Protein 4KNC (pdb70)

GO terms:
  GO:0042597 periplasmic space (C, IDA)
  GO:0042121 alginic acid biosynthetic process (P, IDA)
  GO:0044010 single-species biofilm formation (P, IDA)
  GO:0042121 alginic acid biosynthetic process (P, IMP)

CATH classification: 2.60.120.1380

Foldseek 3Di:
DFDPCLQDQVSQPDDLSNVQAGWDQFADRAIHHCCQALDLAFAADPLLLVLLLLLQVLCVVVLEAEEEEADHGCCFQVVVRGHPVVNVVRPNVSSLVNVVVRQVSCVVSVHQYFDCNVNTPHDDPQGQPDRFARAGALVVLLSSLLRVLVSCVVDPPLQLAQFFAKDKDQDAKDWADHSRQVSSCVVGVDHDDIDIHTWMDMDTDDDPVSCQRVHNDAQAEEEEECNCPRRSCSQRSNCNNNRGHYHYQYYYVQAQAFSLLLLLLDPCCQVRPHSYYYYYHYGPDHSNPVQRSQFSSCSSVNACPPHDFPWKAKFFDDAFKFWTTFPVVQDADFQLFKKKKKAKQDQQQQKWWKWWAFPVGDIDTDIGGHDNGGGSNRMTMGGGDDPPPRRGTGTGTMMTHQGVHDPRMMMMMTMDGHD/DLFDPLLQDQVSQPDPLSPVQAHWDAFADRAIHHCCQQQDLAFAADPLLLVLLLLLQVLLVVVLEAEAEAADHHCCFQVVVRGHPVVNVVRPNVSSLVNVVVNQVSCVVSVHQYFDCNVRTPHDDPQGQPDRQAGAGALVVLLVSLLRVLVSLVPDPPLVPADFFAKDKDFDDKDKDQHSRQVSRCVRGVGHDDIDIDTFMDMDTCPDFQEEEEEECNLPNRSCSQRSNCNNNRTHYHYQYYHVQAQAASQLLLLLDPCCQVRNHNYYYYYHYGPDHSSDDFRSQFSNCSSNPAQPPHDFPWKAKFFDDAFKAWTTFPPVQDADFQQFKKKKKAKQDQQDFKWWKWWAFPVGDIDTDIGGHDSRGGSNRITMGRGDCDVVRRGTGTGTIMTHQDVHDPRMMMIMTMHTGD

Organism: Pseudomonas aeruginosa (strain ATCC 15692 / DSM 22644 / CIP 104116 / JCM 14847 / LMG 12228 / 1C / PRS 101 / PAO1) (NCBI:txid208964)

Nearest PDB structures (foldseek):
  4knc-assembly1_B  TM=1.002E+00  e=4.387E-103  Pseudomonas aeruginosa PAO1
  4knc-assembly2_A  TM=9.961E-01  e=7.696E-94  Pseudomonas aeruginosa PAO1
  7ula-assembly1_A  TM=9.591E-01  e=1.838E-64  Pseudomonas putida
  4o8v-assembly2_B  TM=7.794E-01  e=4.043E-19  Pseudomonas putida KT2440
  4o8v-assembly1_A  TM=7.549E-01  e=2.599E-19  Pseudomonas putida KT2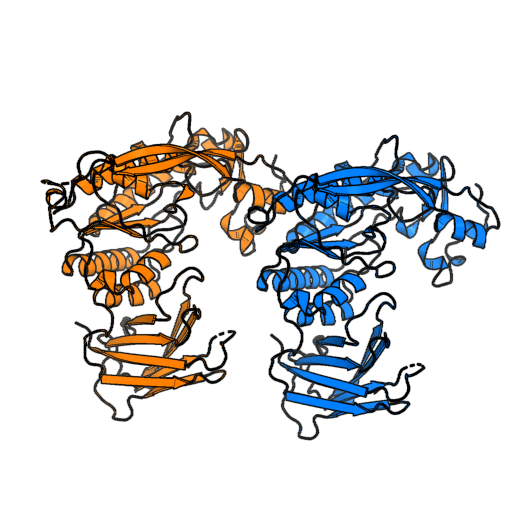440

InterPro domains:
  IPR031798 Alginate biosynthesis protein AlgX, C-terminal carbohydrate-binding module [PF16824] (346-467)
  IPR031798 Alginate biosynthesis protein AlgX, C-terminal carbohydrate-binding module [cd14487] (337-461)
  IPR031811 AlgX/AlgJ, SGNH hydrolase-like domain [PF16822] (64-325)
  IPR034655 Alginate biosynthesis protein AlgX, N-terminal [cd14441] (43-348)
  IPR038639 AlgX, C-terminal domain superfamily [G3DSA:2.60.120.1380] (346-463)

Radius of gyration: 32.19 Å; Cα contacts (8 Å, |Δi|>4): 1826; chains: 2; bounding box: 66×52×97 Å

B-factor: mean 50.1, std 16.94, range [23.4, 126.09]

Solvent-accessible surface area: 34914 Å² total; per-residue (Å²): 136,33,35,110,41,1,51,130,74,97,38,11,104,37,130,67,6,27,58,6,20,31,2,26,39,8,93,98,44,6,0,0,15,33,60,42,1,28,42,39,86,34,24,31,60,72,63,0,31,145,20,1,90,40,0,40,52,31,0,86,157,58,46,1,16,2,0,0,0,3,5,2,7,4,0,0,0,2,42,61,66,7,24,110,82,37,71,90,67,11,78,11,109,63,0,63,130,48,0,57,52,5,3,52,130,0,118,144,7,20,4,77,4,1,48,0,20,103,26,14,43,19,113,82,174,95,21,0,6,1,61,1,1,44,15,0,6,0,28,0,0,83,32,0,0,76,38,0,0,94,15,0,101,118,3,80,39,10,141,102,3,6,48,64,113,17,95,32,101,144,66,27,108,22,59,40,12,3,40,0,4,23,0,0,9,7,10,19,41,22,67,13,73,56,39,143,27,32,69,30,76,20,102,78,53,66,103,125,91,109,36,127,24,57,66,25,80,54,15,0,0,0,0,1,10,25,10,1,6,117,36,12,15,0,12,7,1,0,26,59,41,8,15,0,32,12,69,62,57,28,18,71,74,4,14,10,36,14,3,0,20,19,18,0,12,40,81,99,0,30,90,70,40,4,78,0,0,0,2,1,0,22,14,63,63,94,4,17,73,76,29,1,9,27,16,0,47,18,4,0,66,28,2,8,55,90,85,95,56,56,35,62,121,67,30,52,11,84,152,27,178,10,57,0,4,104,2,96,79,69,78,106,0,102,0,19,43,21,7,0,15,0,44,4,70,40,57,71,6,24,57,0,47,3,22,1,69,2,86,78,52,156,111,16,128,13,67,8,108,28,22,177,74,13,110,23,33,0,39,7,2,0,34,2,64,71,58,120,71,37,25,70,48,63,0,58,6,1,27,0,80,15,27,171,35,44,181,66,5,81,2,67,0,10,0,0,114,43,131,94,30,23,38,113,32,1,66,141,80,91,92,14,113,74,205,104,6,25,56,4,22,34,3,31,40,12,92,94,49,4,0,0,16,35,66,42,2,28,42,43,85,34,26,38,60,69,62,0,19,147,19,0,76,39,0,39,52,30,0,80,137,72,44,1,10,3,0,0,0,3,6,1,8,4,0,0,0,2,42,62,58,5,30,111,81,36,70,91,64,11,75,12,111,74,0,64,144,44,0,55,54,4,3,46,98,0,24,85,6,20,0,7,6,1,44,1,21,105,27,15,38,20,114,86,159,91,21,0,6,2,63,1,1,39,16,1,4,0,29,0,0,83,36,0,0,73,35,0,0,76,23,0,78,6,0,36,31,14,89,139,8,89,88,84,138,19,84,31,134,152,66,27,104,26,63,42,69,4,40,0,6,105,0,0,41,111,18,27,63,62,100,16,72,57,36,142,22,27,72,28,86,24,116,81,130,121,129,50,68,0,0,0,0,2,10,26,10,0,6,117,42,11,14,0,13,7,1,0,25,53,44,10,11,0,34,13,67,54,42,28,13,72,76,4,13,12,41,14,3,1,18,17,19,0,11,40,154,64,2,44,94,104,49,5,51,0,0,0,2,1,0,22,16,62,60,92,3,19,89,103,29,3,8,14,17,0,44,13,4,1,24,32,0,6,59,88,74,112,65,52,34,58,104,74,27,82,16,60,124,34,193,11,64,0,2,71,2,92,79,64,76,116,1,89,0,22,32,20,4,0,16,0,42,2,75,38,61,69,10,37,45,0,44,3,27,0,70,1,81,89,53,70,120,16,125,16,116,10,108,31,24,109,69,17,108,16,42,0,39,8,1,0,38,2,62,66,29,105,124,43,16,98,41,69,1,55,6,0,33,0,85,7,30,163,47,45,113,72,4,33,1,76,0,10,0,0,77,40,93

Secondary structure (DSSP, 8-state):
--S-GGGG-GGG--SHHHHTT-SEEE-STT-EEEHHHHS-------HHHHHHHHHHHHHHHHTT-EEEEEEEPPHHHHHGGGS-HHHHHHS-HHHHHHHHHHHHHHHHHTT-B----GGGTT---SS-SB-TTSSSBPHHHHHHHHHHHHHHHTTSTTGGGS----EEEEEEEEEEE--HHHHHHHHHH----PPEEEEEEEEEE----SEEEE-SGGGSTTTTHHHHHHHHH-S-EEE---TT-TTTHHHHHHTTSHHHHHS--SEEEEEEETTS-TT-HHHHHHHHHHHTTTTTTS-EEEEEEEE--SS--EEEE-TT----BGGGEEEEEEESSTT--EEEEEEEETTS-EEEEEEE--TT---TTEEEEEPP-SSSSTTPBEEEEEEE-----TT-EEEEEEEE--/---GGGG-GGG--STTGGGS-SEEE-STT-EEETTTTS-------HHHHHHHHHHHHHHHHTT-EEEEEEPPPHHHHHGGGS-HHHHHHS-HHHHHHHHHHHHHHHHHTT-B----GGGTT---SS-SB-TTSSSBPHHHHHHHHHHHHHHHHHSTTGGGS---EEEEEEEEEEEE--HHHHHHHHHH----PPEEEEEEEEEEES---GGGGGGG---EEEE--GGGSGGGTHHHHHHHHH-S-EEE---TT-TTTHHHHHHHHSHHHHHS--SEEEEEE-TTS-TT-HHHHHHHHHHTTTTTTTS-EEEEEEEEPPSSEEEEEE-TT----BGGGEEEEEEESSTT--EEEEEEEETTS-EEEEEEE--TT--STTEEEEEPP-STTTTTPBEEEEEEE---PPTT-EEEEEEEE--

Sequence (829 aa):
NLCPAAAYDSRYNTKYLGFFTHLVQAQDDWLFRTTYDLRTDFGTSAEGWRELRALRDELKRKGIELVVVYQPTRGLVNREKLSPAEKAGFDYELAKKNYLATIARFRQAGIWTPDFSPLFDEKEEHAYYFKGDHHWTPHGARRSAKIVAETLKQVPGFEEIPKKQFESKRVGLLSKLGTFHKAAAQLCGNSYATQYVDRFETEPVGASGDLFGDGGNPQIALVGTSNSGPAYNFAGFLEEFSGADILNNAVSGGGFDSSLLAYMTSEEFHKNPPKILIWEFATHYDMAQKSFYRQAMPLVDNGCSGRKTVLSRKVKLRQGRNEVLLNSAALPIRSGSYVADVTYSDPSVHELKNTIWYMNGRREQLKIEQSKAVDTGGRYVFQLRNDSDWADQQFLSLEIEAPDMPQGLEVQASICQAAGNLCPAAAYDSRYNTKYLGFFTHLVQAQDDWLFRTTYDLRTDFGTSAEGWRELRALRDELKRKGIELVVVYQPTRGLVNREKLSPAEKAGFDYELAKKNYLATIARFRQAGIWTPDFSPLFDEKEEHAYYFKGDHHWTPHGARRSAKIVAETLKQVPGFEEIPKKQFESKRVGLLSKLGTFHKAAAQLCGNSYATQYVDRFETEPVGNPQIALVGTSNSGPAYNFAGFLEEFSGADILNNAVSGGGFDSSLLAYMTSEEFHKNPPKILIWEFATHYDMAQKSFYRQAMPLVDNGCSGRKTVLSRKVKLRQGRNEVLLNSAALPIRSGSYVADVTYSDPSVHELKNTIWYMNGRREQLKIEQSKAVDTGGRYVFQLRNDSDWADQQFLSLEIEAPDMPQGLEVQASICQAA

Structure (mmCIF, N/CA/C/O backbone):
data_4KNC
#
_entry.id   4KNC
#
_cell.length_a   123.697
_cell.length_b   82.435
_cell.length_c   92.678
_cell.angle_alpha   90.00
_cell.angle_beta   90.00
_cell.angle_gamma   90.00
#
_symmetry.space_group_name_H-M   'P 21 21 2'
#
loop_
_entity.id
_entity.type
_entity.pdbx_description
1 polymer 'Alginate biosynthesis protein AlgX'
2 water water
#
loop_
_atom_site.group_PDB
_atom_site.id
_atom_site.type_symbol
_atom_site.label_atom_id
_atom_site.label_alt_id
_atom_site.label_comp_id
_atom_site.label_asym_id
_atom_site.label_entity_id
_atom_site.label_seq_id
_atom_site.pdbx_PDB_ins_code
_atom_site.Cartn_x
_atom_site.Cartn_y
_atom_site.Cartn_z
_atom_site.occupancy
_atom_site.B_iso_or_equiv
_atom_site.auth_seq_id
_atom_site.auth_comp_id
_atom_site.auth_asym_id
_atom_site.auth_atom_id
_atom_site.pdbx_PDB_model_num
ATOM 1 N N . ASN A 1 16 ? 160.329 -5.038 38.042 1.00 97.79 42 ASN B N 1
ATOM 2 C CA . ASN A 1 16 ? 160.401 -3.938 38.996 1.00 90.59 42 ASN B CA 1
ATOM 3 C C . ASN A 1 16 ? 159.010 -3.413 39.346 1.00 82.72 42 ASN B C 1
ATOM 4 O O . ASN A 1 16 ? 158.786 -2.891 40.438 1.00 82.97 42 ASN B O 1
ATOM 9 N N . LEU A 1 17 ? 158.082 -3.553 38.404 1.00 73.04 43 LEU B N 1
ATOM 10 C CA . LEU A 1 17 ? 156.684 -3.195 38.627 1.00 60.28 43 LEU B CA 1
ATOM 11 C C . LEU A 1 17 ? 156.023 -4.127 39.629 1.00 53.07 43 LEU B C 1
ATOM 12 O O . LEU A 1 17 ? 156.348 -5.313 39.695 1.00 48.08 43 LEU B O 1
ATOM 17 N N . CYS A 1 18 ? 155.065 -3.600 40.382 1.00 44.27 44 CYS B N 1
ATOM 18 C CA . CYS A 1 18 ? 154.313 -4.438 41.308 1.00 49.94 44 CYS B CA 1
ATOM 19 C C . CYS A 1 18 ? 153.335 -5.320 40.519 1.00 55.04 44 CYS B C 1
ATOM 20 O O . CYS A 1 18 ? 152.885 -4.926 39.451 1.00 58.07 44 CYS B O 1
ATOM 23 N N . PRO A 1 19 ? 153.021 -6.520 41.038 1.00 56.47 45 PRO B N 1
ATOM 24 C CA . PRO A 1 19 ? 152.123 -7.485 40.385 1.00 54.95 45 PRO B CA 1
ATOM 25 C C . PRO A 1 19 ? 150.778 -6.890 39.945 1.00 50.02 45 PRO B C 1
ATOM 26 O O . PRO A 1 19 ? 150.256 -7.284 38.902 1.00 50.11 45 PRO B O 1
ATOM 30 N N . ALA A 1 20 ? 150.234 -5.958 40.730 1.00 43.62 46 ALA B N 1
ATOM 31 C CA . ALA A 1 20 ? 148.926 -5.367 40.444 1.00 43.94 46 ALA B CA 1
ATOM 32 C C . ALA A 1 20 ? 148.915 -4.688 39.085 1.00 52.13 46 ALA B C 1
ATOM 33 O O . ALA A 1 20 ? 147.872 -4.592 38.433 1.00 56.57 46 ALA B O 1
ATOM 35 N N . ALA A 1 21 ? 150.088 -4.226 38.662 1.00 48.59 47 ALA B N 1
ATOM 36 C CA . ALA A 1 21 ? 150.226 -3.499 37.409 1.00 36.94 47 ALA B CA 1
ATOM 37 C C . ALA A 1 21 ? 149.918 -4.361 36.197 1.00 42.06 47 ALA B C 1
ATOM 38 O O . ALA A 1 21 ? 149.685 -3.829 35.103 1.00 45.36 47 ALA B O 1
ATOM 40 N N . ALA A 1 22 ? 149.912 -5.684 36.365 1.00 42.99 48 ALA B N 1
ATOM 41 C CA . ALA A 1 22 ? 149.710 -6.550 35.196 1.00 38.74 48 ALA B CA 1
ATOM 42 C C . ALA A 1 22 ? 148.238 -6.770 34.779 1.00 41.04 48 ALA B C 1
ATOM 43 O O . ALA A 1 22 ? 147.981 -7.472 33.817 1.00 45.70 48 ALA B O 1
ATOM 45 N N . TYR A 1 23 ? 147.275 -6.195 35.502 1.00 45.37 49 TYR B N 1
ATOM 46 C CA . TYR A 1 23 ? 145.862 -6.516 35.251 1.00 42.56 49 TYR B CA 1
ATOM 47 C C . TYR A 1 23 ? 145.085 -5.347 34.685 1.00 35.60 49 TYR B C 1
ATOM 48 O O . TYR A 1 23 ? 145.019 -4.291 35.304 1.00 40.28 49 TYR B O 1
ATOM 57 N N . ASP A 1 24 ? 144.489 -5.548 33.510 1.00 41.06 50 ASP B N 1
ATOM 58 C CA . ASP A 1 24 ? 143.768 -4.472 32.826 1.00 44.31 50 ASP B CA 1
ATOM 59 C C . ASP A 1 24 ? 142.682 -3.870 33.697 1.00 45.99 50 ASP B C 1
ATOM 60 O O . ASP A 1 24 ? 142.439 -2.668 33.644 1.00 53.13 50 ASP B O 1
ATOM 65 N N . SER A 1 25 ? 142.049 -4.700 34.522 1.00 41.43 51 SER B N 1
ATOM 66 C CA . SER A 1 25 ? 140.962 -4.224 35.371 1.00 49.84 51 SER B CA 1
ATOM 67 C C . SER A 1 25 ? 141.446 -3.287 36.484 1.00 53.98 51 SER B C 1
ATOM 68 O O . SER A 1 25 ? 140.658 -2.562 37.083 1.00 58.83 51 SER B O 1
ATOM 71 N N . ARG A 1 26 ? 142.744 -3.292 36.754 1.00 50.24 52 ARG B N 1
ATOM 72 C CA . ARG A 1 26 ? 143.309 -2.380 37.744 1.00 43.15 52 ARG B CA 1
ATOM 73 C C . ARG A 1 26 ? 143.351 -0.936 37.209 1.00 45.44 52 ARG B C 1
ATOM 74 O O . ARG A 1 26 ? 143.466 0.014 37.981 1.00 46.81 52 ARG B O 1
ATOM 82 N N . TYR A 1 27 ? 143.246 -0.779 35.889 1.00 46.00 53 TYR B N 1
ATOM 83 C CA . TYR A 1 27 ? 143.324 0.543 35.249 1.00 50.06 53 TYR B CA 1
ATOM 84 C C . TYR A 1 27 ? 141.928 1.085 34.968 1.00 59.95 53 TYR B C 1
ATOM 85 O O . TYR A 1 27 ? 141.615 1.458 33.840 1.00 64.78 53 TYR B O 1
ATOM 94 N N . ASN A 1 28 ? 141.099 1.140 36.005 1.00 67.77 54 ASN B N 1
ATOM 95 C CA . ASN A 1 28 ? 139.668 1.390 35.830 1.00 74.65 54 ASN B CA 1
ATOM 96 C C . ASN A 1 28 ? 139.235 2.849 35.973 1.00 70.43 54 ASN B C 1
ATOM 97 O O . ASN A 1 28 ? 138.046 3.137 36.111 1.00 72.99 54 ASN B O 1
ATOM 102 N N . THR A 1 29 ? 140.190 3.767 35.945 1.00 68.41 55 THR B N 1
ATOM 103 C CA . THR A 1 29 ? 139.881 5.176 36.171 1.00 66.70 55 THR B CA 1
ATOM 104 C C . THR A 1 29 ? 140.316 6.079 35.030 1.00 70.99 55 THR B C 1
ATOM 105 O O . THR A 1 29 ? 140.868 5.615 34.031 1.00 71.79 55 THR B O 1
ATOM 109 N N . LYS A 1 30 ? 140.056 7.373 35.182 1.00 71.57 56 LYS B N 1
ATOM 110 C CA . LYS A 1 30 ? 140.332 8.330 34.117 1.00 69.14 56 LYS B CA 1
ATOM 111 C C . LYS A 1 30 ? 141.833 8.419 33.849 1.00 56.57 56 LYS B C 1
ATOM 112 O O . LYS A 1 30 ? 142.299 8.103 32.753 1.00 47.05 56 LYS B O 1
ATOM 115 N N . TYR A 1 31 ? 142.577 8.838 34.868 1.00 52.22 57 TYR B N 1
ATOM 116 C CA . TYR A 1 31 ? 144.029 8.916 34.806 1.00 48.71 57 TYR B CA 1
ATOM 117 C C . TYR A 1 31 ? 144.628 7.595 34.305 1.00 56.50 57 TYR B C 1
ATOM 118 O O . TYR A 1 31 ? 145.423 7.580 33.361 1.00 47.78 57 TYR B O 1
ATOM 127 N N . LEU A 1 32 ? 144.202 6.486 34.910 1.00 48.56 58 LEU B N 1
ATOM 128 C CA . LEU A 1 32 ? 144.817 5.186 34.649 1.00 47.32 58 LEU B CA 1
ATOM 129 C C . LEU A 1 32 ? 144.535 4.563 33.277 1.00 42.08 58 LEU B C 1
ATOM 130 O O . LEU A 1 32 ? 145.346 3.784 32.781 1.00 42.19 58 LEU B O 1
ATOM 135 N N . GLY A 1 33 ? 143.402 4.910 32.673 1.00 37.52 59 GLY B N 1
ATOM 136 C CA . GLY A 1 33 ? 142.963 4.287 31.431 1.00 33.03 59 GLY B CA 1
ATOM 137 C C . GLY A 1 33 ? 143.872 4.536 30.234 1.00 43.20 59 GLY B C 1
ATOM 138 O O . GLY A 1 33 ? 143.810 3.816 29.232 1.00 35.71 59 GLY B O 1
ATOM 139 N N . PHE A 1 34 ? 144.720 5.557 30.344 1.00 37.23 60 PHE B N 1
ATOM 140 C CA . PHE A 1 34 ? 145.677 5.886 29.302 1.00 37.54 60 PHE B CA 1
ATOM 141 C C . PHE A 1 34 ? 146.932 4.999 29.338 1.00 40.77 60 PHE B C 1
ATOM 142 O O . PHE A 1 34 ? 147.804 5.126 28.474 1.00 45.41 60 PHE B O 1
ATOM 150 N N . PHE A 1 35 ? 147.024 4.100 30.318 1.00 34.61 61 PHE B N 1
ATOM 151 C CA . PHE A 1 35 ? 148.244 3.305 30.500 1.00 33.78 61 PHE B CA 1
ATOM 152 C C . PHE A 1 35 ? 148.042 1.786 30.431 1.00 38.04 61 PHE B C 1
ATOM 153 O O . PHE A 1 35 ? 148.984 1.022 30.614 1.00 38.19 61 PHE B O 1
ATOM 161 N N . THR A 1 36 ? 146.814 1.362 30.149 1.00 35.94 62 THR B N 1
ATOM 162 C CA . THR A 1 36 ? 146.415 -0.042 30.228 1.00 29.73 62 THR B CA 1
ATOM 163 C C . THR A 1 36 ? 147.138 -1.002 29.275 1.00 34.75 62 THR B C 1
ATOM 164 O O . THR A 1 36 ? 147.115 -0.788 28.069 1.00 36.41 62 THR B O 1
ATOM 168 N N . HIS A 1 37 ? 147.829 -2.021 29.796 1.00 34.90 63 HIS B N 1
ATOM 169 C CA . HIS A 1 37 ? 148.349 -2.043 31.155 1.00 33.80 63 HIS B CA 1
ATOM 170 C C . HIS A 1 37 ? 149.885 -1.980 31.011 1.00 39.53 63 HIS B C 1
ATOM 171 O O . HIS A 1 37 ? 150.423 -2.272 29.933 1.00 32.58 63 HIS B O 1
ATOM 178 N N . LEU A 1 38 ? 150.589 -1.588 32.071 1.00 34.96 64 LEU B N 1
ATOM 179 C CA . LEU A 1 38 ? 152.028 -1.325 31.961 1.00 35.41 64 LEU B CA 1
ATOM 180 C C . LEU A 1 38 ? 152.861 -2.578 32.137 1.00 35.74 64 LEU B C 1
ATOM 181 O O . LEU A 1 38 ? 152.581 -3.382 33.013 1.00 37.91 64 LEU B O 1
ATOM 186 N N . VAL A 1 39 ? 153.863 -2.749 31.277 1.00 39.36 65 VAL B N 1
ATOM 187 C CA . VAL A 1 39 ? 154.842 -3.820 31.418 1.00 40.85 65 VAL B CA 1
ATOM 188 C C . VAL A 1 39 ? 156.258 -3.241 31.430 1.00 42.94 65 VAL B C 1
ATOM 189 O O . VAL A 1 39 ? 156.542 -2.239 30.773 1.00 42.65 65 VAL B O 1
ATOM 193 N N . GLN A 1 40 ? 157.124 -3.882 32.205 1.00 37.59 66 GLN B N 1
ATOM 194 C CA . GLN A 1 40 ? 158.489 -3.431 32.436 1.00 41.22 66 GLN B CA 1
ATOM 195 C C . GLN A 1 40 ? 159.381 -4.028 31.380 1.00 35.49 66 GLN B C 1
ATOM 196 O O . GLN A 1 40 ? 159.524 -5.246 31.296 1.00 43.64 66 GLN B O 1
ATOM 202 N N . ALA A 1 41 ? 159.987 -3.182 30.560 1.00 45.12 67 ALA B N 1
ATOM 203 C CA . ALA A 1 41 ? 160.893 -3.685 29.536 1.00 43.10 67 ALA B CA 1
ATOM 204 C C . ALA A 1 41 ? 162.341 -3.500 29.979 1.00 45.12 67 ALA B C 1
ATOM 205 O O . ALA A 1 41 ? 162.628 -3.428 31.174 1.00 47.59 67 ALA B O 1
ATOM 207 N N . GLN A 1 42 ? 163.261 -3.426 29.028 1.00 47.01 68 GLN B N 1
ATOM 208 C CA . GLN A 1 42 ? 164.668 -3.297 29.385 1.00 52.14 68 GLN B CA 1
ATOM 209 C C . GLN A 1 42 ? 164.934 -1.930 30.002 1.00 55.74 68 GLN B C 1
ATOM 210 O O . GLN A 1 42 ? 164.299 -0.941 29.624 1.00 54.70 68 GLN B O 1
ATOM 216 N N . ASP A 1 43 ? 165.859 -1.882 30.958 1.00 57.11 69 ASP B N 1
ATOM 217 C CA . ASP A 1 43 ? 166.208 -0.631 31.616 1.00 66.46 69 ASP B CA 1
ATOM 218 C C . ASP A 1 43 ? 164.938 -0.067 32.270 1.00 65.02 69 ASP B C 1
ATOM 219 O O . ASP A 1 43 ? 164.165 -0.814 32.873 1.00 72.99 69 ASP B O 1
ATOM 224 N N . ASP A 1 44 ? 164.709 1.233 32.142 1.00 56.89 70 ASP B N 1
ATOM 225 C CA . ASP A 1 44 ? 163.508 1.854 32.678 1.00 45.93 70 ASP B CA 1
ATOM 226 C C . ASP A 1 44 ? 162.416 1.984 31.600 1.00 40.17 70 ASP B C 1
ATOM 227 O O . ASP A 1 44 ? 161.495 2.801 31.731 1.00 43.04 70 ASP B O 1
ATOM 232 N N . TRP A 1 45 ? 162.525 1.202 30.529 1.00 37.18 71 TRP B N 1
ATOM 233 C CA . TRP A 1 45 ? 161.469 1.189 29.516 1.00 36.92 71 TRP B CA 1
ATOM 234 C C . TRP A 1 45 ? 160.187 0.558 30.073 1.00 41.31 71 TRP B C 1
ATOM 235 O O . TRP A 1 45 ? 160.214 -0.506 30.693 1.00 39.53 71 TRP B O 1
ATOM 246 N N . LEU A 1 46 ? 159.076 1.259 29.889 1.00 36.12 72 LEU B N 1
ATOM 247 C CA . LEU A 1 46 ? 157.760 0.695 30.138 1.00 36.72 72 LEU B CA 1
ATOM 248 C C . LEU A 1 46 ? 156.973 0.718 28.822 1.00 37.56 72 LEU B C 1
ATOM 249 O O . LEU A 1 46 ? 157.167 1.612 27.995 1.00 34.94 72 LEU B O 1
ATOM 254 N N . PHE A 1 47 ? 156.095 -0.260 28.622 1.00 29.41 73 PHE B N 1
ATOM 255 C CA . PHE A 1 47 ? 155.194 -0.214 27.478 1.00 29.03 73 PHE B CA 1
ATOM 256 C C . PHE A 1 47 ? 153.770 -0.426 27.959 1.00 36.93 73 PHE B C 1
ATOM 257 O O . PHE A 1 47 ? 153.548 -1.105 28.954 1.00 32.31 73 PHE B O 1
ATOM 265 N N . ARG A 1 48 ? 152.811 0.158 27.249 1.00 34.27 74 ARG B N 1
ATOM 266 C CA . ARG A 1 48 ? 151.399 -0.120 27.473 1.00 30.48 74 ARG B CA 1
ATOM 267 C C . ARG A 1 48 ? 150.959 -1.197 26.496 1.00 30.30 74 ARG B C 1
ATOM 268 O O . ARG A 1 48 ? 151.200 -1.075 25.314 1.00 35.96 74 ARG B O 1
ATOM 276 N N . THR A 1 49 ? 150.299 -2.241 26.984 1.00 34.71 75 THR B N 1
ATOM 277 C CA . THR A 1 49 ? 149.931 -3.361 26.128 1.00 33.75 75 THR B CA 1
ATOM 278 C C . THR A 1 49 ? 148.897 -2.967 25.067 1.00 37.61 75 THR B C 1
ATOM 279 O O . THR A 1 49 ? 149.016 -3.353 23.903 1.00 39.72 75 THR B O 1
ATOM 283 N N . THR A 1 50 ? 147.891 -2.190 25.461 1.00 34.88 76 THR B N 1
ATOM 284 C CA . THR A 1 50 ? 146.782 -1.892 24.557 1.00 33.33 76 THR B CA 1
ATOM 285 C C . THR A 1 50 ? 147.103 -0.728 23.620 1.00 35.66 76 THR B C 1
ATOM 286 O O . THR A 1 50 ? 146.567 -0.648 22.531 1.00 42.75 76 THR B O 1
ATOM 290 N N . TYR A 1 51 ? 147.970 0.181 24.048 1.00 35.60 77 TYR B N 1
ATOM 291 C CA . TYR A 1 51 ? 148.319 1.314 23.204 1.00 31.34 77 TYR B CA 1
ATOM 292 C C . TYR A 1 51 ? 149.561 1.032 22.376 1.00 35.57 77 TYR B C 1
ATOM 293 O O . TYR A 1 51 ? 149.597 1.352 21.196 1.00 37.60 77 TYR B O 1
ATOM 302 N N . ASP A 1 52 ? 150.586 0.461 23.004 1.00 33.41 78 ASP B N 1
ATOM 303 C CA . ASP A 1 52 ? 151.906 0.375 22.378 1.00 34.68 78 ASP B CA 1
ATOM 304 C C . ASP A 1 52 ? 152.118 -0.936 21.665 1.00 36.37 78 ASP B C 1
ATOM 305 O O . ASP A 1 52 ? 152.856 -1.000 20.676 1.00 32.96 78 ASP B O 1
ATOM 310 N N . LEU A 1 53 ? 151.483 -1.982 22.177 1.00 34.88 79 LEU B N 1
ATOM 311 C CA . LEU A 1 53 ? 151.712 -3.331 21.663 1.00 39.08 79 LEU B CA 1
ATOM 312 C C . LEU A 1 53 ? 150.500 -3.839 20.911 1.00 39.91 79 LEU B C 1
ATOM 313 O O . LEU A 1 53 ? 150.312 -5.050 20.750 1.00 37.80 79 LEU B O 1
ATOM 318 N N . ARG A 1 54 ? 149.675 -2.909 20.446 1.00 33.74 80 ARG B N 1
ATOM 319 C CA . ARG A 1 54 ? 148.460 -3.286 19.746 1.00 33.55 80 ARG B CA 1
ATOM 320 C C . ARG A 1 54 ? 148.812 -3.794 18.358 1.00 39.20 80 ARG B C 1
ATOM 321 O O . ARG A 1 54 ? 149.875 -3.455 17.819 1.00 35.67 80 ARG B O 1
ATOM 329 N N . THR A 1 55 ? 147.921 -4.609 17.794 1.00 35.10 81 THR B N 1
ATOM 330 C CA . THR A 1 55 ? 148.051 -5.081 16.413 1.00 39.96 81 THR B CA 1
ATOM 331 C C . THR A 1 55 ? 146.917 -4.593 15.535 1.00 34.96 81 THR B C 1
ATOM 332 O O . THR A 1 55 ? 146.913 -4.841 14.337 1.00 42.38 81 THR B O 1
ATOM 336 N N . ASP A 1 56 ? 145.944 -3.902 16.120 1.00 35.41 82 ASP B N 1
ATOM 337 C CA . ASP A 1 56 ? 144.782 -3.439 15.357 1.00 43.71 82 ASP B CA 1
ATOM 338 C C . ASP A 1 56 ? 144.919 -1.962 15.006 1.00 44.47 82 ASP B C 1
ATOM 339 O O . ASP A 1 56 ? 145.236 -1.161 15.869 1.00 35.27 82 ASP B O 1
ATOM 344 N N . PHE A 1 57 ? 144.685 -1.600 13.741 1.00 41.96 83 PHE B N 1
ATOM 345 C CA . PHE A 1 57 ? 144.823 -0.211 13.296 1.00 33.58 83 PHE B CA 1
ATOM 346 C C . PHE A 1 57 ? 143.686 0.168 12.345 1.00 44.14 83 PHE B C 1
ATOM 347 O O . PHE A 1 57 ? 143.033 -0.702 11.790 1.00 42.49 83 PHE B O 1
ATOM 355 N N . GLY A 1 58 ? 143.450 1.462 12.162 1.00 42.82 84 GLY B N 1
ATOM 356 C CA . GLY A 1 58 ? 142.436 1.913 11.221 1.00 38.98 84 GLY B CA 1
ATOM 357 C C . GLY A 1 58 ? 141.104 2.304 11.842 1.00 45.33 84 GLY B C 1
ATOM 358 O O . GLY A 1 58 ? 141.025 2.699 13.011 1.00 42.34 84 GLY B O 1
ATOM 359 N N . THR A 1 59 ? 140.047 2.203 11.043 1.00 33.60 85 THR B N 1
ATOM 360 C CA . THR A 1 59 ? 138.720 2.589 11.478 1.00 38.67 85 THR B CA 1
ATOM 361 C C . THR A 1 59 ? 137.665 1.836 10.666 1.00 40.90 85 THR B C 1
ATOM 362 O O . THR A 1 59 ? 138.000 1.025 9.808 1.00 43.64 85 THR B O 1
ATOM 366 N N . SER A 1 60 ? 136.395 2.116 10.947 1.00 38.48 86 SER B N 1
ATOM 367 C CA . SER A 1 60 ? 135.272 1.482 10.253 1.00 46.82 86 SER B CA 1
ATOM 368 C C . SER A 1 60 ? 135.110 2.007 8.833 1.00 52.48 86 SER B C 1
ATOM 369 O O . SER A 1 60 ? 135.709 3.025 8.471 1.00 49.59 86 SER B O 1
ATOM 372 N N . ALA A 1 61 ? 134.284 1.319 8.040 1.00 51.79 87 ALA B N 1
ATOM 373 C CA . ALA A 1 61 ? 134.000 1.727 6.669 1.00 49.47 87 ALA B CA 1
ATOM 374 C C . ALA A 1 61 ? 133.442 3.144 6.635 1.00 48.18 87 ALA B C 1
ATOM 375 O O . ALA A 1 61 ? 133.798 3.957 5.771 1.00 53.19 87 ALA B O 1
ATOM 377 N N . GLU A 1 62 ? 132.562 3.428 7.588 1.00 42.70 88 GLU B N 1
ATOM 378 C CA . GLU A 1 62 ? 132.028 4.773 7.766 1.00 49.09 88 GLU B CA 1
ATOM 379 C C . GLU A 1 62 ? 133.145 5.803 8.017 1.00 50.72 88 GLU B C 1
ATOM 380 O O . GLU A 1 62 ? 133.116 6.912 7.479 1.00 47.89 88 GLU B O 1
ATOM 386 N N . GLY A 1 63 ? 134.126 5.428 8.831 1.00 52.00 89 GLY B N 1
ATOM 387 C CA . GLY A 1 63 ? 135.268 6.289 9.084 1.00 45.48 89 GLY B CA 1
ATOM 388 C C . GLY A 1 63 ? 136.022 6.617 7.813 1.00 42.27 89 GLY B C 1
ATOM 389 O O . GLY A 1 63 ? 136.375 7.776 7.573 1.00 40.90 89 GLY B O 1
ATOM 390 N N . TRP A 1 64 ? 136.268 5.599 6.992 1.00 39.15 90 TRP B N 1
ATOM 391 C CA . TRP A 1 64 ? 136.969 5.819 5.725 1.00 48.63 90 TRP B CA 1
ATOM 392 C C . TRP A 1 64 ? 136.178 6.711 4.769 1.00 43.99 90 TRP B C 1
ATOM 393 O O . TRP A 1 64 ? 136.758 7.570 4.088 1.00 38.18 90 TRP B O 1
ATOM 404 N N . ARG A 1 65 ? 134.856 6.541 4.752 1.00 45.18 91 ARG B N 1
ATOM 405 C CA . ARG A 1 65 ? 134.007 7.436 3.963 1.00 48.75 91 ARG B CA 1
ATOM 406 C C . ARG A 1 65 ? 134.060 8.883 4.457 1.00 42.38 91 ARG B C 1
ATOM 407 O O . ARG A 1 65 ? 134.120 9.820 3.659 1.00 46.64 91 ARG B O 1
ATOM 415 N N . GLU A 1 66 ? 134.035 9.065 5.773 1.00 43.76 92 GLU B N 1
ATOM 416 C CA . GLU A 1 66 ? 134.078 10.409 6.338 1.00 47.47 92 GLU B CA 1
ATOM 417 C C . GLU A 1 66 ? 135.429 11.072 6.045 1.00 47.24 92 GLU B C 1
ATOM 418 O O . GLU A 1 66 ? 135.499 12.273 5.755 1.00 40.73 92 GLU B O 1
ATOM 424 N N . LEU A 1 67 ? 136.497 10.282 6.110 1.00 45.43 93 LEU B N 1
ATOM 425 C CA . LEU A 1 67 ? 137.828 10.808 5.833 1.00 46.18 93 LEU B CA 1
ATOM 426 C C . LEU A 1 67 ? 137.916 11.254 4.380 1.00 44.15 93 LEU B C 1
ATOM 427 O O . LEU A 1 67 ? 138.384 12.360 4.099 1.00 40.60 93 LEU B O 1
ATOM 432 N N . ARG A 1 68 ? 137.445 10.408 3.464 1.00 43.34 94 ARG B N 1
ATOM 433 C CA . ARG A 1 68 ? 137.443 10.775 2.035 1.00 44.87 94 ARG B CA 1
ATOM 434 C C . ARG A 1 68 ? 136.592 12.023 1.755 1.00 42.17 94 ARG B C 1
ATOM 435 O O . ARG A 1 68 ? 137.013 12.921 1.025 1.00 38.56 94 ARG B O 1
ATOM 443 N N . ALA A 1 69 ? 135.408 12.090 2.357 1.00 37.84 95 ALA B N 1
ATOM 444 C CA . ALA A 1 69 ? 134.544 13.251 2.191 1.00 41.34 95 ALA B CA 1
ATOM 445 C C . ALA A 1 69 ? 135.221 14.538 2.665 1.00 46.57 95 ALA B C 1
ATOM 446 O O . ALA A 1 69 ? 135.153 15.573 1.989 1.00 48.51 95 ALA B O 1
ATOM 448 N N . LEU A 1 70 ? 135.864 14.478 3.833 1.00 38.49 96 LEU B N 1
ATOM 449 C CA . LEU A 1 70 ? 136.567 15.645 4.355 1.00 38.92 96 LEU B CA 1
ATOM 450 C C . LEU A 1 70 ? 137.718 16.053 3.441 1.00 39.15 96 LEU B C 1
ATOM 451 O O . LEU A 1 70 ? 137.880 17.238 3.122 1.00 46.05 96 LEU B O 1
ATOM 456 N N . ARG A 1 71 ? 138.512 15.070 3.021 1.00 36.10 97 ARG B N 1
ATOM 457 C CA . ARG A 1 71 ? 139.600 15.326 2.075 1.00 36.88 97 ARG B CA 1
ATOM 458 C C . ARG A 1 71 ? 139.076 16.039 0.831 1.00 43.30 97 ARG B C 1
ATOM 459 O O . ARG A 1 71 ? 139.692 16.989 0.347 1.00 39.23 97 ARG B O 1
ATOM 467 N N . ASP A 1 72 ? 137.934 15.584 0.322 1.00 46.42 98 ASP B N 1
ATOM 468 C CA . ASP A 1 72 ? 137.377 16.159 -0.901 1.00 46.54 98 ASP B CA 1
ATOM 469 C C . ASP A 1 72 ? 136.928 17.585 -0.686 1.00 44.53 98 ASP B C 1
ATOM 470 O O . ASP A 1 72 ? 137.247 18.463 -1.479 1.00 42.14 98 ASP B O 1
ATOM 475 N N . GLU A 1 73 ? 136.187 17.815 0.390 1.00 45.99 99 GLU B N 1
ATOM 476 C CA . GLU A 1 73 ? 135.805 19.177 0.729 1.00 47.76 99 GLU B CA 1
ATOM 477 C C . GLU A 1 73 ? 137.031 20.102 0.802 1.00 48.18 99 GLU B C 1
ATOM 478 O O . GLU A 1 73 ? 137.026 21.189 0.221 1.00 42.83 99 GLU B O 1
ATOM 484 N N . LEU A 1 74 ? 138.087 19.661 1.484 1.00 46.46 100 LEU B N 1
ATOM 485 C CA . LEU A 1 74 ? 139.317 20.455 1.537 1.00 41.16 100 LEU B CA 1
ATOM 486 C C . LEU A 1 74 ? 139.918 20.708 0.146 1.00 42.90 100 LEU B C 1
ATOM 487 O O . LEU A 1 74 ? 140.307 21.837 -0.173 1.00 41.71 100 LEU B O 1
ATOM 492 N N . LYS A 1 75 ? 139.998 19.655 -0.664 1.00 41.25 101 LYS B N 1
ATOM 493 C CA . LYS A 1 75 ? 140.505 19.754 -2.037 1.00 43.39 101 LYS B CA 1
ATOM 494 C C . LYS A 1 75 ? 139.733 20.759 -2.900 1.00 43.35 101 LYS B C 1
ATOM 495 O O . LYS A 1 75 ? 140.321 21.472 -3.714 1.00 39.68 101 LYS B O 1
ATOM 501 N N . ARG A 1 76 ? 138.419 20.823 -2.718 1.00 43.05 102 ARG B N 1
ATOM 502 C CA . ARG A 1 76 ? 137.606 21.793 -3.454 1.00 52.06 102 ARG B CA 1
ATOM 503 C C . ARG A 1 76 ? 138.043 23.212 -3.138 1.00 49.22 102 ARG B C 1
ATOM 504 O O . ARG A 1 76 ? 137.914 24.102 -3.964 1.00 51.86 102 ARG B O 1
ATOM 512 N N . LYS A 1 77 ? 138.544 23.422 -1.926 1.00 48.36 103 LYS B N 1
ATOM 513 C CA . LYS A 1 77 ? 138.935 24.755 -1.484 1.00 48.54 103 LYS B CA 1
ATOM 514 C C . LYS A 1 77 ? 140.398 25.053 -1.855 1.00 47.66 103 LYS B C 1
ATOM 515 O O . LYS A 1 77 ? 140.930 26.111 -1.517 1.00 48.42 103 LYS B O 1
ATOM 521 N N . GLY A 1 78 ? 141.035 24.120 -2.564 1.00 41.54 104 GLY B N 1
ATOM 522 C CA . GLY A 1 78 ? 142.435 24.253 -2.941 1.00 43.74 104 GLY B CA 1
ATOM 523 C C . GLY A 1 78 ? 143.434 23.820 -1.865 1.00 49.50 104 GLY B C 1
ATOM 524 O O . GLY A 1 78 ? 144.567 24.310 -1.827 1.00 50.20 104 GLY B O 1
ATOM 525 N N . ILE A 1 79 ? 143.020 22.894 -1.001 1.00 42.92 105 ILE B N 1
ATOM 526 C CA . ILE A 1 79 ? 143.876 22.408 0.085 1.00 40.55 105 ILE B CA 1
ATOM 527 C C . ILE A 1 79 ? 144.178 20.911 -0.036 1.00 42.16 105 ILE B C 1
ATOM 528 O O . ILE A 1 79 ? 143.264 20.083 -0.087 1.00 40.06 105 ILE B O 1
ATOM 533 N N . GLU A 1 80 ? 145.466 20.572 -0.093 1.00 36.16 106 GLU B N 1
ATOM 534 C CA . GLU A 1 80 ? 145.894 19.176 -0.113 1.00 35.04 106 GLU B CA 1
ATOM 535 C C . GLU A 1 80 ? 146.079 18.723 1.329 1.00 40.28 106 GLU B C 1
ATOM 536 O O . GLU A 1 80 ? 146.605 19.476 2.150 1.00 38.10 106 GLU B O 1
ATOM 542 N N . LEU A 1 81 ? 145.677 17.494 1.635 1.00 42.33 107 LEU B N 1
ATOM 543 C CA . LEU A 1 81 ? 145.787 16.984 2.996 1.00 36.41 107 LEU B CA 1
ATOM 544 C C . LEU A 1 81 ? 146.913 15.950 3.158 1.00 37.97 107 LEU B C 1
ATOM 545 O O . LEU A 1 81 ? 147.004 14.988 2.396 1.00 33.03 107 LEU B O 1
ATOM 550 N N . VAL A 1 82 ? 147.769 16.170 4.153 1.00 30.20 108 VAL B N 1
ATOM 551 C CA . VAL A 1 82 ? 148.787 15.206 4.535 1.00 26.15 108 VAL B CA 1
ATOM 552 C C . VAL A 1 82 ? 148.476 14.711 5.946 1.00 34.52 108 VAL B C 1
ATOM 553 O O . VAL A 1 82 ? 148.305 15.523 6.859 1.00 35.98 108 VAL B O 1
ATOM 557 N N . VAL A 1 83 ? 148.383 13.394 6.134 1.00 29.88 109 VAL B N 1
ATOM 558 C CA . VAL A 1 83 ? 148.177 12.855 7.481 1.00 33.66 109 VAL B CA 1
ATOM 559 C C . VAL A 1 83 ? 149.459 12.217 8.031 1.00 39.77 109 VAL B C 1
ATOM 560 O O . VAL A 1 83 ? 150.095 11.376 7.384 1.00 34.67 109 VAL B O 1
ATOM 564 N N . VAL A 1 84 ? 149.856 12.663 9.217 1.00 36.13 110 VAL B N 1
ATOM 565 C CA . VAL A 1 84 ? 150.960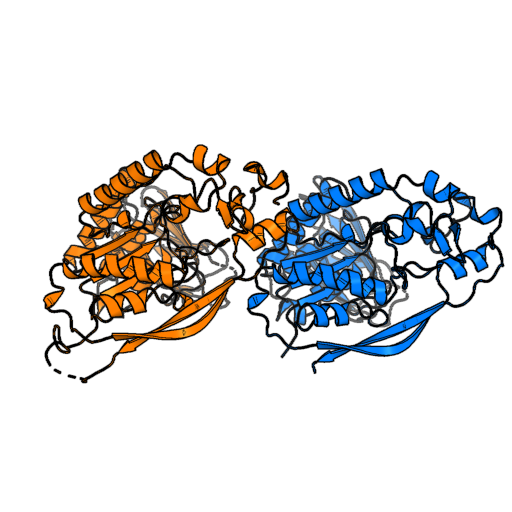 12.052 9.929 1.00 24.31 110 VAL B CA 1
ATOM 566 C C . VAL A 1 84 ? 150.381 11.109 10.975 1.00 36.03 110 VAL B C 1
ATOM 567 O O . VAL A 1 84 ? 149.873 11.543 12.011 1.00 32.18 110 VAL B O 1
ATOM 571 N N . TYR A 1 85 ? 150.427 9.818 10.673 1.00 26.71 111 TYR B N 1
ATOM 572 C CA . TYR A 1 85 ? 149.833 8.785 11.505 1.00 27.77 111 TYR B CA 1
ATOM 573 C C . TYR A 1 85 ? 150.947 8.231 12.381 1.00 28.50 111 TYR B C 1
ATOM 574 O O . TYR A 1 85 ? 151.662 7.309 11.980 1.00 29.73 111 TYR B O 1
ATOM 583 N N . GLN A 1 86 ? 151.120 8.824 13.560 1.00 26.35 112 GLN B N 1
ATOM 584 C CA . GLN A 1 86 ? 152.279 8.515 14.405 1.00 23.56 112 GLN B CA 1
ATOM 585 C C . GLN A 1 86 ? 152.305 7.021 14.761 1.00 29.70 112 GLN B C 1
ATOM 586 O O . GLN A 1 86 ? 151.326 6.469 15.250 1.00 29.26 112 GLN B O 1
ATOM 592 N N . PRO A 1 87 ? 153.419 6.350 14.470 1.00 32.83 113 PRO B N 1
ATOM 593 C CA . PRO A 1 87 ? 153.473 4.902 14.713 1.00 31.38 113 PRO B CA 1
ATOM 594 C C . PRO A 1 87 ? 153.619 4.550 16.203 1.00 35.56 113 PRO B C 1
ATOM 595 O O . PRO A 1 87 ? 153.983 5.395 17.017 1.00 32.36 113 PRO B O 1
ATOM 599 N N . THR A 1 88 ? 153.337 3.307 16.559 1.00 33.61 114 THR B N 1
ATOM 600 C CA . THR A 1 88 ? 153.344 2.942 17.978 1.00 36.23 114 THR B CA 1
ATOM 601 C C . THR A 1 88 ? 154.757 2.802 18.541 1.00 33.15 114 THR B C 1
ATOM 602 O O . THR A 1 88 ? 155.736 2.647 17.803 1.00 25.70 114 THR B O 1
ATOM 606 N N . ARG A 1 89 ? 154.860 2.887 19.857 1.00 26.06 115 ARG B N 1
ATOM 607 C CA . ARG A 1 89 ? 156.126 2.694 20.538 1.00 31.11 115 ARG B CA 1
ATOM 608 C C . ARG A 1 89 ? 156.581 1.261 20.324 1.00 36.97 115 ARG B C 1
ATOM 609 O O . ARG A 1 89 ? 157.770 0.982 20.269 1.00 35.33 115 ARG B O 1
ATOM 617 N N . GLY A 1 90 ? 155.626 0.348 20.200 1.00 28.22 116 GLY B N 1
ATOM 618 C CA . GLY A 1 90 ? 155.960 -1.046 19.972 1.00 26.29 116 GLY B CA 1
ATOM 619 C C . GLY A 1 90 ? 156.574 -1.258 18.588 1.00 41.76 116 GLY B C 1
ATOM 620 O O . GLY A 1 90 ? 157.566 -1.984 18.456 1.00 42.27 116 GLY B O 1
ATOM 621 N N . LEU A 1 91 ? 156.004 -0.620 17.561 1.00 30.50 117 LEU B N 1
ATOM 622 C CA . LEU A 1 91 ? 156.534 -0.772 16.206 1.00 28.30 117 LEU B CA 1
ATOM 623 C C . LEU A 1 91 ? 157.917 -0.167 16.083 1.00 36.78 117 LEU B C 1
ATOM 624 O O . LEU A 1 91 ? 158.774 -0.711 15.397 1.00 36.74 117 LEU B O 1
ATOM 629 N N . VAL A 1 92 ? 158.157 0.957 16.742 1.00 32.09 118 VAL B N 1
ATOM 630 C CA . VAL A 1 92 ? 159.446 1.616 16.541 1.00 37.48 118 VAL B CA 1
ATOM 631 C C . VAL A 1 92 ? 160.513 1.079 17.490 1.00 43.99 118 VAL B C 1
ATOM 632 O O . VAL A 1 92 ? 161.644 0.762 17.087 1.00 34.46 118 VAL B O 1
ATOM 636 N N . ASN A 1 93 ? 160.147 0.974 18.760 1.00 31.39 119 ASN B N 1
ATOM 637 C CA . ASN A 1 93 ? 161.095 0.580 19.788 1.00 31.63 119 ASN B CA 1
ATOM 638 C C . ASN A 1 93 ? 160.881 -0.847 20.285 1.00 36.27 119 ASN B C 1
ATOM 639 O O . ASN A 1 93 ? 161.161 -1.155 21.447 1.00 36.60 119 ASN B O 1
ATOM 644 N N . ARG A 1 94 ? 160.370 -1.701 19.396 1.00 34.42 120 ARG B N 1
ATOM 645 C CA . ARG A 1 94 ? 160.347 -3.148 19.618 1.00 35.87 120 ARG B CA 1
ATOM 646 C C . ARG A 1 94 ? 161.555 -3.685 20.407 1.00 41.09 120 ARG B C 1
ATOM 647 O O . ARG A 1 94 ? 161.384 -4.410 21.383 1.00 45.17 120 ARG B O 1
ATOM 655 N N . GLU A 1 95 ? 162.767 -3.317 19.995 1.00 42.23 121 GLU B N 1
ATOM 656 C CA . GLU A 1 95 ? 163.979 -3.918 20.572 1.00 42.03 121 GLU B CA 1
ATOM 657 C C . GLU A 1 95 ? 164.216 -3.610 22.051 1.00 46.76 121 GLU B C 1
ATOM 658 O O . GLU A 1 95 ? 165.049 -4.252 22.688 1.00 53.11 121 GLU B O 1
ATOM 664 N N . LYS A 1 96 ? 163.492 -2.639 22.600 1.00 44.05 122 LYS B N 1
ATOM 665 C CA . LYS A 1 96 ? 163.626 -2.320 24.024 1.00 42.51 122 LYS B CA 1
ATOM 666 C C . LYS A 1 96 ? 162.816 -3.278 24.905 1.00 45.48 122 LYS B C 1
ATOM 667 O O . LYS A 1 96 ? 162.938 -3.269 26.133 1.00 45.86 122 LYS B O 1
ATOM 673 N N . LEU A 1 97 ? 161.990 -4.105 24.271 1.00 41.67 123 LEU B N 1
ATOM 674 C CA . LEU A 1 97 ? 161.191 -5.107 24.975 1.00 41.17 123 LEU B CA 1
ATOM 675 C C . LEU A 1 97 ? 162.047 -6.188 25.637 1.00 46.89 123 LEU B C 1
ATOM 676 O O . LEU A 1 97 ? 163.162 -6.466 25.200 1.00 46.85 123 LEU B O 1
ATOM 681 N N . SER A 1 98 ? 161.513 -6.799 26.690 1.00 46.98 124 SER B N 1
ATOM 682 C CA . SER A 1 98 ? 162.127 -7.983 27.268 1.00 47.13 124 SER B CA 1
ATOM 683 C C . SER A 1 98 ? 161.954 -9.131 26.276 1.00 55.99 124 SER B C 1
ATOM 684 O O . SER A 1 98 ? 161.073 -9.082 25.399 1.00 52.74 124 SER B O 1
ATOM 687 N N . PRO A 1 99 ? 162.809 -10.160 26.381 1.00 56.52 125 PRO B N 1
ATOM 688 C CA . PRO A 1 99 ? 162.722 -11.237 25.392 1.00 53.95 125 PRO B CA 1
ATOM 689 C C . PRO A 1 99 ? 161.366 -11.934 25.434 1.00 54.57 125 PRO B C 1
ATOM 690 O O . PRO A 1 99 ? 160.812 -12.271 24.387 1.00 69.27 125 PRO B O 1
ATOM 694 N N . ALA A 1 100 ? 160.832 -12.117 26.634 1.00 48.53 126 ALA B N 1
ATOM 695 C CA . ALA A 1 100 ? 159.468 -12.603 26.805 1.00 54.44 126 ALA B CA 1
ATOM 696 C C . ALA A 1 100 ? 158.445 -11.727 26.072 1.00 53.21 126 ALA B C 1
ATOM 697 O O . ALA A 1 100 ? 157.659 -12.222 25.264 1.00 59.04 126 ALA B O 1
ATOM 699 N N . GLU A 1 101 ? 158.462 -10.428 26.352 1.00 47.25 127 GLU B N 1
ATOM 700 C CA . GLU A 1 101 ? 157.535 -9.486 25.723 1.00 48.07 127 GLU B CA 1
ATOM 701 C C . GLU A 1 101 ? 157.712 -9.387 24.213 1.00 51.91 127 GLU B C 1
ATOM 702 O O . GLU A 1 101 ? 156.732 -9.323 23.456 1.00 50.27 127 GLU B O 1
ATOM 708 N N . LYS A 1 102 ? 158.961 -9.362 23.769 1.00 56.73 128 LYS B N 1
ATOM 709 C CA . LYS A 1 102 ? 159.218 -9.367 22.338 1.00 50.48 128 LYS B CA 1
ATOM 710 C C . LYS A 1 102 ? 158.610 -10.611 21.704 1.00 58.68 128 LYS B C 1
ATOM 711 O O . LYS A 1 102 ? 158.024 -10.549 20.615 1.00 57.58 128 LYS B O 1
ATOM 717 N N . ALA A 1 103 ? 158.748 -11.744 22.385 1.00 56.09 129 ALA B N 1
ATOM 718 C CA . ALA A 1 103 ? 158.205 -12.988 21.852 1.00 59.05 129 ALA B CA 1
ATOM 719 C C . ALA A 1 103 ? 156.683 -12.923 21.800 1.00 54.75 129 ALA B C 1
ATOM 720 O O . ALA A 1 103 ? 156.070 -13.404 20.846 1.00 60.81 129 ALA B O 1
ATOM 722 N N . GLY A 1 104 ? 156.088 -12.289 22.808 1.00 49.34 130 GLY B N 1
ATOM 723 C CA . GLY A 1 104 ? 154.641 -12.140 22.897 1.00 51.33 130 GLY B CA 1
ATOM 724 C C . GLY A 1 104 ? 153.996 -11.097 21.990 1.00 51.56 130 GLY B C 1
ATOM 725 O O . GLY A 1 104 ? 152.801 -11.161 21.722 1.00 50.38 130 GLY B O 1
ATOM 726 N N . PHE A 1 105 ? 154.777 -10.135 21.513 1.00 49.71 131 PHE B N 1
ATOM 727 C CA . PHE A 1 105 ? 154.248 -9.051 20.687 1.00 40.70 131 PHE B CA 1
ATOM 728 C C . PHE A 1 105 ? 154.293 -9.415 19.212 1.00 40.95 131 PHE B C 1
ATOM 729 O O . PHE A 1 105 ? 155.367 -9.487 18.623 1.00 52.72 131 PHE B O 1
ATOM 737 N N . ASP A 1 106 ? 153.127 -9.649 18.617 1.00 46.43 132 ASP B N 1
ATOM 738 C CA . ASP A 1 106 ? 153.038 -9.996 17.188 1.00 51.85 132 ASP B CA 1
ATOM 739 C C . ASP A 1 106 ? 153.433 -8.815 16.304 1.00 46.99 132 ASP B C 1
ATOM 740 O O . ASP A 1 106 ? 152.587 -8.216 15.639 1.00 48.61 132 ASP B O 1
ATOM 745 N N . TYR A 1 107 ? 154.723 -8.491 16.298 1.00 53.20 133 TYR B N 1
ATOM 746 C CA . TYR A 1 107 ? 155.243 -7.346 15.549 1.00 50.46 133 TYR B CA 1
ATOM 747 C C . TYR A 1 107 ? 154.892 -7.344 14.059 1.00 50.16 133 TYR B C 1
ATOM 748 O O . TYR A 1 107 ? 154.519 -6.303 13.507 1.00 44.13 133 TYR B O 1
ATOM 757 N N . GLU A 1 108 ? 155.002 -8.497 13.404 1.00 51.38 134 GLU B N 1
ATOM 758 C CA . GLU A 1 108 ? 154.749 -8.542 11.967 1.00 50.28 134 GLU B CA 1
ATOM 759 C C . GLU A 1 108 ? 153.275 -8.265 11.677 1.00 48.80 134 GLU B C 1
ATOM 760 O O . GLU A 1 108 ? 152.934 -7.601 10.696 1.00 48.71 134 GLU B O 1
ATOM 766 N N . LEU A 1 109 ? 152.400 -8.757 12.549 1.00 45.04 135 LEU B N 1
ATOM 767 C CA . LEU A 1 109 ? 150.972 -8.532 12.364 1.00 44.55 135 LEU B CA 1
ATOM 768 C C . LEU A 1 109 ? 150.628 -7.056 12.532 1.00 47.21 135 LEU B C 1
ATOM 769 O O . LEU A 1 109 ? 149.849 -6.494 11.750 1.00 45.99 135 LEU B O 1
ATOM 774 N N . ALA A 1 110 ? 151.210 -6.440 13.562 1.00 41.30 136 ALA B N 1
ATOM 775 C CA . ALA A 1 110 ? 151.019 -5.018 13.816 1.00 38.37 136 ALA B CA 1
ATOM 776 C C . ALA A 1 110 ? 151.493 -4.185 12.628 1.00 35.48 136 ALA B C 1
ATOM 777 O O . ALA A 1 110 ? 150.785 -3.299 12.160 1.00 46.98 136 ALA B O 1
ATOM 779 N N . LYS A 1 111 ? 152.693 -4.480 12.141 1.00 38.12 137 LYS B N 1
ATOM 780 C CA . LYS A 1 111 ? 153.284 -3.734 11.027 1.00 33.55 137 LYS B CA 1
ATOM 781 C C . LYS A 1 111 ? 152.454 -3.861 9.750 1.00 37.07 137 LYS B C 1
ATOM 782 O O . LYS A 1 111 ? 152.227 -2.886 9.033 1.00 34.67 137 LYS B O 1
ATOM 788 N N . LYS A 1 112 ? 152.003 -5.079 9.486 1.00 41.72 138 LYS B N 1
ATOM 789 C CA . LYS A 1 112 ? 151.160 -5.374 8.337 1.00 43.17 138 LYS B CA 1
ATOM 790 C C . LYS A 1 112 ? 149.858 -4.562 8.418 1.00 46.23 138 LYS B C 1
ATOM 791 O O . LYS A 1 112 ? 149.450 -3.900 7.464 1.00 41.76 138 LYS B O 1
ATOM 797 N N . ASN A 1 113 ? 149.207 -4.605 9.577 1.00 46.92 139 ASN B N 1
ATOM 798 C CA . ASN A 1 113 ? 147.955 -3.868 9.742 1.00 41.38 139 ASN B CA 1
ATOM 799 C C . ASN A 1 113 ? 148.122 -2.346 9.647 1.00 35.20 139 ASN B C 1
ATOM 800 O O . ASN A 1 113 ? 147.317 -1.648 9.017 1.00 43.71 139 ASN B O 1
ATOM 805 N N . TYR A 1 114 ? 149.196 -1.845 10.250 1.00 34.89 140 TYR B N 1
ATOM 806 C CA . TYR A 1 114 ? 149.558 -0.441 10.128 1.00 33.78 140 TYR B CA 1
ATOM 807 C C . TYR A 1 114 ? 149.731 -0.036 8.654 1.00 38.98 140 TYR B C 1
ATOM 808 O O . TYR A 1 114 ? 149.124 0.943 8.185 1.00 39.45 140 TYR B O 1
ATOM 817 N N . LEU A 1 115 ? 150.536 -0.799 7.912 1.00 35.93 141 LEU B N 1
ATOM 818 C CA . LEU A 1 115 ? 150.796 -0.467 6.500 1.00 31.95 141 LEU B CA 1
ATOM 819 C C . LEU A 1 115 ? 149.522 -0.482 5.659 1.00 39.15 141 LEU B C 1
ATOM 820 O O . LEU A 1 115 ? 149.317 0.394 4.795 1.00 38.96 141 LEU B O 1
ATOM 825 N N . ALA A 1 116 ? 148.665 -1.471 5.927 1.00 41.86 142 ALA B N 1
ATOM 826 C CA . ALA A 1 116 ? 147.346 -1.529 5.294 1.00 44.57 142 ALA B CA 1
ATOM 827 C C . ALA A 1 116 ? 146.540 -0.250 5.561 1.00 44.58 142 ALA B C 1
ATOM 828 O O . ALA A 1 116 ? 145.866 0.276 4.664 1.00 41.86 142 ALA B O 1
ATOM 830 N N . THR A 1 117 ? 146.621 0.251 6.796 1.00 36.81 143 THR B N 1
ATOM 831 C CA . THR A 1 117 ? 145.923 1.487 7.161 1.00 31.36 143 THR B CA 1
ATOM 832 C C . THR A 1 117 ? 146.455 2.715 6.423 1.00 31.81 143 THR B C 1
ATOM 833 O O . THR A 1 117 ? 145.687 3.558 5.938 1.00 35.71 143 THR B O 1
ATOM 837 N N . ILE A 1 118 ? 147.778 2.816 6.344 1.00 34.67 144 ILE B N 1
ATOM 838 C CA . ILE A 1 118 ? 148.438 3.819 5.508 1.00 35.47 144 ILE B CA 1
ATOM 839 C C . ILE A 1 118 ? 147.908 3.797 4.062 1.00 34.54 144 ILE B C 1
ATOM 840 O O . ILE A 1 118 ? 147.590 4.846 3.469 1.00 36.38 144 ILE B O 1
ATOM 845 N N . ALA A 1 119 ? 147.793 2.593 3.513 1.00 37.01 145 ALA B N 1
ATOM 846 C CA . ALA A 1 119 ? 147.247 2.425 2.162 1.00 44.25 145 ALA B CA 1
ATOM 847 C C . ALA A 1 119 ? 145.814 2.934 2.082 1.00 45.77 145 ALA B C 1
ATOM 848 O O . ALA A 1 119 ? 145.431 3.557 1.090 1.00 48.80 145 ALA B O 1
ATOM 850 N N . ARG A 1 120 ? 145.022 2.684 3.125 1.00 37.85 146 ARG B N 1
ATOM 851 C CA . ARG A 1 120 ? 143.643 3.186 3.114 1.00 38.14 146 ARG B CA 1
ATOM 852 C C . ARG A 1 120 ? 143.572 4.718 3.169 1.00 37.68 146 ARG B C 1
ATOM 853 O O . ARG A 1 120 ? 142.739 5.338 2.489 1.00 41.57 146 ARG B O 1
ATOM 861 N N . PHE A 1 121 ? 144.445 5.330 3.970 1.00 35.66 147 PHE B N 1
ATOM 862 C CA . PHE A 1 121 ? 144.588 6.782 3.917 1.00 39.09 147 PHE B CA 1
ATOM 863 C C . PHE A 1 121 ? 144.837 7.237 2.479 1.00 34.97 147 PHE B C 1
ATOM 864 O O . PHE A 1 121 ? 144.167 8.159 1.990 1.00 35.13 147 PHE B O 1
ATOM 872 N N . ARG A 1 122 ? 145.796 6.604 1.798 1.00 37.43 148 ARG B N 1
ATOM 873 C CA . ARG A 1 122 ? 146.074 6.984 0.393 1.00 39.18 148 ARG B CA 1
ATOM 874 C C . ARG A 1 122 ? 144.863 6.822 -0.513 1.00 37.23 148 ARG B C 1
ATOM 875 O O . ARG A 1 122 ? 144.594 7.663 -1.380 1.00 34.98 148 ARG B O 1
ATOM 883 N N . GLN A 1 123 ? 144.125 5.739 -0.300 1.00 39.49 149 GLN B N 1
ATOM 884 C CA . GLN A 1 123 ? 142.951 5.456 -1.112 1.00 35.81 149 GLN B CA 1
ATOM 885 C C . GLN A 1 123 ? 141.883 6.527 -0.883 1.00 43.30 149 GLN B C 1
ATOM 886 O O . GLN A 1 123 ? 141.066 6.791 -1.750 1.00 45.52 149 GLN B O 1
ATOM 892 N N . ALA A 1 124 ? 141.890 7.150 0.293 1.00 45.36 150 ALA B N 1
ATOM 893 C CA . ALA A 1 124 ? 140.964 8.253 0.543 1.00 35.49 150 ALA B CA 1
ATOM 894 C C . ALA A 1 124 ? 141.421 9.586 -0.100 1.00 35.55 150 ALA B C 1
ATOM 895 O O . ALA A 1 124 ? 140.754 10.621 0.049 1.00 39.74 150 ALA B O 1
ATOM 897 N N . GLY A 1 125 ? 142.540 9.563 -0.825 1.00 39.19 151 GLY B N 1
ATOM 898 C CA . GLY A 1 125 ? 143.053 10.761 -1.485 1.00 37.09 151 GLY B CA 1
ATOM 899 C C . GLY A 1 125 ? 143.915 11.611 -0.556 1.00 39.07 151 GLY B C 1
ATOM 900 O O . GLY A 1 125 ? 144.071 12.821 -0.740 1.00 42.75 151 GLY B O 1
ATOM 901 N N . ILE A 1 126 ? 144.487 10.964 0.447 1.00 37.10 152 ILE B N 1
ATOM 902 C CA . ILE A 1 126 ? 145.282 11.656 1.451 1.00 34.01 152 ILE B CA 1
ATOM 903 C C . ILE A 1 126 ? 146.760 11.304 1.305 1.00 32.99 152 ILE B C 1
ATOM 904 O O . ILE A 1 126 ? 147.124 10.134 1.240 1.00 34.52 152 ILE B O 1
ATOM 909 N N . TRP A 1 127 ? 147.609 12.322 1.247 1.00 31.47 153 TRP B N 1
ATOM 910 C CA . TRP A 1 127 ? 149.043 12.111 1.180 1.00 30.68 153 TRP B CA 1
ATOM 911 C C . TRP A 1 127 ? 149.509 11.620 2.534 1.00 38.54 153 TRP B C 1
ATOM 912 O O . TRP A 1 127 ? 149.275 12.286 3.543 1.00 35.17 153 TRP B O 1
ATOM 923 N N . THR A 1 128 ? 150.173 10.467 2.564 1.00 31.37 154 THR B N 1
ATOM 924 C CA . THR A 1 128 ? 150.474 9.839 3.843 1.00 31.83 154 THR B CA 1
ATOM 925 C C . THR A 1 128 ? 151.889 9.292 3.957 1.00 32.92 154 THR B C 1
ATOM 926 O O . THR A 1 128 ? 152.182 8.230 3.422 1.00 31.37 154 THR B O 1
ATOM 930 N N . PRO A 1 129 ? 152.767 10.012 4.671 1.00 35.92 155 PRO B N 1
ATOM 931 C CA . PRO A 1 129 ? 154.139 9.521 4.822 1.00 37.73 155 PRO B CA 1
ATOM 932 C C . PRO A 1 129 ? 154.175 8.124 5.430 1.00 41.64 155 PRO B C 1
ATOM 933 O O . PRO A 1 129 ? 153.364 7.772 6.312 1.00 35.84 155 PRO B O 1
ATOM 937 N N . ASP A 1 130 ? 155.109 7.324 4.937 1.00 34.55 156 ASP B N 1
ATOM 938 C CA . ASP A 1 130 ? 155.283 5.954 5.407 1.00 34.39 156 ASP B CA 1
ATOM 939 C C . ASP A 1 130 ? 156.469 5.903 6.355 1.00 28.58 156 ASP B C 1
ATOM 940 O O . ASP A 1 130 ? 157.611 6.077 5.929 1.00 31.22 156 ASP B O 1
ATOM 945 N N . PHE A 1 131 ? 156.204 5.646 7.634 1.00 27.39 157 PHE B N 1
ATOM 946 C CA . PHE A 1 131 ? 157.247 5.645 8.657 1.00 32.01 157 PHE B CA 1
ATOM 947 C C . PHE A 1 131 ? 157.857 4.265 8.871 1.00 32.58 157 PHE B C 1
ATOM 948 O O . PHE A 1 131 ? 158.745 4.109 9.707 1.00 30.91 157 PHE B O 1
ATOM 956 N N . SER A 1 132 ? 157.402 3.270 8.111 1.00 27.62 158 SER B N 1
ATOM 957 C CA . SER A 1 132 ? 157.908 1.914 8.314 1.00 29.20 158 SER B CA 1
ATOM 958 C C . SER A 1 132 ? 159.443 1.747 8.230 1.00 29.08 158 SER B C 1
ATOM 959 O O . SER A 1 132 ? 159.992 0.889 8.917 1.00 35.92 158 SER B O 1
ATOM 962 N N . PRO A 1 133 ? 160.147 2.578 7.430 1.00 29.91 159 PRO B N 1
ATOM 963 C CA . PRO A 1 133 ? 161.608 2.424 7.539 1.00 38.91 159 PRO B CA 1
ATOM 964 C C . PRO A 1 133 ? 162.167 2.715 8.930 1.00 39.78 159 PRO B C 1
ATOM 965 O O . PRO A 1 133 ? 163.299 2.313 9.208 1.00 34.89 159 PRO B O 1
ATOM 969 N N . LEU A 1 134 ? 161.394 3.380 9.792 1.00 36.05 160 LEU B N 1
ATOM 970 C CA . LEU A 1 134 ? 161.864 3.685 11.142 1.00 40.44 160 LEU B CA 1
ATOM 971 C C . LEU A 1 134 ? 161.543 2.588 12.151 1.00 38.07 160 LEU B C 1
ATOM 972 O O . LEU A 1 134 ? 161.939 2.681 13.313 1.00 39.25 160 LEU B O 1
ATOM 977 N N . PHE A 1 135 ? 160.815 1.563 11.717 1.00 31.53 161 PHE B N 1
ATOM 978 C CA . PHE A 1 135 ? 160.358 0.518 12.636 1.00 29.77 161 PHE B CA 1
ATOM 979 C C . PHE A 1 135 ? 161.503 -0.372 13.102 1.00 34.70 161 PHE B C 1
ATOM 980 O O . PHE A 1 135 ? 162.518 -0.514 12.413 1.00 37.65 161 PHE B O 1
ATOM 988 N N . ASP A 1 136 ? 161.317 -0.985 14.265 1.00 40.10 162 ASP B N 1
ATOM 989 C CA . ASP A 1 136 ? 162.300 -1.895 14.837 1.00 42.15 162 ASP B CA 1
ATOM 990 C C . ASP A 1 136 ? 163.689 -1.263 14.829 1.00 41.55 162 ASP B C 1
ATOM 991 O O . ASP A 1 136 ? 164.670 -1.909 14.487 1.00 48.21 162 ASP B O 1
ATOM 996 N N . GLU A 1 137 ? 163.758 0.013 15.178 1.00 35.61 163 GLU B N 1
ATOM 997 C CA . GLU A 1 137 ? 164.976 0.792 14.991 1.00 37.25 163 GLU B CA 1
ATOM 998 C C . GLU A 1 137 ? 166.106 0.299 15.883 1.00 44.34 163 GLU B C 1
ATOM 999 O O . GLU A 1 137 ? 165.870 -0.288 16.945 1.00 43.42 163 GLU B O 1
ATOM 1005 N N . LYS A 1 138 ? 167.336 0.552 15.445 1.00 45.86 164 LYS B N 1
ATOM 1006 C CA . LYS A 1 138 ? 168.488 0.535 16.344 1.00 53.12 164 LYS B CA 1
ATOM 1007 C C . LYS A 1 138 ? 169.223 1.863 16.215 1.00 56.86 164 LYS B C 1
ATOM 1008 O O . LYS A 1 138 ? 169.940 2.106 15.243 1.00 65.37 164 LYS B O 1
ATOM 1011 N N . GLU A 1 139 ? 169.004 2.731 17.193 1.00 53.04 165 GLU B N 1
ATOM 1012 C CA . GLU A 1 139 ? 169.496 4.098 17.158 1.00 48.88 165 GLU B CA 1
ATOM 1013 C C . GLU A 1 139 ? 170.056 4.413 18.517 1.00 50.08 165 GLU B C 1
ATOM 1014 O O . GLU A 1 139 ? 169.582 3.880 19.510 1.00 51.87 165 GLU B O 1
ATOM 1020 N N . GLU A 1 140 ? 171.040 5.300 18.577 1.00 49.06 166 GLU B N 1
ATOM 1021 C CA . GLU A 1 140 ? 171.580 5.711 19.865 1.00 52.43 166 GLU B CA 1
ATOM 1022 C C . GLU A 1 140 ? 170.614 6.628 20.600 1.00 40.47 166 GLU B C 1
ATOM 1023 O O . GLU A 1 140 ? 170.446 6.522 21.809 1.00 52.61 166 GLU B O 1
ATOM 1029 N N . HIS A 1 141 ? 169.994 7.532 19.858 1.00 41.38 167 HIS B N 1
ATOM 1030 C CA . HIS A 1 141 ? 168.954 8.395 20.401 1.00 51.09 167 HIS B CA 1
ATOM 1031 C C . HIS A 1 141 ? 167.580 7.800 20.105 1.00 44.72 167 HIS B C 1
ATOM 1032 O O . HIS A 1 141 ? 167.060 7.947 19.000 1.00 34.64 167 HIS B O 1
ATOM 1039 N N . ALA A 1 142 ? 167.010 7.124 21.097 1.00 33.26 168 ALA B N 1
ATOM 1040 C CA . ALA A 1 142 ? 165.743 6.418 20.935 1.00 34.85 168 ALA B CA 1
ATOM 1041 C C . ALA A 1 142 ? 164.640 7.328 20.392 1.00 29.40 168 ALA B C 1
ATOM 1042 O O . ALA A 1 142 ? 164.530 8.492 20.791 1.00 31.73 168 ALA B O 1
ATOM 1044 N N . TYR A 1 143 ? 163.824 6.793 19.487 1.00 27.75 169 TYR B N 1
ATOM 1045 C CA . TYR A 1 143 ? 162.717 7.551 18.892 1.00 30.96 169 TYR B CA 1
ATOM 1046 C C . TYR A 1 143 ? 161.774 8.078 19.995 1.00 32.66 169 TYR B C 1
ATOM 1047 O O . TYR A 1 143 ? 161.419 9.266 20.014 1.00 29.54 169 TYR B O 1
ATOM 1056 N N . TYR A 1 144 ? 161.413 7.199 20.929 1.00 30.04 170 TYR B N 1
ATOM 1057 C CA . TYR A 1 144 ? 160.488 7.531 22.031 1.00 32.35 170 TYR B CA 1
ATOM 1058 C C . TYR A 1 144 ? 161.154 7.714 23.389 1.00 30.52 170 TYR B C 1
ATOM 1059 O O . TYR A 1 144 ? 162.189 7.107 23.663 1.00 33.56 170 TYR B O 1
ATOM 1068 N N . PHE A 1 145 ? 160.552 8.535 24.251 1.00 29.87 171 PHE B N 1
ATOM 1069 C CA . PHE A 1 145 ? 160.951 8.553 25.655 1.00 29.56 171 PHE B CA 1
ATOM 1070 C C . PHE A 1 145 ? 160.718 7.166 26.266 1.00 39.37 171 PHE B C 1
ATOM 1071 O O . PHE A 1 145 ? 159.813 6.433 25.843 1.00 33.87 171 PHE B O 1
ATOM 1079 N N . LYS A 1 146 ? 161.546 6.825 27.254 1.00 31.19 172 LYS B N 1
ATOM 1080 C CA . LYS A 1 146 ? 161.490 5.550 27.980 1.00 37.53 172 LYS B CA 1
ATOM 1081 C C . LYS A 1 146 ? 160.148 5.241 28.619 1.00 31.80 172 LYS B C 1
ATOM 1082 O O . LYS A 1 146 ? 159.691 4.099 28.590 1.00 33.31 172 LYS B O 1
ATOM 1088 N N . GLY A 1 147 ? 159.537 6.254 29.223 1.00 28.73 173 GLY B N 1
ATOM 1089 C CA . GLY A 1 147 ? 158.326 6.047 29.999 1.00 30.40 173 GLY B CA 1
ATOM 1090 C C . GLY A 1 147 ? 157.286 7.112 29.706 1.00 37.80 173 GLY B C 1
ATOM 1091 O O . GLY A 1 147 ? 156.588 7.574 30.604 1.00 32.17 173 GLY B O 1
ATOM 1092 N N . ASP A 1 148 ? 157.185 7.505 28.435 1.00 32.05 174 ASP B N 1
ATOM 1093 C CA . ASP A 1 148 ? 156.260 8.560 28.037 1.00 32.45 174 ASP B CA 1
ATOM 1094 C C . ASP A 1 148 ? 155.710 8.264 26.645 1.00 32.13 174 ASP B C 1
ATOM 1095 O O . ASP A 1 148 ? 156.277 7.457 25.912 1.00 27.15 174 ASP B O 1
ATOM 1100 N N . HIS A 1 149 ? 154.605 8.918 26.298 1.00 26.61 175 HIS B N 1
ATOM 1101 C CA . HIS A 1 149 ? 153.946 8.714 25.009 1.00 37.04 175 HIS B CA 1
ATOM 1102 C C . HIS A 1 149 ? 154.442 9.673 23.907 1.00 29.15 175 HIS B C 1
ATOM 1103 O O . HIS A 1 149 ? 154.074 9.532 22.750 1.00 32.68 175 HIS B O 1
ATOM 1110 N N . HIS A 1 150 ? 155.255 10.660 24.267 1.00 30.76 176 HIS B N 1
ATOM 1111 C CA . HIS A 1 150 ? 155.806 11.583 23.273 1.00 29.97 176 HIS B CA 1
ATOM 1112 C C . HIS A 1 150 ? 157.057 10.999 22.632 1.00 35.20 176 HIS B C 1
ATOM 1113 O O . HIS A 1 150 ? 157.800 10.260 23.283 1.00 34.70 176 HIS B O 1
ATOM 1120 N N . TRP A 1 151 ? 157.283 11.317 21.357 1.00 25.05 177 TRP B N 1
ATOM 1121 C CA . TRP A 1 151 ? 158.585 11.074 20.759 1.00 30.14 177 TRP B CA 1
ATOM 1122 C C . TRP A 1 151 ? 159.593 12.029 21.391 1.00 28.46 177 TRP B C 1
ATOM 1123 O O . TRP A 1 151 ? 159.218 13.072 21.913 1.00 26.77 177 TRP B O 1
ATOM 1134 N N . THR A 1 152 ? 160.866 11.663 21.367 1.00 24.45 178 THR B N 1
ATOM 1135 C CA . THR A 1 152 ? 161.916 12.614 21.705 1.00 25.51 178 THR B CA 1
ATOM 1136 C C . THR A 1 152 ? 162.077 13.551 20.504 1.00 36.61 178 THR B C 1
ATOM 1137 O O . THR A 1 152 ? 161.557 13.260 19.424 1.00 33.26 178 THR B O 1
ATOM 1141 N N . PRO A 1 153 ? 162.789 14.678 20.683 1.00 36.45 179 PRO B N 1
ATOM 1142 C CA . PRO A 1 153 ? 163.133 15.501 19.520 1.00 31.29 179 PRO B CA 1
ATOM 1143 C C . PRO A 1 153 ? 163.809 14.716 18.390 1.00 29.97 179 PRO B C 1
ATOM 1144 O O . PRO A 1 153 ? 163.460 14.965 17.249 1.00 28.72 179 PRO B O 1
ATOM 1148 N N . HIS A 1 154 ? 164.705 13.782 18.693 1.00 31.41 180 HIS B N 1
ATOM 1149 C CA . HIS A 1 154 ? 165.308 12.944 17.650 1.00 34.33 180 HIS B CA 1
ATOM 1150 C C . HIS A 1 154 ? 164.267 12.127 16.861 1.00 34.90 180 HIS B C 1
ATOM 1151 O O . HIS A 1 154 ? 164.332 12.041 15.627 1.00 39.26 180 HIS B O 1
ATOM 1158 N N . GLY A 1 155 ? 163.293 11.555 17.571 1.00 30.76 181 GLY B N 1
ATOM 1159 C CA . GLY A 1 155 ? 162.192 10.849 16.932 1.00 25.32 181 GLY B CA 1
ATOM 1160 C C . GLY A 1 155 ? 161.399 11.758 16.001 1.00 34.34 181 GLY B C 1
ATOM 1161 O O . GLY A 1 155 ? 161.076 11.386 14.861 1.00 30.88 181 GLY B O 1
ATOM 1162 N N . ALA A 1 156 ? 161.082 12.955 16.494 1.00 30.01 182 ALA B N 1
ATOM 1163 C CA . ALA A 1 156 ? 160.372 13.953 15.702 1.00 28.49 182 ALA B CA 1
ATOM 1164 C C . ALA A 1 156 ? 161.179 14.347 14.460 1.00 27.27 182 ALA B C 1
ATOM 1165 O O . ALA A 1 156 ? 160.615 14.613 13.411 1.00 29.42 182 ALA B O 1
ATOM 1167 N N . ARG A 1 157 ? 162.500 14.387 14.599 1.00 32.01 183 ARG B N 1
ATOM 1168 C CA . ARG A 1 157 ? 163.389 14.795 13.518 1.00 39.76 183 ARG B CA 1
ATOM 1169 C C . ARG A 1 157 ? 163.410 13.744 12.403 1.00 36.08 183 ARG B C 1
ATOM 1170 O O . ARG A 1 157 ? 163.217 14.065 11.218 1.00 33.81 183 ARG B O 1
ATOM 1178 N N . ARG A 1 158 ? 163.621 12.487 12.791 1.00 34.22 184 ARG B N 1
ATOM 1179 C CA . ARG A 1 158 ? 163.633 11.391 11.819 1.00 33.04 184 ARG B CA 1
ATOM 1180 C C . ARG A 1 158 ? 162.274 11.275 11.148 1.00 33.43 184 ARG B C 1
ATOM 1181 O O . ARG A 1 158 ? 162.182 10.902 9.977 1.00 29.52 184 ARG B O 1
ATOM 1189 N N . SER A 1 159 ? 161.210 11.585 11.884 1.00 29.58 185 SER B N 1
ATOM 1190 C CA . SER A 1 159 ? 159.881 11.561 11.282 1.00 27.34 185 SER B CA 1
ATOM 1191 C C . SER A 1 159 ? 159.709 12.692 10.267 1.00 26.82 185 SER B C 1
ATOM 1192 O O . SER A 1 159 ? 159.148 12.518 9.169 1.00 29.88 185 SER B O 1
ATOM 1195 N N . ALA A 1 160 ? 160.183 13.870 10.648 1.00 27.89 186 ALA B N 1
ATOM 1196 C CA . ALA A 1 160 ? 160.005 15.037 9.804 1.00 25.38 186 ALA B CA 1
ATOM 1197 C C . ALA A 1 160 ? 160.810 14.923 8.488 1.00 29.26 186 ALA B C 1
ATOM 1198 O O . ALA A 1 160 ? 160.406 15.465 7.453 1.00 30.90 186 ALA B O 1
ATOM 1200 N N . LYS A 1 161 ? 161.921 14.195 8.514 1.00 25.00 187 LYS B N 1
ATOM 1201 C CA . LYS A 1 161 ? 162.671 13.954 7.276 1.00 32.21 187 LYS B CA 1
ATOM 1202 C C . LYS A 1 161 ? 161.797 13.214 6.224 1.00 30.39 187 LYS B C 1
ATOM 1203 O O . LYS A 1 161 ? 161.689 13.638 5.052 1.00 31.41 187 LYS B O 1
ATOM 1208 N N . ILE A 1 162 ? 161.128 12.148 6.672 1.00 31.13 188 ILE B N 1
ATOM 1209 C CA . ILE A 1 162 ? 160.205 11.410 5.811 1.00 33.03 188 ILE B CA 1
ATOM 1210 C C . ILE A 1 162 ? 158.995 12.255 5.372 1.00 35.41 188 ILE B C 1
ATOM 1211 O O . ILE A 1 162 ? 158.636 12.291 4.165 1.00 35.58 188 ILE B O 1
ATOM 1216 N N . VAL A 1 163 ? 158.385 12.964 6.326 1.00 29.76 189 VAL B N 1
ATOM 1217 C CA . VAL A 1 163 ? 157.229 13.802 5.967 1.00 30.45 189 VAL B CA 1
ATOM 1218 C C . VAL A 1 163 ? 157.607 14.833 4.895 1.00 31.47 189 VAL B C 1
ATOM 1219 O O . VAL A 1 163 ? 156.866 15.044 3.928 1.00 39.11 189 VAL B O 1
ATOM 1223 N N . ALA A 1 164 ? 158.777 15.453 5.071 1.00 27.54 190 ALA B N 1
ATOM 1224 C CA . ALA A 1 164 ? 159.309 16.424 4.126 1.00 29.19 190 ALA B CA 1
ATOM 1225 C C . ALA A 1 164 ? 159.395 15.812 2.733 1.00 32.12 190 ALA B C 1
ATOM 1226 O O . ALA A 1 164 ? 159.023 16.458 1.731 1.00 33.98 190 ALA B O 1
ATOM 1228 N N . GLU A 1 165 ? 159.877 14.568 2.664 1.00 36.31 191 GLU B N 1
ATOM 1229 C CA . GLU A 1 165 ? 159.886 13.916 1.349 1.00 31.38 191 GLU B CA 1
ATOM 1230 C C . GLU A 1 165 ? 158.483 13.819 0.758 1.00 40.44 191 GLU B C 1
ATOM 1231 O O . GLU A 1 165 ? 158.300 14.104 -0.420 1.00 29.95 191 GLU B O 1
ATOM 1237 N N . THR A 1 166 ? 157.481 13.468 1.566 1.00 36.06 192 THR B N 1
ATOM 1238 C CA . THR A 1 166 ? 156.101 13.510 1.031 1.00 30.62 192 THR B CA 1
ATOM 1239 C C . THR A 1 166 ? 155.650 14.919 0.582 1.00 33.77 192 THR B C 1
ATOM 1240 O O . THR A 1 166 ? 155.038 15.072 -0.478 1.00 39.93 192 THR B O 1
ATOM 1244 N N . LEU A 1 167 ? 155.960 15.943 1.377 1.00 35.43 193 LEU B N 1
ATOM 1245 C CA . LEU A 1 167 ? 155.569 17.317 1.053 1.00 35.02 193 LEU B CA 1
ATOM 1246 C C . LEU A 1 167 ? 156.074 17.720 -0.325 1.00 40.96 193 LEU B C 1
ATOM 1247 O O . LEU A 1 167 ? 155.359 18.365 -1.098 1.00 38.86 193 LEU B O 1
ATOM 1252 N N . LYS A 1 168 ? 157.309 17.335 -0.625 1.00 40.02 194 LYS B N 1
ATOM 1253 C CA . LYS A 1 168 ? 157.876 17.654 -1.929 1.00 38.84 194 LYS B CA 1
ATOM 1254 C C . LYS A 1 168 ? 157.099 17.061 -3.111 1.00 39.85 194 LYS B C 1
ATOM 1255 O O . LYS A 1 168 ? 157.196 17.574 -4.219 1.00 39.65 194 LYS B O 1
ATOM 1261 N N . GLN A 1 169 ? 156.321 16.004 -2.879 1.00 39.63 195 GLN B N 1
ATOM 1262 C CA . GLN A 1 169 ? 155.521 15.381 -3.949 1.00 37.69 195 GLN B CA 1
ATOM 1263 C C . GLN A 1 169 ? 154.172 16.069 -4.158 1.00 45.94 195 GLN B C 1
ATOM 1264 O O . GLN A 1 169 ? 153.485 15.832 -5.160 1.00 48.00 195 GLN B O 1
ATOM 1270 N N . VAL A 1 170 ? 153.774 16.895 -3.201 1.00 40.75 196 VAL B N 1
ATOM 1271 C CA . VAL A 1 170 ? 152.428 17.460 -3.209 1.00 41.78 196 VAL B CA 1
ATOM 1272 C C . VAL A 1 170 ? 152.255 18.502 -4.314 1.00 40.25 196 VAL B C 1
ATOM 1273 O O . VAL A 1 170 ? 153.061 19.420 -4.430 1.00 38.25 196 VAL B O 1
ATOM 1277 N N . PRO A 1 171 ? 151.201 18.354 -5.141 1.00 48.70 197 PRO B N 1
ATOM 1278 C CA . PRO A 1 171 ? 150.970 19.295 -6.247 1.00 44.76 197 PRO B CA 1
ATOM 1279 C C . PRO A 1 171 ? 150.953 20.749 -5.761 1.00 37.54 197 PRO B C 1
ATOM 1280 O O . PRO A 1 171 ? 150.270 21.065 -4.791 1.00 44.69 197 PRO B O 1
ATOM 1284 N N . GLY A 1 172 ? 151.727 21.612 -6.413 1.00 41.96 198 GLY B N 1
ATOM 1285 C CA . GLY A 1 172 ? 151.861 22.987 -5.966 1.00 50.01 198 GLY B CA 1
ATOM 1286 C C . GLY A 1 172 ? 153.053 23.304 -5.070 1.00 51.58 198 GLY B C 1
ATOM 1287 O O . GLY A 1 172 ? 153.380 24.479 -4.887 1.00 52.11 198 GLY B O 1
ATOM 1288 N N . PHE A 1 173 ? 153.705 22.278 -4.515 1.00 53.00 199 PHE B N 1
ATOM 1289 C CA . PHE A 1 173 ? 154.826 22.484 -3.583 1.00 46.87 199 PHE B CA 1
ATOM 1290 C C . PHE A 1 173 ? 155.933 23.358 -4.168 1.00 43.76 199 PHE B C 1
ATOM 1291 O O . PHE A 1 173 ? 156.615 24.079 -3.437 1.00 42.88 199 PHE B O 1
ATOM 1299 N N . GLU A 1 174 ? 156.106 23.317 -5.486 1.00 49.89 200 GLU B N 1
ATOM 1300 C CA . GLU A 1 174 ? 157.216 24.040 -6.103 1.00 42.72 200 GLU B CA 1
ATOM 1301 C C . GLU A 1 174 ? 157.025 25.555 -6.066 1.00 42.13 200 GLU B C 1
ATOM 1302 O O . GLU A 1 174 ? 157.995 26.310 -6.038 1.00 45.63 200 GLU B O 1
ATOM 1308 N N . GLU A 1 175 ? 155.772 25.997 -6.029 1.00 42.58 201 GLU B N 1
ATOM 1309 C CA . GLU A 1 175 ? 155.466 27.428 -6.016 1.00 44.52 201 GLU B CA 1
ATOM 1310 C C . GLU A 1 175 ? 155.536 28.016 -4.611 1.00 47.43 201 GLU B C 1
ATOM 1311 O O . GLU A 1 175 ? 155.609 29.233 -4.429 1.00 47.50 201 GLU B O 1
ATOM 1317 N N . ILE A 1 176 ? 155.489 27.145 -3.616 1.00 43.91 202 ILE B N 1
ATOM 1318 C CA . ILE A 1 176 ? 155.588 27.581 -2.228 1.00 48.47 202 ILE B CA 1
ATOM 1319 C C . ILE A 1 176 ? 156.923 28.305 -2.026 1.00 43.80 202 ILE B C 1
ATOM 1320 O O . ILE A 1 176 ? 157.938 27.873 -2.557 1.00 41.41 202 ILE B O 1
ATOM 1325 N N . PRO A 1 177 ? 156.909 29.442 -1.305 1.00 54.44 203 PRO B N 1
ATOM 1326 C CA . PRO A 1 177 ? 158.142 30.183 -1.001 1.00 56.48 203 PRO B CA 1
ATOM 1327 C C . PRO A 1 177 ? 159.164 29.279 -0.327 1.00 56.24 203 PRO B C 1
ATOM 1328 O O . PRO A 1 177 ? 158.800 28.531 0.580 1.00 51.26 203 PRO B O 1
ATOM 1332 N N . LYS A 1 178 ? 160.415 29.353 -0.763 1.00 50.43 204 LYS B N 1
ATOM 1333 C CA . LYS A 1 178 ? 161.473 28.527 -0.198 1.00 50.00 204 LYS B CA 1
ATOM 1334 C C . LYS A 1 178 ? 162.430 29.384 0.628 1.00 53.10 204 LYS B C 1
ATOM 1335 O O . LYS A 1 178 ? 162.712 30.530 0.275 1.00 53.81 204 LYS B O 1
ATOM 1341 N N . LYS A 1 179 ? 162.906 28.830 1.740 1.00 47.51 205 LYS B N 1
ATOM 1342 C CA . LYS A 1 179 ? 163.877 29.502 2.606 1.00 50.99 205 LYS B CA 1
ATOM 1343 C C . LYS A 1 179 ? 164.863 28.463 3.111 1.00 46.15 205 LYS B C 1
ATOM 1344 O O . LYS A 1 179 ? 164.632 27.266 2.976 1.00 50.90 205 LYS B O 1
ATOM 1350 N N . GLN A 1 180 ? 165.961 28.914 3.703 1.00 41.82 206 GLN B N 1
ATOM 1351 C CA . GLN A 1 180 ? 166.880 27.988 4.342 1.00 45.29 206 GLN B CA 1
ATOM 1352 C C . GLN A 1 180 ? 166.669 28.034 5.840 1.00 44.37 206 GLN B C 1
ATOM 1353 O O . GLN A 1 180 ? 166.665 29.112 6.443 1.00 42.02 206 GLN B O 1
ATOM 1359 N N . PHE A 1 181 ? 166.506 26.867 6.449 1.00 44.54 207 PHE B N 1
ATOM 1360 C CA . PHE A 1 181 ? 166.428 26.812 7.903 1.00 45.09 207 PHE B CA 1
ATOM 1361 C C . PHE A 1 181 ? 167.576 26.009 8.482 1.00 45.22 207 PHE B C 1
ATOM 1362 O O . PHE A 1 181 ? 168.077 25.073 7.853 1.00 44.00 207 PHE B O 1
ATOM 1370 N N . GLU A 1 182 ? 167.986 26.385 9.685 1.00 44.91 208 GLU B N 1
ATOM 1371 C CA . GLU A 1 182 ? 168.966 25.615 10.434 1.00 50.15 208 GLU B CA 1
ATOM 1372 C C . GLU A 1 182 ? 168.459 25.316 11.840 1.00 43.82 208 GLU B C 1
ATOM 1373 O O . GLU A 1 182 ? 167.898 26.194 12.521 1.00 42.85 208 GLU B O 1
ATOM 1379 N N . SER A 1 183 ? 168.653 24.074 12.268 1.00 44.10 209 SER B N 1
ATOM 1380 C CA . SER A 1 183 ? 168.277 23.669 13.616 1.00 42.49 209 SER B CA 1
ATOM 1381 C C . SER A 1 183 ? 169.507 23.558 14.508 1.00 44.26 209 SER B C 1
ATOM 1382 O O . SER A 1 183 ? 170.511 22.964 14.121 1.00 49.71 209 SER B O 1
ATOM 1385 N N . LYS A 1 184 ? 169.416 24.148 15.695 1.00 37.42 210 LYS B N 1
ATOM 1386 C CA . LYS A 1 184 ? 170.482 24.112 16.677 1.00 39.98 210 LYS B CA 1
ATOM 1387 C C . LYS A 1 184 ? 169.962 23.540 17.981 1.00 37.96 210 LYS B C 1
ATOM 1388 O O . LYS A 1 184 ? 168.802 23.778 18.363 1.00 41.87 210 LYS B O 1
ATOM 1392 N N . ARG A 1 185 ? 170.816 22.798 18.681 1.00 48.85 211 ARG B N 1
ATOM 1393 C CA . ARG A 1 185 ? 170.486 22.390 20.046 1.00 48.81 211 ARG B CA 1
ATOM 1394 C C . ARG A 1 185 ? 170.617 23.593 20.959 1.00 36.51 211 ARG B C 1
ATOM 1395 O O . ARG A 1 185 ? 171.673 24.200 21.032 1.00 43.69 211 ARG B O 1
ATOM 1403 N N . VAL A 1 186 ? 169.556 23.934 21.672 1.00 36.68 212 VAL B N 1
ATOM 1404 C CA . VAL A 1 186 ? 169.561 25.170 22.436 1.00 38.24 212 VAL B CA 1
ATOM 1405 C C . VAL A 1 186 ? 169.497 24.930 23.937 1.00 47.62 212 VAL B C 1
ATOM 1406 O O . VAL A 1 186 ? 169.461 25.879 24.720 1.00 55.47 212 VAL B O 1
ATOM 1410 N N . GLY A 1 187 ? 169.473 23.665 24.336 1.00 44.83 213 GLY B N 1
ATOM 1411 C CA . GLY A 1 187 ? 169.345 23.320 25.739 1.00 40.93 213 GLY B CA 1
ATOM 1412 C C . GLY A 1 187 ? 169.027 21.852 25.910 1.00 43.26 213 GLY B C 1
ATOM 1413 O O . GLY A 1 187 ? 169.096 21.082 24.952 1.00 39.36 213 GLY B O 1
ATOM 1414 N N . LEU A 1 188 ? 168.698 21.457 27.137 1.00 38.58 214 LEU B N 1
ATOM 1415 C CA . LEU A 1 188 ? 168.273 20.096 27.392 1.00 40.29 214 LEU B CA 1
ATOM 1416 C C . LEU A 1 188 ? 166.781 20.097 27.706 1.00 42.45 214 LEU B C 1
ATOM 1417 O O . LEU A 1 188 ? 166.258 21.058 28.270 1.00 41.58 214 LEU B O 1
ATOM 1422 N N . LEU A 1 189 ? 166.094 19.033 27.303 1.00 38.80 215 LEU B N 1
ATOM 1423 C CA . LEU A 1 189 ? 164.670 18.899 27.570 1.00 43.56 215 LEU B CA 1
ATOM 1424 C C . LEU A 1 189 ? 164.486 17.848 28.657 1.00 38.85 215 LEU B C 1
ATOM 1425 O O . LEU A 1 189 ? 164.893 16.697 28.502 1.00 38.00 215 LEU B O 1
ATOM 1430 N N . SER A 1 190 ? 163.881 18.239 29.767 1.00 37.84 216 SER B N 1
ATOM 1431 C CA . SER A 1 190 ? 163.679 17.301 30.855 1.00 38.83 216 SER B CA 1
ATOM 1432 C C . SER A 1 190 ? 162.304 16.658 30.757 1.00 36.57 216 SER B C 1
ATOM 1433 O O . SER A 1 190 ? 161.308 17.343 30.539 1.00 44.09 216 SER B O 1
ATOM 1436 N N . LYS A 1 191 ? 162.239 15.346 30.943 1.00 37.37 217 LYS B N 1
ATOM 1437 C CA . LYS A 1 191 ? 160.935 14.697 31.021 1.00 36.21 217 LYS B CA 1
ATOM 1438 C C . LYS A 1 191 ? 160.899 13.548 32.009 1.00 29.36 217 LYS B C 1
ATOM 1439 O O . LYS A 1 191 ? 161.685 12.606 31.921 1.00 30.73 217 LYS B O 1
ATOM 1445 N N . LEU A 1 192 ? 159.987 13.641 32.966 1.00 34.25 218 LEU B N 1
ATOM 1446 C CA . LEU A 1 192 ? 159.668 12.499 33.801 1.00 36.97 218 LEU B CA 1
ATOM 1447 C C . LEU A 1 192 ? 158.402 11.956 33.157 1.00 35.58 218 LEU B C 1
ATOM 1448 O O . LEU A 1 192 ? 157.372 12.630 33.146 1.00 35.64 218 LEU B O 1
ATOM 1453 N N . GLY A 1 193 ? 158.490 10.760 32.586 1.00 32.35 219 GLY B N 1
ATOM 1454 C CA . GLY A 1 193 ? 157.428 10.264 31.728 1.00 33.54 219 GLY B CA 1
ATOM 1455 C C . GLY A 1 193 ? 156.117 9.972 32.424 1.00 37.29 219 GLY B C 1
ATOM 1456 O O . GLY A 1 193 ? 156.106 9.578 33.593 1.00 39.09 219 GLY B O 1
ATOM 1457 N N . THR A 1 194 ? 155.009 10.140 31.701 1.00 33.61 220 THR B N 1
ATOM 1458 C CA . THR A 1 194 ? 153.686 9.815 32.242 1.00 29.45 220 THR B CA 1
ATOM 1459 C C . THR A 1 194 ? 153.519 8.344 32.638 1.00 30.88 220 THR B C 1
ATOM 1460 O O . THR A 1 194 ? 152.767 8.025 33.560 1.00 34.16 220 THR B O 1
ATOM 1464 N N . PHE A 1 195 ? 154.206 7.436 31.952 1.00 26.99 221 PHE B N 1
ATOM 1465 C CA . PHE A 1 195 ? 154.040 6.018 32.284 1.00 29.56 221 PHE B CA 1
ATOM 1466 C C . PHE A 1 195 ? 154.734 5.784 33.621 1.00 35.27 221 PHE B C 1
ATOM 1467 O O . PHE A 1 195 ? 154.259 5.004 34.443 1.00 33.70 221 PHE B O 1
ATOM 1475 N N . HIS A 1 196 ? 155.877 6.447 33.809 1.00 30.79 222 HIS B N 1
ATOM 1476 C CA . HIS A 1 196 ? 156.665 6.320 35.037 1.00 33.86 222 HIS B CA 1
ATOM 1477 C C . HIS A 1 196 ? 155.875 6.878 36.225 1.00 37.99 222 HIS B C 1
ATOM 1478 O O . HIS A 1 196 ? 155.870 6.281 37.298 1.00 40.15 222 HIS B O 1
ATOM 1485 N N . LYS A 1 197 ? 155.193 8.004 36.016 1.00 36.42 223 LYS B N 1
ATOM 1486 C CA . LYS A 1 197 ? 154.349 8.592 37.047 1.00 37.31 223 LYS B CA 1
ATOM 1487 C C . LYS A 1 197 ? 153.169 7.694 37.387 1.00 48.42 223 LYS B C 1
ATOM 1488 O O . LYS A 1 197 ? 152.787 7.569 38.567 1.00 45.59 223 LYS B O 1
ATOM 1494 N N . ALA A 1 198 ? 152.594 7.071 36.362 1.00 33.37 224 ALA B N 1
ATOM 1495 C CA . ALA A 1 198 ? 151.470 6.158 36.585 1.00 39.32 224 ALA B CA 1
ATOM 1496 C C . ALA A 1 198 ? 151.935 4.949 37.400 1.00 33.11 224 ALA B C 1
ATOM 1497 O O . ALA A 1 198 ? 151.274 4.515 38.350 1.00 37.10 224 ALA B O 1
ATOM 1499 N N . ALA A 1 199 ? 153.086 4.408 37.020 1.00 32.24 225 ALA B N 1
ATOM 1500 C CA . ALA A 1 199 ? 153.673 3.289 37.749 1.00 36.99 225 ALA B CA 1
ATOM 1501 C C . ALA A 1 199 ? 154.012 3.669 39.195 1.00 39.56 225 ALA B C 1
ATOM 1502 O O . ALA A 1 199 ? 153.913 2.832 40.092 1.00 39.35 225 ALA B O 1
ATOM 1504 N N . ALA A 1 200 ? 154.405 4.926 39.415 1.00 36.50 226 ALA B N 1
ATOM 1505 C CA . ALA A 1 200 ? 154.671 5.425 40.764 1.00 38.08 226 ALA B CA 1
ATOM 1506 C C . ALA A 1 200 ? 153.386 5.459 41.580 1.00 42.80 226 ALA B C 1
ATOM 1507 O O . ALA A 1 200 ? 153.373 5.091 42.751 1.00 42.78 226 ALA B O 1
ATOM 1509 N N . GLN A 1 201 ? 152.302 5.906 40.960 1.00 40.57 227 GLN B N 1
ATOM 1510 C CA . GLN A 1 201 ? 151.027 5.971 41.659 1.00 48.18 227 GLN B CA 1
ATOM 1511 C C . GLN A 1 201 ? 150.515 4.575 42.027 1.00 51.05 227 GLN B C 1
ATOM 1512 O O . GLN A 1 201 ? 149.979 4.370 43.127 1.00 46.83 227 GLN B O 1
ATOM 1518 N N . LEU A 1 202 ? 150.709 3.622 41.117 1.00 42.60 228 LEU B N 1
ATOM 1519 C CA . LEU A 1 202 ? 150.252 2.243 41.311 1.00 45.19 228 LEU B CA 1
ATOM 1520 C C . LEU A 1 202 ? 151.108 1.408 42.257 1.00 46.64 228 LEU B C 1
ATOM 1521 O O . LEU A 1 202 ? 150.593 0.561 42.976 1.00 48.22 228 LEU B O 1
ATOM 1526 N N . CYS A 1 203 ? 152.416 1.625 42.224 1.00 40.34 229 CYS B N 1
ATOM 1527 C CA . CYS A 1 203 ? 153.370 0.676 42.799 1.00 42.95 229 CYS B CA 1
ATOM 1528 C C . CYS A 1 203 ? 154.354 1.337 43.748 1.00 39.83 229 CYS B C 1
ATOM 1529 O O . CYS A 1 203 ? 155.134 0.658 44.417 1.00 50.71 229 CYS B O 1
ATOM 1532 N N . GLY A 1 204 ? 154.343 2.664 43.787 1.00 40.41 230 GLY B N 1
ATOM 1533 C CA . GLY A 1 204 ? 155.305 3.390 44.600 1.00 44.20 230 GLY B CA 1
ATOM 1534 C C . GLY A 1 204 ? 156.694 3.359 43.982 1.00 57.33 230 GLY B C 1
ATOM 1535 O O . GLY A 1 204 ? 157.680 3.723 44.626 1.00 57.20 230 GLY B O 1
ATOM 1536 N N . ASN A 1 205 ? 156.775 2.919 42.728 1.00 57.55 231 ASN B N 1
ATOM 1537 C CA . ASN A 1 205 ? 158.040 2.924 42.004 1.00 56.20 231 ASN B CA 1
ATOM 1538 C C . ASN A 1 205 ? 158.569 4.342 41.814 1.00 51.90 231 ASN B C 1
ATOM 1539 O O . ASN A 1 205 ? 157.837 5.320 41.955 1.00 56.15 231 ASN B O 1
ATOM 1544 N N . SER A 1 206 ? 159.850 4.452 41.502 1.00 50.13 232 SER B N 1
ATOM 1545 C CA . SER A 1 206 ? 160.447 5.751 41.246 1.00 54.77 232 SER B CA 1
ATOM 1546 C C . SER A 1 206 ? 161.357 5.627 40.032 1.00 50.85 232 SER B C 1
ATOM 1547 O O . SER A 1 206 ? 162.201 4.736 39.984 1.00 57.66 232 SER B O 1
ATOM 1550 N N . TYR A 1 207 ? 161.171 6.501 39.044 1.00 48.05 233 TYR B N 1
ATOM 1551 C CA . TYR A 1 207 ? 161.988 6.455 37.830 1.00 42.42 233 TYR B CA 1
ATOM 1552 C C . TYR A 1 207 ? 162.716 7.782 37.585 1.00 39.98 233 TYR B C 1
ATOM 1553 O O . TYR A 1 207 ? 162.244 8.855 37.972 1.00 38.19 233 TYR B O 1
ATOM 1562 N N . ALA A 1 208 ? 163.875 7.699 36.944 1.00 42.19 234 ALA B N 1
ATOM 1563 C CA . ALA A 1 208 ? 164.681 8.884 36.668 1.00 45.52 234 ALA B CA 1
ATOM 1564 C C . ALA A 1 208 ? 164.041 9.795 35.631 1.00 49.11 234 ALA B C 1
ATOM 1565 O O . ALA A 1 208 ? 163.509 9.324 34.622 1.00 48.75 234 ALA B O 1
ATOM 1567 N N . THR A 1 209 ? 164.108 11.099 35.883 1.00 46.08 235 THR B N 1
ATOM 1568 C CA . THR A 1 209 ? 163.767 12.093 34.875 1.00 51.26 235 THR B CA 1
ATOM 1569 C C . THR A 1 209 ? 164.758 11.992 33.722 1.00 46.54 235 THR B C 1
ATOM 1570 O O . THR A 1 209 ? 165.964 11.919 33.943 1.00 45.38 235 THR B O 1
ATOM 1574 N N . GLN A 1 210 ? 164.248 11.982 32.498 1.00 43.47 236 GLN B N 1
ATOM 1575 C CA . GLN A 1 210 ? 165.107 11.954 31.316 1.00 48.11 236 GLN B CA 1
ATOM 1576 C C . GLN A 1 210 ? 165.479 13.358 30.851 1.00 41.66 236 GLN B C 1
ATOM 1577 O O . GLN A 1 210 ? 164.660 14.278 30.887 1.00 38.34 236 GLN B O 1
ATOM 1583 N N . TYR A 1 211 ? 166.716 13.514 30.398 1.00 38.67 237 TYR B N 1
ATOM 1584 C CA . TYR A 1 211 ? 167.172 14.778 29.840 1.00 39.84 237 TYR B CA 1
ATOM 1585 C C . TYR A 1 211 ? 167.700 14.513 28.451 1.00 43.27 237 TYR B C 1
ATOM 1586 O O . TYR A 1 211 ? 168.685 13.806 28.305 1.00 46.70 237 TYR B O 1
ATOM 1595 N N . VAL A 1 212 ? 167.027 15.055 27.436 1.00 38.68 238 VAL B N 1
ATOM 1596 C CA . VAL A 1 212 ? 167.452 14.876 26.049 1.00 44.11 238 VAL B CA 1
ATOM 1597 C C . VAL A 1 212 ? 167.758 16.220 25.401 1.00 44.65 238 VAL B C 1
ATOM 1598 O O . VAL A 1 212 ? 167.450 17.276 25.964 1.00 43.14 238 VAL B O 1
ATOM 1602 N N . ASP A 1 213 ? 168.357 16.169 24.215 1.00 41.68 239 ASP B N 1
ATOM 1603 C CA . ASP A 1 213 ? 168.680 17.372 23.442 1.00 44.45 239 ASP B CA 1
ATOM 1604 C C . ASP A 1 213 ? 167.425 18.136 23.020 1.00 36.14 239 ASP B C 1
ATOM 1605 O O . ASP A 1 213 ? 166.499 17.559 22.442 1.00 37.15 239 ASP B O 1
ATOM 1610 N N . ARG A 1 214 ? 167.377 19.425 23.325 1.00 30.21 240 ARG B N 1
ATOM 1611 C CA . ARG A 1 214 ? 166.271 20.250 22.838 1.00 40.96 240 ARG B CA 1
ATOM 1612 C C . ARG A 1 214 ? 166.711 21.099 21.638 1.00 42.63 240 ARG B C 1
ATOM 1613 O O . ARG A 1 214 ? 167.789 21.678 21.658 1.00 44.88 240 ARG B O 1
ATOM 1621 N N . PHE A 1 215 ? 165.880 21.181 20.603 1.00 38.77 241 PHE B N 1
ATOM 1622 C CA . PHE A 1 215 ? 166.255 21.903 19.384 1.00 41.05 241 PHE B CA 1
ATOM 1623 C C . PHE A 1 215 ? 165.320 23.053 19.038 1.00 34.94 241 PHE B C 1
ATOM 1624 O O . PHE A 1 215 ? 164.122 23.005 19.312 1.00 33.29 241 PHE B O 1
ATOM 1632 N N . GLU A 1 216 ? 165.883 24.071 18.400 1.00 34.89 242 GLU B N 1
ATOM 1633 C CA . GLU A 1 216 ? 165.091 25.117 17.758 1.00 38.39 242 GLU B CA 1
ATOM 1634 C C . GLU A 1 216 ? 165.563 25.365 16.321 1.00 44.80 242 GLU B C 1
ATOM 1635 O O . GLU A 1 216 ? 166.717 25.084 15.974 1.00 39.51 242 GLU B O 1
ATOM 1641 N N . THR A 1 217 ? 164.660 25.879 15.491 1.00 37.69 243 THR B N 1
ATOM 1642 C CA . THR A 1 217 ? 164.950 26.093 14.081 1.00 40.19 243 THR B CA 1
ATOM 1643 C C . THR A 1 217 ? 164.753 27.560 13.716 1.00 38.12 243 THR B C 1
ATOM 1644 O O . THR A 1 217 ? 163.774 28.181 14.127 1.00 36.46 243 THR B O 1
ATOM 1648 N N . GLU A 1 218 ? 165.702 28.108 12.967 1.00 33.17 244 GLU B N 1
ATOM 1649 C CA . GLU A 1 218 ? 165.659 29.509 12.547 1.00 43.11 244 GLU B CA 1
ATOM 1650 C C . GLU A 1 218 ? 165.941 29.639 11.049 1.00 45.00 244 GLU B C 1
ATOM 1651 O O . GLU A 1 218 ? 166.707 28.855 10.467 1.00 37.92 244 GLU B O 1
ATOM 1657 N N . PRO A 1 219 ? 165.316 30.635 10.411 1.00 48.81 245 PRO B N 1
ATOM 1658 C CA . PRO A 1 219 ? 165.715 30.956 9.039 1.00 45.73 245 PRO B CA 1
ATOM 1659 C C . PRO A 1 219 ? 167.114 31.550 9.021 1.00 45.83 245 PRO B C 1
ATOM 1660 O O . PRO A 1 219 ? 167.482 32.298 9.929 1.00 41.10 245 PRO B O 1
ATOM 1664 N N . VAL A 1 220 ? 167.894 31.199 8.003 1.00 47.20 246 VAL B N 1
ATOM 1665 C CA . VAL A 1 220 ? 169.222 31.768 7.812 1.00 54.85 246 V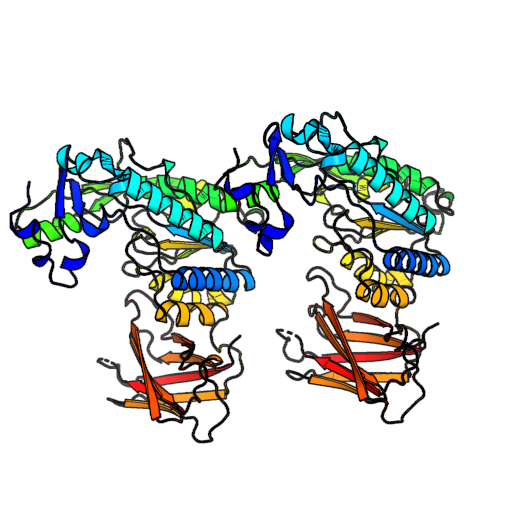AL B CA 1
ATOM 1666 C C . VAL A 1 220 ? 169.386 32.264 6.381 1.00 49.94 246 VAL B C 1
ATOM 1667 O O . VAL A 1 220 ? 168.534 32.007 5.526 1.00 49.64 246 VAL B O 1
ATOM 1671 N N . GLY A 1 221 ? 170.468 32.993 6.126 1.00 59.50 247 GLY B N 1
ATOM 1672 C CA . GLY A 1 221 ? 170.789 33.422 4.774 1.00 69.46 247 GLY B CA 1
ATOM 1673 C C . GLY A 1 221 ? 170.062 34.668 4.290 1.00 77.11 247 GLY B C 1
ATOM 1674 O O . GLY A 1 221 ? 169.571 35.466 5.089 1.00 78.50 247 GLY B O 1
ATOM 1675 N N . ALA A 1 222 ? 169.988 34.822 2.968 1.00 79.62 248 ALA B N 1
ATOM 1676 C CA . ALA A 1 222 ? 169.475 36.040 2.340 1.00 78.16 248 ALA B CA 1
ATOM 1677 C C . ALA A 1 222 ? 167.957 36.190 2.413 1.00 82.92 248 ALA B C 1
ATOM 1678 O O . ALA A 1 222 ? 167.210 35.225 2.244 1.00 80.49 248 ALA B O 1
ATOM 1680 N N . SER A 1 223 ? 167.513 37.418 2.658 1.00 87.71 249 SER B N 1
ATOM 1681 C CA . SER A 1 223 ? 166.093 37.729 2.712 1.00 86.28 249 SER B CA 1
ATOM 1682 C C . SER A 1 223 ? 165.622 38.314 1.384 1.00 83.79 249 SER B C 1
ATOM 1683 O O . SER A 1 223 ? 164.522 38.854 1.289 1.00 86.53 249 SER B O 1
ATOM 1686 N N . GLY A 1 226 ? 164.349 35.438 -4.350 1.00 66.11 252 GLY B N 1
ATOM 1687 C CA . GLY A 1 226 ? 163.683 34.956 -5.551 1.00 65.29 252 GLY B CA 1
ATOM 1688 C C . GLY A 1 226 ? 162.648 33.904 -5.193 1.00 67.87 252 GLY B C 1
ATOM 1689 O O . GLY A 1 226 ? 161.446 34.165 -5.199 1.00 65.28 252 GLY B O 1
ATOM 1690 N N . ASP A 1 227 ? 163.121 32.710 -4.852 1.00 67.94 253 ASP B N 1
ATOM 1691 C CA . ASP A 1 227 ? 162.248 31.624 -4.416 1.00 69.73 253 ASP B CA 1
ATOM 1692 C C . ASP A 1 227 ? 161.495 31.968 -3.129 1.00 57.71 253 ASP B C 1
ATOM 1693 O O . ASP A 1 227 ? 160.515 31.315 -2.792 1.00 54.70 253 ASP B O 1
ATOM 1698 N N . LEU A 1 228 ? 161.957 33.005 -2.430 1.00 57.50 254 LEU B N 1
ATOM 1699 C CA . LEU A 1 228 ? 161.306 33.511 -1.223 1.00 59.34 254 LEU B CA 1
ATOM 1700 C C . LEU A 1 228 ? 159.922 34.119 -1.516 1.00 62.20 254 LEU B C 1
ATOM 1701 O O . LEU A 1 228 ? 159.100 34.305 -0.597 1.00 51.86 254 LEU B O 1
ATOM 1706 N N . PHE A 1 229 ? 159.658 34.402 -2.795 1.00 51.59 255 PHE B N 1
ATOM 1707 C CA . PHE A 1 229 ? 158.455 35.152 -3.186 1.00 55.87 255 PHE B CA 1
ATOM 1708 C C . PHE A 1 229 ? 157.390 34.416 -4.014 1.00 53.10 255 PHE B C 1
ATOM 1709 O O . PHE A 1 229 ? 156.417 35.030 -4.474 1.00 55.35 255 PHE B O 1
ATOM 1717 N N . GLY A 1 230 ? 157.563 33.107 -4.177 1.00 47.61 256 GLY B N 1
ATOM 1718 C CA . GLY A 1 230 ? 156.530 32.269 -4.761 1.00 51.49 256 GLY B CA 1
ATOM 1719 C C . GLY A 1 230 ? 155.252 32.420 -3.959 1.00 55.79 256 GLY B C 1
ATOM 1720 O O . GLY A 1 230 ? 155.303 32.572 -2.733 1.00 59.21 256 GLY B O 1
ATOM 1721 N N . ASP A 1 231 ? 154.109 32.407 -4.645 1.00 51.57 257 ASP B N 1
ATOM 1722 C CA . ASP A 1 231 ? 152.816 32.649 -3.999 1.00 60.59 257 ASP B CA 1
ATOM 1723 C C . ASP A 1 231 ? 152.815 33.945 -3.182 1.00 61.07 257 ASP B C 1
ATOM 1724 O O . ASP A 1 231 ? 152.169 34.028 -2.138 1.00 57.44 257 ASP B O 1
ATOM 1729 N N . GLY A 1 232 ? 153.555 34.947 -3.652 1.00 64.06 258 GLY B N 1
ATOM 1730 C CA . GLY A 1 232 ? 153.570 36.237 -2.987 1.00 64.73 258 GLY B CA 1
ATOM 1731 C C . GLY A 1 232 ? 154.327 36.255 -1.670 1.00 57.84 258 GLY B C 1
ATOM 1732 O O . GLY A 1 232 ? 154.283 37.243 -0.949 1.00 57.17 258 GLY B O 1
ATOM 1733 N N . GLY A 1 233 ? 155.019 35.166 -1.346 1.00 60.42 259 GLY B N 1
ATOM 1734 C CA . GLY A 1 233 ? 155.865 35.152 -0.163 1.00 57.65 259 GLY B CA 1
ATOM 1735 C C . GLY A 1 233 ? 155.228 34.670 1.138 1.00 61.05 259 GLY B C 1
ATOM 1736 O O . GLY A 1 233 ? 155.939 34.343 2.099 1.00 58.79 259 GLY B O 1
ATOM 1737 N N . ASN A 1 234 ? 153.900 34.614 1.189 1.00 52.21 260 ASN B N 1
ATOM 1738 C CA . ASN A 1 234 ? 153.232 34.137 2.404 1.00 61.05 260 ASN B CA 1
ATOM 1739 C C . ASN A 1 234 ? 153.472 32.640 2.655 1.00 54.46 260 ASN B C 1
ATOM 1740 O O . ASN A 1 234 ? 153.641 31.883 1.705 1.00 49.65 260 ASN B O 1
ATOM 1745 N N . PRO A 1 235 ? 153.497 32.215 3.937 1.00 52.40 261 PRO B N 1
ATOM 1746 C CA . PRO A 1 235 ? 153.528 30.786 4.287 1.00 45.37 261 PRO B CA 1
ATOM 1747 C C . PRO A 1 235 ? 152.307 30.056 3.747 1.00 48.00 261 PRO B C 1
ATOM 1748 O O . PRO A 1 235 ? 151.212 30.612 3.745 1.00 55.38 261 PRO B O 1
ATOM 1752 N N . GLN A 1 236 ? 152.497 28.818 3.304 1.00 41.63 262 GLN B N 1
ATOM 1753 C CA . GLN A 1 236 ? 151.481 28.113 2.530 1.00 30.46 262 GLN B CA 1
ATOM 1754 C C . GLN A 1 236 ? 151.202 26.725 3.093 1.00 37.50 262 GLN B C 1
ATOM 1755 O O . GLN A 1 236 ? 150.414 25.966 2.519 1.00 37.71 262 GLN B O 1
ATOM 1761 N N . ILE A 1 237 ? 151.868 26.393 4.202 1.00 33.51 263 ILE B N 1
ATOM 1762 C CA . ILE A 1 237 ? 151.730 25.084 4.845 1.00 29.61 263 ILE B CA 1
ATOM 1763 C C . ILE A 1 237 ? 151.374 25.246 6.327 1.00 31.44 263 ILE B C 1
ATOM 1764 O O . ILE A 1 237 ? 152.034 25.987 7.047 1.00 32.89 263 ILE B O 1
ATOM 1769 N N . ALA A 1 238 ? 150.326 24.554 6.763 1.00 34.79 264 ALA B N 1
ATOM 1770 C CA . ALA A 1 238 ? 149.839 24.646 8.132 1.00 32.70 264 ALA B CA 1
ATOM 1771 C C . ALA A 1 238 ? 149.860 23.279 8.772 1.00 31.17 264 ALA B C 1
ATOM 1772 O O . ALA A 1 238 ? 149.604 22.272 8.117 1.00 37.60 264 ALA B O 1
ATOM 1774 N N . LEU A 1 239 ? 150.169 23.255 10.060 1.00 30.60 265 LEU B N 1
ATOM 1775 C CA . LEU A 1 239 ? 150.261 22.027 10.814 1.00 29.89 265 LEU B CA 1
ATOM 1776 C C . LEU A 1 239 ? 149.217 22.044 11.916 1.00 34.12 265 LEU B C 1
ATOM 1777 O O . LEU A 1 239 ? 149.158 22.982 12.716 1.00 32.47 265 LEU B O 1
ATOM 1782 N N . VAL A 1 240 ? 148.382 21.015 11.952 1.00 31.43 266 VAL B N 1
ATOM 1783 C CA . VAL A 1 240 ? 147.446 20.850 13.053 1.00 32.60 266 VAL B CA 1
ATOM 1784 C C . VAL A 1 240 ? 147.755 19.510 13.702 1.00 35.17 266 VAL B C 1
ATOM 1785 O O . VAL A 1 240 ? 148.107 18.554 13.008 1.00 32.30 266 VAL B O 1
ATOM 1789 N N . GLY A 1 241 ? 147.674 19.451 15.029 1.00 31.55 267 GLY B N 1
ATOM 1790 C CA . GLY A 1 241 ? 148.185 18.296 15.741 1.00 30.72 267 GLY B CA 1
ATOM 1791 C C . GLY A 1 241 ? 148.044 18.356 17.245 1.00 33.80 267 GLY B C 1
ATOM 1792 O O . GLY A 1 241 ? 147.292 19.166 17.775 1.00 30.56 267 GLY B O 1
ATOM 1793 N N . THR A 1 242 ? 148.784 17.485 17.922 1.00 30.76 268 THR B N 1
ATOM 1794 C CA . THR A 1 242 ? 148.659 17.292 19.358 1.00 31.77 268 THR B CA 1
ATOM 1795 C C . THR A 1 242 ? 149.850 17.908 20.081 1.00 34.42 268 THR B C 1
ATOM 1796 O O . THR A 1 242 ? 150.623 18.667 19.485 1.00 33.49 268 THR B O 1
ATOM 1800 N N . SER A 1 243 ? 150.019 17.564 21.359 1.00 26.47 269 SER B N 1
ATOM 1801 C CA . SER A 1 243 ? 151.197 18.007 22.095 1.00 27.25 269 SER B CA 1
ATOM 1802 C C . SER A 1 243 ? 152.477 17.552 21.376 1.00 31.40 269 SER B C 1
ATOM 1803 O O . SER A 1 243 ? 153.480 18.246 21.431 1.00 29.36 269 SER B O 1
ATOM 1806 N N . ASN A 1 244 ? 152.418 16.422 20.660 1.00 30.98 270 ASN B N 1
ATOM 1807 C CA . ASN A 1 244 ? 153.567 15.951 19.849 1.00 33.58 270 ASN B CA 1
ATOM 1808 C C . ASN A 1 244 ? 154.122 16.953 18.821 1.00 29.84 270 ASN B C 1
ATOM 1809 O O . ASN A 1 244 ? 155.326 16.921 18.495 1.00 27.48 270 ASN B O 1
ATOM 1814 N N . SER A 1 245 ? 153.256 17.822 18.299 1.00 29.16 271 SER B N 1
ATOM 1815 C CA . SER A 1 245 ? 153.701 18.877 17.381 1.00 36.58 271 SER B CA 1
ATOM 1816 C C . SER A 1 245 ? 154.023 20.166 18.134 1.00 37.45 271 SER B C 1
ATOM 1817 O O . SER A 1 245 ? 154.261 21.216 17.521 1.00 39.87 271 SER B O 1
ATOM 1820 N N . GLY A 1 246 ? 154.053 20.070 19.462 1.00 38.40 272 GLY B N 1
ATOM 1821 C CA . GLY A 1 246 ? 154.382 21.204 20.311 1.00 38.87 272 GLY B CA 1
ATOM 1822 C C . GLY A 1 246 ? 155.840 21.623 20.207 1.00 37.62 272 GLY B C 1
ATOM 1823 O O . GLY A 1 246 ? 156.681 20.861 19.756 1.00 37.49 272 GLY B O 1
ATOM 1824 N N . PRO A 1 247 ? 156.140 22.849 20.639 1.00 45.76 273 PRO B N 1
ATOM 1825 C CA . PRO A 1 247 ? 157.469 23.466 20.537 1.00 46.84 273 PRO B CA 1
ATOM 1826 C C . PRO A 1 247 ? 158.593 22.640 21.158 1.00 41.07 273 PRO B C 1
ATOM 1827 O O . PRO A 1 247 ? 159.687 22.609 20.610 1.00 40.64 273 PRO B O 1
ATOM 1831 N N . ALA A 1 248 ? 158.316 21.969 22.270 1.00 35.83 274 ALA B N 1
ATOM 1832 C CA . ALA A 1 248 ? 159.336 21.207 22.989 1.00 33.66 274 ALA B CA 1
ATOM 1833 C C . ALA A 1 248 ? 160.040 20.152 22.135 1.00 36.61 274 ALA B C 1
ATOM 1834 O O . ALA A 1 248 ? 161.208 19.867 22.365 1.00 34.72 274 ALA B O 1
ATOM 1836 N N . TYR A 1 249 ? 159.334 19.563 21.166 1.00 33.72 275 TYR B N 1
ATOM 1837 C CA . TYR A 1 249 ? 159.920 18.472 20.401 1.00 29.16 275 TYR B CA 1
ATOM 1838 C C . TYR A 1 249 ? 160.371 18.952 19.034 1.00 30.50 275 TYR B C 1
ATOM 1839 O O . TYR A 1 249 ? 161.061 18.229 18.326 1.00 30.90 275 TYR B O 1
ATOM 1848 N N . ASN A 1 250 ? 159.962 20.168 18.677 1.00 29.71 276 ASN B N 1
ATOM 1849 C CA . ASN A 1 250 ? 160.420 20.831 17.460 1.00 34.43 276 ASN B CA 1
ATOM 1850 C C . ASN A 1 250 ? 160.059 20.121 16.132 1.00 31.55 276 ASN B C 1
ATOM 1851 O O . ASN A 1 250 ? 160.791 20.225 15.154 1.00 30.51 276 ASN B O 1
ATOM 1856 N N . PHE A 1 251 ? 158.933 19.419 16.100 1.00 30.54 277 PHE B N 1
ATOM 1857 C CA . PHE A 1 251 ? 158.484 18.738 14.882 1.00 24.08 277 PHE B CA 1
ATOM 1858 C C . PHE A 1 251 ? 158.300 19.731 13.731 1.00 29.17 277 PHE B C 1
ATOM 1859 O O . PHE A 1 251 ? 158.806 19.503 12.626 1.00 28.94 277 PHE B O 1
ATOM 1867 N N . ALA A 1 252 ? 157.624 20.848 13.989 1.00 28.33 278 ALA B N 1
ATOM 1868 C CA . ALA A 1 252 ? 157.470 21.887 12.952 1.00 28.69 278 ALA B CA 1
ATOM 1869 C C . ALA A 1 252 ? 158.816 22.449 12.453 1.00 33.30 278 ALA B C 1
ATOM 1870 O O . ALA A 1 252 ? 159.001 22.678 11.259 1.00 30.12 278 ALA B O 1
ATOM 1872 N N . GLY A 1 253 ? 159.759 22.663 13.368 1.00 34.27 279 GLY B N 1
ATOM 1873 C CA . GLY A 1 253 ? 161.071 23.170 12.993 1.00 26.79 279 GLY B CA 1
ATOM 1874 C C . GLY A 1 253 ? 161.843 22.208 12.101 1.00 30.21 279 GLY B C 1
ATOM 1875 O O . GLY A 1 253 ? 162.461 22.615 11.110 1.00 30.50 279 GLY B O 1
ATOM 1876 N N . PHE A 1 254 ? 161.809 20.922 12.434 1.00 26.37 280 PHE B N 1
ATOM 1877 C CA . PHE A 1 254 ? 162.459 19.939 11.571 1.00 28.49 280 PHE B CA 1
ATOM 1878 C C . PHE A 1 254 ? 161.755 19.844 10.213 1.00 32.70 280 PHE B C 1
ATOM 1879 O O . PHE A 1 254 ? 162.405 19.662 9.187 1.00 31.13 280 PHE B O 1
ATOM 1887 N N . LEU A 1 255 ? 160.428 19.973 10.202 1.00 30.26 281 LEU B N 1
ATOM 1888 C CA . LEU A 1 255 ? 159.721 20.031 8.929 1.00 30.24 281 LEU B CA 1
ATOM 1889 C C . LEU A 1 255 ? 160.252 21.177 8.078 1.00 29.94 281 LEU B C 1
ATOM 1890 O O . LEU A 1 255 ? 160.500 21.000 6.884 1.00 39.67 281 LEU B O 1
ATOM 1895 N N . GLU A 1 256 ? 160.433 22.352 8.676 1.00 32.82 282 GLU B N 1
ATOM 1896 C CA . GLU A 1 256 ? 160.959 23.480 7.899 1.00 32.63 282 GLU B CA 1
ATOM 1897 C C . GLU A 1 256 ? 162.375 23.196 7.411 1.00 35.71 282 GLU B C 1
ATOM 1898 O O . GLU A 1 256 ? 162.704 23.470 6.258 1.00 34.89 282 GLU B O 1
ATOM 1904 N N . GLU A 1 257 ? 163.201 22.639 8.292 1.00 35.05 283 GLU B N 1
ATOM 1905 C CA . GLU A 1 257 ? 164.590 22.387 7.957 1.00 38.98 283 GLU B CA 1
ATOM 1906 C C . GLU A 1 257 ? 164.672 21.469 6.747 1.00 38.83 283 GLU B C 1
ATOM 1907 O O . GLU A 1 257 ? 165.354 21.774 5.775 1.00 36.82 283 GLU B O 1
ATOM 1913 N N . PHE A 1 258 ? 163.945 20.361 6.796 1.00 31.85 284 PHE B N 1
ATOM 1914 C CA . PHE A 1 258 ? 164.021 19.386 5.708 1.00 35.35 284 PHE B CA 1
ATOM 1915 C C . PHE A 1 258 ? 163.185 19.710 4.467 1.00 33.93 284 PHE B C 1
ATOM 1916 O O . PHE A 1 258 ? 163.435 19.145 3.422 1.00 31.86 284 PHE B O 1
ATOM 1924 N N . SER A 1 259 ? 162.204 20.604 4.577 1.00 30.22 285 SER B N 1
ATOM 1925 C CA . SER A 1 259 ? 161.361 20.934 3.420 1.00 31.81 285 SER B CA 1
ATOM 1926 C C . SER A 1 259 ? 161.739 22.256 2.776 1.00 37.72 285 SER B C 1
ATOM 1927 O O . SER A 1 259 ? 161.488 22.450 1.602 1.00 30.04 285 SER B O 1
ATOM 1930 N N . GLY A 1 260 ? 162.326 23.171 3.544 1.00 34.89 286 GLY B N 1
ATOM 1931 C CA . GLY A 1 260 ? 162.643 24.488 3.016 1.00 33.66 286 GLY B CA 1
ATOM 1932 C C . GLY A 1 260 ? 161.452 25.443 3.018 1.00 36.04 286 GLY B C 1
ATOM 1933 O O . GLY A 1 260 ? 161.548 26.558 2.526 1.00 44.92 286 GLY B O 1
ATOM 1934 N N . ALA A 1 261 ? 160.326 25.014 3.577 1.00 36.05 287 ALA B N 1
ATOM 1935 C CA . ALA A 1 261 ? 159.123 25.850 3.608 1.00 35.07 287 ALA B CA 1
ATOM 1936 C C . ALA A 1 261 ? 158.736 26.235 5.027 1.00 33.27 287 ALA B C 1
ATOM 1937 O O . ALA A 1 261 ? 158.963 25.454 5.957 1.00 31.41 287 ALA B O 1
ATOM 1939 N N . ASP A 1 262 ? 158.140 27.421 5.184 1.00 36.57 288 ASP B N 1
ATOM 1940 C CA . ASP A 1 262 ? 157.513 27.828 6.451 1.00 37.55 288 ASP B CA 1
ATOM 1941 C C . ASP A 1 262 ? 156.362 26.899 6.853 1.00 34.30 288 ASP B C 1
ATOM 1942 O O . ASP A 1 262 ? 155.543 26.503 6.025 1.00 37.47 288 ASP B O 1
ATOM 1947 N N . ILE A 1 263 ? 156.304 26.551 8.130 1.00 30.90 289 ILE B N 1
ATOM 1948 C CA . ILE A 1 263 ? 155.224 25.709 8.628 1.00 33.26 289 ILE B CA 1
ATOM 1949 C C . ILE A 1 263 ? 154.471 26.462 9.709 1.00 39.64 289 ILE B C 1
ATOM 1950 O O . ILE A 1 263 ? 155.006 26.697 10.793 1.00 34.43 289 ILE B O 1
ATOM 1955 N N . LEU A 1 264 ? 153.237 26.861 9.418 1.00 42.60 290 LEU B N 1
ATOM 1956 C CA . LEU A 1 264 ? 152.384 27.480 10.434 1.00 40.16 290 LEU B CA 1
ATOM 1957 C C . LEU A 1 264 ? 151.923 26.444 11.433 1.00 39.25 290 LEU B C 1
ATOM 1958 O O . LEU A 1 264 ? 151.083 25.612 11.103 1.00 37.78 290 LEU B O 1
ATOM 1963 N N . ASN A 1 265 ? 152.451 26.506 12.656 1.00 34.13 291 ASN B N 1
ATOM 1964 C CA . ASN A 1 265 ? 152.114 25.534 13.690 1.00 35.19 291 ASN B CA 1
ATOM 1965 C C . ASN A 1 265 ? 150.858 25.913 14.488 1.00 41.77 291 ASN B C 1
ATOM 1966 O O . ASN A 1 265 ? 150.876 26.876 15.246 1.00 47.53 291 ASN B O 1
ATOM 1971 N N . ASN A 1 266 ? 149.784 25.144 14.331 1.00 30.37 292 ASN B N 1
ATOM 1972 C CA . ASN A 1 266 ? 148.561 25.373 15.099 1.00 30.17 292 ASN B CA 1
ATOM 1973 C C . ASN A 1 266 ? 148.207 24.200 16.010 1.00 36.22 292 ASN B C 1
ATOM 1974 O O . ASN A 1 266 ? 147.043 24.032 16.405 1.00 39.19 292 ASN B O 1
ATOM 1979 N N . ALA A 1 267 ? 149.210 23.390 16.351 1.00 28.25 293 ALA B N 1
ATOM 1980 C CA . ALA A 1 267 ? 148.996 22.239 17.219 1.00 33.80 293 ALA B CA 1
ATOM 1981 C C . ALA A 1 267 ? 148.431 22.684 18.568 1.00 38.32 293 ALA B C 1
ATOM 1982 O O . ALA A 1 267 ? 148.709 23.795 19.023 1.00 34.88 293 ALA B O 1
ATOM 1984 N N . VAL A 1 268 ? 147.660 21.804 19.201 1.00 36.32 294 VAL B N 1
ATOM 1985 C CA . VAL A 1 268 ? 147.050 22.077 20.503 1.00 30.17 294 VAL B CA 1
ATOM 1986 C C . VAL A 1 268 ? 147.438 20.969 21.464 1.00 34.18 294 VAL B C 1
ATOM 1987 O O . VAL A 1 268 ? 147.097 19.814 21.251 1.00 32.74 294 VAL B O 1
ATOM 1991 N N . SER A 1 269 ? 148.173 21.311 22.517 1.00 30.76 295 SER B N 1
ATOM 1992 C CA . SER A 1 269 ? 148.564 20.304 23.492 1.00 33.57 295 SER B CA 1
ATOM 1993 C C . SER A 1 269 ? 147.318 19.869 24.247 1.00 40.30 295 SER B C 1
ATOM 1994 O O . SER A 1 269 ? 146.556 20.702 24.721 1.00 38.59 295 SER B O 1
ATOM 1997 N N . GLY A 1 270 ? 147.102 18.561 24.323 1.00 36.86 296 GLY B N 1
ATOM 1998 C CA . GLY A 1 270 ? 145.895 18.019 24.913 1.00 27.18 296 GLY B CA 1
ATOM 1999 C C . GLY A 1 270 ? 144.753 17.940 23.927 1.00 39.68 296 GLY B C 1
ATOM 2000 O O . GLY A 1 270 ? 143.694 17.398 24.242 1.00 34.66 296 GLY B O 1
ATOM 2001 N N . GLY A 1 271 ? 144.953 18.460 22.718 1.00 37.70 297 GLY B N 1
ATOM 2002 C CA . GLY A 1 271 ? 143.833 18.578 21.791 1.00 28.26 297 GLY B CA 1
ATOM 2003 C C . GLY A 1 271 ? 143.362 17.278 21.162 1.00 36.57 297 GLY B C 1
ATOM 2004 O O . GLY A 1 271 ? 142.239 17.190 20.667 1.00 38.95 297 GLY B O 1
ATOM 2005 N N . GLY A 1 272 ? 144.227 16.270 21.146 1.00 39.72 298 GLY B N 1
ATOM 2006 C CA . GLY A 1 272 ? 143.903 15.009 20.500 1.00 33.86 298 GLY B CA 1
ATOM 2007 C C . GLY A 1 272 ? 143.657 15.088 18.994 1.00 31.66 298 GLY B C 1
ATOM 2008 O O . GLY A 1 272 ? 144.220 15.914 18.278 1.00 27.43 298 GLY B O 1
ATOM 2009 N N . PHE A 1 273 ? 142.781 14.212 18.533 1.00 30.41 299 PHE B N 1
ATOM 2010 C CA . PHE A 1 273 ? 142.474 14.011 17.130 1.00 35.14 299 PHE B CA 1
ATOM 2011 C C . PHE A 1 273 ? 141.795 15.218 16.499 1.00 40.73 299 PHE B C 1
ATOM 2012 O O . PHE A 1 273 ? 142.026 15.536 15.324 1.00 37.83 299 PHE B O 1
ATOM 2020 N N . ASP A 1 274 ? 140.964 15.894 17.289 1.00 36.03 300 ASP B N 1
ATOM 2021 C CA . ASP A 1 274 ? 139.971 16.822 16.742 1.00 35.49 300 ASP B CA 1
ATOM 2022 C C . ASP A 1 274 ? 140.233 18.319 16.972 1.00 36.08 300 ASP B C 1
ATOM 2023 O O . ASP A 1 274 ? 140.022 19.125 16.074 1.00 33.76 300 ASP B O 1
ATOM 2028 N N . SER A 1 275 ? 140.710 18.681 18.159 1.00 33.28 301 SER B N 1
ATOM 2029 C CA . SER A 1 275 ? 140.673 20.076 18.597 1.00 36.13 301 SER B CA 1
ATOM 2030 C C . SER A 1 275 ? 141.480 21.052 17.744 1.00 36.39 301 SER B C 1
ATOM 2031 O O . SER A 1 275 ? 141.009 22.142 17.402 1.00 36.10 301 SER B O 1
ATOM 2034 N N . SER A 1 276 ? 142.692 20.656 17.384 1.00 32.53 302 SER B N 1
ATOM 2035 C CA . SER A 1 276 ? 143.590 21.568 16.687 1.00 38.27 302 SER B CA 1
ATOM 2036 C C . SER A 1 276 ? 143.047 21.951 15.320 1.00 29.80 302 SER B C 1
ATOM 2037 O O . SER A 1 276 ? 143.010 23.129 14.953 1.00 39.23 302 SER B O 1
ATOM 2040 N N . LEU A 1 277 ? 142.617 20.949 14.570 1.00 28.85 303 LEU B N 1
ATOM 2041 C CA . LEU A 1 277 ? 142.075 21.181 13.236 1.00 27.97 303 LEU B CA 1
ATOM 2042 C C . LEU A 1 277 ? 140.745 21.954 13.294 1.00 35.02 303 LEU B C 1
ATOM 2043 O O . LEU A 1 277 ? 140.495 22.835 12.472 1.00 38.26 303 LEU B O 1
ATOM 2048 N N . LEU A 1 278 ? 139.891 21.632 14.262 1.00 42.73 304 LEU B N 1
ATOM 2049 C CA . LEU A 1 278 ? 138.627 22.360 14.391 1.00 40.14 304 LEU B CA 1
ATOM 2050 C C . LEU A 1 278 ? 138.865 23.840 14.735 1.00 36.79 304 LEU B C 1
ATOM 2051 O O . LEU A 1 278 ? 138.280 24.727 14.122 1.00 39.27 304 LEU B O 1
ATOM 2056 N N . ALA A 1 279 ? 139.743 24.107 15.699 1.00 34.53 305 ALA B N 1
ATOM 2057 C CA . ALA A 1 279 ? 140.048 25.492 16.052 1.00 36.00 305 ALA B CA 1
ATOM 2058 C C . ALA A 1 279 ? 140.650 26.234 14.867 1.00 41.17 305 ALA B C 1
ATOM 2059 O O . ALA A 1 279 ? 140.246 27.362 14.560 1.00 42.62 305 ALA B O 1
ATOM 2061 N N . TYR A 1 280 ? 141.606 25.595 14.194 1.00 37.98 306 TYR B N 1
ATOM 2062 C CA . TYR A 1 280 ? 142.223 26.192 13.001 1.00 36.66 306 TYR B CA 1
ATOM 2063 C C . TYR A 1 280 ? 141.203 26.532 11.906 1.00 39.25 306 TYR B C 1
ATOM 2064 O O . TYR A 1 280 ? 141.189 27.648 11.377 1.00 37.17 306 TYR B O 1
ATOM 2073 N N . MET A 1 281 ? 140.336 25.583 11.572 1.00 44.15 307 MET B N 1
ATOM 2074 C CA . MET A 1 281 ? 139.333 25.847 10.542 1.00 47.70 307 MET B CA 1
ATOM 2075 C C . MET A 1 281 ? 138.184 26.743 11.025 1.00 48.56 307 MET B C 1
ATOM 2076 O O . MET A 1 281 ? 137.333 27.136 10.230 1.00 44.91 307 MET B O 1
ATOM 2081 N N . THR A 1 282 ? 138.140 27.056 12.318 1.00 47.58 308 THR B N 1
ATOM 2082 C CA . THR A 1 282 ? 137.194 28.076 12.784 1.00 49.91 308 THR B CA 1
ATOM 2083 C C . THR A 1 282 ? 137.818 29.471 12.664 1.00 55.20 308 THR B C 1
ATOM 2084 O O . THR A 1 282 ? 137.117 30.481 12.674 1.00 53.19 308 THR B O 1
ATOM 2088 N N . SER A 1 283 ? 139.140 29.525 12.536 1.00 50.94 309 SER B N 1
ATOM 2089 C CA . SER A 1 283 ? 139.831 30.808 12.508 1.00 46.16 309 SER B CA 1
ATOM 2090 C C . SER A 1 283 ? 139.570 31.585 11.218 1.00 50.58 309 SER B C 1
ATOM 2091 O O . SER A 1 283 ? 139.396 31.003 10.142 1.00 45.74 309 SER B O 1
ATOM 2094 N N . GLU A 1 284 ? 139.546 32.910 11.340 1.00 58.97 310 GLU B N 1
ATOM 2095 C CA . GLU A 1 284 ? 139.376 33.800 10.196 1.00 66.35 310 GLU B CA 1
ATOM 2096 C C . GLU A 1 284 ? 140.519 33.696 9.197 1.00 62.85 310 GLU B C 1
ATOM 2097 O O . GLU A 1 284 ? 140.274 33.625 7.997 1.00 56.11 310 GLU B O 1
ATOM 2099 N N . GLU A 1 285 ? 141.759 33.695 9.688 1.00 59.97 311 GLU B N 1
ATOM 2100 C CA . GLU A 1 285 ? 142.923 33.636 8.804 1.00 59.37 311 GLU B CA 1
ATOM 2101 C C . GLU A 1 285 ? 142.860 32.412 7.895 1.00 58.08 311 GLU B C 1
ATOM 2102 O O . GLU A 1 285 ? 143.263 32.482 6.726 1.00 60.38 311 GLU B O 1
ATOM 2108 N N . PHE A 1 286 ? 142.323 31.307 8.417 1.00 50.62 312 PHE B N 1
ATOM 2109 C CA . PHE A 1 286 ? 142.178 30.096 7.610 1.00 41.23 312 PHE B CA 1
ATOM 2110 C C . PHE A 1 286 ? 141.347 30.376 6.374 1.00 42.62 312 PHE B C 1
ATOM 2111 O O . PHE A 1 286 ? 141.742 30.010 5.270 1.00 43.33 312 PHE B O 1
ATOM 2119 N N . HIS A 1 287 ? 140.217 31.057 6.549 1.00 39.66 313 HIS B N 1
ATOM 2120 C CA . HIS A 1 287 ? 139.357 31.352 5.401 1.00 46.62 313 HIS B CA 1
ATOM 2121 C C . HIS A 1 287 ? 139.819 32.534 4.557 1.00 53.34 313 HIS B C 1
ATOM 2122 O O . HIS A 1 287 ? 139.525 32.590 3.358 1.00 57.74 313 HIS B O 1
ATOM 2129 N N . LYS A 1 288 ? 140.553 33.467 5.158 1.00 57.50 314 LYS B N 1
ATOM 2130 C CA . LYS A 1 288 ? 141.123 34.550 4.367 1.00 71.19 314 LYS B CA 1
ATOM 2131 C C . LYS A 1 288 ? 142.239 34.016 3.469 1.00 75.23 314 LYS B C 1
ATOM 2132 O O . LYS A 1 288 ? 142.184 34.162 2.248 1.00 71.76 314 LYS B O 1
ATOM 2135 N N . ASN A 1 289 ? 143.235 33.384 4.086 1.00 75.30 315 ASN B N 1
ATOM 2136 C CA . ASN A 1 289 ? 144.374 32.826 3.361 1.00 67.40 315 ASN B CA 1
ATOM 2137 C C . ASN A 1 289 ? 144.535 31.329 3.615 1.00 55.71 315 ASN B C 1
ATOM 2138 O O . ASN A 1 289 ? 145.372 30.926 4.424 1.00 45.55 315 ASN B O 1
ATOM 2143 N N . PRO A 1 290 ? 143.733 30.497 2.931 1.00 45.41 316 PRO B N 1
ATOM 2144 C CA . PRO A 1 290 ? 143.855 29.047 3.150 1.00 50.95 316 PRO B CA 1
ATOM 2145 C C . PRO A 1 290 ? 145.210 28.500 2.711 1.00 53.99 316 PRO B C 1
ATOM 2146 O O . PRO A 1 290 ? 145.761 28.942 1.702 1.00 59.64 316 PRO B O 1
ATOM 2150 N N . PRO A 1 291 ? 145.744 27.533 3.462 1.00 44.48 317 PRO B N 1
ATOM 2151 C CA . PRO A 1 291 ? 147.032 26.949 3.085 1.00 36.28 317 PRO B CA 1
ATOM 2152 C C . PRO A 1 291 ? 146.876 26.116 1.830 1.00 39.64 317 PRO B C 1
ATOM 2153 O O . PRO A 1 291 ? 145.777 25.636 1.569 1.00 38.18 317 PRO B O 1
ATOM 2157 N N . LYS A 1 292 ? 147.956 25.951 1.070 1.00 33.16 318 LYS B N 1
ATOM 2158 C CA . LYS A 1 292 ? 147.984 25.018 -0.050 1.00 30.54 318 LYS B CA 1
ATOM 2159 C C . LYS A 1 292 ? 148.054 23.596 0.497 1.00 29.78 318 LYS B C 1
ATOM 2160 O O . LYS A 1 292 ? 147.533 22.654 -0.097 1.00 32.02 318 LYS B O 1
ATOM 2166 N N . ILE A 1 293 ? 148.724 23.451 1.635 1.00 30.67 319 ILE B N 1
ATOM 2167 C CA . ILE A 1 293 ? 148.937 22.146 2.248 1.00 34.93 319 ILE B CA 1
ATOM 2168 C C . ILE A 1 293 ? 148.593 22.189 3.746 1.00 35.45 319 ILE B C 1
ATOM 2169 O O . ILE A 1 293 ? 148.990 23.107 4.472 1.00 35.12 319 ILE B O 1
ATOM 2174 N N . LEU A 1 294 ? 147.834 21.198 4.184 1.00 29.99 320 LEU B N 1
ATOM 2175 C CA . LEU A 1 294 ? 147.456 21.058 5.582 1.00 36.37 320 LEU B CA 1
ATOM 2176 C C . LEU A 1 294 ? 148.011 19.737 6.092 1.00 30.80 320 LEU B C 1
ATOM 2177 O O . LEU A 1 294 ? 147.661 18.671 5.576 1.00 29.06 320 LEU B O 1
ATOM 2182 N N . ILE A 1 295 ? 148.890 19.806 7.081 1.00 26.20 321 ILE B N 1
ATOM 2183 C CA . ILE A 1 295 ? 149.444 18.603 7.690 1.00 27.74 321 ILE B CA 1
ATOM 2184 C C . ILE A 1 295 ? 148.711 18.281 9.002 1.00 30.91 321 ILE B C 1
ATOM 2185 O O . ILE A 1 295 ? 148.563 19.138 9.868 1.00 30.11 321 ILE B O 1
ATOM 2190 N N . TRP A 1 296 ? 148.280 17.037 9.158 1.00 27.68 322 TRP B N 1
ATOM 2191 C CA . TRP A 1 296 ? 147.443 16.667 10.289 1.00 29.53 322 TRP B CA 1
ATOM 2192 C C . TRP A 1 296 ? 148.057 15.493 11.028 1.00 31.48 322 TRP B C 1
ATOM 2193 O O . TRP A 1 296 ? 148.139 14.392 10.498 1.00 31.89 322 TRP B O 1
ATOM 2204 N N . GLU A 1 297 ? 148.486 15.748 12.262 1.00 28.38 323 GLU B N 1
ATOM 2205 C CA . GLU A 1 297 ? 149.219 14.773 13.058 1.00 28.77 323 GLU B CA 1
ATOM 2206 C C . GLU A 1 297 ? 148.400 14.259 14.249 1.00 34.49 323 GLU B C 1
ATOM 2207 O O . GLU A 1 297 ? 147.858 15.046 15.029 1.00 34.26 323 GLU B O 1
ATOM 2213 N N . PHE A 1 298 ? 148.319 12.937 14.376 1.00 33.38 324 PHE B N 1
ATOM 2214 C CA . PHE A 1 298 ? 147.678 12.291 15.521 1.00 30.43 324 PHE B CA 1
ATOM 2215 C C . PHE A 1 298 ? 148.161 10.844 15.643 1.00 34.71 324 PHE B C 1
ATOM 2216 O O . PHE A 1 298 ? 148.789 10.312 14.720 1.00 31.88 324 PHE B O 1
ATOM 2224 N N . ALA A 1 299 ? 147.856 10.207 16.770 1.00 28.27 325 ALA B N 1
ATOM 2225 C CA . ALA A 1 299 ? 148.287 8.841 17.023 1.00 26.94 325 ALA B CA 1
ATOM 2226 C C . ALA A 1 299 ? 147.203 7.792 16.757 1.00 33.87 325 ALA B C 1
ATOM 2227 O O . ALA A 1 299 ? 146.088 8.106 16.351 1.00 34.35 325 ALA B O 1
ATOM 2229 N N . THR A 1 300 ? 147.537 6.537 17.026 1.00 29.92 326 THR B N 1
ATOM 2230 C CA . THR A 1 300 ? 146.745 5.418 16.534 1.00 27.95 326 THR B CA 1
ATOM 2231 C C . THR A 1 300 ? 145.579 4.983 17.433 1.00 38.19 326 THR B C 1
ATOM 2232 O O . THR A 1 300 ? 144.888 4.020 17.106 1.00 41.98 326 THR B O 1
ATOM 2236 N N . HIS A 1 301 ? 145.356 5.675 18.554 1.00 33.90 327 HIS B N 1
ATOM 2237 C CA . HIS A 1 301 ? 144.319 5.239 19.495 1.00 38.06 327 HIS B CA 1
ATOM 2238 C C . HIS A 1 301 ? 143.001 5.996 19.357 1.00 37.99 327 HIS B C 1
ATOM 2239 O O . HIS A 1 301 ? 142.042 5.687 20.042 1.00 41.57 327 HIS B O 1
ATOM 2246 N N . TYR A 1 302 ? 142.956 7.002 18.496 1.00 30.10 328 TYR B N 1
ATOM 2247 C CA . TYR A 1 302 ? 141.740 7.783 18.365 1.00 35.08 328 TYR B CA 1
ATOM 2248 C C . TYR A 1 302 ? 140.717 7.102 17.485 1.00 38.74 328 TYR B C 1
ATOM 2249 O O . TYR A 1 302 ? 141.061 6.351 16.567 1.00 43.64 328 TYR B O 1
ATOM 2258 N N . ASP A 1 303 ? 139.452 7.384 17.768 1.00 40.16 329 ASP B N 1
ATOM 2259 C CA . ASP A 1 303 ? 138.352 6.876 16.959 1.00 43.48 329 ASP B CA 1
ATOM 2260 C C . ASP A 1 303 ? 138.170 7.822 15.792 1.00 45.45 329 ASP B C 1
ATOM 2261 O O . ASP A 1 303 ? 137.627 8.914 15.962 1.00 46.19 329 ASP B O 1
ATOM 2266 N N . MET A 1 304 ? 138.623 7.395 14.612 1.00 50.95 330 MET B N 1
ATOM 2267 C CA . MET A 1 304 ? 138.608 8.231 13.412 1.00 40.49 330 MET B CA 1
ATOM 2268 C C . MET A 1 304 ? 137.237 8.331 12.760 1.00 42.79 330 MET B C 1
ATOM 2269 O O . MET A 1 304 ? 137.082 9.022 11.758 1.00 45.85 330 MET B O 1
ATOM 2274 N N . ALA A 1 305 ? 136.241 7.638 13.305 1.00 38.55 331 ALA B N 1
ATOM 2275 C CA . ALA A 1 305 ? 134.914 7.683 12.704 1.00 41.38 331 ALA B CA 1
ATOM 2276 C C . ALA A 1 305 ? 133.911 8.574 13.441 1.00 45.83 331 ALA B C 1
ATOM 2277 O O . ALA A 1 305 ? 132.778 8.696 13.000 1.00 50.81 331 ALA B O 1
ATOM 2279 N N . GLN A 1 306 ? 134.319 9.189 14.551 1.00 48.66 332 GLN B N 1
ATOM 2280 C CA . GLN A 1 306 ? 133.398 9.974 15.385 1.00 47.42 332 GLN B CA 1
ATOM 2281 C C . GLN A 1 306 ? 132.594 10.992 14.570 1.00 48.97 332 GLN B C 1
ATOM 2282 O O . GLN A 1 306 ? 133.162 11.916 13.989 1.00 48.72 332 GLN B O 1
ATOM 2288 N N . LYS A 1 307 ? 131.275 10.821 14.518 1.00 48.72 333 LYS B N 1
ATOM 2289 C CA . LYS A 1 307 ? 130.450 11.604 13.595 1.00 51.22 333 LYS B CA 1
ATOM 2290 C C . LYS A 1 307 ? 130.359 13.091 13.942 1.00 48.99 333 LYS B C 1
ATOM 2291 O O . LYS A 1 307 ? 130.317 13.954 13.053 1.00 53.30 333 LYS B O 1
ATOM 2295 N N . SER A 1 308 ? 130.349 13.392 15.235 1.00 44.00 334 SER B N 1
ATOM 2296 C CA . SER A 1 308 ? 130.283 14.782 15.669 1.00 49.72 334 SER B CA 1
ATOM 2297 C C . SER A 1 308 ? 131.526 15.590 15.269 1.00 47.47 334 SER B C 1
ATOM 2298 O O . SER A 1 308 ? 131.470 16.824 15.181 1.00 43.57 334 SER B O 1
ATOM 2301 N N . PHE A 1 309 ? 132.642 14.901 15.019 1.00 47.43 335 PHE B N 1
ATOM 2302 C CA . PHE A 1 309 ? 133.822 15.564 14.459 1.00 39.09 335 PHE B CA 1
ATOM 2303 C C . PHE A 1 309 ? 133.546 16.081 13.053 1.00 37.65 335 PHE B C 1
ATOM 2304 O O . PHE A 1 309 ? 133.769 17.260 12.746 1.00 43.10 335 PHE B O 1
ATOM 2312 N N . TYR A 1 310 ? 133.066 15.190 12.193 1.00 38.81 336 TYR B N 1
ATOM 2313 C CA . TYR A 1 310 ? 132.818 15.538 10.801 1.00 40.19 336 TYR B CA 1
ATOM 2314 C C . TYR A 1 310 ? 131.671 16.529 10.613 1.00 45.59 336 TYR B C 1
ATOM 2315 O O . TYR A 1 310 ? 131.732 17.382 9.724 1.00 47.18 336 TYR B O 1
ATOM 2324 N N . ARG A 1 311 ? 130.642 16.436 11.458 1.00 46.83 337 ARG B N 1
ATOM 2325 C CA . ARG A 1 311 ? 129.560 17.427 11.433 1.00 51.46 337 ARG B CA 1
ATOM 2326 C C . ARG A 1 311 ? 130.034 18.869 11.677 1.00 46.48 337 ARG B C 1
ATOM 2327 O O . ARG A 1 311 ? 129.394 19.826 11.245 1.00 45.32 337 ARG B O 1
ATOM 2335 N N . GLN A 1 312 ? 131.143 19.022 12.386 1.00 43.36 338 GLN B N 1
ATOM 2336 C CA . GLN A 1 312 ? 131.772 20.327 12.530 1.00 41.69 338 GLN B CA 1
ATOM 2337 C C . GLN A 1 312 ? 132.763 20.592 11.382 1.00 44.24 338 GLN B C 1
ATOM 2338 O O . GLN A 1 312 ? 132.711 21.635 10.724 1.00 40.21 338 GLN B O 1
ATOM 2344 N N . ALA A 1 313 ? 133.660 19.642 11.135 1.00 43.37 339 ALA B N 1
ATOM 2345 C CA . ALA A 1 313 ? 134.735 19.870 10.170 1.00 42.73 339 ALA B CA 1
ATOM 2346 C C . ALA A 1 313 ? 134.231 20.192 8.768 1.00 48.92 339 ALA B C 1
ATOM 2347 O O . ALA A 1 313 ? 134.729 21.128 8.143 1.00 41.35 339 ALA B O 1
ATOM 2349 N N . MET A 1 314 ? 133.234 19.444 8.292 1.00 46.95 340 MET B N 1
ATOM 2350 C CA . MET A 1 314 ? 132.707 19.656 6.942 1.00 45.30 340 MET B CA 1
ATOM 2351 C C . MET A 1 314 ? 132.241 21.100 6.678 1.00 48.22 340 MET B C 1
ATOM 2352 O O . MET A 1 314 ? 132.772 21.754 5.786 1.00 58.00 340 MET B O 1
ATOM 2357 N N . PRO A 1 315 ? 131.269 21.611 7.457 1.00 48.43 341 PRO B N 1
ATOM 2358 C CA . PRO A 1 315 ? 130.852 22.994 7.191 1.00 45.54 341 PRO B CA 1
ATOM 2359 C C . PRO A 1 315 ? 131.899 24.033 7.577 1.00 45.08 341 PRO B C 1
ATOM 2360 O O . PRO A 1 315 ? 131.817 25.169 7.116 1.00 50.88 341 PRO B O 1
ATOM 2364 N N . LEU A 1 316 ? 132.853 23.665 8.422 1.00 43.98 342 LEU B N 1
ATOM 2365 C CA . LEU A 1 316 ? 133.908 24.600 8.801 1.00 47.74 342 LEU B CA 1
ATOM 2366 C C . LEU A 1 316 ? 134.829 24.960 7.627 1.00 50.39 342 LEU B C 1
ATOM 2367 O O . LEU A 1 316 ? 135.432 26.040 7.609 1.00 47.93 342 LEU B O 1
ATOM 2372 N N . VAL A 1 317 ? 134.941 24.062 6.653 1.00 43.42 343 VAL B N 1
ATOM 2373 C CA . VAL A 1 317 ? 135.771 24.341 5.479 1.00 50.74 343 VAL B CA 1
ATOM 2374 C C . VAL A 1 317 ? 135.358 25.657 4.801 1.00 61.22 343 VAL B C 1
ATOM 2375 O O . VAL A 1 317 ? 136.218 26.413 4.345 1.00 59.92 343 VAL B O 1
ATOM 2379 N N . ASP A 1 318 ? 134.051 25.945 4.777 1.00 58.65 344 ASP B N 1
ATOM 2380 C CA . ASP A 1 318 ? 133.538 27.197 4.201 1.00 50.11 344 ASP B CA 1
ATOM 2381 C C . ASP A 1 318 ? 133.009 28.196 5.224 1.00 51.78 344 ASP B C 1
ATOM 2382 O O . ASP A 1 318 ? 132.035 28.896 4.965 1.00 65.79 344 ASP B O 1
ATOM 2387 N N . ASN A 1 319 ? 133.655 28.261 6.379 1.00 56.08 345 ASN B N 1
ATOM 2388 C CA . ASN A 1 319 ? 133.374 29.294 7.372 1.00 60.46 345 ASN B CA 1
ATOM 2389 C C . ASN A 1 319 ? 131.926 29.351 7.885 1.00 67.53 345 ASN B C 1
ATOM 2390 O O . ASN A 1 319 ? 131.422 30.425 8.211 1.00 69.48 345 ASN B O 1
ATOM 2395 N N . GLY A 1 320 ? 131.271 28.196 7.963 1.00 63.93 346 GLY B N 1
ATOM 2396 C CA . GLY A 1 320 ? 129.910 28.116 8.470 1.00 66.14 346 GLY B CA 1
ATOM 2397 C C . GLY A 1 320 ? 128.925 29.044 7.781 1.00 68.00 346 GLY B C 1
ATOM 2398 O O . GLY A 1 320 ? 128.620 28.887 6.592 1.00 62.16 346 GLY B O 1
ATOM 2399 N N . CYS A 1 321 ? 128.428 30.024 8.531 1.00 72.60 347 CYS B N 1
ATOM 2400 C CA . CYS A 1 321 ? 127.465 30.983 7.988 1.00 78.69 347 CYS B CA 1
ATOM 2401 C C . CYS A 1 321 ? 128.093 32.338 7.690 1.00 75.74 347 CYS B C 1
ATOM 2402 O O . CYS A 1 321 ? 127.417 33.245 7.207 1.00 71.65 347 CYS B O 1
ATOM 2405 N N . SER A 1 322 ? 129.380 32.470 7.996 1.00 76.62 348 SER B N 1
ATOM 2406 C CA . SER A 1 322 ? 130.085 33.736 7.843 1.00 76.22 348 SER B CA 1
ATOM 2407 C C . SER A 1 322 ? 130.077 34.194 6.387 1.00 77.16 348 SER B C 1
ATOM 2408 O O . SER A 1 322 ? 130.292 33.395 5.472 1.00 78.58 348 SER B O 1
ATOM 2411 N N . GLY A 1 323 ? 129.794 35.478 6.183 1.00 76.87 349 GLY B N 1
ATOM 2412 C CA . GLY A 1 323 ? 129.720 36.054 4.853 1.00 79.92 349 GLY B CA 1
ATOM 2413 C C . GLY A 1 323 ? 128.444 35.718 4.100 1.00 83.18 349 GLY B C 1
ATOM 2414 O O . GLY A 1 323 ? 128.165 36.285 3.039 1.00 79.78 349 GLY B O 1
ATOM 2415 N N . ARG A 1 324 ? 127.660 34.794 4.647 1.00 82.71 350 ARG B N 1
ATOM 2416 C CA . ARG A 1 324 ? 126.486 34.292 3.947 1.00 83.61 350 ARG B CA 1
ATOM 2417 C C . ARG A 1 324 ? 125.194 34.520 4.730 1.00 81.34 350 ARG B C 1
ATOM 2418 O O . ARG A 1 324 ? 125.177 34.445 5.959 1.00 86.87 350 ARG B O 1
ATOM 2426 N N . LYS A 1 325 ? 124.116 34.799 4.004 1.00 80.27 351 LYS B N 1
ATOM 2427 C CA . LYS A 1 325 ? 122.864 35.235 4.611 1.00 85.66 351 LYS B CA 1
ATOM 2428 C C . LYS A 1 325 ? 122.140 34.134 5.385 1.00 80.50 351 LYS B C 1
ATOM 2429 O O . LYS A 1 325 ? 121.958 33.017 4.894 1.00 69.15 351 LYS B O 1
ATOM 2431 N N . THR A 1 326 ? 121.728 34.474 6.602 1.00 84.70 352 THR B N 1
ATOM 2432 C CA . THR A 1 326 ? 121.025 33.548 7.479 1.00 86.87 352 THR B CA 1
ATOM 2433 C C . THR A 1 326 ? 119.515 33.607 7.236 1.00 90.16 352 THR B C 1
ATOM 2434 O O . THR A 1 326 ? 118.978 34.652 6.867 1.00 96.01 352 THR B O 1
ATOM 2438 N N . VAL A 1 327 ? 118.836 32.481 7.433 1.00 83.41 353 VAL B N 1
ATOM 2439 C CA . VAL A 1 327 ? 117.380 32.467 7.414 1.00 78.68 353 VAL B CA 1
ATOM 2440 C C . VAL A 1 327 ? 116.865 32.816 8.807 1.00 74.84 353 VAL B C 1
ATOM 2441 O O . VAL A 1 327 ? 115.778 33.368 8.957 1.00 75.84 353 VAL B O 1
ATOM 2445 N N . LEU A 1 328 ? 117.665 32.509 9.826 1.00 62.97 354 LEU B N 1
ATOM 2446 C CA . LEU A 1 328 ? 117.317 32.860 11.192 1.00 70.28 354 LEU B CA 1
ATOM 2447 C C . LEU A 1 328 ? 118.565 33.270 11.946 1.00 78.22 354 LEU B C 1
ATOM 2448 O O . LEU A 1 328 ? 119.651 32.731 11.698 1.00 79.60 354 LEU B O 1
ATOM 2453 N N . SER A 1 329 ? 118.400 34.210 12.877 1.00 76.29 355 SER B N 1
ATOM 2454 C CA . SER A 1 329 ? 119.516 34.717 13.669 1.00 77.58 355 SER B CA 1
ATOM 2455 C C . SER A 1 329 ? 119.021 35.469 14.891 1.00 70.76 355 SER B C 1
ATOM 2456 O O . SER A 1 329 ? 118.112 36.278 14.790 1.00 81.78 355 SER B O 1
ATOM 2459 N N . ARG A 1 330 ? 119.633 35.222 16.043 1.00 61.27 356 ARG B N 1
ATOM 2460 C CA . ARG A 1 330 ? 119.165 35.850 17.273 1.00 70.96 356 ARG B CA 1
ATOM 2461 C C . ARG A 1 330 ? 120.201 35.774 18.395 1.00 77.04 356 ARG B C 1
ATOM 2462 O O . ARG A 1 330 ? 120.975 34.812 18.485 1.00 77.07 356 ARG B O 1
ATOM 2470 N N . LYS A 1 331 ? 120.216 36.792 19.251 1.00 81.05 357 LYS B N 1
ATOM 2471 C CA . LYS A 1 331 ? 121.086 36.784 20.420 1.00 84.28 357 LYS B CA 1
ATOM 2472 C C . LYS A 1 331 ? 120.266 36.819 21.698 1.00 78.81 357 LYS B C 1
ATOM 2473 O O . LYS A 1 331 ? 119.439 37.706 21.888 1.00 83.73 357 LYS B O 1
ATOM 2475 N N . VAL A 1 332 ? 120.500 35.850 22.575 1.00 76.78 358 VAL B N 1
ATOM 2476 C CA . VAL A 1 332 ? 119.756 35.764 23.826 1.00 72.41 358 VAL B CA 1
ATOM 2477 C C . VAL A 1 332 ? 120.715 35.642 25.002 1.00 78.99 358 VAL B C 1
ATOM 2478 O O . VAL A 1 332 ? 121.807 35.088 24.866 1.00 76.27 358 VAL B O 1
ATOM 2482 N N . LYS A 1 333 ? 120.323 36.170 26.157 1.00 86.67 359 LYS B N 1
ATOM 2483 C CA . LYS A 1 333 ? 121.088 35.913 27.369 1.00 87.33 359 LYS B CA 1
ATOM 2484 C C . LYS A 1 333 ? 120.663 34.565 27.935 1.00 82.95 359 LYS B C 1
ATOM 2485 O O . LYS A 1 333 ? 119.473 34.255 28.003 1.00 79.40 359 LYS B O 1
ATOM 2487 N N . LEU A 1 334 ? 121.645 33.758 28.318 1.00 85.94 360 LEU B N 1
ATOM 2488 C CA . LEU A 1 334 ? 121.382 32.422 28.837 1.00 88.75 360 LEU B CA 1
ATOM 2489 C C . LEU A 1 334 ? 120.866 32.456 30.270 1.00 92.22 360 LEU B C 1
ATOM 2490 O O . LEU A 1 334 ? 121.453 33.097 31.138 1.00 91.91 360 LEU B O 1
ATOM 2495 N N . ARG A 1 335 ? 119.754 31.772 30.505 1.00 91.02 361 ARG B N 1
ATOM 2496 C CA . ARG A 1 335 ? 119.273 31.556 31.857 1.00 89.31 361 ARG B CA 1
ATOM 2497 C C . ARG A 1 335 ? 119.771 30.189 32.288 1.00 85.45 361 ARG B C 1
ATOM 2498 O O . ARG A 1 335 ? 120.215 29.402 31.455 1.00 84.69 361 ARG B O 1
ATOM 2501 N N . GLN A 1 336 ? 119.717 29.910 33.583 1.00 82.84 362 GLN B N 1
ATOM 2502 C CA . GLN A 1 336 ? 120.064 28.584 34.072 1.00 87.31 362 GLN B CA 1
ATOM 2503 C C . GLN A 1 336 ? 119.103 27.573 33.460 1.00 91.81 362 GLN B C 1
ATOM 2504 O O . GLN A 1 336 ? 117.888 27.737 33.541 1.00 99.56 362 GLN B O 1
ATOM 2510 N N . GLY A 1 337 ? 119.650 26.543 32.827 1.00 90.67 363 GLY B N 1
ATOM 2511 C CA . GLY A 1 337 ? 118.827 25.520 32.207 1.00 85.14 363 GLY B CA 1
ATOM 2512 C C . GLY A 1 337 ? 118.600 25.706 30.715 1.00 77.99 363 GLY B C 1
ATOM 2513 O O . GLY A 1 337 ? 119.525 26.022 29.966 1.00 75.82 363 GLY B O 1
ATOM 2514 N N . ARG A 1 338 ? 117.355 25.513 30.289 1.00 65.98 364 ARG B N 1
ATOM 2515 C CA . ARG A 1 338 ? 117.002 25.497 28.875 1.00 60.25 364 ARG B CA 1
ATOM 2516 C C . ARG A 1 338 ? 116.771 26.896 28.324 1.00 68.18 364 ARG B C 1
ATOM 2517 O O . ARG A 1 338 ? 116.077 27.702 28.938 1.00 65.33 364 ARG B O 1
ATOM 2525 N N . ASN A 1 339 ? 117.349 27.176 27.159 1.00 69.52 365 ASN B N 1
ATOM 2526 C CA . ASN A 1 339 ? 117.078 28.425 26.450 1.00 59.92 365 ASN B CA 1
ATOM 2527 C C . ASN A 1 339 ? 116.713 28.175 24.993 1.00 61.04 365 ASN B C 1
ATOM 2528 O O . ASN A 1 339 ? 117.554 27.743 24.210 1.00 69.72 365 ASN B O 1
ATOM 2533 N N . GLU A 1 340 ? 115.463 28.430 24.633 1.00 62.59 366 GLU B N 1
ATOM 2534 C CA . GLU A 1 340 ? 115.062 28.436 23.232 1.00 71.57 366 GLU B CA 1
ATOM 2535 C C . GLU A 1 340 ? 115.801 29.580 22.558 1.00 76.51 366 GLU B C 1
ATOM 2536 O O . GLU A 1 340 ? 115.653 30.732 22.958 1.00 83.53 366 GLU B O 1
ATOM 2538 N N . VAL A 1 341 ? 116.600 29.273 21.542 1.00 71.70 367 VAL B N 1
ATOM 2539 C CA . VAL A 1 341 ? 117.426 30.298 20.909 1.00 73.35 367 VAL B CA 1
ATOM 2540 C C . VAL A 1 341 ? 116.907 30.725 19.535 1.00 76.70 367 VAL B C 1
ATOM 2541 O O . VAL A 1 341 ? 116.865 31.918 19.224 1.00 81.06 367 VAL B O 1
ATOM 2545 N N . LEU A 1 342 ? 116.515 29.758 18.710 1.00 67.27 368 LEU B N 1
ATOM 2546 C CA . LEU A 1 342 ? 115.958 30.093 17.402 1.00 65.08 368 LEU B CA 1
ATOM 2547 C C . LEU A 1 342 ? 114.660 29.339 17.185 1.00 74.51 368 LEU B C 1
ATOM 2548 O O . LEU A 1 342 ? 114.581 28.134 17.442 1.00 74.94 368 LEU B O 1
ATOM 2553 N N . LEU A 1 343 ? 113.640 30.059 16.734 1.00 72.88 369 LEU B N 1
ATOM 2554 C CA . LEU A 1 343 ? 112.335 29.464 16.477 1.00 73.58 369 LEU B CA 1
ATOM 2555 C C . LEU A 1 343 ? 111.877 29.827 15.072 1.00 70.65 369 LEU B C 1
ATOM 2556 O O . LEU A 1 343 ? 111.677 31.001 14.759 1.00 78.82 369 LEU B O 1
ATOM 2561 N N . ASN A 1 344 ? 111.736 28.811 14.224 1.00 64.71 370 ASN B N 1
ATOM 2562 C CA . ASN A 1 344 ? 111.144 28.958 12.898 1.00 60.71 370 ASN B CA 1
ATOM 2563 C C . ASN A 1 344 ? 109.632 29.222 13.001 1.00 66.63 370 ASN B C 1
ATOM 2564 O O . ASN A 1 344 ? 108.817 28.466 12.463 1.00 70.17 370 ASN B O 1
ATOM 2569 N N . SER A 1 345 ? 109.259 30.301 13.689 1.00 68.76 371 SER B N 1
ATOM 2570 C CA . SER A 1 345 ? 107.843 30.617 13.927 1.00 76.91 371 SER B CA 1
ATOM 2571 C C . SER A 1 345 ? 107.042 30.949 12.664 1.00 75.31 371 SER B C 1
ATOM 2572 O O . SER A 1 345 ? 105.816 30.884 12.672 1.00 70.46 371 SER B O 1
ATOM 2575 N N . ALA A 1 346 ? 107.730 31.306 11.584 1.00 70.79 372 ALA B N 1
ATOM 2576 C CA . ALA A 1 346 ? 107.051 31.579 10.318 1.00 77.23 372 ALA B CA 1
ATOM 2577 C C . ALA A 1 346 ? 106.927 30.312 9.475 1.00 82.25 372 ALA B C 1
ATOM 2578 O O . ALA A 1 346 ? 106.445 30.359 8.339 1.00 71.36 372 ALA B O 1
ATOM 2580 N N . ALA A 1 347 ? 107.366 29.188 10.045 1.00 82.68 373 ALA B N 1
ATOM 2581 C CA . ALA A 1 347 ? 107.299 27.884 9.385 1.00 86.11 373 ALA B CA 1
ATOM 2582 C C . ALA A 1 347 ? 107.921 27.919 7.994 1.00 82.98 373 ALA B C 1
ATOM 2583 O O . ALA A 1 347 ? 107.327 27.450 7.030 1.00 76.15 373 ALA B O 1
ATOM 2585 N N . LEU A 1 348 ? 109.114 28.495 7.904 1.00 86.60 374 LEU B N 1
ATOM 2586 C CA . LEU A 1 348 ? 109.846 28.564 6.645 1.00 86.33 374 LEU B CA 1
ATOM 2587 C C . LEU A 1 348 ? 110.420 27.197 6.267 1.00 79.60 374 LEU B C 1
ATOM 2588 O O . LEU A 1 348 ? 110.634 26.347 7.139 1.00 72.29 374 LEU B O 1
ATOM 2593 N N . PRO A 1 349 ? 110.656 26.982 4.960 1.00 74.72 375 PRO B N 1
ATOM 2594 C CA . PRO A 1 349 ? 111.299 25.767 4.442 1.00 69.79 375 PRO B CA 1
ATOM 2595 C C . PRO A 1 349 ? 112.782 25.659 4.809 1.00 75.92 375 PRO B C 1
ATOM 2596 O O . PRO A 1 349 ? 113.643 26.260 4.162 1.00 79.54 375 PRO B O 1
ATOM 2600 N N . ILE A 1 350 ? 113.066 24.885 5.852 1.00 70.38 376 ILE B N 1
ATOM 2601 C CA . ILE A 1 350 ? 114.429 24.608 6.268 1.00 71.79 376 ILE B CA 1
ATOM 2602 C C . ILE A 1 350 ? 114.642 23.099 6.376 1.00 74.38 376 ILE B C 1
ATOM 2603 O O . ILE A 1 350 ? 114.403 22.507 7.427 1.00 72.41 376 ILE B O 1
ATOM 2608 N N . ARG A 1 351 ? 115.078 22.477 5.284 1.00 74.75 377 ARG B N 1
ATOM 2609 C CA . ARG A 1 351 ? 115.379 21.046 5.282 1.00 75.44 377 ARG B CA 1
ATOM 2610 C C . ARG A 1 351 ? 116.677 20.758 6.053 1.00 73.62 377 ARG B C 1
ATOM 2611 O O . ARG A 1 351 ? 117.715 21.366 5.784 1.00 74.91 377 ARG B O 1
ATOM 2619 N N . SER A 1 352 ? 116.611 19.820 6.997 1.00 60.23 378 SER B N 1
ATOM 2620 C CA . SER A 1 352 ? 117.739 19.504 7.867 1.00 63.97 378 SER B CA 1
ATOM 2621 C C . SER A 1 352 ? 119.031 19.141 7.122 1.00 75.02 378 SER B C 1
ATOM 2622 O O . SER A 1 352 ? 120.030 19.858 7.212 1.00 71.17 378 SER B O 1
ATOM 2625 N N . GLY A 1 353 ? 119.004 18.037 6.381 1.00 79.27 379 GLY B N 1
ATOM 2626 C CA . GLY A 1 353 ? 120.197 17.514 5.737 1.00 79.84 379 GLY B CA 1
ATOM 2627 C C . GLY A 1 353 ? 120.816 18.400 4.676 1.00 81.05 379 GLY B C 1
ATOM 2628 O O . GLY A 1 353 ? 121.680 17.964 3.914 1.00 87.11 379 GLY B O 1
ATOM 2629 N N . SER A 1 354 ? 120.370 19.646 4.621 1.00 73.96 380 SER B N 1
ATOM 2630 C CA . SER A 1 354 ? 120.990 20.629 3.759 1.00 69.88 380 SER B CA 1
ATOM 2631 C C . SER A 1 354 ? 121.011 21.988 4.439 1.00 68.32 380 SER B C 1
ATOM 2632 O O . SER A 1 354 ? 120.882 23.001 3.767 1.00 68.65 380 SER B O 1
ATOM 2635 N N . TYR A 1 355 ? 121.166 22.009 5.767 1.00 63.95 381 TYR B N 1
ATOM 2636 C CA . TYR A 1 355 ? 121.290 23.263 6.524 1.00 56.50 381 TYR B CA 1
ATOM 2637 C C . TYR A 1 355 ? 122.389 23.244 7.594 1.00 52.62 381 TYR B C 1
ATOM 2638 O O . TYR A 1 355 ? 122.817 22.174 8.031 1.00 49.42 381 TYR B O 1
ATOM 2647 N N . VAL A 1 356 ? 122.833 24.435 8.008 1.00 50.81 382 VAL B N 1
ATOM 2648 C CA . VAL A 1 356 ? 123.987 24.561 8.903 1.00 48.80 382 VAL B CA 1
ATOM 2649 C C . VAL A 1 356 ? 123.782 25.586 10.041 1.00 54.49 382 VAL B C 1
ATOM 2650 O O . VAL A 1 356 ? 123.139 26.624 9.856 1.00 54.59 382 VAL B O 1
ATOM 2654 N N . ALA A 1 357 ? 124.317 25.272 11.220 1.00 50.68 383 ALA B N 1
ATOM 2655 C CA . ALA A 1 357 ? 124.236 26.146 12.390 1.00 55.72 383 ALA B CA 1
ATOM 2656 C C . ALA A 1 357 ? 125.583 26.786 12.747 1.00 56.59 383 ALA B C 1
ATOM 2657 O O . ALA A 1 357 ? 126.636 26.139 12.669 1.00 60.49 383 ALA B O 1
ATOM 2659 N N . ASP A 1 358 ? 125.522 28.052 13.158 1.00 52.88 384 ASP B N 1
ATOM 2660 C CA . ASP A 1 358 ? 126.689 28.859 13.491 1.00 50.98 384 ASP B CA 1
ATOM 2661 C C . ASP A 1 358 ? 126.407 29.598 14.794 1.00 48.94 384 ASP B C 1
ATOM 2662 O O . ASP A 1 358 ? 125.453 30.367 14.877 1.00 58.59 384 ASP B O 1
ATOM 2667 N N . VAL A 1 359 ? 127.243 29.386 15.803 1.00 47.85 385 VAL B N 1
ATOM 2668 C CA . VAL A 1 359 ? 126.893 29.782 17.170 1.00 57.99 385 VAL B CA 1
ATOM 2669 C C . VAL A 1 359 ? 128.059 30.381 17.964 1.00 63.10 385 VAL B C 1
ATOM 2670 O O . VAL A 1 359 ? 129.122 29.784 18.049 1.00 60.32 385 VAL B O 1
ATOM 2674 N N . THR A 1 360 ? 127.850 31.538 18.587 1.00 60.07 386 THR B N 1
ATOM 2675 C CA . THR A 1 360 ? 128.930 32.222 19.288 1.00 57.99 386 THR B CA 1
ATOM 2676 C C . THR A 1 360 ? 128.593 32.710 20.700 1.00 56.17 386 THR B C 1
ATOM 2677 O O . THR A 1 360 ? 127.786 33.626 20.878 1.00 61.61 386 THR B O 1
ATOM 2681 N N . TYR A 1 361 ? 129.229 32.096 21.696 1.00 58.41 387 TYR B N 1
ATOM 2682 C CA . TYR A 1 361 ? 129.162 32.563 23.085 1.00 70.09 387 TYR B CA 1
ATOM 2683 C C . TYR A 1 361 ? 129.772 33.952 23.257 1.00 76.17 387 TYR B C 1
ATOM 2684 O O . TYR A 1 361 ? 130.702 34.326 22.541 1.00 81.85 387 TYR B O 1
ATOM 2693 N N . SER A 1 362 ? 129.266 34.709 24.224 1.00 76.23 388 SER B N 1
ATOM 2694 C CA . SER A 1 362 ? 129.848 36.010 24.529 1.00 76.15 388 SER B CA 1
ATOM 2695 C C . SER A 1 362 ? 131.189 35.857 25.252 1.00 71.13 388 SER B C 1
ATOM 2696 O O . SER A 1 362 ? 132.040 36.737 25.183 1.00 67.33 388 SER B O 1
ATOM 2699 N N . ASP A 1 363 ? 131.373 34.724 25.925 1.00 74.27 389 ASP B N 1
ATOM 2700 C CA . ASP A 1 363 ? 132.598 34.442 26.668 1.00 78.15 389 ASP B CA 1
ATOM 2701 C C . ASP A 1 363 ? 133.365 33.280 26.025 1.00 77.90 389 ASP B C 1
ATOM 2702 O O . ASP A 1 363 ? 132.915 32.128 26.065 1.00 72.26 389 ASP B O 1
ATOM 2707 N N . PRO A 1 364 ? 134.543 33.580 25.451 1.00 78.86 390 PRO B N 1
ATOM 2708 C CA . PRO A 1 364 ? 135.373 32.612 24.717 1.00 72.47 390 PRO B CA 1
ATOM 2709 C C . PRO A 1 364 ? 135.886 31.477 25.592 1.00 67.85 390 PRO B C 1
ATOM 2710 O O . PRO A 1 364 ? 136.503 30.547 25.071 1.00 64.95 390 PRO B O 1
ATOM 2714 N N . SER A 1 365 ? 135.641 31.547 26.897 1.00 63.55 391 SER B N 1
ATOM 2715 C CA . SER A 1 365 ? 136.128 30.518 27.811 1.00 64.72 391 SER B CA 1
ATOM 2716 C C . SER A 1 365 ? 135.077 29.438 28.039 1.00 62.00 391 SER B C 1
ATOM 2717 O O . SER A 1 365 ? 135.242 28.572 28.900 1.00 60.32 391 SER B O 1
ATOM 2720 N N . VAL A 1 366 ? 133.990 29.495 27.275 1.00 55.65 392 VAL B N 1
ATOM 2721 C CA . VAL A 1 366 ? 132.960 28.470 27.386 1.00 58.25 392 VAL B CA 1
ATOM 2722 C C . VAL A 1 366 ? 133.197 27.355 26.368 1.00 57.40 392 VAL B C 1
ATOM 2723 O O . VAL A 1 366 ? 132.874 27.492 25.182 1.00 54.31 392 VAL B O 1
ATOM 2727 N N . HIS A 1 367 ? 133.746 26.247 26.857 1.00 53.69 393 HIS B N 1
ATOM 2728 C CA . HIS A 1 367 ? 134.254 25.181 26.005 1.00 58.13 393 HIS B CA 1
ATOM 2729 C C . HIS A 1 367 ? 133.297 24.000 25.908 1.00 60.64 393 HIS B C 1
ATOM 2730 O O . HIS A 1 367 ? 133.709 22.855 25.734 1.00 57.73 393 HIS B O 1
ATOM 2737 N N . GLU A 1 368 ? 132.010 24.290 26.012 1.00 65.94 394 GLU B N 1
ATOM 2738 C CA . GLU A 1 368 ? 130.994 23.259 25.926 1.00 66.77 394 GLU B CA 1
ATOM 2739 C C . GLU A 1 368 ? 129.749 23.873 25.319 1.00 57.70 394 GLU B C 1
ATOM 2740 O O . GLU A 1 368 ? 129.387 24.995 25.665 1.00 58.53 394 GLU B O 1
ATOM 2746 N N . LEU A 1 369 ? 129.104 23.147 24.409 1.00 55.52 395 LEU B N 1
ATOM 2747 C CA . LEU A 1 369 ? 127.846 23.594 23.803 1.00 44.20 395 LEU B CA 1
ATOM 2748 C C . LEU A 1 369 ? 126.832 22.454 23.734 1.00 56.61 395 LEU B C 1
ATOM 2749 O O . LEU A 1 369 ? 127.063 21.466 23.051 1.00 55.82 395 LEU B O 1
ATOM 2754 N N . LYS A 1 370 ? 125.711 22.600 24.442 1.00 62.28 396 LYS B N 1
ATOM 2755 C CA . LYS A 1 370 ? 124.661 21.581 24.447 1.00 59.33 396 LYS B CA 1
ATOM 2756 C C . LYS A 1 370 ? 123.439 22.043 23.659 1.00 54.39 396 LYS B C 1
ATOM 2757 O O . LYS A 1 370 ? 122.706 22.944 24.090 1.00 51.54 396 LYS B O 1
ATOM 2761 N N . ASN A 1 371 ? 123.229 21.412 22.508 1.00 59.01 397 ASN B N 1
ATOM 2762 C CA . ASN A 1 371 ? 122.183 21.795 21.566 1.00 56.23 397 ASN B CA 1
ATOM 2763 C C . ASN A 1 371 ? 121.022 20.829 21.533 1.00 51.16 397 ASN B C 1
ATOM 2764 O O . ASN A 1 371 ? 121.206 19.614 21.576 1.00 59.14 397 ASN B O 1
ATOM 2769 N N . THR A 1 372 ? 119.825 21.369 21.401 1.00 50.41 398 THR B N 1
ATOM 2770 C CA . THR A 1 372 ? 118.680 20.540 21.075 1.00 50.18 398 THR B CA 1
ATOM 2771 C C . THR A 1 372 ? 118.035 21.097 19.830 1.00 56.54 398 THR B C 1
ATOM 2772 O O . THR A 1 372 ? 117.804 22.299 19.736 1.00 65.13 398 THR B O 1
ATOM 2776 N N . ILE A 1 373 ? 117.774 20.213 18.869 1.00 57.94 399 ILE B N 1
ATOM 2777 C CA . ILE A 1 373 ? 117.212 20.588 17.585 1.00 56.65 399 ILE B CA 1
ATOM 2778 C C . ILE A 1 373 ? 115.864 19.910 17.378 1.00 57.54 399 ILE B C 1
ATOM 2779 O O . ILE A 1 373 ? 115.802 18.685 17.258 1.00 52.65 399 ILE B O 1
ATOM 2784 N N . TRP A 1 374 ? 114.794 20.707 17.341 1.00 60.80 400 TRP B N 1
ATOM 2785 C CA . TRP A 1 374 ? 113.437 20.198 17.138 1.00 54.93 400 TRP B CA 1
ATOM 2786 C C . TRP A 1 374 ? 113.002 20.340 15.688 1.00 70.23 400 TRP B C 1
ATOM 2787 O O . TRP A 1 374 ? 113.290 21.357 15.026 1.00 75.21 400 TRP B O 1
ATOM 2798 N N . TYR A 1 375 ? 112.264 19.336 15.222 1.00 65.09 401 TYR B N 1
ATOM 2799 C CA . TYR A 1 375 ? 111.704 19.337 13.884 1.00 68.13 401 TYR B CA 1
ATOM 2800 C C . TYR A 1 375 ? 110.178 19.428 13.928 1.00 68.35 401 TYR B C 1
ATOM 2801 O O . TYR A 1 375 ? 109.565 19.201 14.968 1.00 71.82 401 TYR B O 1
ATOM 2810 N N . MET A 1 376 ? 109.577 19.756 12.792 1.00 71.25 402 MET B N 1
ATOM 2811 C CA . MET A 1 376 ? 108.131 19.956 12.680 1.00 75.65 402 MET B CA 1
ATOM 2812 C C . MET A 1 376 ? 107.299 18.699 12.964 1.00 80.12 402 MET B C 1
ATOM 2813 O O . MET A 1 376 ? 106.072 18.761 12.992 1.00 83.40 402 MET B O 1
ATOM 2818 N N . ASN A 1 377 ? 107.968 17.570 13.183 1.00 79.17 403 ASN B N 1
ATOM 2819 C CA . ASN A 1 377 ? 107.297 16.300 13.446 1.00 77.13 403 ASN B CA 1
ATOM 2820 C C . ASN A 1 377 ? 107.466 15.830 14.892 1.00 76.43 403 ASN B C 1
ATOM 2821 O O . ASN A 1 377 ? 107.246 14.661 15.209 1.00 74.02 403 ASN B O 1
ATOM 2826 N N . GLY A 1 378 ? 107.875 16.742 15.766 1.00 75.78 404 GLY B N 1
ATOM 2827 C CA . GLY A 1 378 ? 108.026 16.429 17.172 1.00 74.99 404 GLY B CA 1
ATOM 2828 C C . GLY A 1 378 ? 109.296 15.676 17.535 1.00 80.85 404 GLY B C 1
ATOM 2829 O O . GLY A 1 378 ? 109.557 15.458 18.715 1.00 87.18 404 GLY B O 1
ATOM 2830 N N . ARG A 1 379 ? 110.082 15.265 16.541 1.00 79.33 405 ARG B N 1
ATOM 2831 C CA . ARG A 1 379 ? 111.360 14.607 16.823 1.00 79.66 405 ARG B CA 1
ATOM 2832 C C . ARG A 1 379 ? 112.405 15.615 17.279 1.00 75.06 405 ARG B C 1
ATOM 2833 O O . ARG A 1 379 ? 112.275 16.816 17.036 1.00 69.91 405 ARG B O 1
ATOM 2841 N N . ARG A 1 380 ? 113.450 15.116 17.929 1.00 78.21 406 ARG B N 1
ATOM 2842 C CA . ARG A 1 380 ? 114.477 15.976 18.493 1.00 74.87 406 ARG B CA 1
ATOM 2843 C C . ARG A 1 380 ? 115.859 15.349 18.336 1.00 72.40 406 ARG B C 1
ATOM 2844 O O . ARG A 1 380 ? 115.994 14.129 18.294 1.00 74.27 406 ARG B O 1
ATOM 2852 N N . GLU A 1 381 ? 116.885 16.186 18.246 1.00 63.46 407 GLU B N 1
ATOM 2853 C CA . GLU A 1 381 ? 118.256 15.698 18.302 1.00 61.46 407 GLU B CA 1
ATOM 2854 C C . GLU A 1 381 ? 118.989 16.415 19.418 1.00 64.46 407 GLU B C 1
ATOM 2855 O O . GLU A 1 381 ? 118.905 17.632 19.532 1.00 74.27 407 GLU B O 1
ATOM 2861 N N . GLN A 1 382 ? 119.707 15.669 20.247 1.00 60.79 408 GLN B N 1
ATOM 2862 C CA . GLN A 1 382 ? 120.537 16.296 21.259 1.00 62.15 408 GLN B CA 1
ATOM 2863 C C . GLN A 1 382 ? 122.014 16.189 20.901 1.00 71.87 408 GLN B C 1
ATOM 2864 O O . GLN A 1 382 ? 122.621 15.128 21.027 1.00 82.63 408 GLN B O 1
ATOM 2870 N N . LEU A 1 383 ? 122.588 17.302 20.461 1.00 67.59 409 LEU B N 1
ATOM 2871 C CA . LEU A 1 383 ? 123.983 17.328 20.059 1.00 59.62 409 LEU B CA 1
ATOM 2872 C C . LEU A 1 383 ? 124.830 18.070 21.079 1.00 56.49 409 LEU B C 1
ATOM 2873 O O . LEU A 1 383 ? 124.656 19.262 21.283 1.00 61.45 409 LEU B O 1
ATOM 2878 N N . LYS A 1 384 ? 125.764 17.367 21.704 1.00 51.97 410 LYS B N 1
ATOM 2879 C CA . LYS A 1 384 ? 126.610 17.982 22.714 1.00 53.18 410 LYS B CA 1
ATOM 2880 C C . LYS A 1 384 ? 128.057 18.025 22.230 1.00 52.81 410 LYS B C 1
ATOM 2881 O O . LYS A 1 384 ? 128.658 16.991 21.956 1.00 59.83 410 LYS B O 1
ATOM 2884 N N . ILE A 1 385 ? 128.598 19.234 22.113 1.00 50.70 411 ILE B N 1
ATOM 2885 C CA . ILE A 1 385 ? 129.952 19.451 21.609 1.00 48.51 411 ILE B CA 1
ATOM 2886 C C . ILE A 1 385 ? 130.879 19.925 22.711 1.00 56.08 411 ILE B C 1
ATOM 2887 O O . ILE A 1 385 ? 130.694 21.008 23.266 1.00 59.55 411 ILE B O 1
ATOM 2892 N N . GLU A 1 386 ? 131.879 19.109 23.025 1.00 58.48 412 GLU B N 1
ATOM 2893 C CA . GLU A 1 386 ? 132.885 19.474 24.007 1.00 60.31 412 GLU B CA 1
ATOM 2894 C C . GLU A 1 386 ? 134.129 19.991 23.292 1.00 57.06 412 GLU B C 1
ATOM 2895 O O . GLU A 1 386 ? 134.674 19.331 22.411 1.00 54.18 412 GLU B O 1
ATOM 2901 N N . GLN A 1 387 ? 134.575 21.175 23.682 1.00 50.41 413 GLN B N 1
ATOM 2902 C CA . GLN A 1 387 ? 135.731 21.795 23.064 1.00 49.10 413 GLN B CA 1
ATOM 2903 C C . GLN A 1 387 ? 136.895 21.806 24.049 1.00 50.19 413 GLN B C 1
ATOM 2904 O O . GLN A 1 387 ? 136.686 21.969 25.249 1.00 50.90 413 GLN B O 1
ATOM 2910 N N . SER A 1 388 ? 138.112 21.622 23.542 1.00 40.60 414 SER B N 1
ATOM 2911 C CA . SER A 1 388 ? 139.315 21.645 24.366 1.00 46.46 414 SER B CA 1
ATOM 2912 C C . SER A 1 388 ? 139.419 22.921 25.192 1.00 45.03 414 SER B C 1
ATOM 2913 O O . SER A 1 388 ? 139.093 24.008 24.707 1.00 47.85 414 SER B O 1
ATOM 2916 N N . LYS A 1 389 ? 139.883 22.775 26.434 1.00 52.07 415 LYS B N 1
ATOM 2917 C CA . LYS A 1 389 ? 140.077 23.903 27.345 1.00 63.06 415 LYS B CA 1
ATOM 2918 C C . LYS A 1 389 ? 141.169 24.844 26.845 1.00 63.75 415 LYS B C 1
ATOM 2919 O O . LYS A 1 389 ? 141.227 26.011 27.241 1.00 65.99 415 LYS B O 1
ATOM 2925 N N . ALA A 1 390 ? 142.044 24.333 25.984 1.00 52.49 416 ALA B N 1
ATOM 2926 C CA . ALA A 1 390 ? 143.217 25.094 25.582 1.00 45.75 416 ALA B CA 1
ATOM 2927 C C . ALA A 1 390 ? 143.034 25.915 24.311 1.00 51.31 416 ALA B C 1
ATOM 2928 O O . ALA A 1 390 ? 143.897 26.711 23.976 1.00 57.48 416 ALA B O 1
ATOM 2930 N N . VAL A 1 391 ? 141.918 25.744 23.605 1.00 54.16 417 VAL B N 1
ATOM 2931 C CA . VAL A 1 391 ? 141.710 26.516 22.384 1.00 50.42 417 VAL B CA 1
ATOM 2932 C C . VAL A 1 391 ? 140.876 27.773 22.582 1.00 52.27 417 VAL B C 1
ATOM 2933 O O . VAL A 1 391 ? 140.230 27.959 23.604 1.00 54.79 417 VAL B O 1
ATOM 2937 N N . ASP A 1 392 ? 140.899 28.631 21.574 1.00 60.03 418 ASP B N 1
ATOM 2938 C CA . ASP A 1 392 ? 140.141 29.871 21.578 1.00 58.82 418 ASP B CA 1
ATOM 2939 C C . ASP A 1 392 ? 139.611 30.100 20.168 1.00 53.71 418 ASP B C 1
ATOM 2940 O O . ASP A 1 392 ? 140.347 30.539 19.283 1.00 57.90 418 ASP B O 1
ATOM 2945 N N . THR A 1 393 ? 138.337 29.779 19.960 1.00 53.61 419 THR B N 1
ATOM 2946 C CA . THR A 1 393 ? 137.669 30.020 18.680 1.00 52.17 419 THR B CA 1
ATOM 2947 C C . THR A 1 393 ? 136.749 31.227 18.808 1.00 54.26 419 THR B C 1
ATOM 2948 O O . THR A 1 393 ? 135.897 31.475 17.950 1.00 53.46 419 THR B O 1
ATOM 2952 N N . GLY A 1 394 ? 136.936 31.974 19.894 1.00 60.92 420 GLY B N 1
ATOM 2953 C CA . GLY A 1 394 ? 136.108 33.123 20.199 1.00 60.43 420 GLY B CA 1
ATOM 2954 C C . GLY A 1 394 ? 134.730 32.702 20.666 1.00 60.81 420 GLY B C 1
ATOM 2955 O O . GLY A 1 394 ? 133.770 33.463 20.554 1.00 64.33 420 GLY B O 1
ATOM 2956 N N . GLY A 1 395 ? 134.633 31.480 21.183 1.00 58.43 421 GLY B N 1
ATOM 2957 C CA . GLY A 1 395 ? 133.357 30.928 21.612 1.00 55.42 421 GLY B CA 1
ATOM 2958 C C . GLY A 1 395 ? 132.464 30.477 20.462 1.00 53.38 421 GLY B C 1
ATOM 2959 O O . GLY A 1 395 ? 131.305 30.139 20.682 1.00 59.79 421 GLY B O 1
ATOM 2960 N N . ARG A 1 396 ? 132.996 30.474 19.240 1.00 49.64 422 ARG B N 1
ATOM 2961 C CA . ARG A 1 396 ? 132.245 30.032 18.064 1.00 52.47 422 ARG B CA 1
ATOM 2962 C C . ARG A 1 396 ? 132.308 28.512 17.831 1.00 60.65 422 ARG B C 1
ATOM 2963 O O . ARG A 1 396 ? 133.347 27.877 18.032 1.00 60.87 422 ARG B O 1
ATOM 2971 N N . TYR A 1 397 ? 131.172 27.960 17.406 1.00 63.14 423 TYR B N 1
ATOM 2972 C CA . TYR A 1 397 ? 130.980 26.554 17.070 1.00 51.59 423 TYR B CA 1
ATOM 2973 C C . TYR A 1 397 ? 130.204 26.555 15.774 1.00 44.12 423 TYR B C 1
ATOM 2974 O O . TYR A 1 397 ? 129.440 27.485 15.528 1.00 52.87 423 TYR B O 1
ATOM 2983 N N . VAL A 1 398 ? 130.388 25.524 14.949 1.00 44.24 424 VAL B N 1
ATOM 2984 C CA . VAL A 1 398 ? 129.663 25.391 13.681 1.00 43.20 424 VAL B CA 1
ATOM 2985 C C . VAL A 1 398 ? 129.358 23.920 13.413 1.00 44.24 424 VAL B C 1
ATOM 2986 O O . VAL A 1 398 ? 130.227 23.070 13.582 1.00 51.05 424 VAL B O 1
ATOM 2990 N N . PHE A 1 399 ? 128.131 23.603 13.012 1.00 40.92 425 PHE B N 1
ATOM 2991 C CA . PHE A 1 399 ? 127.784 22.197 12.766 1.00 42.21 425 PHE B CA 1
ATOM 2992 C C . PHE A 1 399 ? 126.649 22.019 11.771 1.00 47.58 425 PHE B C 1
ATOM 2993 O O . PHE A 1 399 ? 125.772 22.867 11.664 1.00 48.58 425 PHE B O 1
ATOM 3001 N N . GLN A 1 400 ? 126.674 20.922 11.024 1.00 52.55 426 GLN B N 1
ATOM 3002 C CA . GLN A 1 400 ? 125.594 20.654 10.090 1.00 51.19 426 GLN B CA 1
ATOM 3003 C C . GLN A 1 400 ? 124.430 20.020 10.838 1.00 47.06 426 GLN B C 1
ATOM 3004 O O . GLN A 1 400 ? 124.629 19.250 11.784 1.00 44.73 426 GLN B O 1
ATOM 3010 N N . LEU A 1 401 ? 123.214 20.371 10.429 1.00 46.15 427 LEU B N 1
ATOM 3011 C CA . LEU A 1 401 ? 122.028 19.715 10.954 1.00 55.35 427 LEU B CA 1
ATOM 3012 C C . LEU A 1 401 ? 122.073 18.275 10.478 1.00 60.47 427 LEU B C 1
ATOM 3013 O O . LEU A 1 401 ? 122.541 17.994 9.371 1.00 60.96 427 LEU B O 1
ATOM 3018 N N . ARG A 1 402 ? 121.584 17.375 11.323 1.00 64.48 428 ARG B N 1
ATOM 3019 C CA . ARG A 1 402 ? 121.710 15.941 11.110 1.00 71.33 428 ARG B CA 1
ATOM 3020 C C . ARG A 1 402 ? 121.219 15.509 9.739 1.00 76.26 428 ARG B C 1
ATOM 3021 O O . ARG A 1 402 ? 120.156 15.928 9.283 1.00 74.64 428 ARG B O 1
ATOM 3029 N N . ASN A 1 403 ? 122.022 14.686 9.078 1.00 80.38 429 ASN B N 1
ATOM 3030 C CA . ASN A 1 403 ? 121.654 14.141 7.779 1.00 87.49 429 ASN B CA 1
ATOM 3031 C C . ASN A 1 403 ? 121.889 12.635 7.720 1.00 92.76 429 ASN B C 1
ATOM 3032 O O . ASN A 1 403 ? 122.316 12.101 6.696 1.00 90.29 429 ASN B O 1
ATOM 3037 N N . ASP A 1 404 ? 121.612 11.963 8.837 1.00 95.76 430 ASP B N 1
ATOM 3038 C CA . ASP A 1 404 ? 121.554 10.507 8.876 1.00 101.70 430 ASP B CA 1
ATOM 3039 C C . ASP A 1 404 ? 120.476 9.998 7.929 1.00 108.07 430 ASP B C 1
ATOM 3040 O O . ASP A 1 404 ? 119.740 10.780 7.321 1.00 106.62 430 ASP B O 1
ATOM 3045 N N . SER A 1 405 ? 120.384 8.676 7.831 1.00 114.07 431 SER B N 1
ATOM 3046 C CA . SER A 1 405 ? 119.468 8.011 6.908 1.00 120.91 431 SER B CA 1
ATOM 3047 C C . SER A 1 405 ? 118.040 8.571 6.899 1.00 123.75 431 SER B C 1
ATOM 3048 O O . SER A 1 405 ? 117.414 8.667 5.841 1.00 126.09 431 SER B O 1
ATOM 3050 N N . ASP A 1 406 ? 117.535 8.955 8.068 1.00 121.33 432 ASP B N 1
ATOM 3051 C CA . ASP A 1 406 ? 116.133 9.347 8.191 1.00 117.26 432 ASP B CA 1
ATOM 3052 C C . ASP A 1 406 ? 115.941 10.733 8.800 1.00 108.28 432 ASP B C 1
ATOM 3053 O O . ASP A 1 406 ? 114.857 11.055 9.283 1.00 110.96 432 ASP B O 1
ATOM 3055 N N . TRP A 1 407 ? 116.985 11.552 8.781 1.00 100.91 433 TRP B N 1
ATOM 3056 C CA . TRP A 1 407 ? 116.911 12.864 9.420 1.00 95.61 433 TRP B CA 1
ATOM 3057 C C . TRP A 1 407 ? 117.090 14.028 8.443 1.00 89.87 433 TRP B C 1
ATOM 3058 O O . TRP A 1 407 ? 116.600 15.134 8.686 1.00 86.32 433 TRP B O 1
ATOM 3069 N N . ALA A 1 408 ? 117.779 13.770 7.335 1.00 86.13 434 ALA B N 1
ATOM 3070 C CA . ALA A 1 408 ? 118.107 14.806 6.360 1.00 82.61 434 ALA B CA 1
ATOM 3071 C C . ALA A 1 408 ? 116.874 15.504 5.783 1.00 80.62 434 ALA B C 1
ATOM 3072 O O . ALA A 1 408 ? 116.954 16.619 5.264 1.00 73.97 434 ALA B O 1
ATOM 3074 N N . ASP A 1 409 ? 115.733 14.838 5.897 1.00 86.89 435 ASP B N 1
ATOM 3075 C CA . ASP A 1 409 ? 114.498 15.285 5.275 1.00 93.86 435 ASP B CA 1
ATOM 3076 C C . ASP A 1 409 ? 113.659 16.215 6.158 1.00 90.51 435 ASP B C 1
ATOM 3077 O O . ASP A 1 409 ? 112.840 16.984 5.651 1.00 92.79 435 ASP B O 1
ATOM 3079 N N . GLN A 1 410 ? 113.862 16.146 7.472 1.00 84.64 436 GLN B N 1
ATOM 3080 C CA . GLN A 1 410 ? 112.979 16.833 8.416 1.00 77.42 436 GLN B CA 1
ATOM 3081 C C . GLN A 1 410 ? 113.011 18.354 8.296 1.00 74.22 436 GLN B C 1
ATOM 3082 O O . GLN A 1 410 ? 114.022 18.933 7.893 1.00 65.37 436 GLN B O 1
ATOM 3088 N N . GLN A 1 411 ? 111.890 18.989 8.635 1.00 72.45 437 GLN B N 1
ATOM 3089 C CA . GLN A 1 411 ? 111.806 20.448 8.653 1.00 70.52 437 GLN B CA 1
ATOM 3090 C C . GLN A 1 411 ? 112.179 21.030 10.020 1.00 69.30 437 GLN B C 1
ATOM 3091 O O . GLN A 1 411 ? 111.548 20.725 11.035 1.00 70.34 437 GLN B O 1
ATOM 3097 N N . PHE A 1 412 ? 113.210 21.870 10.027 1.00 66.84 438 PHE B N 1
ATOM 3098 C CA . PHE A 1 412 ? 113.669 22.544 11.235 1.00 62.72 438 PHE B CA 1
ATOM 3099 C C . PHE A 1 412 ? 112.546 23.340 11.908 1.00 68.03 438 PHE B C 1
ATOM 3100 O O . PHE A 1 412 ? 111.812 24.086 11.254 1.00 72.57 438 PHE B O 1
ATOM 3108 N N . LEU A 1 413 ? 112.402 23.160 13.216 1.00 66.37 439 LEU B N 1
ATOM 3109 C CA . LEU A 1 413 ? 111.486 23.985 13.978 1.00 65.63 439 LEU B CA 1
ATOM 3110 C C . LEU A 1 413 ? 112.235 24.860 14.971 1.00 65.93 439 LEU B C 1
ATOM 3111 O O . LEU A 1 413 ? 112.019 26.070 15.023 1.00 68.82 439 LEU B O 1
ATOM 3116 N N . SER A 1 414 ? 113.119 24.265 15.766 1.00 71.99 440 SER B N 1
ATOM 3117 C CA . SER A 1 414 ? 113.821 25.089 16.755 1.00 67.38 440 SER B CA 1
ATOM 3118 C C . SER A 1 414 ? 115.227 24.638 17.149 1.00 60.95 440 SER B C 1
ATOM 3119 O O . SER A 1 414 ? 115.595 23.474 17.001 1.00 61.75 440 SER B O 1
ATOM 3122 N N . LEU A 1 415 ? 116.005 25.598 17.640 1.00 56.07 441 LEU B N 1
ATOM 3123 C CA . LEU A 1 415 ? 117.273 25.324 18.283 1.00 56.86 441 LEU B CA 1
ATOM 3124 C C . LEU A 1 415 ? 117.248 25.883 19.701 1.00 65.27 441 LEU B C 1
ATOM 3125 O O . LEU A 1 415 ? 116.908 27.056 19.911 1.00 66.31 441 LEU B O 1
ATOM 3130 N N . GLU A 1 416 ? 117.626 25.034 20.657 1.00 57.94 442 GLU B N 1
ATOM 3131 C CA . GLU A 1 416 ? 117.638 25.372 22.068 1.00 53.53 442 GLU B CA 1
ATOM 3132 C C . GLU A 1 416 ? 119.015 25.101 22.638 1.00 54.11 442 GLU B C 1
ATOM 3133 O O . GLU A 1 416 ? 119.701 24.173 22.206 1.00 53.70 442 GLU B O 1
ATOM 3139 N N . ILE A 1 417 ? 119.411 25.882 23.635 1.00 52.86 443 ILE B N 1
ATOM 3140 C CA . ILE A 1 417 ? 120.740 25.720 24.205 1.00 54.47 443 ILE B CA 1
ATOM 3141 C C . ILE A 1 417 ? 120.750 25.576 25.732 1.00 65.07 443 ILE B C 1
ATOM 3142 O O . ILE A 1 417 ? 120.339 26.476 26.458 1.00 70.05 443 ILE B O 1
ATOM 3147 N N . GLU A 1 418 ? 121.231 24.433 26.207 1.00 69.23 444 GLU B N 1
ATOM 3148 C CA . GLU A 1 418 ? 121.385 24.217 27.643 1.00 76.09 444 GLU B CA 1
ATOM 3149 C C . GLU A 1 418 ? 122.566 25.038 28.177 1.00 84.04 444 GLU B C 1
ATOM 3150 O O . GLU A 1 418 ? 123.674 24.955 27.646 1.00 88.91 444 GLU B O 1
ATOM 3156 N N . ALA A 1 419 ? 122.329 25.827 29.224 1.00 78.95 445 ALA B N 1
ATOM 3157 C CA . ALA A 1 419 ? 123.377 26.663 29.814 1.00 72.34 445 ALA B CA 1
ATOM 3158 C C . ALA A 1 419 ? 124.569 25.839 30.330 1.00 66.37 445 ALA B C 1
ATOM 3159 O O . ALA A 1 419 ? 124.403 24.716 30.802 1.00 59.88 445 ALA B O 1
ATOM 3161 N N . PRO A 1 420 ? 125.783 26.395 30.217 1.00 67.21 446 PRO B N 1
ATOM 3162 C CA . PRO A 1 420 ? 127.019 25.716 30.637 1.00 68.19 446 PRO B CA 1
ATOM 3163 C C . PRO A 1 420 ? 127.152 25.572 32.155 1.00 66.68 446 PRO B C 1
ATOM 3164 O O . PRO A 1 420 ? 126.645 26.416 32.896 1.00 68.30 446 PRO B O 1
ATOM 3168 N N . ASP A 1 422 ? 129.269 25.614 34.703 1.00 90.60 448 ASP B N 1
ATOM 3169 C CA . ASP A 1 422 ? 129.726 26.760 35.486 1.00 89.99 448 ASP B CA 1
ATOM 3170 C C . ASP A 1 422 ? 129.646 28.035 34.663 1.00 87.57 448 ASP B C 1
ATOM 3171 O O . ASP A 1 422 ? 130.654 28.695 34.414 1.00 86.06 448 ASP B O 1
ATOM 3176 N N . MET A 1 423 ? 128.435 28.379 34.248 1.00 91.67 449 MET B N 1
ATOM 3177 C CA . MET A 1 423 ? 128.213 29.524 33.378 1.00 94.76 449 MET B CA 1
ATOM 3178 C C . MET A 1 423 ? 128.614 30.864 34.005 1.00 93.74 449 MET B C 1
ATOM 3179 O O . MET A 1 423 ? 128.161 31.203 35.101 1.00 96.47 449 MET B O 1
ATOM 3184 N N . PRO A 1 424 ? 129.471 31.627 33.303 1.00 87.10 450 PRO B N 1
ATOM 3185 C CA . PRO A 1 424 ? 129.813 33.005 33.678 1.00 88.32 450 PRO B CA 1
ATOM 3186 C C . PRO A 1 424 ? 128.562 33.878 33.750 1.00 89.21 450 PRO B C 1
ATOM 3187 O O . PRO A 1 424 ? 127.638 33.672 32.965 1.00 87.29 450 PRO B O 1
ATOM 3191 N N . GLN A 1 425 ? 128.526 34.831 34.675 1.00 94.21 451 GLN B N 1
ATOM 3192 C CA . GLN A 1 425 ? 127.355 35.692 34.809 1.00 97.92 451 GLN B CA 1
ATOM 3193 C C . GLN A 1 425 ? 127.290 36.690 33.659 1.00 95.21 451 GLN B C 1
ATOM 3194 O O . GLN A 1 425 ? 128.319 37.185 33.189 1.00 94.29 451 GLN B O 1
ATOM 3200 N N . GLY A 1 426 ? 126.074 36.962 33.198 1.00 91.06 452 GLY B N 1
ATOM 3201 C CA . GLY A 1 426 ? 125.862 37.863 32.082 1.00 89.49 452 GLY B CA 1
ATOM 3202 C C . GLY A 1 426 ? 125.965 37.172 30.736 1.00 89.76 452 GLY B C 1
ATOM 3203 O O . GLY A 1 426 ? 125.548 37.736 29.725 1.00 93.21 452 GLY B O 1
ATOM 3204 N N . LEU A 1 427 ? 126.508 35.952 30.733 1.00 88.39 453 LEU B N 1
ATOM 3205 C CA . LEU A 1 427 ? 126.802 35.203 29.503 1.00 84.59 453 LEU B CA 1
ATOM 3206 C C . LEU A 1 427 ? 125.639 35.144 28.521 1.00 85.00 453 LEU B C 1
ATOM 3207 O O . LEU A 1 427 ? 124.533 34.721 28.870 1.00 85.39 453 LEU B O 1
ATOM 3212 N N . GLU A 1 428 ? 125.903 35.573 27.292 1.00 79.71 454 GLU B N 1
ATOM 3213 C CA . GLU A 1 428 ? 124.910 35.522 26.229 1.00 83.05 454 GLU B CA 1
ATOM 3214 C C . GLU A 1 428 ? 125.375 34.591 25.122 1.00 85.55 454 GLU B C 1
ATOM 3215 O O . GLU A 1 428 ? 126.480 34.048 25.175 1.00 83.04 454 GLU B O 1
ATOM 3221 N N . VAL A 1 429 ? 124.527 34.419 24.113 1.00 84.49 455 VAL B N 1
ATOM 3222 C CA . VAL A 1 429 ? 124.872 33.595 22.961 1.00 76.52 455 VAL B CA 1
ATOM 3223 C C . VAL A 1 429 ? 124.190 34.109 21.700 1.00 72.19 455 VAL B C 1
ATOM 3224 O O . VAL A 1 429 ? 123.060 34.623 21.747 1.00 78.41 455 VAL B O 1
ATOM 3228 N N . GLN A 1 430 ? 124.900 33.990 20.581 1.00 67.97 456 GLN B N 1
ATOM 3229 C CA . GLN A 1 430 ? 124.410 34.430 19.280 1.00 72.85 456 GLN B CA 1
ATOM 3230 C C . GLN A 1 430 ? 124.314 33.244 18.323 1.00 78.02 456 GLN B C 1
ATOM 3231 O O . GLN A 1 430 ? 125.319 32.621 18.000 1.00 84.07 456 GLN B O 1
ATOM 3237 N N . ALA A 1 431 ? 123.113 32.926 17.858 1.00 73.64 457 ALA B N 1
ATOM 3238 C CA . ALA A 1 431 ? 122.979 31.795 16.941 1.00 64.55 457 ALA B CA 1
ATOM 3239 C C . ALA A 1 431 ? 122.371 32.165 15.592 1.00 63.03 457 ALA B C 1
ATOM 3240 O O . ALA A 1 431 ? 121.558 33.083 15.486 1.00 69.70 457 ALA B O 1
ATOM 3242 N N . SER A 1 432 ? 122.769 31.425 14.566 1.00 59.56 458 SER B N 1
ATOM 3243 C CA . SER A 1 432 ? 122.329 31.686 13.207 1.00 65.04 458 SER B CA 1
ATOM 3244 C C . SER A 1 432 ? 122.293 30.401 12.396 1.00 60.65 458 SER B C 1
ATOM 3245 O O . SER A 1 432 ? 123.091 29.491 12.615 1.00 67.47 458 SER B O 1
ATOM 3248 N N . ILE A 1 433 ? 121.359 30.343 11.457 1.00 52.13 459 ILE B N 1
ATOM 3249 C CA . ILE A 1 433 ? 121.145 29.157 10.641 1.00 56.38 459 ILE B CA 1
ATOM 3250 C C . ILE A 1 433 ? 121.199 29.575 9.184 1.00 63.23 459 ILE B C 1
ATOM 3251 O O . ILE A 1 433 ? 120.522 30.520 8.782 1.00 66.21 459 ILE B O 1
ATOM 3256 N N . CYS A 1 434 ? 121.997 28.871 8.391 1.00 59.32 460 CYS B N 1
ATOM 3257 C CA . CYS A 1 434 ? 122.188 29.252 6.999 1.00 57.41 460 CYS B CA 1
ATOM 3258 C C . CYS A 1 434 ? 122.140 28.080 6.031 1.00 60.24 460 CYS B C 1
ATOM 3259 O O . CYS A 1 434 ? 122.351 26.909 6.399 1.00 60.14 460 CYS B O 1
ATOM 3262 N N . GLN A 1 435 ? 121.855 28.429 4.783 1.00 61.97 461 GLN B N 1
ATOM 3263 C CA . GLN A 1 435 ? 121.937 27.495 3.686 1.00 75.47 461 GLN B CA 1
ATOM 3264 C C . GLN A 1 435 ? 123.374 26.988 3.531 1.00 85.11 461 GLN B C 1
ATOM 3265 O O . GLN A 1 435 ? 124.331 27.692 3.846 1.00 87.31 461 GLN B O 1
ATOM 3271 N N . ALA A 1 436 ? 123.505 25.747 3.072 1.00 91.43 462 ALA B N 1
ATOM 3272 C CA . ALA A 1 436 ? 124.800 25.128 2.831 1.00 85.31 462 ALA B CA 1
ATOM 3273 C C . ALA A 1 436 ? 125.046 25.023 1.330 1.00 92.29 462 ALA B C 1
ATOM 3274 O O . ALA A 1 436 ? 124.111 24.792 0.562 1.00 96.61 462 ALA B O 1
ATOM 3276 N N . ALA A 1 437 ? 126.299 25.192 0.914 1.00 95.59 463 ALA B N 1
ATOM 3277 C CA . ALA A 1 437 ? 126.652 25.109 -0.504 1.00 91.71 463 ALA B CA 1
ATOM 3278 C C . ALA A 1 437 ? 127.223 23.742 -0.868 1.00 96.28 463 ALA B C 1
ATOM 3279 O O . ALA A 1 437 ? 126.792 23.118 -1.839 1.00 101.29 463 ALA B O 1
ATOM 3281 N N . GLY B 1 15 ? 158.029 -1.774 84.557 1.00 51.86 41 GLY A N 1
ATOM 3282 C CA . GLY B 1 15 ? 159.423 -1.433 84.820 1.00 58.22 41 GLY A CA 1
ATOM 3283 C C . GLY B 1 15 ? 159.490 -0.252 85.775 1.00 57.44 41 GLY A C 1
ATOM 3284 O O . GLY B 1 15 ? 159.584 -0.436 86.983 1.00 49.54 41 GLY A O 1
ATOM 3285 N N . ASN B 1 16 ? 159.435 0.966 85.239 1.00 54.79 42 ASN A N 1
ATOM 3286 C CA . ASN B 1 16 ? 159.105 2.125 86.066 1.00 58.69 42 ASN A CA 1
ATOM 3287 C C . ASN B 1 16 ? 157.581 2.275 86.192 1.00 53.83 42 ASN A C 1
ATOM 3288 O O . ASN B 1 16 ? 157.090 3.294 86.692 1.00 51.02 42 ASN A O 1
ATOM 3290 N N . LEU B 1 17 ? 156.853 1.244 85.748 1.00 51.74 43 LEU A N 1
ATOM 3291 C CA . LEU B 1 17 ? 155.384 1.193 85.797 1.00 53.34 43 LEU A CA 1
ATOM 3292 C C . LEU B 1 17 ? 154.862 0.569 87.100 1.00 57.92 43 LEU A C 1
ATOM 3293 O O . LEU B 1 17 ? 155.504 0.699 88.141 1.00 65.71 43 LEU A O 1
ATOM 3298 N N . CYS B 1 18 ? 153.701 -0.089 87.038 1.00 50.19 44 CYS A N 1
ATOM 3299 C CA . CYS B 1 18 ? 153.011 -0.629 88.227 1.00 52.37 44 CYS A CA 1
ATOM 3300 C C . CYS B 1 18 ? 151.877 -1.562 87.779 1.00 51.14 44 CYS A C 1
ATOM 3301 O O . CYS B 1 18 ? 151.502 -1.533 86.618 1.00 49.06 44 CYS A O 1
ATOM 3304 N N . PRO B 1 19 ? 151.336 -2.393 88.695 1.00 54.02 45 PRO A N 1
ATOM 3305 C CA . PRO B 1 19 ? 150.252 -3.313 88.324 1.00 50.42 45 PRO A CA 1
ATOM 3306 C C . PRO B 1 19 ? 149.092 -2.651 87.600 1.00 48.96 45 PRO A C 1
ATOM 3307 O O . PRO B 1 19 ? 148.598 -3.204 86.619 1.00 47.18 45 PRO A O 1
ATOM 3311 N N . ALA B 1 20 ? 148.676 -1.485 88.077 1.00 50.77 46 ALA A N 1
ATOM 3312 C CA . ALA B 1 20 ? 147.515 -0.798 87.513 1.00 50.28 46 ALA A CA 1
ATOM 3313 C C . ALA B 1 20 ? 147.632 -0.573 86.003 1.00 44.83 46 ALA A C 1
ATOM 3314 O O . ALA B 1 20 ? 146.646 -0.672 85.274 1.00 44.27 46 ALA A O 1
ATOM 3316 N N . ALA B 1 21 ? 148.845 -0.284 85.539 1.00 41.61 47 ALA A N 1
ATOM 3317 C CA . ALA B 1 21 ? 149.070 0.028 84.141 1.00 36.68 47 ALA A CA 1
ATOM 3318 C C . ALA B 1 21 ? 148.792 -1.158 83.224 1.00 40.89 47 ALA A C 1
ATOM 3319 O O . ALA B 1 21 ? 148.585 -0.975 82.024 1.00 43.92 47 ALA A O 1
ATOM 3321 N N . ALA B 1 22 ? 148.750 -2.365 83.785 1.00 49.04 48 ALA A N 1
ATOM 3322 C CA . ALA B 1 22 ? 148.594 -3.567 82.959 1.00 48.99 48 ALA A CA 1
ATOM 3323 C C . ALA B 1 22 ? 147.128 -3.964 82.709 1.00 52.17 48 ALA A C 1
ATOM 3324 O O . ALA B 1 22 ? 146.859 -4.892 81.954 1.00 51.26 48 ALA A O 1
ATOM 3326 N N . TYR B 1 23 ? 146.192 -3.253 83.335 1.00 52.98 49 TYR A N 1
ATOM 3327 C CA . TYR B 1 23 ? 144.753 -3.483 83.138 1.00 49.38 49 TYR A CA 1
ATOM 3328 C C . TYR B 1 23 ? 144.152 -2.484 82.144 1.00 48.67 49 TYR A C 1
ATOM 3329 O O . TYR B 1 23 ? 144.170 -1.277 82.401 1.00 45.47 49 TYR A O 1
ATOM 3338 N N . ASP B 1 24 ? 143.598 -2.973 81.033 1.00 48.15 50 ASP A N 1
ATOM 3339 C CA . ASP B 1 24 ? 142.864 -2.102 80.099 1.00 43.15 50 ASP A CA 1
ATOM 3340 C C . ASP B 1 24 ? 141.748 -1.306 80.776 1.00 43.60 50 ASP A C 1
ATOM 3341 O O . ASP B 1 24 ? 141.506 -0.151 80.426 1.00 41.96 50 ASP A O 1
ATOM 3346 N N . SER B 1 25 ? 141.082 -1.923 81.752 1.00 43.12 51 SER A N 1
ATOM 3347 C CA . SER B 1 25 ? 139.961 -1.296 82.452 1.00 37.82 51 SER A CA 1
ATOM 3348 C C . SER B 1 25 ? 140.377 -0.089 83.285 1.00 39.43 51 SER A C 1
ATOM 3349 O O . SER B 1 25 ? 139.547 0.729 83.660 1.00 42.85 51 SER A O 1
ATOM 3352 N N . ARG B 1 26 ? 141.666 0.029 83.571 1.00 43.71 52 ARG A N 1
ATOM 3353 C CA . ARG B 1 26 ? 142.163 1.174 84.325 1.00 39.25 52 ARG A CA 1
ATOM 3354 C C . ARG B 1 26 ? 142.194 2.445 83.456 1.00 38.19 52 ARG A C 1
ATOM 3355 O O . ARG B 1 26 ? 142.206 3.565 83.971 1.00 33.52 52 ARG A O 1
ATOM 3363 N N . TYR B 1 27 ? 142.192 2.278 82.133 1.00 34.81 53 TYR A N 1
ATOM 3364 C CA . TYR B 1 27 ? 142.282 3.428 81.222 1.00 38.99 53 TYR A CA 1
ATOM 3365 C C . TYR B 1 27 ? 140.893 3.953 80.887 1.00 43.49 53 TYR A C 1
ATOM 3366 O O . TYR B 1 27 ? 140.455 3.899 79.744 1.00 47.71 53 TYR A O 1
ATOM 3375 N N . ASN B 1 28 ? 140.218 4.489 81.894 1.00 38.62 54 ASN A N 1
ATOM 3376 C CA . ASN B 1 28 ? 138.776 4.657 81.816 1.00 45.40 54 ASN A CA 1
ATOM 3377 C C . ASN B 1 28 ? 138.300 6.096 81.703 1.00 48.28 54 ASN A C 1
ATOM 3378 O O . ASN B 1 28 ? 137.155 6.398 82.016 1.00 53.25 54 ASN A O 1
ATOM 3383 N N . THR B 1 29 ? 139.175 6.991 81.271 1.00 42.41 55 THR A N 1
ATOM 3384 C CA . THR B 1 29 ? 138.747 8.354 81.013 1.00 37.11 55 THR A CA 1
ATOM 3385 C C . THR B 1 29 ? 139.109 8.698 79.591 1.00 39.42 55 THR A C 1
ATOM 3386 O O . THR B 1 29 ? 139.825 7.945 78.920 1.00 37.86 55 THR A O 1
ATOM 3390 N N . LYS B 1 30 ? 138.626 9.839 79.123 1.00 46.15 56 LYS A N 1
ATOM 3391 C CA . LYS B 1 30 ? 138.909 10.237 77.754 1.00 49.50 56 LYS A CA 1
ATOM 3392 C C . LYS B 1 30 ? 140.412 10.477 77.625 1.00 44.61 56 LYS A C 1
ATOM 3393 O O . LYS B 1 30 ? 141.031 10.114 76.622 1.00 47.63 56 LYS A O 1
ATOM 3399 N N . TYR B 1 31 ? 140.993 11.065 78.663 1.00 41.71 57 TYR A N 1
ATOM 3400 C CA . TYR B 1 31 ? 142.431 11.312 78.695 1.00 46.45 57 TYR A CA 1
ATOM 3401 C C . TYR B 1 31 ? 143.212 10.000 78.613 1.00 47.21 57 TYR A C 1
ATOM 3402 O O . TYR B 1 31 ? 144.082 9.832 77.750 1.00 48.14 57 TYR A O 1
ATOM 3411 N N . LEU B 1 32 ? 142.882 9.073 79.509 1.00 37.71 58 LEU A N 1
ATOM 3412 C CA . LEU B 1 32 ? 143.626 7.824 79.657 1.00 39.32 58 LEU A CA 1
ATOM 3413 C C . LEU B 1 32 ? 143.446 6.883 78.477 1.00 33.95 58 LEU A C 1
ATOM 3414 O O . LEU B 1 32 ? 144.356 6.125 78.141 1.00 39.90 58 LEU A O 1
ATOM 3419 N N . GLY B 1 33 ? 142.280 6.955 77.837 1.00 37.40 59 GLY A N 1
ATOM 3420 C CA . GLY B 1 33 ? 141.986 6.149 76.654 1.00 33.16 59 GLY A CA 1
ATOM 3421 C C . GLY B 1 33 ? 143.021 6.206 75.546 1.00 32.70 59 GLY A C 1
ATOM 3422 O O . GLY B 1 33 ? 143.178 5.258 74.787 1.00 35.59 59 GLY A O 1
ATOM 3423 N N . PHE B 1 34 ? 143.752 7.308 75.462 1.00 38.86 60 PHE A N 1
ATOM 3424 C CA . PHE B 1 34 ? 144.769 7.478 74.423 1.00 37.29 60 PHE A CA 1
ATOM 3425 C C . PHE B 1 34 ? 145.979 6.535 74.636 1.00 37.95 60 PHE A C 1
ATOM 3426 O O . PHE B 1 34 ? 146.808 6.375 73.745 1.00 38.62 60 PHE A O 1
ATOM 3434 N N . PHE B 1 35 ? 146.076 5.901 75.806 1.00 37.80 61 PHE A N 1
ATOM 3435 C CA . PHE B 1 35 ? 147.297 5.153 76.157 1.00 34.53 61 PHE A CA 1
ATOM 3436 C C . PHE B 1 35 ? 147.140 3.634 76.319 1.00 40.21 61 PHE A C 1
ATOM 3437 O O . PHE B 1 35 ? 148.130 2.929 76.548 1.00 41.95 61 PHE A O 1
ATOM 3445 N N . THR B 1 36 ? 145.907 3.143 76.215 1.00 34.69 62 THR A N 1
ATOM 3446 C CA . THR B 1 36 ? 145.563 1.757 76.537 1.00 33.74 62 THR A CA 1
ATOM 3447 C C . THR B 1 36 ? 146.376 0.698 75.784 1.00 41.79 62 THR A C 1
ATOM 3448 O O . THR B 1 36 ? 146.358 0.687 74.551 1.00 38.66 62 THR A O 1
ATOM 3452 N N . HIS B 1 37 ? 147.124 -0.166 76.487 1.00 36.16 63 HIS A N 1
ATOM 3453 C CA . HIS B 1 37 ? 147.594 0.056 77.843 1.00 34.03 63 HIS A CA 1
ATOM 3454 C C . HIS B 1 37 ? 149.111 0.097 77.757 1.00 36.26 63 HIS A C 1
ATOM 3455 O O . HIS B 1 37 ? 149.702 -0.422 76.810 1.00 36.39 63 HIS A O 1
ATOM 3462 N N . LEU B 1 38 ? 149.746 0.735 78.726 1.00 37.09 64 LEU A N 1
ATOM 3463 C CA . LEU B 1 38 ? 151.181 0.959 78.643 1.00 42.36 64 LEU A CA 1
ATOM 3464 C C . LEU B 1 38 ? 151.967 -0.291 79.008 1.00 44.91 64 LEU A C 1
ATOM 3465 O O . LEU B 1 38 ? 151.565 -1.056 79.887 1.00 39.70 64 LEU A O 1
ATOM 3470 N N . VAL B 1 39 ? 153.071 -0.500 78.296 1.00 45.54 65 VAL A N 1
ATOM 3471 C CA . VAL B 1 39 ? 154.059 -1.527 78.628 1.00 43.97 65 VAL A CA 1
ATOM 3472 C C . VAL B 1 39 ? 155.468 -0.934 78.459 1.00 41.39 65 VAL A C 1
ATOM 3473 O O . VAL B 1 39 ? 155.694 -0.082 77.586 1.00 43.84 65 VAL A O 1
ATOM 3477 N N . GL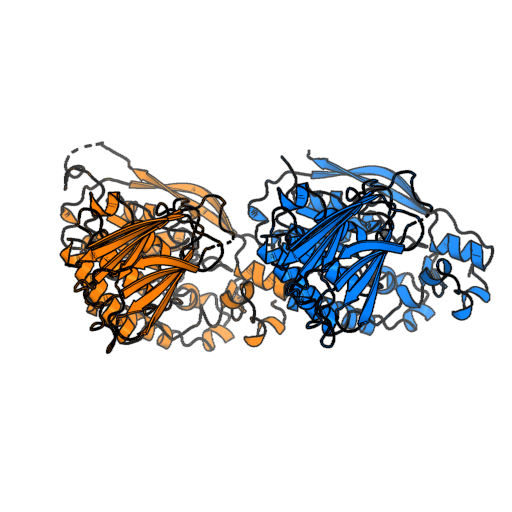N B 1 40 ? 156.413 -1.364 79.290 1.00 41.33 66 GLN A N 1
ATOM 3478 C CA . GLN B 1 40 ? 157.754 -0.780 79.245 1.00 43.90 66 GLN A CA 1
ATOM 3479 C C . GLN B 1 40 ? 158.731 -1.638 78.473 1.00 42.39 66 GLN A C 1
ATOM 3480 O O . GLN B 1 40 ? 158.825 -2.844 78.680 1.00 44.79 66 GLN A O 1
ATOM 3486 N N . ALA B 1 41 ? 159.458 -0.989 77.574 1.00 49.37 67 ALA A N 1
ATOM 3487 C CA . ALA B 1 41 ? 160.431 -1.662 76.730 1.00 51.54 67 ALA A CA 1
ATOM 3488 C C . ALA B 1 41 ? 161.858 -1.296 77.156 1.00 48.30 67 ALA A C 1
ATOM 3489 O O . ALA B 1 41 ? 162.117 -1.018 78.324 1.00 56.21 67 ALA A O 1
ATOM 3491 N N . GLN B 1 42 ? 162.781 -1.304 76.211 1.00 53.29 68 GLN A N 1
ATOM 3492 C CA . GLN B 1 42 ? 164.175 -1.032 76.529 1.00 63.58 68 GLN A CA 1
ATOM 3493 C C . GLN B 1 42 ? 164.331 0.438 76.868 1.00 64.13 68 GLN A C 1
ATOM 3494 O O . GLN B 1 42 ? 163.522 1.251 76.440 1.00 61.11 68 GLN A O 1
ATOM 3500 N N . ASP B 1 43 ? 165.367 0.771 77.634 1.00 59.50 69 ASP A N 1
ATOM 3501 C CA . ASP B 1 43 ? 165.535 2.124 78.158 1.00 58.59 69 ASP A CA 1
ATOM 3502 C C . ASP B 1 43 ? 164.288 2.541 78.901 1.00 62.32 69 ASP A C 1
ATOM 3503 O O . ASP B 1 43 ? 163.736 1.799 79.728 1.00 59.83 69 ASP A O 1
ATOM 3508 N N . ASP B 1 44 ? 163.844 3.746 78.578 1.00 57.94 70 ASP A N 1
ATOM 3509 C CA . ASP B 1 44 ? 162.621 4.272 79.138 1.00 57.03 70 ASP A CA 1
ATOM 3510 C C . ASP B 1 44 ? 161.570 4.305 78.041 1.00 43.19 70 ASP A C 1
ATOM 3511 O O . ASP B 1 44 ? 160.614 5.063 78.133 1.00 46.33 70 ASP A O 1
ATOM 3516 N N . TRP B 1 45 ? 161.770 3.509 76.993 1.00 38.67 71 TRP A N 1
ATOM 3517 C CA . TRP B 1 45 ? 160.733 3.324 75.971 1.00 38.90 71 TRP A CA 1
ATOM 3518 C C . TRP B 1 45 ? 159.455 2.740 76.579 1.00 45.14 71 TRP A C 1
ATOM 3519 O O . TRP B 1 45 ? 159.507 1.776 77.345 1.00 41.26 71 TRP A O 1
ATOM 3530 N N . LEU B 1 46 ? 158.322 3.357 76.247 1.00 36.58 72 LEU A N 1
ATOM 3531 C CA . LEU B 1 46 ? 157.002 2.830 76.572 1.00 35.70 72 LEU A CA 1
ATOM 3532 C C . LEU B 1 46 ? 156.218 2.635 75.278 1.00 36.01 72 LEU A C 1
ATOM 3533 O O . LEU B 1 46 ? 156.340 3.428 74.342 1.00 39.37 72 LEU A O 1
ATOM 3538 N N . PHE B 1 47 ? 155.426 1.573 75.214 1.00 35.13 73 PHE A N 1
ATOM 3539 C CA . PHE B 1 47 ? 154.560 1.364 74.063 1.00 37.20 73 PHE A CA 1
ATOM 3540 C C . PHE B 1 47 ? 153.131 1.194 74.564 1.00 38.75 73 PHE A C 1
ATOM 3541 O O . PHE B 1 47 ? 152.927 0.732 75.696 1.00 37.74 73 PHE A O 1
ATOM 3549 N N . ARG B 1 48 ? 152.156 1.584 73.734 1.00 38.23 74 ARG A N 1
ATOM 3550 C CA . ARG B 1 48 ? 150.735 1.352 74.011 1.00 34.14 74 ARG A CA 1
ATOM 3551 C C . ARG B 1 48 ? 150.293 0.141 73.222 1.00 33.31 74 ARG A C 1
ATOM 3552 O O . ARG B 1 48 ? 150.463 0.107 72.001 1.00 37.09 74 ARG A O 1
ATOM 3560 N N . THR B 1 49 ? 149.692 -0.834 73.898 1.00 33.91 75 THR A N 1
ATOM 3561 C CA . THR B 1 49 ? 149.310 -2.077 73.232 1.00 35.35 75 THR A CA 1
ATOM 3562 C C . THR B 1 49 ? 148.319 -1.862 72.072 1.00 34.71 75 THR A C 1
ATOM 3563 O O . THR B 1 49 ? 148.597 -2.255 70.943 1.00 47.15 75 THR A O 1
ATOM 3567 N N . THR B 1 50 ? 147.191 -1.204 72.339 1.00 36.72 76 THR A N 1
ATOM 3568 C CA . THR B 1 50 ? 146.149 -1.053 71.317 1.00 33.32 76 THR A CA 1
ATOM 3569 C C . THR B 1 50 ? 146.548 -0.123 70.153 1.00 40.84 76 THR A C 1
ATOM 3570 O O . THR B 1 50 ? 146.153 -0.363 69.022 1.00 49.13 76 THR A O 1
ATOM 3574 N N . TYR B 1 51 ? 147.341 0.911 70.423 1.00 37.66 77 TYR A N 1
ATOM 3575 C CA . TYR B 1 51 ? 147.703 1.898 69.393 1.00 32.66 77 TYR A CA 1
ATOM 3576 C C . TYR B 1 51 ? 149.005 1.586 68.655 1.00 40.55 77 TYR A C 1
ATOM 3577 O O . TYR B 1 51 ? 149.074 1.695 67.428 1.00 31.92 77 TYR A O 1
ATOM 3586 N N . ASP B 1 52 ? 150.041 1.240 69.415 1.00 38.22 78 ASP A N 1
ATOM 3587 C CA . ASP B 1 52 ? 151.379 1.050 68.872 1.00 32.89 78 ASP A CA 1
ATOM 3588 C C . ASP B 1 52 ? 151.607 -0.376 68.382 1.00 37.43 78 ASP A C 1
ATOM 3589 O O . ASP B 1 52 ? 152.361 -0.609 67.420 1.00 35.97 78 ASP A O 1
ATOM 3594 N N . LEU B 1 53 ? 150.966 -1.335 69.037 1.00 36.10 79 LEU A N 1
ATOM 3595 C CA . LEU B 1 53 ? 151.212 -2.735 68.703 1.00 41.71 79 LEU A CA 1
ATOM 3596 C C . LEU B 1 53 ? 150.042 -3.394 67.970 1.00 41.66 79 LEU A C 1
ATOM 3597 O O . LEU B 1 53 ? 149.940 -4.618 67.920 1.00 41.41 79 LEU A O 1
ATOM 3602 N N . ARG B 1 54 ? 149.156 -2.587 67.405 1.00 37.43 80 ARG A N 1
ATOM 3603 C CA . ARG B 1 54 ? 148.005 -3.133 66.701 1.00 41.26 80 ARG A CA 1
ATOM 3604 C C . ARG B 1 54 ? 148.433 -3.861 65.436 1.00 43.30 80 ARG A C 1
ATOM 3605 O O . ARG B 1 54 ? 149.484 -3.555 64.859 1.00 37.97 80 ARG A O 1
ATOM 3613 N N . THR B 1 55 ? 147.614 -4.825 65.016 1.00 39.93 81 THR A N 1
ATOM 3614 C CA . THR B 1 55 ? 147.808 -5.509 63.740 1.00 40.43 81 THR A CA 1
ATOM 3615 C C . THR B 1 55 ? 146.698 -5.176 62.736 1.00 42.52 81 THR A C 1
ATOM 3616 O O . THR B 1 55 ? 146.713 -5.675 61.617 1.00 37.46 81 THR A O 1
ATOM 3620 N N . ASP B 1 56 ? 145.721 -4.368 63.145 1.00 48.40 82 ASP A N 1
ATOM 3621 C CA . ASP B 1 56 ? 144.554 -4.066 62.304 1.00 46.18 82 ASP A CA 1
ATOM 3622 C C . ASP B 1 56 ? 144.612 -2.659 61.702 1.00 43.92 82 ASP A C 1
ATOM 3623 O O . ASP B 1 56 ? 144.811 -1.688 62.415 1.00 43.54 82 ASP A O 1
ATOM 3628 N N . PHE B 1 57 ? 144.427 -2.540 60.392 1.00 38.40 83 PHE A N 1
ATOM 3629 C CA . PHE B 1 57 ? 144.498 -1.229 59.749 1.00 36.77 83 PHE A CA 1
ATOM 3630 C C . PHE B 1 57 ? 143.433 -1.046 58.679 1.00 38.88 83 PHE A C 1
ATOM 3631 O O . PHE B 1 57 ? 142.939 -2.019 58.110 1.00 44.13 83 PHE A O 1
ATOM 3639 N N . GLY B 1 58 ? 143.118 0.211 58.379 1.00 39.15 84 GLY A N 1
ATOM 3640 C CA . GLY B 1 58 ? 142.210 0.526 57.291 1.00 40.17 84 GLY A CA 1
ATOM 3641 C C . GLY B 1 58 ? 140.852 1.006 57.756 1.00 45.52 84 GLY A C 1
ATOM 3642 O O . GLY B 1 58 ? 140.724 1.619 58.810 1.00 47.19 84 GLY A O 1
ATOM 3643 N N . THR B 1 59 ? 139.831 0.712 56.962 1.00 38.11 85 THR A N 1
ATOM 3644 C CA . THR B 1 59 ? 138.480 1.175 57.233 1.00 33.66 85 THR A CA 1
ATOM 3645 C C . THR B 1 59 ? 137.485 0.287 56.485 1.00 31.82 85 THR A C 1
ATOM 3646 O O . THR B 1 59 ? 137.870 -0.715 55.896 1.00 38.89 85 THR A O 1
ATOM 3650 N N . SER B 1 60 ? 136.208 0.635 56.525 1.00 38.65 86 SER A N 1
ATOM 3651 C CA . SER B 1 60 ? 135.181 -0.218 55.938 1.00 39.73 86 SER A CA 1
ATOM 3652 C C . SER B 1 60 ? 135.047 0.061 54.446 1.00 43.38 86 SER A C 1
ATOM 3653 O O . SER B 1 60 ? 135.658 0.997 53.928 1.00 47.77 86 SER A O 1
ATOM 3656 N N . ALA B 1 61 ? 134.236 -0.745 53.759 1.00 47.22 87 ALA A N 1
ATOM 3657 C CA . ALA B 1 61 ? 133.967 -0.524 52.341 1.00 45.29 87 ALA A CA 1
ATOM 3658 C C . ALA B 1 61 ? 133.460 0.906 52.121 1.00 46.25 87 ALA A C 1
ATOM 3659 O O . ALA B 1 61 ? 133.928 1.634 51.235 1.00 49.23 87 ALA A O 1
ATOM 3661 N N . GLU B 1 62 ? 132.515 1.305 52.964 1.00 45.19 88 GLU A N 1
ATOM 3662 C CA . GLU B 1 62 ? 131.959 2.646 52.925 1.00 40.94 88 GLU A CA 1
ATOM 3663 C C . GLU B 1 62 ? 133.033 3.724 53.055 1.00 44.08 88 GLU A C 1
ATOM 3664 O O . GLU B 1 62 ? 132.991 4.748 52.364 1.00 46.52 88 GLU A O 1
ATOM 3670 N N . GLY B 1 63 ? 133.991 3.491 53.948 1.00 45.08 89 GLY A N 1
ATOM 3671 C CA . GLY B 1 63 ? 135.072 4.435 54.163 1.00 39.31 89 GLY A CA 1
ATOM 3672 C C . GLY B 1 63 ? 135.910 4.615 52.909 1.00 34.92 89 GLY A C 1
ATOM 3673 O O . GLY B 1 63 ? 136.266 5.736 52.533 1.00 35.69 89 GLY A O 1
ATOM 3674 N N . TRP B 1 64 ? 136.234 3.499 52.267 1.00 37.70 90 TRP A N 1
ATOM 3675 C CA . TRP B 1 64 ? 136.962 3.540 51.004 1.00 39.22 90 TRP A CA 1
ATOM 3676 C C . TRP B 1 64 ? 136.184 4.292 49.911 1.00 40.51 90 TRP A C 1
ATOM 3677 O O . TRP B 1 64 ? 136.770 5.095 49.174 1.00 42.28 90 TRP A O 1
ATOM 3688 N N . ARG B 1 65 ? 134.868 4.068 49.840 1.00 41.21 91 ARG A N 1
ATOM 3689 C CA . ARG B 1 65 ? 134.005 4.860 48.946 1.00 38.84 91 ARG A CA 1
ATOM 3690 C C . ARG B 1 65 ? 134.103 6.357 49.215 1.00 45.65 91 ARG A C 1
ATOM 3691 O O . ARG B 1 65 ? 134.269 7.155 48.289 1.00 42.55 91 ARG A O 1
ATOM 3699 N N . GLU B 1 66 ? 133.996 6.739 50.484 1.00 39.94 92 GLU A N 1
ATOM 3700 C CA . GLU B 1 66 ? 134.020 8.149 50.829 1.00 35.83 92 GLU A CA 1
ATOM 3701 C C . GLU B 1 66 ? 135.380 8.793 50.521 1.00 37.93 92 GLU A C 1
ATOM 3702 O O . GLU B 1 66 ? 135.436 9.935 50.060 1.00 41.42 92 GLU A O 1
ATOM 3708 N N . LEU B 1 67 ? 136.467 8.059 50.762 1.00 36.93 93 LEU A N 1
ATOM 3709 C CA . LEU B 1 67 ? 137.803 8.555 50.421 1.00 40.54 93 LEU A CA 1
ATOM 3710 C C . LEU B 1 67 ? 137.939 8.747 48.910 1.00 35.04 93 LEU A C 1
ATOM 3711 O O . LEU B 1 67 ? 138.377 9.805 48.459 1.00 39.24 93 LEU A O 1
ATOM 3716 N N . ARG B 1 68 ? 137.566 7.732 48.132 1.00 39.70 94 ARG A N 1
ATOM 3717 C CA . ARG B 1 68 ? 137.527 7.891 46.669 1.00 39.81 94 ARG A CA 1
ATOM 3718 C C . ARG B 1 68 ? 136.712 9.122 46.231 1.00 40.96 94 ARG A C 1
ATOM 3719 O O . ARG B 1 68 ? 137.195 9.943 45.450 1.00 36.16 94 ARG A O 1
ATOM 3727 N N . ALA B 1 69 ? 135.494 9.266 46.749 1.00 37.83 95 ALA A N 1
ATOM 3728 C CA . ALA B 1 69 ? 134.648 10.406 46.383 1.00 33.10 95 ALA A CA 1
ATOM 3729 C C . ALA B 1 69 ? 135.283 11.753 46.723 1.00 41.48 95 ALA A C 1
ATOM 3730 O O . ALA B 1 69 ? 135.197 12.700 45.921 1.00 41.57 95 ALA A O 1
ATOM 3732 N N . LEU B 1 70 ? 135.937 11.840 47.889 1.00 37.84 96 LEU A N 1
ATOM 3733 C CA . LEU B 1 70 ? 136.649 13.065 48.279 1.00 32.05 96 LEU A CA 1
ATOM 3734 C C . LEU B 1 70 ? 137.833 13.365 47.346 1.00 35.57 96 LEU A C 1
ATOM 3735 O O . LEU B 1 70 ? 138.040 14.518 46.929 1.00 32.14 96 LEU A O 1
ATOM 3740 N N . ARG B 1 71 ? 138.620 12.333 47.043 1.00 29.84 97 ARG A N 1
ATOM 3741 C CA . ARG B 1 71 ? 139.717 12.461 46.079 1.00 35.99 97 ARG A CA 1
ATOM 3742 C C . ARG B 1 71 ? 139.221 12.941 44.693 1.00 43.89 97 ARG A C 1
ATOM 3743 O O . ARG B 1 71 ? 139.840 13.817 44.075 1.00 37.81 97 ARG A O 1
ATOM 3751 N N . ASP B 1 72 ? 138.116 12.360 44.221 1.00 39.65 98 ASP A N 1
ATOM 3752 C CA . ASP B 1 72 ? 137.512 12.748 42.943 1.00 44.12 98 ASP A CA 1
ATOM 3753 C C . ASP B 1 72 ? 137.062 14.199 42.971 1.00 40.68 98 ASP A C 1
ATOM 3754 O O . ASP B 1 72 ? 137.305 14.949 42.024 1.00 44.50 98 ASP A O 1
ATOM 3759 N N . GLU B 1 73 ? 136.416 14.604 44.057 1.00 37.79 99 GLU A N 1
ATOM 3760 C CA . GLU B 1 73 ? 135.903 15.971 44.127 1.00 42.45 99 GLU A CA 1
ATOM 3761 C C . GLU B 1 73 ? 137.050 16.993 44.165 1.00 44.74 99 GLU A C 1
ATOM 3762 O O . GLU B 1 73 ? 136.972 18.051 43.521 1.00 42.16 99 GLU A O 1
ATOM 3768 N N . LEU B 1 74 ? 138.126 16.670 44.885 1.00 42.37 100 LEU A N 1
ATOM 3769 C CA . LEU B 1 74 ? 139.311 17.536 44.866 1.00 37.62 100 LEU A CA 1
ATOM 3770 C C . LEU B 1 74 ? 139.936 17.589 43.469 1.00 39.42 100 LEU A C 1
ATOM 3771 O O . LEU B 1 74 ? 140.389 18.645 43.019 1.00 34.05 100 LEU A O 1
ATOM 3776 N N . LYS B 1 75 ? 139.975 16.445 42.792 1.00 39.89 101 LYS A N 1
ATOM 3777 C CA . LYS B 1 75 ? 140.543 16.402 41.450 1.00 43.32 101 LYS A CA 1
ATOM 3778 C C . LYS B 1 75 ? 139.746 17.301 40.509 1.00 49.25 101 LYS A C 1
ATOM 3779 O O . LYS B 1 75 ? 140.317 18.029 39.702 1.00 51.20 101 LYS A O 1
ATOM 3785 N N . ARG B 1 76 ? 138.427 17.276 40.653 1.00 52.11 102 ARG A N 1
ATOM 3786 C CA . ARG B 1 76 ? 137.555 18.126 39.850 1.00 57.29 102 ARG A CA 1
ATOM 3787 C C . ARG B 1 76 ? 137.942 19.589 39.975 1.00 59.50 102 ARG A C 1
ATOM 3788 O O . ARG B 1 76 ? 137.716 20.379 39.063 1.00 61.45 102 ARG A O 1
ATOM 3796 N N . LYS B 1 77 ? 138.531 19.945 41.110 1.00 53.09 103 LYS A N 1
ATOM 3797 C CA . LYS B 1 77 ? 138.898 21.329 41.380 1.00 45.85 103 LYS A CA 1
ATOM 3798 C C . LYS B 1 77 ? 140.346 21.602 40.988 1.00 45.13 103 LYS A C 1
ATOM 3799 O O . LYS B 1 77 ? 140.853 22.712 41.155 1.00 48.13 103 LYS A O 1
ATOM 3804 N N . GLY B 1 78 ? 141.005 20.585 40.446 1.00 42.31 104 GLY A N 1
ATOM 3805 C CA . GLY B 1 78 ? 142.394 20.710 40.054 1.00 45.12 104 GLY A CA 1
ATOM 3806 C C . GLY B 1 78 ? 143.370 20.524 41.202 1.00 52.40 104 GLY A C 1
ATOM 3807 O O . GLY B 1 78 ? 144.470 21.079 41.179 1.00 52.58 104 GLY A O 1
ATOM 3808 N N . ILE B 1 79 ? 142.965 19.746 42.206 1.00 51.10 105 ILE A N 1
ATOM 3809 C CA . ILE B 1 79 ? 143.817 19.445 43.359 1.00 39.58 105 ILE A CA 1
ATOM 3810 C C . ILE B 1 79 ? 144.122 17.957 43.445 1.00 32.77 105 ILE A C 1
ATOM 3811 O O . ILE B 1 79 ? 143.214 17.123 43.484 1.00 40.34 105 ILE A O 1
ATOM 3816 N N . GLU B 1 80 ? 145.406 17.624 43.463 1.00 30.51 106 GLU A N 1
ATOM 3817 C CA . GLU B 1 80 ? 145.828 16.247 43.682 1.00 34.27 106 GLU A CA 1
ATOM 3818 C C . GLU B 1 80 ? 146.031 15.997 45.191 1.00 40.67 106 GLU A C 1
ATOM 3819 O O . GLU B 1 80 ? 146.583 16.845 45.903 1.00 36.18 106 GLU A O 1
ATOM 3825 N N . LEU B 1 81 ? 145.600 14.832 45.666 1.00 39.46 107 LEU A N 1
ATOM 3826 C CA . LEU B 1 81 ? 145.641 14.520 47.098 1.00 35.88 107 LEU A CA 1
ATOM 3827 C C . LEU B 1 81 ? 146.744 13.521 47.406 1.00 32.91 107 LEU A C 1
ATOM 3828 O O . LEU B 1 81 ? 146.832 12.457 46.774 1.00 32.63 107 LEU A O 1
ATOM 3833 N N . VAL B 1 82 ? 147.612 13.884 48.348 1.00 31.96 108 VAL A N 1
ATOM 3834 C CA . VAL B 1 82 ? 148.626 12.961 48.865 1.00 32.47 108 VAL A CA 1
ATOM 3835 C C . VAL B 1 82 ? 148.327 12.657 50.341 1.00 36.51 108 VAL A C 1
ATOM 3836 O O . VAL B 1 82 ? 148.111 13.577 51.133 1.00 32.28 108 VAL A O 1
ATOM 3840 N N . VAL B 1 83 ? 148.310 11.377 50.707 1.00 31.59 109 VAL A N 1
ATOM 3841 C CA . VAL B 1 83 ? 148.068 11.000 52.094 1.00 32.28 109 VAL A CA 1
ATOM 3842 C C . VAL B 1 83 ? 149.309 10.415 52.785 1.00 35.70 109 VAL A C 1
ATOM 3843 O O . VAL B 1 83 ? 149.912 9.422 52.332 1.00 30.63 109 VAL A O 1
ATOM 3847 N N . VAL B 1 84 ? 149.691 11.070 53.876 1.00 31.22 110 VAL A N 1
ATOM 3848 C CA . VAL B 1 84 ? 150.726 10.575 54.779 1.00 28.75 110 VAL A CA 1
ATOM 3849 C C . VAL B 1 84 ? 150.045 9.806 55.914 1.00 31.63 110 VAL A C 1
ATOM 3850 O O . VAL B 1 84 ? 149.442 10.395 56.805 1.00 29.61 110 VAL A O 1
ATOM 3854 N N . TYR B 1 85 ? 150.091 8.483 55.821 1.00 32.95 111 TYR A N 1
ATOM 3855 C CA . TYR B 1 85 ? 149.455 7.584 56.766 1.00 29.43 111 TYR A CA 1
ATOM 3856 C C . TYR B 1 85 ? 150.569 7.204 57.731 1.00 36.89 111 TYR A C 1
ATOM 3857 O O . TYR B 1 85 ? 151.343 6.283 57.451 1.00 29.48 111 TYR A O 1
ATOM 3866 N N . GLN B 1 86 ? 150.671 7.931 58.847 1.00 34.59 112 GLN A N 1
ATOM 3867 C CA . GLN B 1 86 ? 151.792 7.755 59.774 1.00 34.40 112 GLN A CA 1
ATOM 3868 C C . GLN B 1 86 ? 151.823 6.337 60.348 1.00 37.29 112 GLN A C 1
ATOM 3869 O O . GLN B 1 86 ? 150.867 5.903 60.988 1.00 35.26 112 GLN A O 1
ATOM 3875 N N . PRO B 1 87 ? 152.922 5.603 60.096 1.00 32.30 113 PRO A N 1
ATOM 3876 C CA . PRO B 1 87 ? 153.089 4.220 60.573 1.00 27.56 113 PRO A CA 1
ATOM 3877 C C . PRO B 1 87 ? 153.206 4.155 62.105 1.00 31.61 113 PRO A C 1
ATOM 3878 O O . PRO B 1 87 ? 153.571 5.145 62.723 1.00 37.93 113 PRO A O 1
ATOM 3882 N N . THR B 1 88 ? 152.916 3.001 62.696 1.00 33.54 114 THR A N 1
ATOM 3883 C CA . THR B 1 88 ? 152.885 2.871 64.156 1.00 37.34 114 THR A CA 1
ATOM 3884 C C . THR B 1 88 ? 154.271 2.758 64.778 1.00 39.09 114 THR A C 1
ATOM 3885 O O . THR B 1 88 ? 155.236 2.394 64.106 1.00 36.81 114 THR A O 1
ATOM 3889 N N . ARG B 1 89 ? 154.349 3.047 66.078 1.00 33.98 115 ARG A N 1
ATOM 3890 C CA . ARG B 1 89 ? 155.608 2.960 66.818 1.00 42.48 115 ARG A CA 1
ATOM 3891 C C . ARG B 1 89 ? 156.087 1.516 66.850 1.00 38.55 115 ARG A C 1
ATOM 3892 O O . ARG B 1 89 ? 157.287 1.251 66.864 1.00 34.96 115 ARG A O 1
ATOM 3900 N N . GLY B 1 90 ? 155.142 0.584 66.850 1.00 32.95 116 GLY A N 1
ATOM 3901 C CA . GLY B 1 90 ? 155.489 -0.818 66.732 1.00 38.18 116 GLY A CA 1
ATOM 3902 C C . GLY B 1 90 ? 156.200 -1.114 65.419 1.00 38.58 116 GLY A C 1
ATOM 3903 O O . GLY B 1 90 ? 157.285 -1.706 65.406 1.00 43.63 116 GLY A O 1
ATOM 3904 N N . LEU B 1 91 ? 155.602 -0.688 64.311 1.00 40.06 117 LEU A N 1
ATOM 3905 C CA . LEU B 1 91 ? 156.133 -1.046 62.995 1.00 40.65 117 LEU A CA 1
ATOM 3906 C C . LEU B 1 91 ? 157.522 -0.471 62.775 1.00 41.40 117 LEU A C 1
ATOM 3907 O O . LEU B 1 91 ? 158.362 -1.120 62.186 1.00 43.42 117 LEU A O 1
ATOM 3912 N N . VAL B 1 92 ? 157.768 0.736 63.278 1.00 45.91 118 VAL A N 1
ATOM 3913 C CA . VAL B 1 92 ? 159.056 1.387 63.062 1.00 45.58 118 VAL A CA 1
ATOM 3914 C C . VAL B 1 92 ? 160.100 1.047 64.136 1.00 47.84 118 VAL A C 1
ATOM 3915 O O . VAL B 1 92 ? 161.212 0.610 63.822 1.00 45.19 118 VAL A O 1
ATOM 3919 N N . ASN B 1 93 ? 159.737 1.236 65.399 1.00 41.99 119 ASN A N 1
ATOM 3920 C CA . ASN B 1 93 ? 160.667 1.019 66.502 1.00 36.01 119 ASN A CA 1
ATOM 3921 C C . ASN B 1 93 ? 160.468 -0.317 67.212 1.00 42.90 119 ASN A C 1
ATOM 3922 O O . ASN B 1 93 ? 160.681 -0.442 68.435 1.00 40.92 119 ASN A O 1
ATOM 3927 N N . ARG B 1 94 ? 160.061 -1.315 66.427 1.00 46.01 120 ARG A N 1
ATOM 3928 C CA . ARG B 1 94 ? 159.987 -2.703 66.883 1.00 50.79 120 ARG A CA 1
ATOM 3929 C C . ARG B 1 94 ? 161.193 -3.139 67.725 1.00 43.82 120 ARG A C 1
ATOM 3930 O O . ARG B 1 94 ? 161.033 -3.777 68.764 1.00 48.94 120 ARG A O 1
ATOM 3938 N N . GLU B 1 95 ? 162.399 -2.787 67.285 1.00 45.29 121 GLU A N 1
ATOM 3939 C CA . GLU B 1 95 ? 163.608 -3.235 67.992 1.00 52.60 121 GLU A CA 1
ATOM 3940 C C . GLU B 1 95 ? 163.776 -2.663 69.411 1.00 58.39 121 GLU A C 1
ATOM 3941 O O . GLU B 1 95 ? 164.617 -3.131 70.178 1.00 62.78 121 GLU A O 1
ATOM 3947 N N . LYS B 1 96 ? 162.977 -1.661 69.762 1.00 47.40 122 LYS A N 1
ATOM 3948 C CA . LYS B 1 96 ? 163.022 -1.111 71.115 1.00 49.44 122 LYS A CA 1
ATOM 3949 C C . LYS B 1 96 ? 162.279 -1.990 72.109 1.00 47.43 122 LYS A C 1
ATOM 3950 O O . LYS B 1 96 ? 162.487 -1.867 73.320 1.00 41.17 122 LYS A O 1
ATOM 3956 N N . LEU B 1 97 ? 161.412 -2.870 71.602 1.00 44.73 123 LEU A N 1
ATOM 3957 C CA . LEU B 1 97 ? 160.673 -3.799 72.462 1.00 44.25 123 LEU A CA 1
ATOM 3958 C C . LEU B 1 97 ? 161.633 -4.748 73.171 1.00 48.60 123 LEU A C 1
ATOM 3959 O O . LEU B 1 97 ? 162.696 -5.078 72.643 1.00 53.76 123 LEU A O 1
ATOM 3964 N N . SER B 1 98 ? 161.245 -5.189 74.361 1.00 51.09 124 SER A N 1
ATOM 3965 C CA . SER B 1 98 ? 161.943 -6.267 75.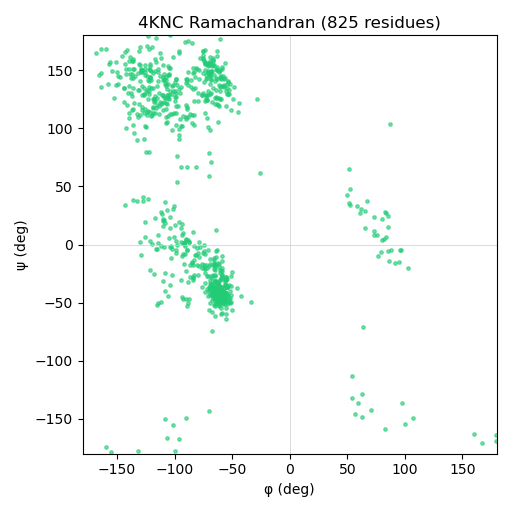042 1.00 61.40 124 SER A CA 1
ATOM 3966 C C . SER B 1 98 ? 161.819 -7.525 74.185 1.00 61.13 124 SER A C 1
ATOM 3967 O O . SER B 1 98 ? 161.013 -7.560 73.250 1.00 52.60 124 SER A O 1
ATOM 3970 N N . PRO B 1 99 ? 162.623 -8.560 74.481 1.00 61.78 125 PRO A N 1
ATOM 3971 C CA . PRO B 1 99 ? 162.477 -9.794 73.698 1.00 64.70 125 PRO A CA 1
ATOM 3972 C C . PRO B 1 99 ? 161.093 -10.433 73.842 1.00 55.78 125 PRO A C 1
ATOM 3973 O O . PRO B 1 99 ? 160.559 -10.930 72.855 1.00 55.60 125 PRO A O 1
ATOM 3977 N N . ALA B 1 100 ? 160.514 -10.403 75.038 1.00 50.53 126 ALA A N 1
ATOM 3978 C CA . ALA B 1 100 ? 159.171 -10.948 75.228 1.00 51.66 126 ALA A CA 1
ATOM 3979 C C . ALA B 1 100 ? 158.126 -10.163 74.430 1.00 63.04 126 ALA A C 1
ATOM 3980 O O . ALA B 1 100 ? 157.222 -10.744 73.810 1.00 68.11 126 ALA A O 1
ATOM 3982 N N . GLU B 1 101 ? 158.257 -8.841 74.436 1.00 58.44 127 GLU A N 1
ATOM 3983 C CA . GLU B 1 101 ? 157.313 -7.998 73.716 1.00 52.88 127 GLU A CA 1
ATOM 3984 C C . GLU B 1 101 ? 157.448 -8.216 72.227 1.00 51.98 127 GLU A C 1
ATOM 3985 O O . GLU B 1 101 ? 156.456 -8.311 71.511 1.00 58.65 127 GLU A O 1
ATOM 3991 N N . LYS B 1 102 ? 158.688 -8.304 71.768 1.00 53.10 128 LYS A N 1
ATOM 3992 C CA . LYS B 1 102 ? 158.968 -8.530 70.362 1.00 50.75 128 LYS A CA 1
ATOM 3993 C C . LYS B 1 102 ? 158.403 -9.863 69.892 1.00 55.63 128 LYS A C 1
ATOM 3994 O O . LYS B 1 102 ? 157.844 -9.965 68.797 1.00 52.95 128 LYS A O 1
ATOM 4000 N N . ALA B 1 103 ? 158.560 -10.886 70.723 1.00 56.23 129 ALA A N 1
ATOM 4001 C CA . ALA B 1 103 ? 158.014 -12.201 70.419 1.00 57.59 129 ALA A CA 1
ATOM 4002 C C . ALA B 1 103 ? 156.488 -12.156 70.392 1.00 60.65 129 ALA A C 1
ATOM 4003 O O . ALA B 1 103 ? 155.852 -12.899 69.644 1.00 62.48 129 ALA A O 1
ATOM 4005 N N . GLY B 1 104 ? 155.907 -11.278 71.207 1.00 54.00 130 GLY A N 1
ATOM 4006 C CA . GLY B 1 104 ? 154.461 -11.208 71.346 1.00 52.00 130 GLY A CA 1
ATOM 4007 C C . GLY B 1 104 ? 153.740 -10.397 70.282 1.00 51.89 130 GLY A C 1
ATOM 4008 O O . GLY B 1 104 ? 152.566 -10.630 70.008 1.00 57.63 130 GLY A O 1
ATOM 4009 N N . PHE B 1 105 ? 154.439 -9.439 69.686 1.00 47.38 131 PHE A N 1
ATOM 4010 C CA . PHE B 1 105 ? 153.843 -8.533 68.707 1.00 50.81 131 PHE A CA 1
ATOM 4011 C C . PHE B 1 105 ? 154.031 -9.057 67.290 1.00 53.12 131 PHE A C 1
ATOM 4012 O O . PHE B 1 105 ? 155.145 -9.077 66.769 1.00 55.98 131 PHE A O 1
ATOM 4020 N N . ASP B 1 106 ? 152.935 -9.483 66.672 1.00 56.55 132 ASP A N 1
ATOM 4021 C CA . ASP B 1 106 ? 152.983 -10.049 65.326 1.00 48.86 132 ASP A CA 1
ATOM 4022 C C . ASP B 1 106 ? 153.295 -8.988 64.267 1.00 48.70 132 ASP A C 1
ATOM 4023 O O . ASP B 1 106 ? 152.403 -8.511 63.552 1.00 48.14 132 ASP A O 1
ATOM 4028 N N . TYR B 1 107 ? 154.577 -8.648 64.174 1.00 45.29 133 TYR A N 1
ATOM 4029 C CA . TYR B 1 107 ? 155.070 -7.599 63.297 1.00 43.58 133 TYR A CA 1
ATOM 4030 C C . TYR B 1 107 ? 154.762 -7.870 61.829 1.00 48.51 133 TYR A C 1
ATOM 4031 O O . TYR B 1 107 ? 154.419 -6.951 61.087 1.00 50.53 133 TYR A O 1
ATOM 4040 N N . GLU B 1 108 ? 154.881 -9.123 61.403 1.00 48.76 134 GLU A N 1
ATOM 4041 C CA . GLU B 1 108 ? 154.634 -9.441 59.996 1.00 52.47 134 GLU A CA 1
ATOM 4042 C C . GLU B 1 108 ? 153.173 -9.205 59.586 1.00 49.58 134 GLU A C 1
ATOM 4043 O O . GLU B 1 108 ? 152.897 -8.667 58.506 1.00 47.86 134 GLU A O 1
ATOM 4049 N N . LEU B 1 109 ? 152.245 -9.590 60.456 1.00 45.15 135 LEU A N 1
ATOM 4050 C CA . LEU B 1 109 ? 150.826 -9.395 60.186 1.00 42.18 135 LEU A CA 1
ATOM 4051 C C . LEU B 1 109 ? 150.468 -7.909 60.167 1.00 45.56 135 LEU A C 1
ATOM 4052 O O . LEU B 1 109 ? 149.738 -7.440 59.283 1.00 45.56 135 LEU A O 1
ATOM 4057 N N . ALA B 1 110 ? 150.987 -7.171 61.144 1.00 42.82 136 ALA A N 1
ATOM 4058 C CA . ALA B 1 110 ? 150.814 -5.722 61.167 1.00 39.30 136 ALA A CA 1
ATOM 4059 C C . ALA B 1 110 ? 151.332 -5.087 59.872 1.00 40.20 136 ALA A C 1
ATOM 4060 O O . ALA B 1 110 ? 150.659 -4.248 59.278 1.00 39.72 136 ALA A O 1
ATOM 4062 N N . LYS B 1 111 ? 152.520 -5.503 59.438 1.00 35.99 137 LYS A N 1
ATOM 4063 C CA . LYS B 1 111 ? 153.126 -4.973 58.218 1.00 42.41 137 LYS A CA 1
ATOM 4064 C C . LYS B 1 111 ? 152.290 -5.281 56.976 1.00 43.02 137 LYS A C 1
ATOM 4065 O O . LYS B 1 111 ? 152.088 -4.419 56.116 1.00 47.08 137 LYS A O 1
ATOM 4071 N N . LYS B 1 112 ? 151.816 -6.519 56.886 1.00 42.05 138 LYS A N 1
ATOM 4072 C CA . LYS B 1 112 ? 150.955 -6.940 55.786 1.00 42.41 138 LYS A CA 1
ATOM 4073 C C . LYS B 1 112 ? 149.671 -6.103 55.723 1.00 43.69 138 LYS A C 1
ATOM 4074 O O . LYS B 1 112 ? 149.312 -5.612 54.661 1.00 47.66 138 LYS A O 1
ATOM 4080 N N . ASN B 1 113 ? 149.000 -5.918 56.862 1.00 39.17 139 ASN A N 1
ATOM 4081 C CA . ASN B 1 113 ? 147.746 -5.148 56.904 1.00 37.22 139 ASN A CA 1
ATOM 4082 C C . ASN B 1 113 ? 147.916 -3.652 56.655 1.00 39.51 139 ASN A C 1
ATOM 4083 O O . ASN B 1 113 ? 147.068 -3.001 56.014 1.00 43.83 139 ASN A O 1
ATOM 4088 N N . TYR B 1 114 ? 149.013 -3.106 57.168 1.00 43.64 140 TYR A N 1
ATOM 4089 C CA . TYR B 1 114 ? 149.379 -1.737 56.855 1.00 43.56 140 TYR A CA 1
ATOM 4090 C C . TYR B 1 114 ? 149.602 -1.562 55.333 1.00 41.51 140 TYR A C 1
ATOM 4091 O O . TYR B 1 114 ? 149.052 -0.635 54.711 1.00 36.00 140 TYR A O 1
ATOM 4100 N N . LEU B 1 115 ? 150.405 -2.447 54.738 1.00 37.69 141 LEU A N 1
ATOM 4101 C CA . LEU B 1 115 ? 150.657 -2.373 53.296 1.00 46.51 141 LEU A CA 1
ATOM 4102 C C . LEU B 1 115 ? 149.388 -2.562 52.465 1.00 42.73 141 LEU A C 1
ATOM 4103 O O . LEU B 1 115 ? 149.197 -1.872 51.470 1.00 39.56 141 LEU A O 1
ATOM 4108 N N . ALA B 1 116 ? 148.510 -3.470 52.885 1.00 44.45 142 ALA A N 1
ATOM 4109 C CA . ALA B 1 116 ? 147.244 -3.658 52.175 1.00 39.95 142 ALA A CA 1
ATOM 4110 C C . ALA B 1 116 ? 146.413 -2.378 52.253 1.00 43.90 142 ALA A C 1
ATOM 4111 O O . ALA B 1 116 ? 145.660 -2.042 51.331 1.00 41.74 142 ALA A O 1
ATOM 4113 N N . THR B 1 117 ? 146.557 -1.656 53.362 1.00 43.08 143 THR A N 1
ATOM 4114 C CA . THR B 1 117 ? 145.840 -0.398 53.512 1.00 36.24 143 THR A CA 1
ATOM 4115 C C . THR B 1 117 ? 146.402 0.670 52.577 1.00 37.98 143 THR A C 1
ATOM 4116 O O . THR B 1 117 ? 145.660 1.478 52.007 1.00 37.69 143 THR A O 1
ATOM 4120 N N . ILE B 1 118 ? 147.724 0.675 52.443 1.00 35.45 144 ILE A N 1
ATOM 4121 C CA . ILE B 1 118 ? 148.387 1.533 51.471 1.00 33.73 144 ILE A CA 1
ATOM 4122 C C . ILE B 1 118 ? 147.850 1.223 50.055 1.00 34.33 144 ILE A C 1
ATOM 4123 O O . ILE B 1 118 ? 147.512 2.134 49.304 1.00 31.77 144 ILE A O 1
ATOM 4128 N N . ALA B 1 119 ? 147.745 -0.065 49.722 1.00 33.43 145 ALA A N 1
ATOM 4129 C CA . ALA B 1 119 ? 147.215 -0.475 48.421 1.00 41.28 145 ALA A CA 1
ATOM 4130 C C . ALA B 1 119 ? 145.808 0.071 48.241 1.00 46.12 145 ALA A C 1
ATOM 4131 O O . ALA B 1 119 ? 145.450 0.515 47.150 1.00 43.11 145 ALA A O 1
ATOM 4133 N N . ARG B 1 120 ? 145.014 0.066 49.313 1.00 39.34 146 ARG A N 1
ATOM 4134 C CA . ARG B 1 120 ? 143.647 0.567 49.188 1.00 38.99 146 ARG A CA 1
ATOM 4135 C C . ARG B 1 120 ? 143.591 2.084 48.987 1.00 38.13 146 ARG A C 1
ATOM 4136 O O . ARG B 1 120 ? 142.758 2.581 48.229 1.00 35.17 146 ARG A O 1
ATOM 4144 N N . PHE B 1 121 ? 144.482 2.819 49.648 1.00 34.73 147 PHE A N 1
ATOM 4145 C CA . PHE B 1 121 ? 144.613 4.245 49.353 1.00 33.47 147 PHE A CA 1
ATOM 4146 C C . PHE B 1 121 ? 144.943 4.445 47.868 1.00 39.42 147 PHE A C 1
ATOM 4147 O O . PHE B 1 121 ? 144.382 5.319 47.207 1.00 33.44 147 PHE A O 1
ATOM 4155 N N . ARG B 1 122 ? 145.859 3.637 47.342 1.00 34.16 148 ARG A N 1
ATOM 4156 C CA . ARG B 1 122 ? 146.202 3.759 45.924 1.00 38.09 148 ARG A CA 1
ATOM 4157 C C . ARG B 1 122 ? 145.011 3.457 45.002 1.00 39.88 148 ARG A C 1
ATOM 4158 O O . ARG B 1 122 ? 144.723 4.236 44.101 1.00 32.93 148 ARG A O 1
ATOM 4166 N N . GLN B 1 123 ? 144.277 2.384 45.280 1.00 39.39 149 GLN A N 1
ATOM 4167 C CA . GLN B 1 123 ? 143.047 2.087 44.532 1.00 39.84 149 GLN A CA 1
ATOM 4168 C C . GLN B 1 123 ? 142.022 3.213 44.557 1.00 37.23 149 GLN A C 1
ATOM 4169 O O . GLN B 1 123 ? 141.279 3.380 43.606 1.00 45.05 149 GLN A O 1
ATOM 4175 N N . ALA B 1 124 ? 141.981 3.990 45.634 1.00 35.32 150 ALA A N 1
ATOM 4176 C CA . ALA B 1 124 ? 141.085 5.151 45.710 1.00 30.64 150 ALA A CA 1
ATOM 4177 C C . ALA B 1 124 ? 141.551 6.347 44.872 1.00 35.25 150 ALA A C 1
ATOM 4178 O O . ALA B 1 124 ? 140.902 7.403 44.883 1.00 31.32 150 ALA A O 1
ATOM 4180 N N . GLY B 1 125 ? 142.695 6.200 44.194 1.00 40.45 151 GLY A N 1
ATOM 4181 C CA . GLY B 1 125 ? 143.269 7.276 43.391 1.00 38.93 151 GLY A CA 1
ATOM 4182 C C . GLY B 1 125 ? 144.142 8.269 44.154 1.00 42.94 151 GLY A C 1
ATOM 4183 O O . GLY B 1 125 ? 144.449 9.352 43.652 1.00 36.65 151 GLY A O 1
ATOM 4184 N N . ILE B 1 126 ? 144.548 7.913 45.370 1.00 45.74 152 ILE A N 1
ATOM 4185 C CA . ILE B 1 126 ? 145.296 8.837 46.225 1.00 33.36 152 ILE A CA 1
ATOM 4186 C C . ILE B 1 126 ? 146.774 8.552 46.113 1.00 31.33 152 ILE A C 1
ATOM 4187 O O . ILE B 1 126 ? 147.175 7.390 46.085 1.00 30.88 152 ILE A O 1
ATOM 4192 N N . TRP B 1 127 ? 147.585 9.603 46.023 1.00 28.53 153 TRP A N 1
ATOM 4193 C CA . TRP B 1 127 ? 149.033 9.423 45.989 1.00 33.58 153 TRP A CA 1
ATOM 4194 C C . TRP B 1 127 ? 149.507 9.054 47.393 1.00 37.36 153 TRP A C 1
ATOM 4195 O O . TRP B 1 127 ? 149.419 9.868 48.309 1.00 37.53 153 TRP A O 1
ATOM 4206 N N . THR B 1 128 ? 150.000 7.831 47.562 1.00 36.08 154 THR A N 1
ATOM 4207 C CA . THR B 1 128 ? 150.300 7.317 48.901 1.00 35.01 154 THR A CA 1
ATOM 4208 C C . THR B 1 128 ? 151.727 6.825 49.093 1.00 36.14 154 THR A C 1
ATOM 4209 O O . THR B 1 128 ? 152.075 5.713 48.683 1.00 36.79 154 THR A O 1
ATOM 4213 N N . PRO B 1 129 ? 152.565 7.653 49.728 1.00 32.39 155 PRO A N 1
ATOM 4214 C CA . PRO B 1 129 ? 153.943 7.269 50.065 1.00 35.86 155 PRO A CA 1
ATOM 4215 C C . PRO B 1 129 ? 153.976 5.972 50.864 1.00 34.53 155 PRO A C 1
ATOM 4216 O O . PRO B 1 129 ? 153.130 5.763 51.740 1.00 39.25 155 PRO A O 1
ATOM 4220 N N . ASP B 1 130 ? 154.922 5.102 50.542 1.00 35.67 156 ASP A N 1
ATOM 4221 C CA . ASP B 1 130 ? 155.082 3.831 51.229 1.00 39.02 156 ASP A CA 1
ATOM 4222 C C . ASP B 1 130 ? 156.231 3.981 52.239 1.00 41.50 156 ASP A C 1
ATOM 4223 O O . ASP B 1 130 ? 157.395 4.153 51.851 1.00 36.88 156 ASP A O 1
ATOM 4228 N N . PHE B 1 131 ? 155.903 3.914 53.531 1.00 37.10 157 PHE A N 1
ATOM 4229 C CA . PHE B 1 131 ? 156.905 4.121 54.577 1.00 35.13 157 PHE A CA 1
ATOM 4230 C C . PHE B 1 131 ? 157.578 2.835 55.021 1.00 35.29 157 PHE A C 1
ATOM 4231 O O . PHE B 1 131 ? 158.414 2.857 55.922 1.00 39.63 157 PHE A O 1
ATOM 4239 N N . SER B 1 132 ? 157.232 1.711 54.398 1.00 37.37 158 SER A N 1
ATOM 4240 C CA . SER B 1 132 ? 157.801 0.422 54.835 1.00 38.26 158 SER A CA 1
ATOM 4241 C C . SER B 1 132 ? 159.338 0.276 54.798 1.00 42.23 158 SER A C 1
ATOM 4242 O O . SER B 1 132 ? 159.892 -0.515 55.575 1.00 43.02 158 SER A O 1
ATOM 4245 N N . PRO B 1 133 ? 160.043 1.030 53.923 1.00 39.06 159 PRO A N 1
ATOM 4246 C CA . PRO B 1 133 ? 161.510 0.915 54.049 1.00 40.03 159 PRO A CA 1
ATOM 4247 C C . PRO B 1 133 ? 162.064 1.426 55.384 1.00 46.58 159 PRO A C 1
ATOM 4248 O O . PRO B 1 133 ? 163.237 1.186 55.709 1.00 47.09 159 PRO A O 1
ATOM 4252 N N . LEU B 1 134 ? 161.225 2.106 56.162 1.00 45.46 160 LEU A N 1
ATOM 4253 C CA . LEU B 1 134 ? 161.657 2.625 57.457 1.00 43.57 160 LEU A CA 1
ATOM 4254 C C . LEU B 1 134 ? 161.246 1.711 58.614 1.00 42.11 160 LEU A C 1
ATOM 4255 O O . LEU B 1 134 ? 161.520 2.019 59.778 1.00 45.93 160 LEU A O 1
ATOM 4260 N N . PHE B 1 135 ? 160.569 0.605 58.311 1.00 38.99 161 PHE A N 1
ATOM 4261 C CA . PHE B 1 135 ? 160.072 -0.268 59.371 1.00 42.49 161 PHE A CA 1
ATOM 4262 C C . PHE B 1 135 ? 161.223 -1.038 59.979 1.00 46.24 161 PHE A C 1
ATOM 4263 O O . PHE B 1 135 ? 162.250 -1.220 59.341 1.00 49.57 161 PHE A O 1
ATOM 4271 N N . ASP B 1 136 ? 161.038 -1.484 61.215 1.00 51.18 162 ASP A N 1
ATOM 4272 C CA . ASP B 1 136 ? 162.038 -2.267 61.930 1.00 52.10 162 ASP A CA 1
ATOM 4273 C C . ASP B 1 136 ? 163.420 -1.600 61.913 1.00 50.83 162 ASP A C 1
ATOM 4274 O O . ASP B 1 136 ? 164.440 -2.282 61.864 1.00 52.14 162 ASP A O 1
ATOM 4279 N N . GLU B 1 137 ? 163.437 -0.269 61.969 1.00 45.03 163 GLU A N 1
ATOM 4280 C CA . GLU B 1 137 ? 164.657 0.524 61.810 1.00 43.79 163 GLU A CA 1
ATOM 4281 C C . GLU B 1 137 ? 165.775 0.162 62.782 1.00 49.50 163 GLU A C 1
ATOM 4282 O O . GLU B 1 137 ? 165.544 -0.384 63.867 1.00 52.97 163 GLU A O 1
ATOM 4288 N N . LYS B 1 138 ? 166.996 0.472 62.367 1.00 58.44 164 LYS A N 1
ATOM 4289 C CA . LYS B 1 138 ? 168.146 0.432 63.252 1.00 68.16 164 LYS A CA 1
ATOM 4290 C C . LYS B 1 138 ? 168.917 1.725 63.052 1.00 66.25 164 LYS A C 1
ATOM 4291 O O . LYS B 1 138 ? 169.785 1.812 62.192 1.00 69.47 164 LYS A O 1
ATOM 4294 N N . GLU B 1 139 ? 168.568 2.741 63.837 1.00 64.59 165 GLU A N 1
ATOM 4295 C CA . GLU B 1 139 ? 169.116 4.079 63.644 1.00 64.79 165 GLU A CA 1
ATOM 4296 C C . GLU B 1 139 ? 169.681 4.651 64.935 1.00 64.69 165 GLU A C 1
ATOM 4297 O O . GLU B 1 139 ? 169.216 4.323 66.027 1.00 69.16 165 GLU A O 1
ATOM 4303 N N . GLU B 1 140 ? 170.681 5.515 64.804 1.00 68.26 166 GLU A N 1
ATOM 4304 C CA . GLU B 1 140 ? 171.267 6.176 65.962 1.00 73.11 166 GLU A CA 1
ATOM 4305 C C . GLU B 1 140 ? 170.243 7.127 66.579 1.00 65.02 166 GLU A C 1
ATOM 4306 O O . GLU B 1 140 ? 170.116 7.218 67.798 1.00 75.38 166 GLU A O 1
ATOM 4312 N N . HIS B 1 141 ? 169.517 7.831 65.717 1.00 56.33 167 HIS A N 1
ATOM 4313 C CA . HIS B 1 141 ? 168.470 8.752 66.136 1.00 53.93 167 HIS A CA 1
ATOM 4314 C C . HIS B 1 141 ? 167.103 8.162 65.813 1.00 47.33 167 HIS A C 1
ATOM 4315 O O . HIS B 1 141 ? 166.674 8.163 64.662 1.00 47.04 167 HIS A O 1
ATOM 4322 N N . ALA B 1 142 ? 166.420 7.683 66.850 1.00 44.19 168 ALA A N 1
ATOM 4323 C CA . ALA B 1 142 ? 165.144 6.986 66.717 1.00 44.07 168 ALA A CA 1
ATOM 4324 C C . ALA B 1 142 ? 164.035 7.811 66.061 1.00 44.22 168 ALA A C 1
ATOM 4325 O O . ALA B 1 142 ? 163.894 9.013 66.306 1.00 33.64 168 ALA A O 1
ATOM 4327 N N . TYR B 1 143 ? 163.235 7.137 65.245 1.00 43.42 169 TYR A N 1
ATOM 4328 C CA . TYR B 1 143 ? 162.122 7.760 64.553 1.00 36.55 169 TYR A CA 1
ATOM 4329 C C . TYR B 1 143 ? 161.162 8.444 65.533 1.00 37.17 169 TYR A C 1
ATOM 4330 O O . TYR B 1 143 ? 160.808 9.607 65.349 1.00 39.14 169 TYR A O 1
ATOM 4339 N N . TYR B 1 144 ? 160.758 7.720 66.575 1.00 36.23 170 TYR A N 1
ATOM 4340 C CA . TYR B 1 144 ? 159.819 8.228 67.576 1.00 34.24 170 TYR A CA 1
ATOM 4341 C C . TYR B 1 144 ? 160.485 8.576 68.909 1.00 43.07 170 TYR A C 1
ATOM 4342 O O . TYR B 1 144 ? 161.501 7.990 69.264 1.00 43.54 170 TYR A O 1
ATOM 4351 N N . PHE B 1 145 ? 159.886 9.510 69.650 1.00 40.49 171 PHE A N 1
ATOM 4352 C CA . PHE B 1 145 ? 160.255 9.758 71.047 1.00 37.85 171 PHE A CA 1
ATOM 4353 C C . PHE B 1 145 ? 159.994 8.505 71.877 1.00 39.22 171 PHE A C 1
ATOM 4354 O O . PHE B 1 145 ? 159.073 7.733 71.582 1.00 37.90 171 PHE A O 1
ATOM 4362 N N . LYS B 1 146 ? 160.795 8.320 72.926 1.00 37.54 172 LYS A N 1
ATOM 4363 C CA . LYS B 1 146 ? 160.702 7.168 73.821 1.00 35.86 172 LYS A CA 1
ATOM 4364 C C . LYS B 1 146 ? 159.344 6.980 74.483 1.00 35.88 172 LYS A C 1
ATOM 4365 O O . LYS B 1 146 ? 158.856 5.859 74.597 1.00 36.22 172 LYS A O 1
ATOM 4371 N N . GLY B 1 147 ? 158.779 8.075 74.984 1.00 35.06 173 GLY A N 1
ATOM 4372 C CA . GLY B 1 147 ? 157.562 8.017 75.765 1.00 35.99 173 GLY A CA 1
ATOM 4373 C C . GLY B 1 147 ? 156.498 8.959 75.236 1.00 42.56 173 GLY A C 1
ATOM 4374 O O . GLY B 1 147 ? 155.774 9.607 76.013 1.00 33.62 173 GLY A O 1
ATOM 4375 N N . ASP B 1 148 ? 156.379 9.015 73.912 1.00 32.58 174 ASP A N 1
ATOM 4376 C CA . ASP B 1 148 ? 155.482 9.980 73.292 1.00 37.40 174 ASP A CA 1
ATOM 4377 C C . ASP B 1 148 ? 155.049 9.527 71.898 1.00 34.69 174 ASP A C 1
ATOM 4378 O O . ASP B 1 148 ? 155.721 8.719 71.263 1.00 33.95 174 ASP A O 1
ATOM 4383 N N . HIS B 1 149 ? 153.907 10.049 71.451 1.00 33.19 175 HIS A N 1
ATOM 4384 C CA . HIS B 1 149 ? 153.304 9.682 70.182 1.00 39.01 175 HIS A CA 1
ATOM 4385 C C . HIS B 1 149 ? 153.866 10.466 68.973 1.00 36.09 175 HIS A C 1
ATOM 4386 O O . HIS B 1 149 ? 153.679 10.067 67.815 1.00 37.92 175 HIS A O 1
ATOM 4393 N N . HIS B 1 150 ? 154.560 11.573 69.212 1.00 30.96 176 HIS A N 1
ATOM 4394 C CA . HIS B 1 150 ? 155.118 12.315 68.078 1.00 33.60 176 HIS A CA 1
ATOM 4395 C C . HIS B 1 150 ? 156.400 11.660 67.555 1.00 38.92 176 HIS A C 1
ATOM 4396 O O . HIS B 1 150 ? 157.142 11.008 68.307 1.00 35.48 176 HIS A O 1
ATOM 4403 N N . TRP B 1 151 ? 156.659 11.817 66.260 1.00 32.49 177 TRP A N 1
ATOM 4404 C CA . TRP B 1 151 ? 157.961 11.448 65.724 1.00 27.48 177 TRP A CA 1
ATOM 4405 C C . TRP B 1 151 ? 158.975 12.509 66.198 1.00 38.02 177 TRP A C 1
ATOM 4406 O O . TRP B 1 151 ? 158.593 13.635 66.529 1.00 30.96 177 TRP A O 1
ATOM 4417 N N . THR B 1 152 ? 160.251 12.155 66.277 1.00 33.40 178 THR A N 1
ATOM 4418 C CA . THR B 1 152 ? 161.276 13.173 66.482 1.00 38.27 178 THR A CA 1
ATOM 4419 C C . THR B 1 152 ? 161.487 13.918 65.162 1.00 33.91 178 THR A C 1
ATOM 4420 O O . THR B 1 152 ? 161.012 13.473 64.114 1.00 32.43 178 THR A O 1
ATOM 4424 N N . PRO B 1 153 ? 162.187 15.065 65.204 1.00 35.55 179 PRO A N 1
ATOM 4425 C CA . PRO B 1 153 ? 162.550 15.718 63.941 1.00 37.82 179 PRO A CA 1
ATOM 4426 C C . PRO B 1 153 ? 163.261 14.771 62.986 1.00 41.48 179 PRO A C 1
ATOM 4427 O O . PRO B 1 153 ? 163.048 14.862 61.780 1.00 42.53 179 PRO A O 1
ATOM 4431 N N . HIS B 1 154 ? 164.071 13.860 63.511 1.00 40.75 180 HIS A N 1
ATOM 4432 C CA . HIS B 1 154 ? 164.766 12.907 62.649 1.00 45.14 180 HIS A CA 1
ATOM 4433 C C . HIS B 1 154 ? 163.803 11.960 61.922 1.00 38.76 180 HIS A C 1
ATOM 4434 O O . HIS B 1 154 ? 163.989 11.655 60.732 1.00 47.03 180 HIS A O 1
ATOM 4441 N N . GLY B 1 155 ? 162.771 11.505 62.631 1.00 32.78 181 GLY A N 1
ATOM 4442 C CA . GLY B 1 155 ? 161.747 10.668 62.017 1.00 32.84 181 GLY A CA 1
ATOM 4443 C C . GLY B 1 155 ? 160.957 11.420 60.955 1.00 35.65 181 GLY A C 1
ATOM 4444 O O . GLY B 1 155 ? 160.678 10.894 59.878 1.00 36.34 181 GLY A O 1
ATOM 4445 N N . ALA B 1 156 ? 160.590 12.658 61.268 1.00 38.63 182 ALA A N 1
ATOM 4446 C CA . ALA B 1 156 ? 159.886 13.528 60.332 1.00 32.74 182 ALA A CA 1
ATOM 4447 C C . ALA B 1 156 ? 160.748 13.739 59.093 1.00 37.75 182 ALA A C 1
ATOM 4448 O O . ALA B 1 156 ? 160.242 13.791 57.971 1.00 33.43 182 ALA A O 1
ATOM 4450 N N . ARG B 1 157 ? 162.056 13.847 59.302 1.00 36.07 183 ARG A N 1
ATOM 4451 C CA . ARG B 1 157 ? 162.989 14.008 58.194 1.00 43.45 183 ARG A CA 1
ATOM 4452 C C . ARG B 1 157 ? 163.008 12.781 57.276 1.00 35.28 183 ARG A C 1
ATOM 4453 O O . ARG B 1 157 ? 162.880 12.904 56.045 1.00 34.20 183 ARG A O 1
ATOM 4461 N N . ARG B 1 158 ? 163.173 11.599 57.869 1.00 39.66 184 ARG A N 1
ATOM 4462 C CA . ARG B 1 158 ? 163.244 10.387 57.052 1.00 38.91 184 ARG A CA 1
ATOM 4463 C C . ARG B 1 158 ? 161.918 10.134 56.337 1.00 39.63 184 ARG A C 1
ATOM 4464 O O . ARG B 1 158 ? 161.898 9.626 55.215 1.00 34.76 184 ARG A O 1
ATOM 4472 N N . SER B 1 159 ? 160.809 10.519 56.963 1.00 32.22 185 SER A N 1
ATOM 4473 C CA . SER B 1 159 ? 159.509 10.404 56.295 1.00 36.64 185 SER A CA 1
ATOM 4474 C C . SER B 1 159 ? 159.374 11.399 55.147 1.00 30.80 185 SER A C 1
ATOM 4475 O O . SER B 1 159 ? 158.852 11.087 54.071 1.00 34.21 185 SER A O 1
ATOM 4478 N N . ALA B 1 160 ? 159.850 12.611 55.388 1.00 31.48 186 ALA A N 1
ATOM 4479 C CA . ALA B 1 160 ? 159.737 13.675 54.412 1.00 33.40 186 ALA A CA 1
ATOM 4480 C C . ALA B 1 160 ? 160.490 13.309 53.143 1.00 36.51 186 ALA A C 1
ATOM 4481 O O . ALA B 1 160 ? 160.056 13.652 52.048 1.00 37.76 186 ALA A O 1
ATOM 4483 N N . LYS B 1 161 ? 161.614 12.615 53.298 1.00 37.10 187 LYS A N 1
ATOM 4484 C CA . LYS B 1 161 ? 162.392 12.157 52.134 1.00 44.91 187 LYS A CA 1
ATOM 4485 C C . LYS B 1 161 ? 161.527 11.330 51.159 1.00 40.38 187 LYS A C 1
ATOM 4486 O O . LYS B 1 161 ? 161.436 11.615 49.939 1.00 46.08 187 LYS A O 1
ATOM 4491 N N . ILE B 1 162 ? 160.848 10.334 51.720 1.00 35.65 188 ILE A N 1
ATOM 4492 C CA . ILE B 1 162 ? 159.974 9.462 50.941 1.00 45.12 188 ILE A CA 1
ATOM 4493 C C . ILE B 1 162 ? 158.769 10.214 50.351 1.00 44.37 188 ILE A C 1
ATOM 4494 O O . ILE B 1 162 ? 158.428 10.054 49.162 1.00 39.85 188 ILE A O 1
ATOM 4499 N N . VAL B 1 163 ? 158.145 11.057 51.175 1.00 40.30 189 VAL A N 1
ATOM 4500 C CA . VAL B 1 163 ? 157.017 11.863 50.711 1.00 37.69 189 VAL A CA 1
ATOM 4501 C C . VAL B 1 163 ? 157.411 12.730 49.506 1.00 38.36 189 VAL A C 1
ATOM 4502 O O . VAL B 1 163 ? 156.642 12.878 48.560 1.00 35.84 189 VAL A O 1
ATOM 4506 N N . ALA B 1 164 ? 158.603 13.312 49.562 1.00 28.97 190 ALA A N 1
ATOM 4507 C CA . ALA B 1 164 ? 159.115 14.151 48.480 1.00 33.06 190 ALA A CA 1
ATOM 4508 C C . ALA B 1 164 ? 159.274 13.349 47.195 1.00 33.45 190 ALA A C 1
ATOM 4509 O O . ALA B 1 164 ? 158.885 13.809 46.107 1.00 41.06 190 ALA A O 1
ATOM 4511 N N . GLU B 1 165 ? 159.860 12.154 47.322 1.00 43.66 191 GLU A N 1
ATOM 4512 C CA . GLU B 1 165 ? 159.967 11.271 46.152 1.00 42.89 191 GLU A CA 1
ATOM 4513 C C . GLU B 1 165 ? 158.605 11.001 45.523 1.00 44.28 191 GLU A C 1
ATOM 4514 O O . GLU B 1 165 ? 158.500 10.886 44.306 1.00 41.42 191 GLU A O 1
ATOM 4520 N N . THR B 1 166 ? 157.562 10.915 46.347 1.00 33.50 19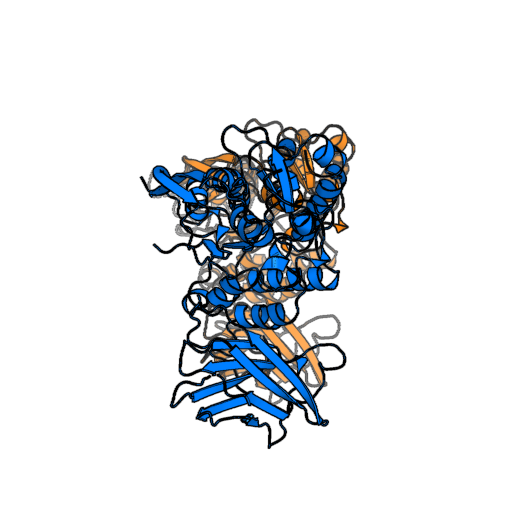2 THR A N 1
ATOM 4521 C CA . THR B 1 166 ? 156.205 10.837 45.799 1.00 35.01 192 THR A CA 1
ATOM 4522 C C . THR B 1 166 ? 155.694 12.147 45.167 1.00 42.01 192 THR A C 1
ATOM 4523 O O . THR B 1 166 ? 155.120 12.127 44.065 1.00 42.65 192 THR A O 1
ATOM 4527 N N . LEU B 1 167 ? 155.907 13.281 45.833 1.00 34.37 193 LEU A N 1
ATOM 4528 C CA . LEU B 1 167 ? 155.474 14.573 45.284 1.00 38.02 193 LEU A CA 1
ATOM 4529 C C . LEU B 1 167 ? 156.034 14.802 43.872 1.00 46.96 193 LEU A C 1
ATOM 4530 O O . LEU B 1 167 ? 155.370 15.390 43.013 1.00 41.28 193 LEU A O 1
ATOM 4535 N N . LYS B 1 168 ? 157.271 14.355 43.648 1.00 47.86 194 LYS A N 1
ATOM 4536 C CA . LYS B 1 168 ? 157.920 14.563 42.354 1.00 46.54 194 LYS A CA 1
ATOM 4537 C C . LYS B 1 168 ? 157.141 13.953 41.175 1.00 48.56 194 LYS A C 1
ATOM 4538 O O . LYS B 1 168 ? 157.289 14.399 40.043 1.00 50.58 194 LYS A O 1
ATOM 4544 N N . GLN B 1 169 ? 156.292 12.962 41.462 1.00 45.69 195 GLN A N 1
ATOM 4545 C CA . GLN B 1 169 ? 155.527 12.231 40.451 1.00 43.43 195 GLN A CA 1
ATOM 4546 C C . GLN B 1 169 ? 154.141 12.797 40.197 1.00 50.48 195 GLN A C 1
ATOM 4547 O O . GLN B 1 169 ? 153.452 12.385 39.258 1.00 49.77 195 GLN A O 1
ATOM 4553 N N . VAL B 1 170 ? 153.714 13.722 41.042 1.00 47.65 196 VAL A N 1
ATOM 4554 C CA . VAL B 1 170 ? 152.328 14.155 41.025 1.00 44.56 196 VAL A CA 1
ATOM 4555 C C . VAL B 1 170 ? 152.068 15.151 39.899 1.00 47.12 196 VAL A C 1
ATOM 4556 O O . VAL B 1 170 ? 152.812 16.119 39.758 1.00 46.90 196 VAL A O 1
ATOM 4560 N N . PRO B 1 171 ? 151.004 14.915 39.101 1.00 51.98 197 PRO A N 1
ATOM 4561 C CA . PRO B 1 171 ? 150.524 15.826 38.057 1.00 53.28 197 PRO A CA 1
ATOM 4562 C C . PRO B 1 171 ? 150.496 17.264 38.539 1.00 54.80 197 PRO A C 1
ATOM 4563 O O . PRO B 1 171 ? 149.835 17.569 39.535 1.00 55.28 197 PRO A O 1
ATOM 4567 N N . GLY B 1 172 ? 151.211 18.142 37.850 1.00 44.95 198 GLY A N 1
ATOM 4568 C CA . GLY B 1 172 ? 151.219 19.539 38.233 1.00 36.67 198 GLY A CA 1
ATOM 4569 C C . GLY B 1 172 ? 152.478 19.961 38.970 1.00 41.64 198 GLY A C 1
ATOM 4570 O O . GLY B 1 172 ? 152.793 21.154 39.015 1.00 45.94 198 GLY A O 1
ATOM 4571 N N . PHE B 1 173 ? 153.207 18.995 39.533 1.00 36.00 199 PHE A N 1
ATOM 4572 C CA . PHE B 1 173 ? 154.384 19.308 40.355 1.00 40.37 199 PHE A CA 1
ATOM 4573 C C . PHE B 1 173 ? 155.444 20.070 39.557 1.00 56.87 199 PHE A C 1
ATOM 4574 O O . PHE B 1 173 ? 156.053 21.020 40.055 1.00 56.58 199 PHE A O 1
ATOM 4582 N N . GLU B 1 174 ? 155.641 19.655 38.310 1.00 59.55 200 GLU A N 1
ATOM 4583 C CA . GLU B 1 174 ? 156.759 20.140 37.505 1.00 60.60 200 GLU A CA 1
ATOM 4584 C C . GLU B 1 174 ? 156.740 21.650 37.256 1.00 50.61 200 GLU A C 1
ATOM 4585 O O . GLU B 1 174 ? 157.791 22.291 37.228 1.00 51.48 200 GLU A O 1
ATOM 4591 N N . GLU B 1 175 ? 155.550 22.217 37.098 1.00 42.14 201 GLU A N 1
ATOM 4592 C CA . GLU B 1 175 ? 155.413 23.655 36.838 1.00 54.11 201 GLU A CA 1
ATOM 4593 C C . GLU B 1 175 ? 155.531 24.537 38.080 1.00 61.22 201 GLU A C 1
ATOM 4594 O O . GLU B 1 175 ? 155.563 25.765 37.966 1.00 63.49 201 GLU A O 1
ATOM 4600 N N . ILE B 1 176 ? 155.586 23.926 39.261 1.00 55.13 202 ILE A N 1
ATOM 4601 C CA . ILE B 1 176 ? 155.745 24.692 40.494 1.00 47.03 202 ILE A CA 1
ATOM 4602 C C . ILE B 1 176 ? 157.169 25.225 40.602 1.00 44.34 202 ILE A C 1
ATOM 4603 O O . ILE B 1 176 ? 158.127 24.457 40.516 1.00 42.50 202 ILE A O 1
ATOM 4608 N N . PRO B 1 177 ? 157.315 26.548 40.785 1.00 47.02 203 PRO A N 1
ATOM 4609 C CA . PRO B 1 177 ? 158.647 27.163 40.873 1.00 50.58 203 PRO A CA 1
ATOM 4610 C C . PRO B 1 177 ? 159.477 26.570 42.001 1.00 52.98 203 PRO A C 1
ATOM 4611 O O . PRO B 1 177 ? 158.958 26.354 43.096 1.00 61.14 203 PRO A O 1
ATOM 4615 N N . LYS B 1 178 ? 160.749 26.305 41.720 1.00 51.94 204 LYS A N 1
ATOM 4616 C CA . LYS B 1 178 ? 161.634 25.617 42.651 1.00 45.98 204 LYS A CA 1
ATOM 4617 C C . LYS B 1 178 ? 162.715 26.523 43.229 1.00 48.99 204 LYS A C 1
ATOM 4618 O O . LYS B 1 178 ? 163.104 27.518 42.616 1.00 54.03 204 LYS A O 1
ATOM 4624 N N . LYS B 1 179 ? 163.192 26.149 44.414 1.00 49.30 205 LYS A N 1
ATOM 4625 C CA . LYS B 1 179 ? 164.242 26.866 45.130 1.00 49.17 205 LYS A CA 1
ATOM 4626 C C . LYS B 1 179 ? 165.118 25.830 45.810 1.00 48.95 205 LYS A C 1
ATOM 4627 O O . LYS B 1 179 ? 164.735 24.664 45.916 1.00 56.65 205 LYS A O 1
ATOM 4633 N N . GLN B 1 180 ? 166.288 26.253 46.275 1.00 42.22 206 GLN A N 1
ATOM 4634 C CA . GLN B 1 180 ? 167.135 25.398 47.095 1.00 51.33 206 GLN A CA 1
ATOM 4635 C C . GLN B 1 180 ? 166.925 25.699 48.582 1.00 51.53 206 GLN A C 1
ATOM 4636 O O . GLN B 1 180 ? 167.184 26.810 49.051 1.00 51.61 206 GLN A O 1
ATOM 4642 N N . PHE B 1 181 ? 166.475 24.700 49.327 1.00 51.17 207 PHE A N 1
ATOM 4643 C CA . PHE B 1 181 ? 166.319 24.849 50.766 1.00 51.28 207 PHE A CA 1
ATOM 4644 C C . PHE B 1 181 ? 167.413 24.109 51.505 1.00 48.98 207 PHE A C 1
ATOM 4645 O O . PHE B 1 181 ? 167.861 23.057 51.066 1.00 53.76 207 PHE A O 1
ATOM 4653 N N . GLU B 1 182 ? 167.838 24.668 52.630 1.00 42.83 208 GLU A N 1
ATOM 4654 C CA . GLU B 1 182 ? 168.775 24.005 53.524 1.00 45.21 208 GLU A CA 1
ATOM 4655 C C . GLU B 1 182 ? 168.155 23.897 54.909 1.00 45.23 208 GLU A C 1
ATOM 4656 O O . GLU B 1 182 ? 167.494 24.835 55.377 1.00 45.63 208 GLU A O 1
ATOM 4662 N N . SER B 1 183 ? 168.390 22.775 55.577 1.00 43.67 209 SER A N 1
ATOM 4663 C CA . SER B 1 183 ? 167.962 22.638 56.970 1.00 41.65 209 SER A CA 1
ATOM 4664 C C . SER B 1 183 ? 169.152 22.679 57.917 1.00 47.52 209 SER A C 1
ATOM 4665 O O . SER B 1 183 ? 170.189 22.088 57.639 1.00 54.15 209 SER A O 1
ATOM 4668 N N . LYS B 1 184 ? 168.994 23.383 59.033 1.00 43.19 210 LYS A N 1
ATOM 4669 C CA . LYS B 1 184 ? 170.055 23.508 60.018 1.00 50.81 210 LYS A CA 1
ATOM 4670 C C . LYS B 1 184 ? 169.500 23.169 61.388 1.00 50.00 210 LYS A C 1
ATOM 4671 O O . LYS B 1 184 ? 168.312 23.396 61.668 1.00 51.03 210 LYS A O 1
ATOM 4677 N N . ARG B 1 185 ? 170.360 22.618 62.238 1.00 47.66 211 ARG A N 1
ATOM 4678 C CA . ARG B 1 185 ? 170.033 22.466 63.636 1.00 48.51 211 ARG A CA 1
ATOM 4679 C C . ARG B 1 185 ? 170.183 23.827 64.277 1.00 55.44 211 ARG A C 1
ATOM 4680 O O . ARG B 1 185 ? 171.212 24.466 64.118 1.00 62.08 211 ARG A O 1
ATOM 4688 N N . VAL B 1 186 ? 169.166 24.274 65.002 1.00 51.40 212 VAL A N 1
ATOM 4689 C CA . VAL B 1 186 ? 169.190 25.626 65.539 1.00 57.56 212 VAL A CA 1
ATOM 4690 C C . VAL B 1 186 ? 169.127 25.623 67.060 1.00 65.83 212 VAL A C 1
ATOM 4691 O O . VAL B 1 186 ? 169.136 26.677 67.691 1.00 71.96 212 VAL A O 1
ATOM 4695 N N . GLY B 1 187 ? 169.073 24.433 67.643 1.00 61.08 213 GLY A N 1
ATOM 4696 C CA . GLY B 1 187 ? 168.964 24.296 69.081 1.00 58.72 213 GLY A CA 1
ATOM 4697 C C . GLY B 1 187 ? 168.437 22.921 69.422 1.00 55.58 213 GLY A C 1
ATOM 4698 O O . GLY B 1 187 ? 168.464 22.016 68.584 1.00 50.58 213 GLY A O 1
ATOM 4699 N N . LEU B 1 188 ? 167.950 22.754 70.645 1.00 52.70 214 LEU A N 1
ATOM 4700 C CA . LEU B 1 188 ? 167.394 21.466 71.044 1.00 54.06 214 LEU A CA 1
ATOM 4701 C C . LEU B 1 188 ? 165.906 21.538 71.312 1.00 51.40 214 LEU A C 1
ATOM 4702 O O . LEU B 1 188 ? 165.382 22.577 71.710 1.00 55.35 214 LEU A O 1
ATOM 4707 N N . LEU B 1 189 ? 165.235 20.414 71.093 1.00 42.03 215 LEU A N 1
ATOM 4708 C CA . LEU B 1 189 ? 163.837 20.268 71.437 1.00 42.81 215 LEU A CA 1
ATOM 4709 C C . LEU B 1 189 ? 163.735 19.352 72.653 1.00 42.05 215 LEU A C 1
ATOM 4710 O O . LEU B 1 189 ? 164.214 18.216 72.615 1.00 48.40 215 LEU A O 1
ATOM 4715 N N . SER B 1 190 ? 163.142 19.843 73.736 1.00 38.79 216 SER A N 1
ATOM 4716 C CA . SER B 1 190 ? 162.933 19.004 74.915 1.00 46.25 216 SER A CA 1
ATOM 4717 C C . SER B 1 190 ? 161.480 18.603 75.009 1.00 41.31 216 SER A C 1
ATOM 4718 O O . SER B 1 190 ? 160.598 19.374 74.631 1.00 44.70 216 SER A O 1
ATOM 4721 N N . LYS B 1 191 ? 161.238 17.395 75.509 1.00 37.71 217 LYS A N 1
ATOM 4722 C CA . LYS B 1 191 ? 159.877 16.897 75.678 1.00 34.36 217 LYS A CA 1
ATOM 4723 C C . LYS B 1 191 ? 159.798 15.881 76.820 1.00 34.89 217 LYS A C 1
ATOM 4724 O O . LYS B 1 191 ? 160.562 14.912 76.856 1.00 37.52 217 LYS A O 1
ATOM 4730 N N . LEU B 1 192 ? 158.895 16.119 77.770 1.00 34.25 218 LEU A N 1
ATOM 4731 C CA . LEU B 1 192 ? 158.473 15.063 78.671 1.00 34.56 218 LEU A CA 1
ATOM 4732 C C . LEU B 1 192 ? 157.282 14.403 77.984 1.00 36.20 218 LEU A C 1
ATOM 4733 O O . LEU B 1 192 ? 156.201 14.990 77.897 1.00 41.75 218 LEU A O 1
ATOM 4738 N N . GLY B 1 193 ? 157.488 13.191 77.487 1.00 34.93 219 GLY A N 1
ATOM 4739 C CA . GLY B 1 193 ? 156.497 12.523 76.657 1.00 36.88 219 GLY A CA 1
ATOM 4740 C C . GLY B 1 193 ? 155.135 12.312 77.297 1.00 40.73 219 GLY A C 1
ATOM 4741 O O . GLY B 1 193 ? 155.014 12.193 78.524 1.00 35.27 219 GLY A O 1
ATOM 4742 N N . THR B 1 194 ? 154.093 12.252 76.473 1.00 35.84 220 THR A N 1
ATOM 4743 C CA . THR B 1 194 ? 152.753 12.039 77.016 1.00 38.26 220 THR A CA 1
ATOM 4744 C C . THR B 1 194 ? 152.604 10.666 77.656 1.00 34.55 220 THR A C 1
ATOM 4745 O O . THR B 1 194 ? 151.820 10.519 78.583 1.00 36.96 220 THR A O 1
ATOM 4749 N N . PHE B 1 195 ? 153.310 9.654 77.142 1.00 30.40 221 PHE A N 1
ATOM 4750 C CA . PHE B 1 195 ? 153.191 8.314 77.734 1.00 31.30 221 PHE A CA 1
ATOM 4751 C C . PHE B 1 195 ? 153.839 8.371 79.114 1.00 31.27 221 PHE A C 1
ATOM 4752 O O . PHE B 1 195 ? 153.361 7.759 80.062 1.00 32.79 221 PHE A O 1
ATOM 4760 N N . HIS B 1 196 ? 154.934 9.115 79.220 1.00 36.89 222 HIS A N 1
ATOM 4761 C CA . HIS B 1 196 ? 155.643 9.245 80.498 1.00 39.22 222 HIS A CA 1
ATOM 4762 C C . HIS B 1 196 ? 154.792 9.965 81.530 1.00 39.53 222 HIS A C 1
ATOM 4763 O O . HIS B 1 196 ? 154.745 9.562 82.689 1.00 33.32 222 HIS A O 1
ATOM 4770 N N . LYS B 1 197 ? 154.107 11.017 81.092 1.00 37.78 223 LYS A N 1
ATOM 4771 C CA . LYS B 1 197 ? 153.156 11.720 81.939 1.00 34.62 223 LYS A CA 1
ATOM 4772 C C . LYS B 1 197 ? 151.987 10.826 82.354 1.00 34.65 223 LYS A C 1
ATOM 4773 O O . LYS B 1 197 ? 151.570 10.842 83.515 1.00 37.88 223 LYS A O 1
ATOM 4779 N N . ALA B 1 198 ? 151.455 10.048 81.414 1.00 33.89 224 ALA A N 1
ATOM 4780 C CA . ALA B 1 198 ? 150.354 9.135 81.735 1.00 35.25 224 ALA A CA 1
ATOM 4781 C C . ALA B 1 198 ? 150.787 8.099 82.765 1.00 35.80 224 ALA A C 1
ATOM 4782 O O . ALA B 1 198 ? 150.020 7.736 83.654 1.00 37.46 224 ALA A O 1
ATOM 4784 N N . ALA B 1 199 ? 152.018 7.613 82.617 1.00 38.55 225 ALA A N 1
ATOM 4785 C CA . ALA B 1 199 ? 152.585 6.622 83.528 1.00 38.08 225 ALA A CA 1
ATOM 4786 C C . ALA B 1 199 ? 152.742 7.236 84.902 1.00 36.28 225 ALA A C 1
ATOM 4787 O O . ALA B 1 199 ? 152.409 6.616 85.913 1.00 36.38 225 ALA A O 1
ATOM 4789 N N . ALA B 1 200 ? 153.241 8.467 84.937 1.00 37.88 226 ALA A N 1
ATOM 4790 C CA . ALA B 1 200 ? 153.410 9.174 86.200 1.00 42.21 226 ALA A CA 1
ATOM 4791 C C . ALA B 1 200 ? 152.055 9.283 86.881 1.00 42.91 226 ALA A C 1
ATOM 4792 O O . ALA B 1 200 ? 151.922 9.085 88.092 1.00 39.16 226 ALA A O 1
ATOM 4794 N N . GLN B 1 201 ? 151.034 9.571 86.086 1.00 44.59 227 GLN A N 1
ATOM 4795 C CA . GLN B 1 201 ? 149.697 9.694 86.637 1.00 34.76 227 GLN A CA 1
ATOM 4796 C C . GLN B 1 201 ? 149.178 8.373 87.216 1.00 33.61 227 GLN A C 1
ATOM 4797 O O . GLN B 1 201 ? 148.727 8.337 88.357 1.00 41.05 227 GLN A O 1
ATOM 4803 N N . LEU B 1 202 ? 149.268 7.294 86.443 1.00 35.18 228 LEU A N 1
ATOM 4804 C CA . LEU B 1 202 ? 148.761 5.979 86.866 1.00 37.69 228 LEU A CA 1
ATOM 4805 C C . LEU B 1 202 ? 149.541 5.307 88.007 1.00 39.39 228 LEU A C 1
ATOM 4806 O O . LEU B 1 202 ? 148.961 4.629 88.853 1.00 39.06 228 LEU A O 1
ATOM 4811 N N . CYS B 1 203 ? 150.854 5.499 88.005 1.00 41.49 229 CYS A N 1
ATOM 4812 C CA . CYS B 1 203 ? 151.786 4.714 88.811 1.00 44.01 229 CYS A CA 1
ATOM 4813 C C . CYS B 1 203 ? 152.617 5.563 89.787 1.00 43.47 229 CYS A C 1
ATOM 4814 O O . CYS B 1 203 ? 153.130 5.052 90.790 1.00 48.25 229 CYS A O 1
ATOM 4817 N N . GLY B 1 204 ? 152.754 6.856 89.502 1.00 36.98 230 GLY A N 1
ATOM 4818 C CA . GLY B 1 204 ? 153.511 7.729 90.384 1.00 38.52 230 GLY A CA 1
ATOM 4819 C C . GLY B 1 204 ? 155.021 7.726 90.172 1.00 43.41 230 GLY A C 1
ATOM 4820 O O . GLY B 1 204 ? 155.751 8.337 90.942 1.00 39.83 230 GLY A O 1
ATOM 4821 N N . ASN B 1 205 ? 155.503 7.053 89.131 1.00 40.66 231 ASN A N 1
ATOM 4822 C CA . ASN B 1 205 ? 156.941 7.076 88.845 1.00 45.06 231 ASN A CA 1
ATOM 4823 C C . ASN B 1 205 ? 157.290 7.970 87.666 1.00 40.65 231 ASN A C 1
ATOM 4824 O O . ASN B 1 205 ? 156.518 8.112 86.721 1.00 40.97 231 ASN A O 1
ATOM 4829 N N . SER B 1 206 ? 158.459 8.581 87.752 1.00 38.09 232 SER A N 1
ATOM 4830 C CA . SER B 1 206 ? 158.839 9.656 86.867 1.00 41.07 232 SER A CA 1
ATOM 4831 C C . SER B 1 206 ? 159.824 9.132 85.854 1.00 41.64 232 SER A C 1
ATOM 4832 O O . SER B 1 206 ? 160.539 8.162 86.118 1.00 46.41 232 SER A O 1
ATOM 4835 N N . TYR B 1 207 ? 159.827 9.763 84.685 1.00 38.15 233 TYR A N 1
ATOM 4836 C CA . TYR B 1 207 ? 160.746 9.447 83.606 1.00 38.25 233 TYR A CA 1
ATOM 4837 C C . TYR B 1 207 ? 161.465 10.733 83.200 1.00 42.80 233 TYR A C 1
ATOM 4838 O O . TYR B 1 207 ? 160.946 11.837 83.386 1.00 39.84 233 TYR A O 1
ATOM 4847 N N . ALA B 1 208 ? 162.658 10.601 82.639 1.00 41.19 234 ALA A N 1
ATOM 4848 C CA . ALA B 1 208 ? 163.429 11.780 82.268 1.00 38.95 234 ALA A CA 1
ATOM 4849 C C . ALA B 1 208 ? 162.836 12.501 81.054 1.00 42.10 234 ALA A C 1
ATOM 4850 O O . ALA B 1 208 ? 162.333 11.870 80.127 1.00 40.76 234 ALA A O 1
ATOM 4852 N N . THR B 1 209 ? 162.903 13.829 81.081 1.00 39.99 235 THR A N 1
ATOM 4853 C CA . THR B 1 209 ? 162.686 14.642 79.895 1.00 44.03 235 THR A CA 1
ATOM 4854 C C . THR B 1 209 ? 163.682 14.230 78.800 1.00 46.91 235 THR A C 1
ATOM 4855 O O . THR B 1 209 ? 164.871 14.026 79.068 1.00 46.54 235 THR A O 1
ATOM 4859 N N . GLN B 1 210 ? 163.194 14.087 77.573 1.00 42.48 236 GLN A N 1
ATOM 4860 C CA . GLN B 1 210 ? 164.049 13.693 76.446 1.00 43.64 236 GLN A CA 1
ATOM 4861 C C . GLN B 1 210 ? 164.474 14.915 75.624 1.00 44.67 236 GLN A C 1
ATOM 4862 O O . GLN B 1 210 ? 163.686 15.845 75.442 1.00 42.08 236 GLN A O 1
ATOM 4868 N N . TYR B 1 211 ? 165.718 14.912 75.139 1.00 42.83 237 TYR A N 1
ATOM 4869 C CA . TYR B 1 211 ? 166.259 16.018 74.337 1.00 37.43 237 TYR A CA 1
ATOM 4870 C C . TYR B 1 211 ? 166.747 15.537 72.978 1.00 44.67 237 TYR A C 1
ATOM 4871 O O . TYR B 1 211 ? 167.576 14.630 72.901 1.00 55.58 237 TYR A O 1
ATOM 4880 N N . VAL B 1 212 ? 166.229 16.153 71.913 1.00 39.26 238 VAL A N 1
ATOM 4881 C CA . VAL B 1 212 ? 166.630 15.845 70.549 1.00 43.66 238 VAL A CA 1
ATOM 4882 C C . VAL B 1 212 ? 166.953 17.137 69.795 1.00 43.73 238 VAL A C 1
ATOM 4883 O O . VAL B 1 212 ? 166.623 18.235 70.250 1.00 46.49 238 VAL A O 1
ATOM 4887 N N . ASP B 1 213 ? 167.596 17.001 68.642 1.00 42.60 239 ASP A N 1
ATOM 4888 C CA . ASP B 1 213 ? 167.946 18.151 67.814 1.00 47.09 239 ASP A CA 1
ATOM 4889 C C . ASP B 1 213 ? 166.716 18.845 67.253 1.00 45.72 239 ASP A C 1
ATOM 4890 O O . ASP B 1 213 ? 165.807 18.180 66.779 1.00 44.12 239 ASP A O 1
ATOM 4895 N N . ARG B 1 214 ? 166.683 20.176 67.330 1.00 46.51 240 ARG A N 1
ATOM 4896 C CA . ARG B 1 214 ? 165.630 20.953 66.679 1.00 52.48 240 ARG A CA 1
ATOM 4897 C C . ARG B 1 214 ? 166.129 21.572 65.378 1.00 50.16 240 ARG A C 1
ATOM 4898 O O . ARG B 1 214 ? 167.239 22.095 65.335 1.00 44.66 240 ARG A O 1
ATOM 4906 N N . PHE B 1 215 ? 165.300 21.525 64.331 1.00 43.79 241 PHE A N 1
ATOM 4907 C CA . PHE B 1 215 ? 165.688 22.008 63.003 1.00 53.30 241 PHE A CA 1
ATOM 4908 C C . PHE B 1 215 ? 164.808 23.123 62.442 1.00 54.54 241 PHE A C 1
ATOM 4909 O O . PHE B 1 215 ? 163.628 23.250 62.790 1.00 49.08 241 PHE A O 1
ATOM 4917 N N . GLU B 1 216 ? 165.407 23.920 61.562 1.00 43.11 242 GLU A N 1
ATOM 4918 C CA . GLU B 1 216 ? 164.677 24.907 60.779 1.00 48.25 242 GLU A CA 1
ATOM 4919 C C . GLU B 1 216 ? 165.222 24.899 59.359 1.00 46.60 242 GLU A C 1
ATOM 4920 O O . GLU B 1 216 ? 166.409 24.665 59.154 1.00 38.01 242 GLU A O 1
ATOM 4926 N N . THR B 1 217 ? 164.351 25.158 58.393 1.00 41.51 243 THR A N 1
ATOM 4927 C CA . THR B 1 217 ? 164.717 25.144 56.984 1.00 42.45 243 THR A CA 1
ATOM 4928 C C . THR B 1 217 ? 164.512 26.515 56.338 1.00 47.03 243 THR A C 1
ATOM 4929 O O . THR B 1 217 ? 163.474 27.153 56.535 1.00 49.34 243 THR A O 1
ATOM 4933 N N . GLU B 1 218 ? 165.494 26.958 55.556 1.00 41.14 244 GLU A N 1
ATOM 4934 C CA . GLU B 1 218 ? 165.410 28.236 54.846 1.00 43.52 244 GLU A CA 1
ATOM 4935 C C . GLU B 1 218 ? 165.986 28.115 53.445 1.00 48.84 244 GLU A C 1
ATOM 4936 O O . GLU B 1 218 ? 166.880 27.308 53.209 1.00 44.95 244 GLU A O 1
ATOM 4942 N N . PRO B 1 219 ? 165.483 28.928 52.507 1.00 51.78 245 PRO A N 1
ATOM 4943 C CA . PRO B 1 219 ? 166.071 28.922 51.168 1.00 48.75 245 PRO A CA 1
ATOM 4944 C C . PRO B 1 219 ? 167.463 29.537 51.245 1.00 52.04 245 PRO A C 1
ATOM 4945 O O . PRO B 1 219 ? 167.711 30.426 52.064 1.00 49.61 245 PRO A O 1
ATOM 4949 N N . VAL B 1 220 ? 168.386 29.044 50.436 1.00 59.04 246 VAL A N 1
ATOM 4950 C CA . VAL B 1 220 ? 169.743 29.565 50.497 1.00 67.94 246 VAL A CA 1
ATOM 4951 C C . VAL B 1 220 ? 170.197 29.979 49.113 1.00 64.37 246 VAL A C 1
ATOM 4952 O O . VAL B 1 220 ? 169.524 29.668 48.133 1.00 72.90 246 VAL A O 1
ATOM 4956 N N . GLY B 1 233 ? 155.675 35.340 45.962 1.00 77.46 259 GLY A N 1
ATOM 4957 C CA . GLY B 1 233 ? 155.276 34.119 45.281 1.00 74.80 259 GLY A CA 1
ATOM 4958 C C . GLY B 1 233 ? 154.733 33.090 46.258 1.00 71.91 259 GLY A C 1
ATOM 4959 O O . GLY B 1 233 ? 155.500 32.441 46.971 1.00 68.73 259 GLY A O 1
ATOM 4960 N N . ASN B 1 234 ? 153.410 32.938 46.282 1.00 65.85 260 ASN A N 1
ATOM 4961 C CA . ASN B 1 234 ? 152.727 32.057 47.232 1.00 69.10 260 ASN A CA 1
ATOM 4962 C C . ASN B 1 234 ? 152.929 30.561 46.969 1.00 65.40 260 ASN A C 1
ATOM 4963 O O . ASN B 1 234 ? 153.094 30.148 45.825 1.00 69.84 260 ASN A O 1
ATOM 4968 N N . PRO B 1 235 ? 152.907 29.741 48.035 1.00 57.52 261 PRO A N 1
ATOM 4969 C CA . PRO B 1 235 ? 153.030 28.284 47.885 1.00 53.17 261 PRO A CA 1
ATOM 4970 C C . PRO B 1 235 ? 151.877 27.658 47.088 1.00 45.99 261 PRO A C 1
ATOM 4971 O O . PRO B 1 235 ? 150.766 28.176 47.089 1.00 46.36 261 PRO A O 1
ATOM 4975 N N . GLN B 1 236 ? 152.145 26.532 46.440 1.00 40.95 262 GLN A N 1
ATOM 4976 C CA . GLN B 1 236 ? 151.141 25.854 45.635 1.00 45.02 262 GLN A CA 1
ATOM 4977 C C . GLN B 1 236 ? 150.997 24.396 46.064 1.00 43.13 262 GLN A C 1
ATOM 4978 O O . GLN B 1 236 ? 150.315 23.600 45.419 1.00 41.38 262 GLN A O 1
ATOM 4984 N N . ILE B 1 237 ? 151.686 24.052 47.144 1.00 39.47 263 ILE A N 1
ATOM 4985 C CA . ILE B 1 237 ? 151.477 22.796 47.845 1.00 38.23 263 ILE A CA 1
ATOM 4986 C C . ILE B 1 237 ? 151.070 23.165 49.267 1.00 44.70 263 ILE A C 1
ATOM 4987 O O . ILE B 1 237 ? 151.680 24.040 49.887 1.00 41.22 263 ILE A O 1
ATOM 4992 N N . ALA B 1 238 ? 150.037 22.505 49.776 1.00 37.03 264 ALA A N 1
ATOM 4993 C CA . ALA B 1 238 ? 149.535 22.786 51.103 1.00 40.42 264 ALA A CA 1
ATOM 4994 C C . ALA B 1 238 ? 149.576 21.526 51.951 1.00 41.29 264 ALA A C 1
ATOM 4995 O O . ALA B 1 238 ? 149.286 20.426 51.467 1.00 39.78 264 ALA A O 1
ATOM 4997 N N . LEU B 1 239 ? 149.948 21.702 53.216 1.00 35.76 265 LEU A N 1
ATOM 4998 C CA . LEU B 1 239 ? 149.997 20.612 54.182 1.00 32.54 265 LEU A CA 1
ATOM 4999 C C . LEU B 1 239 ? 148.872 20.795 55.190 1.00 33.23 265 LEU A C 1
ATOM 5000 O O . LEU B 1 239 ? 148.777 21.843 55.830 1.00 31.57 265 LEU A O 1
ATOM 5005 N N . VAL B 1 240 ? 148.011 19.791 55.315 1.00 31.57 266 VAL A N 1
ATOM 5006 C CA . VAL B 1 240 ? 147.039 19.757 56.397 1.00 31.27 266 VAL A CA 1
ATOM 5007 C C . VAL B 1 240 ? 147.381 18.566 57.294 1.00 28.66 266 VAL A C 1
ATOM 5008 O O . VAL B 1 240 ? 147.768 17.504 56.802 1.00 28.74 266 VAL A O 1
ATOM 5012 N N . GLY B 1 241 ? 147.255 18.743 58.611 1.00 29.75 267 GLY A N 1
ATOM 5013 C CA . GLY B 1 241 ? 147.689 17.707 59.537 1.00 29.28 267 GLY A CA 1
ATOM 5014 C C . GLY B 1 241 ? 147.516 18.003 61.016 1.00 29.89 267 GLY A C 1
ATOM 5015 O O . GLY B 1 241 ? 146.839 18.972 61.411 1.00 29.23 267 GLY A O 1
ATOM 5016 N N . THR B 1 242 ? 148.125 17.141 61.827 1.00 34.38 268 THR A N 1
ATOM 5017 C CA . THR B 1 242 ? 148.036 17.197 63.291 1.00 33.92 268 THR A CA 1
ATOM 5018 C C . THR B 1 242 ? 149.243 17.928 63.866 1.00 37.44 268 THR A C 1
ATOM 5019 O O . THR B 1 242 ? 149.992 18.557 63.131 1.00 33.63 268 THR A O 1
ATOM 5023 N N . SER B 1 243 ? 149.440 17.828 65.182 1.00 37.04 269 SER A N 1
ATOM 5024 C CA . SER B 1 243 ? 150.620 18.407 65.806 1.00 26.71 269 SER A CA 1
ATOM 5025 C C . SER B 1 243 ? 151.914 17.808 65.245 1.00 27.00 269 SER A C 1
ATOM 5026 O O . SER B 1 243 ? 152.947 18.445 65.312 1.00 29.88 269 SER A O 1
ATOM 5029 N N . ASN B 1 244 ? 151.856 16.607 64.672 1.00 25.54 270 ASN A N 1
ATOM 5030 C CA . ASN B 1 244 ? 153.047 16.040 64.013 1.00 32.55 270 ASN A CA 1
ATOM 5031 C C . ASN B 1 244 ? 153.573 16.901 62.874 1.00 40.29 270 ASN A C 1
ATOM 5032 O O . ASN B 1 244 ? 154.770 16.883 62.585 1.00 36.05 270 ASN A O 1
ATOM 5037 N N . SER B 1 245 ? 152.677 17.647 62.230 1.00 29.19 271 SER A N 1
ATOM 5038 C CA . SER B 1 245 ? 153.076 18.503 61.113 1.00 32.18 271 SER A CA 1
ATOM 5039 C C . SER B 1 245 ? 153.390 19.907 61.583 1.00 31.59 271 SER A C 1
ATOM 5040 O O . SER B 1 245 ? 153.730 20.767 60.782 1.00 33.28 271 SER A O 1
ATOM 5043 N N . GLY B 1 246 ? 153.279 20.132 62.890 1.00 33.80 272 GLY A N 1
ATOM 5044 C CA . GLY B 1 246 ? 153.627 21.414 63.479 1.00 28.73 272 GLY A CA 1
ATOM 5045 C C . GLY B 1 246 ? 155.118 21.716 63.375 1.00 43.31 272 GLY A C 1
ATOM 5046 O O . GLY B 1 246 ? 155.940 20.812 63.223 1.00 34.63 272 GLY A O 1
ATOM 5047 N N . PRO B 1 247 ? 155.477 23.003 63.475 1.00 45.37 273 PRO A N 1
ATOM 5048 C CA . PRO B 1 247 ? 156.847 23.484 63.241 1.00 45.83 273 PRO A CA 1
ATOM 5049 C C . PRO B 1 247 ? 157.886 22.894 64.205 1.00 44.40 273 PRO A C 1
ATOM 5050 O O . PRO B 1 247 ? 159.075 22.930 63.905 1.00 46.81 273 PRO A O 1
ATOM 5054 N N . ALA B 1 248 ? 157.458 22.367 65.344 1.00 42.30 274 ALA A N 1
ATOM 5055 C CA . ALA B 1 248 ? 158.421 21.835 66.314 1.00 46.40 274 ALA A CA 1
ATOM 5056 C C . ALA B 1 248 ? 159.221 20.665 65.744 1.00 36.76 274 ALA A C 1
ATOM 5057 O O . ALA B 1 248 ? 160.384 20.491 66.075 1.00 38.99 274 ALA A O 1
ATOM 5059 N N . TYR B 1 249 ? 158.596 19.868 64.886 1.00 36.33 275 TYR A N 1
ATOM 5060 C CA . TYR B 1 249 ? 159.262 18.697 64.313 1.00 37.48 275 TYR A CA 1
ATOM 5061 C C . TYR B 1 249 ? 159.744 18.923 62.877 1.00 34.03 275 TYR A C 1
ATOM 5062 O O . TYR B 1 249 ? 160.391 18.051 62.294 1.00 38.91 275 TYR A O 1
ATOM 5071 N N . ASN B 1 250 ? 159.427 20.093 62.324 1.00 34.23 276 ASN A N 1
ATOM 5072 C CA . ASN B 1 250 ? 159.927 20.538 61.008 1.00 33.06 276 ASN A CA 1
ATOM 5073 C C . ASN B 1 250 ? 159.560 19.663 59.800 1.00 41.25 276 ASN A C 1
ATOM 5074 O O . ASN B 1 250 ? 160.289 19.655 58.802 1.00 42.79 276 ASN A O 1
ATOM 5079 N N . PHE B 1 251 ? 158.435 18.951 59.872 1.00 35.93 277 PHE A N 1
ATOM 5080 C CA . PHE B 1 251 ? 157.996 18.107 58.756 1.00 36.53 277 PHE A CA 1
ATOM 5081 C C . PHE B 1 251 ? 157.896 18.940 57.469 1.00 34.14 277 PHE A C 1
ATOM 5082 O O . PHE B 1 251 ? 158.460 18.573 56.430 1.00 34.04 277 PHE A O 1
ATOM 5090 N N . ALA B 1 252 ? 157.236 20.090 57.558 1.00 29.51 278 ALA A N 1
ATOM 5091 C CA . ALA B 1 252 ? 157.065 20.967 56.408 1.00 34.43 278 ALA A CA 1
ATOM 5092 C C . ALA B 1 252 ? 158.414 21.426 55.846 1.00 40.74 278 ALA A C 1
ATOM 5093 O O . ALA B 1 252 ? 158.603 21.484 54.631 1.00 42.22 278 ALA A O 1
ATOM 5095 N N . GLY B 1 253 ? 159.337 21.767 56.743 1.00 39.27 279 GLY A N 1
ATOM 5096 C CA . GLY B 1 253 ? 160.652 22.237 56.350 1.00 29.91 279 GLY A CA 1
ATOM 5097 C C . GLY B 1 253 ? 161.426 21.189 55.575 1.00 36.02 279 GLY A C 1
ATOM 5098 O O . GLY B 1 253 ? 161.986 21.481 54.525 1.00 36.74 279 GLY A O 1
ATOM 5099 N N . PHE B 1 254 ? 161.451 19.965 56.092 1.00 36.85 280 PHE A N 1
ATOM 5100 C CA . PHE B 1 254 ? 162.127 18.864 55.420 1.00 38.05 280 PHE A CA 1
ATOM 5101 C C . PHE B 1 254 ? 161.467 18.548 54.078 1.00 39.43 280 PHE A C 1
ATOM 5102 O O . PHE B 1 254 ? 162.151 18.195 53.120 1.00 41.31 280 PHE A O 1
ATOM 5110 N N . LEU B 1 255 ? 160.140 18.673 54.016 1.00 39.25 281 LEU A N 1
ATOM 5111 C CA . LEU B 1 255 ? 159.409 18.532 52.755 1.00 30.38 281 LEU A CA 1
ATOM 5112 C C . LEU B 1 255 ? 159.903 19.552 51.729 1.00 35.84 281 LEU A C 1
ATOM 5113 O O . LEU B 1 255 ? 160.105 19.228 50.551 1.00 35.44 281 LEU A O 1
ATOM 5118 N N . GLU B 1 256 ? 160.102 20.787 52.181 1.00 38.85 282 GLU A N 1
ATOM 5119 C CA . GLU B 1 256 ? 160.655 21.812 51.302 1.00 39.71 282 GLU A CA 1
ATOM 5120 C C . GLU B 1 256 ? 162.069 21.450 50.868 1.00 41.07 282 GLU A C 1
ATOM 5121 O O . GLU B 1 256 ? 162.426 21.599 49.694 1.00 35.93 282 GLU A O 1
ATOM 5127 N N . GLU B 1 257 ? 162.868 20.970 51.816 1.00 36.76 283 GLU A N 1
ATOM 5128 C CA . GLU B 1 257 ? 164.250 20.630 51.522 1.00 43.25 283 GLU A CA 1
ATOM 5129 C C . GLU B 1 257 ? 164.326 19.598 50.417 1.00 49.77 283 GLU A C 1
ATOM 5130 O O . GLU B 1 257 ? 165.033 19.795 49.422 1.00 47.30 283 GLU A O 1
ATOM 5136 N N . PHE B 1 258 ? 163.579 18.509 50.572 1.00 41.45 284 PHE A N 1
ATOM 5137 C CA . PHE B 1 258 ? 163.702 17.410 49.621 1.00 43.74 284 PHE A CA 1
ATOM 5138 C C . PHE B 1 258 ? 162.887 17.569 48.341 1.00 43.82 284 PHE A C 1
ATOM 5139 O O . PHE B 1 258 ? 163.104 16.819 47.388 1.00 46.38 284 PHE A O 1
ATOM 5147 N N . SER B 1 259 ? 161.956 18.526 48.314 1.00 40.40 285 SER A N 1
ATOM 5148 C CA . SER B 1 259 ? 161.146 18.737 47.111 1.00 38.99 285 SER A CA 1
ATOM 5149 C C . SER B 1 259 ? 161.489 20.018 46.335 1.00 45.34 285 SER A C 1
ATOM 5150 O O . SER B 1 259 ? 161.214 20.107 45.137 1.00 44.70 285 SER A O 1
ATOM 5153 N N . GLY B 1 260 ? 162.063 21.010 47.011 1.00 41.12 286 GLY A N 1
ATOM 5154 C CA . GLY B 1 260 ? 162.374 22.280 46.372 1.00 31.95 286 GLY A CA 1
ATOM 5155 C C . GLY B 1 260 ? 161.177 23.219 46.249 1.00 43.93 286 GLY A C 1
ATOM 5156 O O . GLY B 1 260 ? 161.287 24.305 45.673 1.00 41.92 286 GLY A O 1
ATOM 5157 N N . ALA B 1 261 ? 160.029 22.816 46.792 1.00 35.69 287 ALA A N 1
ATOM 5158 C CA . ALA B 1 261 ? 158.825 23.649 46.719 1.00 37.81 287 ALA A CA 1
ATOM 5159 C C . ALA B 1 261 ? 158.414 24.236 48.079 1.00 40.10 287 ALA A C 1
ATOM 5160 O O . ALA B 1 261 ? 158.528 23.571 49.097 1.00 38.32 287 ALA A O 1
ATOM 5162 N N . ASP B 1 262 ? 157.948 25.481 48.077 1.00 36.30 288 ASP A N 1
ATOM 5163 C CA . ASP B 1 262 ? 157.292 26.081 49.233 1.00 43.01 288 ASP A CA 1
ATOM 5164 C C . ASP B 1 262 ? 156.091 25.243 49.664 1.00 46.70 288 ASP A C 1
ATOM 5165 O O . ASP B 1 262 ? 155.302 24.779 48.834 1.00 42.99 288 ASP A O 1
ATOM 5170 N N . ILE B 1 263 ? 155.954 25.063 50.971 1.00 46.80 289 ILE A N 1
ATOM 5171 C CA . ILE B 1 263 ? 154.842 24.318 51.536 1.00 40.62 289 ILE A CA 1
ATOM 5172 C C . ILE B 1 263 ? 154.052 25.252 52.426 1.00 37.97 289 ILE A C 1
ATOM 5173 O O . ILE B 1 263 ? 154.609 25.869 53.343 1.00 42.58 289 ILE A O 1
ATOM 5178 N N . LEU B 1 264 ? 152.755 25.365 52.167 1.00 29.60 290 LEU A N 1
ATOM 5179 C CA . LEU B 1 264 ? 151.885 26.122 53.066 1.00 36.69 290 LEU A CA 1
ATOM 5180 C C . LEU B 1 264 ? 151.466 25.213 54.227 1.00 35.07 290 LEU A C 1
ATOM 5181 O O . LEU B 1 264 ? 150.722 24.244 54.022 1.00 36.66 290 LEU A O 1
ATOM 5186 N N . ASN B 1 265 ? 151.943 25.509 55.436 1.00 36.21 291 ASN A N 1
ATOM 5187 C CA . ASN B 1 265 ? 151.616 24.678 56.598 1.00 36.20 291 ASN A CA 1
ATOM 5188 C C . ASN B 1 265 ? 150.322 25.101 57.316 1.00 33.54 291 ASN A C 1
ATOM 5189 O O . ASN B 1 265 ? 150.284 26.147 57.956 1.00 35.28 291 ASN A O 1
ATOM 5194 N N . ASN B 1 266 ? 149.276 24.284 57.211 1.00 29.92 292 ASN A N 1
ATOM 5195 C CA . ASN B 1 266 ? 148.028 24.548 57.927 1.00 39.13 292 ASN A CA 1
ATOM 5196 C C . ASN B 1 266 ? 147.751 23.532 59.036 1.00 38.40 292 ASN A C 1
ATOM 5197 O O . ASN B 1 266 ? 146.586 23.266 59.377 1.00 36.64 292 ASN A O 1
ATOM 5202 N N . ALA B 1 267 ? 148.817 22.959 59.583 1.00 30.49 293 ALA A N 1
ATOM 5203 C CA . ALA B 1 267 ? 148.679 21.896 60.570 1.00 33.74 293 ALA A CA 1
ATOM 5204 C C . ALA B 1 267 ? 148.004 22.412 61.842 1.00 34.01 293 ALA A C 1
ATOM 5205 O O . ALA B 1 267 ? 148.247 23.534 62.280 1.00 38.29 293 ALA A O 1
ATOM 5207 N N . VAL B 1 268 ? 147.130 21.600 62.419 1.00 34.03 294 VAL A N 1
ATOM 5208 C CA . VAL B 1 268 ? 146.496 21.974 63.683 1.00 34.68 294 VAL A CA 1
ATOM 5209 C C . VAL B 1 268 ? 146.872 21.028 64.818 1.00 30.86 294 VAL A C 1
ATOM 5210 O O . VAL B 1 268 ? 146.568 19.835 64.772 1.00 29.92 294 VAL A O 1
ATOM 5214 N N . SER B 1 269 ? 147.533 21.574 65.832 1.00 37.50 295 SER A N 1
ATOM 5215 C CA . SER B 1 269 ? 147.879 20.822 67.026 1.00 38.09 295 SER A CA 1
ATOM 5216 C C . SER B 1 269 ? 146.604 20.492 67.755 1.00 36.31 295 SER A C 1
ATOM 5217 O O . SER B 1 269 ? 145.844 21.387 68.086 1.00 42.77 295 SER A O 1
ATOM 5220 N N . GLY B 1 270 ? 146.370 19.204 67.982 1.00 33.90 296 GLY A N 1
ATOM 5221 C CA . GLY B 1 270 ? 145.141 18.739 68.591 1.00 30.91 296 GLY A CA 1
ATOM 5222 C C . GLY B 1 270 ? 144.041 18.479 67.577 1.00 36.80 296 GLY A C 1
ATOM 5223 O O . GLY B 1 270 ? 142.972 18.000 67.929 1.00 34.64 296 GLY A O 1
ATOM 5224 N N . GLY B 1 271 ? 144.297 18.784 66.308 1.00 33.99 297 GLY A N 1
ATOM 5225 C CA . GLY B 1 271 ? 143.226 18.763 65.318 1.00 28.30 297 GLY A CA 1
ATOM 5226 C C . GLY B 1 271 ? 142.774 17.403 64.842 1.00 29.51 297 GLY A C 1
ATOM 5227 O O . GLY B 1 271 ? 141.703 17.259 64.231 1.00 34.13 297 GLY A O 1
ATOM 5228 N N . GLY B 1 272 ? 143.599 16.398 65.095 1.00 33.73 298 GLY A N 1
ATOM 5229 C CA . GLY B 1 272 ? 143.320 15.045 64.651 1.00 26.41 298 GLY A CA 1
ATOM 5230 C C . GLY B 1 272 ? 143.096 14.883 63.144 1.00 40.67 298 GLY A C 1
ATOM 5231 O O . GLY B 1 272 ? 143.697 15.578 62.310 1.00 30.69 298 GLY A O 1
ATOM 5232 N N . PHE B 1 273 ? 142.209 13.950 62.810 1.00 36.34 299 PHE A N 1
ATOM 5233 C CA . PHE B 1 273 ? 141.884 13.580 61.437 1.00 40.16 299 PHE A CA 1
ATOM 5234 C C . PHE B 1 273 ? 141.323 14.749 60.631 1.00 38.54 299 PHE A C 1
ATOM 5235 O O . PHE B 1 273 ? 141.743 14.986 59.499 1.00 34.98 299 PHE A O 1
ATOM 5243 N N . ASP B 1 274 ? 140.403 15.497 61.234 1.00 36.84 300 ASP A N 1
ATOM 5244 C CA . ASP B 1 274 ? 139.519 16.384 60.474 1.00 32.19 300 ASP A CA 1
ATOM 5245 C C . ASP B 1 274 ? 139.826 17.881 60.504 1.00 33.54 300 ASP A C 1
ATOM 5246 O O . ASP B 1 274 ? 139.606 18.576 59.509 1.00 30.92 300 ASP A O 1
ATOM 5251 N N . SER B 1 275 ? 140.316 18.390 61.632 1.00 28.93 301 SER A N 1
ATOM 5252 C CA . SER B 1 275 ? 140.263 19.834 61.874 1.00 30.24 301 SER A CA 1
ATOM 5253 C C . SER B 1 275 ? 141.028 20.680 60.868 1.00 37.76 301 SER A C 1
ATOM 5254 O O . SER B 1 275 ? 140.492 21.662 60.336 1.00 37.55 301 SER A O 1
ATOM 5257 N N . SER B 1 276 ? 142.276 20.303 60.612 1.00 31.50 302 SER A N 1
ATOM 5258 C CA . SER B 1 276 ? 143.129 21.096 59.741 1.00 34.74 302 SER A CA 1
ATOM 5259 C C . SER B 1 276 ? 142.586 21.174 58.302 1.00 30.06 302 SER A C 1
ATOM 5260 O O . SER B 1 276 ? 142.543 22.253 57.699 1.00 31.66 302 SER A O 1
ATOM 5263 N N . LEU B 1 277 ? 142.180 20.033 57.760 1.00 28.12 303 LEU A N 1
ATOM 5264 C CA . LEU B 1 277 ? 141.661 19.997 56.394 1.00 32.70 303 LEU A CA 1
ATOM 5265 C C . LEU B 1 277 ? 140.338 20.783 56.272 1.00 40.41 303 LEU A C 1
ATOM 5266 O O . LEU B 1 277 ? 140.220 21.662 55.424 1.00 36.69 303 LEU A O 1
ATOM 5271 N N . LEU B 1 278 ? 139.362 20.486 57.130 1.00 31.39 304 LEU A N 1
ATOM 5272 C CA . LEU B 1 278 ? 138.073 21.196 57.107 1.00 28.84 304 LEU A CA 1
ATOM 5273 C C . LEU B 1 278 ? 138.256 22.705 57.247 1.00 34.26 304 LEU A C 1
ATOM 5274 O O . LEU B 1 278 ? 137.584 23.497 56.563 1.00 36.46 304 LEU A O 1
ATOM 5279 N N . ALA B 1 279 ? 139.169 23.102 58.132 1.00 31.67 305 ALA A N 1
ATOM 5280 C CA . ALA B 1 279 ? 139.407 24.522 58.363 1.00 35.01 305 ALA A CA 1
ATOM 5281 C C . ALA B 1 279 ? 140.006 25.166 57.125 1.00 39.30 305 ALA A C 1
ATOM 5282 O O . ALA B 1 279 ? 139.587 26.248 56.721 1.00 40.44 305 ALA A O 1
ATOM 5284 N N . TYR B 1 280 ? 141.003 24.503 56.540 1.00 34.55 306 TYR A N 1
ATOM 5285 C CA . TYR B 1 280 ? 141.648 25.031 55.338 1.00 43.69 306 TYR A CA 1
ATOM 5286 C C . TYR B 1 280 ? 140.625 25.183 54.210 1.00 41.78 306 TYR A C 1
ATOM 5287 O O . TYR B 1 280 ? 140.531 26.238 53.574 1.00 39.90 306 TYR A O 1
ATOM 5296 N N . MET B 1 281 ? 139.843 24.132 53.986 1.00 33.88 307 MET A N 1
ATOM 5297 C CA . MET B 1 281 ? 138.855 24.151 52.923 1.00 41.84 307 MET A CA 1
ATOM 5298 C C . MET B 1 281 ? 137.692 25.077 53.238 1.00 41.38 307 MET A C 1
ATOM 5299 O O . MET B 1 281 ? 136.816 25.282 52.400 1.00 39.61 307 MET A O 1
ATOM 5304 N N . THR B 1 282 ? 137.674 25.653 54.438 1.00 37.58 308 THR A N 1
ATOM 5305 C CA . THR B 1 282 ? 136.726 26.739 54.678 1.00 38.14 308 THR A CA 1
ATOM 5306 C C . THR B 1 282 ? 137.308 28.135 54.385 1.00 46.22 308 THR A C 1
ATOM 5307 O O . THR B 1 282 ? 136.564 29.106 54.218 1.00 50.79 308 THR A O 1
ATOM 5311 N N . SER B 1 283 ? 138.634 28.228 54.291 1.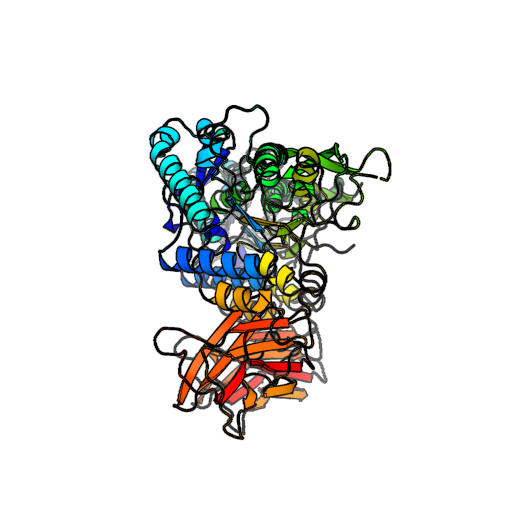00 43.49 309 SER A N 1
ATOM 5312 C CA . SER B 1 283 ? 139.301 29.520 54.100 1.00 47.08 309 SER A CA 1
ATOM 5313 C C . SER B 1 283 ? 139.040 30.106 52.709 1.00 49.23 309 SER A C 1
ATOM 5314 O O . SER B 1 283 ? 138.938 29.370 51.733 1.00 42.30 309 SER A O 1
ATOM 5317 N N . GLU B 1 284 ? 138.938 31.430 52.625 1.00 54.37 310 GLU A N 1
ATOM 5318 C CA . GLU B 1 284 ? 138.687 32.093 51.349 1.00 61.91 310 GLU A CA 1
ATOM 5319 C C . GLU B 1 284 ? 139.832 31.830 50.389 1.00 60.82 310 GLU A C 1
ATOM 5320 O O . GLU B 1 284 ? 139.623 31.587 49.195 1.00 58.38 310 GLU A O 1
ATOM 5326 N N . GLU B 1 285 ? 141.044 31.861 50.932 1.00 61.69 311 GLU A N 1
ATOM 5327 C CA . GLU B 1 285 ? 142.250 31.682 50.139 1.00 66.35 311 GLU A CA 1
ATOM 5328 C C . GLU B 1 285 ? 142.256 30.339 49.423 1.00 57.94 311 GLU A C 1
ATOM 5329 O O . GLU B 1 285 ? 142.732 30.224 48.288 1.00 51.68 311 GLU A O 1
ATOM 5331 N N . PHE B 1 286 ? 141.725 29.317 50.085 1.00 52.39 312 PHE A N 1
ATOM 5332 C CA . PHE B 1 286 ? 141.670 27.996 49.471 1.00 51.37 312 PHE A CA 1
ATOM 5333 C C . PHE B 1 286 ? 140.843 27.996 48.180 1.00 54.01 312 PHE A C 1
ATOM 5334 O O . PHE B 1 286 ? 141.216 27.355 47.198 1.00 47.71 312 PHE A O 1
ATOM 5342 N N . HIS B 1 287 ? 139.717 28.704 48.187 1.00 48.30 313 HIS A N 1
ATOM 5343 C CA . HIS B 1 287 ? 138.812 28.660 47.045 1.00 54.19 313 HIS A CA 1
ATOM 5344 C C . HIS B 1 287 ? 139.240 29.645 45.970 1.00 58.13 313 HIS A C 1
ATOM 5345 O O . HIS B 1 287 ? 139.029 29.408 44.782 1.00 55.34 313 HIS A O 1
ATOM 5352 N N . LYS B 1 288 ? 139.852 30.742 46.406 1.00 67.95 314 LYS A N 1
ATOM 5353 C CA . LYS B 1 288 ? 140.435 31.731 45.505 1.00 73.28 314 LYS A CA 1
ATOM 5354 C C . LYS B 1 288 ? 141.649 31.180 44.745 1.00 68.41 314 LYS A C 1
ATOM 5355 O O . LYS B 1 288 ? 141.662 31.163 43.517 1.00 76.44 314 LYS A O 1
ATOM 5358 N N . ASN B 1 289 ? 142.667 30.731 45.472 1.00 64.80 315 ASN A N 1
ATOM 5359 C CA . ASN B 1 289 ? 143.842 30.124 44.848 1.00 64.20 315 ASN A CA 1
ATOM 5360 C C . ASN B 1 289 ? 144.109 28.733 45.399 1.00 57.16 315 ASN A C 1
ATOM 5361 O O . ASN B 1 289 ? 144.966 28.556 46.267 1.00 53.96 315 ASN A O 1
ATOM 5366 N N . PRO B 1 290 ? 143.365 27.739 44.903 1.00 49.50 316 PRO A N 1
ATOM 5367 C CA . PRO B 1 290 ? 143.528 26.370 45.396 1.00 48.72 316 PRO A CA 1
ATOM 5368 C C . PRO B 1 290 ? 144.920 25.844 45.100 1.00 50.80 316 PRO A C 1
ATOM 5369 O O . PRO B 1 290 ? 145.457 26.147 44.036 1.00 57.44 316 PRO A O 1
ATOM 5373 N N . PRO B 1 291 ? 145.500 25.069 46.034 1.00 46.00 317 PRO A N 1
ATOM 5374 C CA . PRO B 1 291 ? 146.826 24.485 45.822 1.00 43.99 317 PRO A CA 1
ATOM 5375 C C . PRO B 1 291 ? 146.739 23.462 44.708 1.00 39.66 317 PRO A C 1
ATOM 5376 O O . PRO B 1 291 ? 145.637 22.993 44.405 1.00 36.96 317 PRO A O 1
ATOM 5380 N N . LYS B 1 292 ? 147.873 23.116 44.110 1.00 38.87 318 LYS A N 1
ATOM 5381 C CA . LYS B 1 292 ? 147.898 22.092 43.071 1.00 40.51 318 LYS A CA 1
ATOM 5382 C C . LYS B 1 292 ? 147.976 20.735 43.743 1.00 43.20 318 LYS A C 1
ATOM 5383 O O . LYS B 1 292 ? 147.516 19.728 43.204 1.00 42.69 318 LYS A O 1
ATOM 5387 N N . ILE B 1 293 ? 148.579 20.715 44.929 1.00 38.97 319 ILE A N 1
ATOM 5388 C CA . ILE B 1 293 ? 148.820 19.475 45.654 1.00 36.18 319 ILE A CA 1
ATOM 5389 C C . ILE B 1 293 ? 148.455 19.688 47.119 1.00 40.80 319 ILE A C 1
ATOM 5390 O O . ILE B 1 293 ? 148.805 20.712 47.707 1.00 36.17 319 ILE A O 1
ATOM 5395 N N . LEU B 1 294 ? 147.733 18.727 47.686 1.00 37.66 320 LEU A N 1
ATOM 5396 C CA . LEU B 1 294 ? 147.244 18.809 49.057 1.00 32.96 320 LEU A CA 1
ATOM 5397 C C . LEU B 1 294 ? 147.763 17.585 49.791 1.00 36.83 320 LEU A C 1
ATOM 5398 O O . LEU B 1 294 ? 147.436 16.454 49.433 1.00 33.11 320 LEU A O 1
ATOM 5403 N N . ILE B 1 295 ? 148.622 17.825 50.782 1.00 30.87 321 ILE A N 1
ATOM 5404 C CA . ILE B 1 295 ? 149.204 16.757 51.580 1.00 32.62 321 ILE A CA 1
ATOM 5405 C C . ILE B 1 295 ? 148.453 16.646 52.914 1.00 26.48 321 ILE A C 1
ATOM 5406 O O . ILE B 1 295 ? 148.357 17.619 53.664 1.00 31.25 321 ILE A O 1
ATOM 5411 N N . TRP B 1 296 ? 147.921 15.459 53.192 1.00 26.15 322 TRP A N 1
ATOM 5412 C CA . TRP B 1 296 ? 147.068 15.231 54.369 1.00 27.29 322 TRP A CA 1
ATOM 5413 C C . TRP B 1 296 ? 147.742 14.227 55.288 1.00 37.63 322 TRP A C 1
ATOM 5414 O O . TRP B 1 296 ? 147.887 13.054 54.921 1.00 31.64 322 TRP A O 1
ATOM 5425 N N . GLU B 1 297 ? 148.157 14.695 56.472 1.00 27.72 323 GLU A N 1
ATOM 5426 C CA . GLU B 1 297 ? 148.882 13.858 57.431 1.00 27.70 323 GLU A CA 1
ATOM 5427 C C . GLU B 1 297 ? 147.991 13.448 58.613 1.00 27.29 323 GLU A C 1
ATOM 5428 O O . GLU B 1 297 ? 147.349 14.282 59.222 1.00 27.62 323 GLU A O 1
ATOM 5434 N N . PHE B 1 298 ? 147.944 12.160 58.920 1.00 31.46 324 PHE A N 1
ATOM 5435 C CA . PHE B 1 298 ? 147.209 11.684 60.095 1.00 30.44 324 PHE A CA 1
ATOM 5436 C C . PHE B 1 298 ? 147.653 10.263 60.425 1.00 31.00 324 PHE A C 1
ATOM 5437 O O . PHE B 1 298 ? 148.315 9.613 59.618 1.00 36.30 324 PHE A O 1
ATOM 5445 N N . ALA B 1 299 ? 147.272 9.773 61.596 1.00 33.12 325 ALA A N 1
ATOM 5446 C CA . ALA B 1 299 ? 147.749 8.482 62.075 1.00 35.97 325 ALA A CA 1
ATOM 5447 C C . ALA B 1 299 ? 146.677 7.414 61.936 1.00 34.75 325 ALA A C 1
ATOM 5448 O O . ALA B 1 299 ? 145.558 7.697 61.506 1.00 35.27 325 ALA A O 1
ATOM 5450 N N . THR B 1 300 ? 147.018 6.198 62.347 1.00 31.72 326 THR A N 1
ATOM 5451 C CA . THR B 1 300 ? 146.230 5.007 62.026 1.00 32.02 326 THR A CA 1
ATOM 5452 C C . THR B 1 300 ? 145.092 4.668 62.998 1.00 37.20 326 THR A C 1
ATOM 5453 O O . THR B 1 300 ? 144.434 3.650 62.828 1.00 38.13 326 THR A O 1
ATOM 5457 N N . HIS B 1 301 ? 144.863 5.486 64.019 1.00 34.01 327 HIS A N 1
ATOM 5458 C CA . HIS B 1 301 ? 143.797 5.170 64.969 1.00 34.80 327 HIS A CA 1
ATOM 5459 C C . HIS B 1 301 ? 142.491 5.926 64.702 1.00 35.35 327 HIS A C 1
ATOM 5460 O O . HIS B 1 301 ? 141.488 5.682 65.364 1.00 42.33 327 HIS A O 1
ATOM 5467 N N . TYR B 1 302 ? 142.510 6.862 63.761 1.00 34.17 328 TYR A N 1
ATOM 5468 C CA . TYR B 1 302 ? 141.297 7.612 63.405 1.00 35.99 328 TYR A CA 1
ATOM 5469 C C . TYR B 1 302 ? 140.338 6.772 62.575 1.00 31.11 328 TYR A C 1
ATOM 5470 O O . TYR B 1 302 ? 140.753 5.915 61.789 1.00 42.89 328 TYR A O 1
ATOM 5479 N N . ASP B 1 303 ? 139.053 7.024 62.756 1.00 32.25 329 ASP A N 1
ATOM 5480 C CA . ASP B 1 303 ? 138.011 6.347 61.988 1.00 36.83 329 ASP A CA 1
ATOM 5481 C C . ASP B 1 303 ? 137.831 7.049 60.651 1.00 37.29 329 ASP A C 1
ATOM 5482 O O . ASP B 1 303 ? 137.186 8.096 60.584 1.00 38.20 329 ASP A O 1
ATOM 5487 N N . MET B 1 304 ? 138.373 6.466 59.586 1.00 35.94 330 MET A N 1
ATOM 5488 C CA . MET B 1 304 ? 138.348 7.122 58.272 1.00 37.93 330 MET A CA 1
ATOM 5489 C C . MET B 1 304 ? 136.983 7.102 57.590 1.00 43.79 330 MET A C 1
ATOM 5490 O O . MET B 1 304 ? 136.815 7.693 56.520 1.00 45.32 330 MET A O 1
ATOM 5495 N N . ALA B 1 305 ? 136.017 6.408 58.184 1.00 37.41 331 ALA A N 1
ATOM 5496 C CA . ALA B 1 305 ? 134.693 6.291 57.569 1.00 38.31 331 ALA A CA 1
ATOM 5497 C C . ALA B 1 305 ? 133.667 7.230 58.188 1.00 44.60 331 ALA A C 1
ATOM 5498 O O . ALA B 1 305 ? 132.495 7.162 57.843 1.00 46.37 331 ALA A O 1
ATOM 5500 N N . GLN B 1 306 ? 134.097 8.107 59.091 1.00 43.09 332 GLN A N 1
ATOM 5501 C CA . GLN B 1 306 ? 133.142 8.929 59.838 1.00 46.06 332 GLN A CA 1
ATOM 5502 C C . GLN B 1 306 ? 132.321 9.862 58.941 1.00 45.36 332 GLN A C 1
ATOM 5503 O O . GLN B 1 306 ? 132.868 10.720 58.247 1.00 42.45 332 GLN A O 1
ATOM 5509 N N . LYS B 1 307 ? 131.004 9.694 58.977 1.00 39.96 333 LYS A N 1
ATOM 5510 C CA . LYS B 1 307 ? 130.103 10.349 58.026 1.00 42.74 333 LYS A CA 1
ATOM 5511 C C . LYS B 1 307 ? 130.011 11.876 58.144 1.00 42.43 333 LYS A C 1
ATOM 5512 O O . LYS B 1 307 ? 129.912 12.573 57.136 1.00 40.42 333 LYS A O 1
ATOM 5518 N N . SER B 1 308 ? 130.039 12.402 59.364 1.00 34.74 334 SER A N 1
ATOM 5519 C CA . SER B 1 308 ? 129.952 13.852 59.556 1.00 32.84 334 SER A CA 1
ATOM 5520 C C . SER B 1 308 ? 131.120 14.597 58.898 1.00 39.39 334 SER A C 1
ATOM 5521 O O . SER B 1 308 ? 130.948 15.705 58.340 1.00 50.05 334 SER A O 1
ATOM 5524 N N . PHE B 1 309 ? 132.300 13.974 58.934 1.00 36.46 335 PHE A N 1
ATOM 5525 C CA . PHE B 1 309 ? 133.468 14.544 58.283 1.00 29.71 335 PHE A CA 1
ATOM 5526 C C . PHE B 1 309 ? 133.197 14.723 56.789 1.00 35.52 335 PHE A C 1
ATOM 5527 O O . PHE B 1 309 ? 133.276 15.830 56.280 1.00 40.88 335 PHE A O 1
ATOM 5535 N N . TYR B 1 310 ? 132.877 13.640 56.087 1.00 35.74 336 TYR A N 1
ATOM 5536 C CA . TYR B 1 310 ? 132.671 13.729 54.637 1.00 36.68 336 TYR A CA 1
ATOM 5537 C C . TYR B 1 310 ? 131.493 14.641 54.288 1.00 41.25 336 TYR A C 1
ATOM 5538 O O . TYR B 1 310 ? 131.541 15.376 53.296 1.00 42.11 336 TYR A O 1
ATOM 5547 N N . ARG B 1 311 ? 130.459 14.625 55.129 1.00 34.78 337 ARG A N 1
ATOM 5548 C CA . ARG B 1 311 ? 129.321 15.526 54.956 1.00 40.28 337 ARG A CA 1
ATOM 5549 C C . ARG B 1 311 ? 129.753 16.993 55.026 1.00 41.39 337 ARG A C 1
ATOM 5550 O O . ARG B 1 311 ? 129.071 17.870 54.503 1.00 37.09 337 ARG A O 1
ATOM 5558 N N . GLN B 1 312 ? 130.866 17.270 55.699 1.00 36.49 338 GLN A N 1
ATOM 5559 C CA . GLN B 1 312 ? 131.437 18.617 55.615 1.00 40.65 338 GLN A CA 1
ATOM 5560 C C . GLN B 1 312 ? 132.457 18.802 54.469 1.00 38.86 338 GLN A C 1
ATOM 5561 O O . GLN B 1 312 ? 132.417 19.798 53.754 1.00 44.01 338 GLN A O 1
ATOM 5567 N N . ALA B 1 313 ? 133.392 17.865 54.333 1.00 30.23 339 ALA A N 1
ATOM 5568 C CA . ALA B 1 313 ? 134.487 17.999 53.368 1.00 37.00 339 ALA A CA 1
ATOM 5569 C C . ALA B 1 313 ? 133.985 18.073 51.925 1.00 40.31 339 ALA A C 1
ATOM 5570 O O . ALA B 1 313 ? 134.500 18.867 51.138 1.00 44.58 339 ALA A O 1
ATOM 5572 N N . MET B 1 314 ? 132.983 17.260 51.582 1.00 41.33 340 MET A N 1
ATOM 5573 C CA . MET B 1 314 ? 132.492 17.240 50.201 1.00 42.22 340 MET A CA 1
ATOM 5574 C C . MET B 1 314 ? 131.976 18.623 49.772 1.00 41.01 340 MET A C 1
ATOM 5575 O O . MET B 1 314 ? 132.540 19.216 48.859 1.00 47.59 340 MET A O 1
ATOM 5580 N N . PRO B 1 315 ? 130.960 19.169 50.468 1.00 37.42 341 PRO A N 1
ATOM 5581 C CA . PRO B 1 315 ? 130.471 20.473 50.009 1.00 36.71 341 PRO A CA 1
ATOM 5582 C C . PRO B 1 315 ? 131.491 21.592 50.140 1.00 43.50 341 PRO A C 1
ATOM 5583 O O . PRO B 1 315 ? 131.411 22.560 49.376 1.00 43.59 341 PRO A O 1
ATOM 5587 N N . LEU B 1 316 ? 132.434 21.473 51.070 1.00 39.49 342 LEU A N 1
ATOM 5588 C CA . LEU B 1 316 ? 133.419 22.537 51.255 1.00 37.79 342 LEU A CA 1
ATOM 5589 C C . LEU B 1 316 ? 134.383 22.649 50.069 1.00 36.27 342 LEU A C 1
ATOM 5590 O O . LEU B 1 316 ? 134.936 23.723 49.827 1.00 41.21 342 LEU A O 1
ATOM 5595 N N . VAL B 1 317 ? 134.601 21.551 49.350 1.00 35.08 343 VAL A N 1
ATOM 5596 C CA . VAL B 1 317 ? 135.544 21.576 48.228 1.00 43.23 343 VAL A CA 1
ATOM 5597 C C . VAL B 1 317 ? 135.101 22.660 47.253 1.00 50.37 343 VAL A C 1
ATOM 5598 O O . VAL B 1 317 ? 135.907 23.475 46.821 1.00 46.67 343 VAL A O 1
ATOM 5602 N N . ASP B 1 318 ? 133.797 22.696 46.986 1.00 54.15 344 ASP A N 1
ATOM 5603 C CA . ASP B 1 318 ? 133.190 23.668 46.083 1.00 65.82 344 ASP A CA 1
ATOM 5604 C C . ASP B 1 318 ? 132.680 24.907 46.831 1.00 58.56 344 ASP A C 1
ATOM 5605 O O . ASP B 1 318 ? 131.850 25.654 46.312 1.00 54.50 344 ASP A O 1
ATOM 5607 N N . ASN B 1 319 ? 133.159 25.102 48.059 1.00 51.12 345 ASN A N 1
ATOM 5608 C CA . ASN B 1 319 ? 132.872 26.312 48.845 1.00 47.19 345 ASN A CA 1
ATOM 5609 C C . ASN B 1 319 ? 131.411 26.487 49.298 1.00 48.32 345 ASN A C 1
ATOM 5610 O O . ASN B 1 319 ? 130.896 27.597 49.333 1.00 47.91 345 ASN A O 1
ATOM 5615 N N . GLY B 1 320 ? 130.751 25.393 49.663 1.00 50.49 346 GLY A N 1
ATOM 5616 C CA . GLY B 1 320 ? 129.418 25.473 50.240 1.00 42.92 346 GLY A CA 1
ATOM 5617 C C . GLY B 1 320 ? 128.353 26.068 49.328 1.00 48.49 346 GLY A C 1
ATOM 5618 O O . GLY B 1 320 ? 128.175 25.628 48.190 1.00 49.53 346 GLY A O 1
ATOM 5619 N N . CYS B 1 321 ? 127.632 27.062 49.838 1.00 47.75 347 CYS A N 1
ATOM 5620 C CA . CYS B 1 321 ? 126.585 27.737 49.074 1.00 52.58 347 CYS A CA 1
ATOM 5621 C C . CYS B 1 321 ? 127.114 29.038 48.493 1.00 66.39 347 CYS A C 1
ATOM 5622 O O . CYS B 1 321 ? 126.368 29.790 47.860 1.00 68.68 347 CYS A O 1
ATOM 5625 N N . SER B 1 322 ? 128.398 29.298 48.719 1.00 62.82 348 SER A N 1
ATOM 5626 C CA . SER B 1 322 ? 128.981 30.602 48.426 1.00 67.50 348 SER A CA 1
ATOM 5627 C C . SER B 1 322 ? 128.880 30.966 46.951 1.00 69.67 348 SER A C 1
ATOM 5628 O O . SER B 1 322 ? 129.308 30.210 46.079 1.00 72.74 348 SER A O 1
ATOM 5631 N N . GLY B 1 323 ? 128.296 32.132 46.686 1.00 75.54 349 GLY A N 1
ATOM 5632 C CA . GLY B 1 323 ? 128.101 32.604 45.329 1.00 84.68 349 GLY A CA 1
ATOM 5633 C C . GLY B 1 323 ? 127.139 31.727 44.552 1.00 90.75 349 GLY A C 1
ATOM 5634 O O . GLY B 1 323 ? 127.240 31.611 43.330 1.00 94.33 349 GLY A O 1
ATOM 5635 N N . ARG B 1 324 ? 126.202 31.105 45.261 1.00 88.17 350 ARG A N 1
ATOM 5636 C CA . ARG B 1 324 ? 125.257 30.205 44.614 1.00 80.99 350 ARG A CA 1
ATOM 5637 C C . ARG B 1 324 ? 123.807 30.443 45.001 1.00 82.90 350 ARG A C 1
ATOM 5638 O O . ARG B 1 324 ? 123.483 31.345 45.778 1.00 72.38 350 ARG A O 1
ATOM 5646 N N . LYS B 1 325 ? 122.961 29.588 44.434 1.00 90.07 351 LYS A N 1
ATOM 5647 C CA . LYS B 1 325 ? 121.510 29.636 44.531 1.00 89.53 351 LYS A CA 1
ATOM 5648 C C . LYS B 1 325 ? 120.991 29.257 45.911 1.00 79.38 351 LYS A C 1
ATOM 5649 O O . LYS B 1 325 ? 120.896 28.077 46.234 1.00 79.15 351 LYS A O 1
ATOM 5655 N N . THR B 1 326 ? 120.633 30.251 46.715 1.00 75.96 352 THR A N 1
ATOM 5656 C CA . THR B 1 326 ? 120.095 29.973 48.043 1.00 77.27 352 THR A CA 1
ATOM 5657 C C . THR B 1 326 ? 118.563 29.966 48.056 1.00 79.21 352 THR A C 1
ATOM 5658 O O . THR B 1 326 ? 117.923 31.014 47.962 1.00 83.75 352 THR A O 1
ATOM 5662 N N . VAL B 1 327 ? 117.987 28.772 48.183 1.00 75.81 353 VAL A N 1
ATOM 5663 C CA . VAL B 1 327 ? 116.538 28.600 48.200 1.00 72.26 353 VAL A CA 1
ATOM 5664 C C . VAL B 1 327 ? 115.929 29.105 49.501 1.00 71.65 353 VAL A C 1
ATOM 5665 O O . VAL B 1 327 ? 114.736 29.387 49.570 1.00 76.14 353 VAL A O 1
ATOM 5669 N N . LEU B 1 328 ? 116.762 29.212 50.531 1.00 66.89 354 LEU A N 1
ATOM 5670 C CA . LEU B 1 328 ? 116.361 29.758 51.818 1.00 58.43 354 LEU A CA 1
ATOM 5671 C C . LEU B 1 328 ? 117.581 30.394 52.460 1.00 55.77 354 LEU A C 1
ATOM 5672 O O . LEU B 1 328 ? 118.663 29.817 52.430 1.00 58.27 354 LEU A O 1
ATOM 5677 N N . SER B 1 329 ? 117.409 31.573 53.048 1.00 56.14 355 SER A N 1
ATOM 5678 C CA . SER B 1 329 ? 118.524 32.281 53.660 1.00 58.40 355 SER A CA 1
ATOM 5679 C C . SER B 1 329 ? 118.004 33.264 54.695 1.00 64.06 355 SER A C 1
ATOM 5680 O O . SER B 1 329 ? 117.007 33.935 54.461 1.00 73.20 355 SER A O 1
ATOM 5683 N N . ARG B 1 330 ? 118.672 33.353 55.839 1.00 58.88 356 ARG A N 1
ATOM 5684 C CA . ARG B 1 330 ? 118.181 34.228 56.893 1.00 64.66 356 ARG A CA 1
ATOM 5685 C C . ARG B 1 330 ? 119.221 34.484 57.978 1.00 62.49 356 ARG A C 1
ATOM 5686 O O . ARG B 1 330 ? 120.022 33.610 58.300 1.00 59.88 356 ARG A O 1
ATOM 5694 N N . LYS B 1 331 ? 119.194 35.691 58.534 1.00 72.32 357 LYS A N 1
ATOM 5695 C CA . LYS B 1 331 ? 120.028 36.052 59.676 1.00 77.20 357 LYS A CA 1
ATOM 5696 C C . LYS B 1 331 ? 119.148 36.163 60.914 1.00 73.59 357 LYS A C 1
ATOM 5697 O O . LYS B 1 331 ? 118.058 36.723 60.849 1.00 83.19 357 LYS A O 1
ATOM 5699 N N . VAL B 1 332 ? 119.606 35.614 62.036 1.00 65.75 358 VAL A N 1
ATOM 5700 C CA . VAL B 1 332 ? 118.797 35.563 63.250 1.00 68.12 358 VAL A CA 1
ATOM 5701 C C . VAL B 1 332 ? 119.632 35.853 64.497 1.00 73.54 358 VAL A C 1
ATOM 5702 O O . VAL B 1 332 ? 120.745 35.348 64.629 1.00 79.27 358 VAL A O 1
ATOM 5706 N N . LYS B 1 333 ? 119.105 36.664 65.411 1.00 70.21 359 LYS A N 1
ATOM 5707 C CA . LYS B 1 333 ? 119.751 36.832 66.711 1.00 72.91 359 LYS A CA 1
ATOM 5708 C C . LYS B 1 333 ? 119.402 35.657 67.618 1.00 69.92 359 LYS A C 1
ATOM 5709 O O . LYS B 1 333 ? 118.229 35.386 67.871 1.00 71.87 359 LYS A O 1
ATOM 5711 N N . LEU B 1 334 ? 120.424 34.969 68.113 1.00 65.33 360 LEU A N 1
ATOM 5712 C CA . LEU B 1 334 ? 120.223 33.780 68.935 1.00 59.71 360 LEU A CA 1
ATOM 5713 C C . LEU B 1 334 ? 119.683 34.064 70.334 1.00 66.93 360 LEU A C 1
ATOM 5714 O O . LEU B 1 334 ? 120.258 34.839 71.097 1.00 67.51 360 LEU A O 1
ATOM 5719 N N . ARG B 1 335 ? 118.564 33.420 70.648 1.00 68.04 361 ARG A N 1
ATOM 5720 C CA . ARG B 1 335 ? 118.029 33.387 71.998 1.00 77.17 361 ARG A CA 1
ATOM 5721 C C . ARG B 1 335 ? 118.599 32.156 72.692 1.00 76.78 361 ARG A C 1
ATOM 5722 O O . ARG B 1 335 ? 119.283 31.348 72.063 1.00 68.13 361 ARG A O 1
ATOM 5724 N N . GLN B 1 336 ? 118.327 32.006 73.984 1.00 77.96 362 GLN A N 1
ATOM 5725 C CA . GLN B 1 336 ? 118.734 30.791 74.672 1.00 77.14 362 GLN A CA 1
ATOM 5726 C C . GLN B 1 336 ? 117.824 29.637 74.283 1.00 74.44 362 GLN A C 1
ATOM 5727 O O . GLN B 1 336 ? 116.698 29.845 73.824 1.00 71.54 362 GLN A O 1
ATOM 5733 N N . GLY B 1 337 ? 118.327 28.420 74.451 1.00 74.59 363 GLY A N 1
ATOM 5734 C CA . GLY B 1 337 ? 117.600 27.231 74.050 1.00 71.69 363 GLY A CA 1
ATOM 5735 C C . GLY B 1 337 ? 117.501 27.067 72.543 1.00 68.59 363 GLY A C 1
ATOM 5736 O O . GLY B 1 337 ? 118.446 27.365 71.803 1.00 68.27 363 GLY A O 1
ATOM 5737 N N . ARG B 1 338 ? 116.345 26.585 72.096 1.00 64.82 364 ARG A N 1
ATOM 5738 C CA . ARG B 1 338 ? 116.099 26.309 70.686 1.00 62.79 364 ARG A CA 1
ATOM 5739 C C . ARG B 1 338 ? 116.015 27.601 69.896 1.00 69.28 364 ARG A C 1
ATOM 5740 O O . ARG B 1 338 ? 115.561 28.622 70.408 1.00 80.31 364 ARG A O 1
ATOM 5748 N N . ASN B 1 339 ? 116.451 27.549 68.645 1.00 59.95 365 ASN A N 1
ATOM 5749 C CA . ASN B 1 339 ? 116.327 28.684 67.740 1.00 59.31 365 ASN A CA 1
ATOM 5750 C C . ASN B 1 339 ? 115.973 28.224 66.344 1.00 62.85 365 ASN A C 1
ATOM 5751 O O . ASN B 1 339 ? 116.714 27.463 65.724 1.00 63.90 365 ASN A O 1
ATOM 5756 N N . GLU B 1 340 ? 114.837 28.690 65.852 1.00 57.31 366 GLU A N 1
ATOM 5757 C CA . GLU B 1 340 ? 114.438 28.393 64.494 1.00 61.14 366 GLU A CA 1
ATOM 5758 C C . GLU B 1 340 ? 115.125 29.390 63.571 1.00 63.26 366 GLU A C 1
ATOM 5759 O O . GLU B 1 340 ? 114.998 30.602 63.732 1.00 71.05 366 GLU A O 1
ATOM 5765 N N . VAL B 1 341 ? 115.870 28.871 62.606 1.00 53.58 367 VAL A N 1
ATOM 5766 C CA . VAL B 1 341 ? 116.691 29.715 61.762 1.00 60.13 367 VAL A CA 1
ATOM 5767 C C . VAL B 1 341 ? 116.209 29.672 60.328 1.00 61.07 367 VAL A C 1
ATOM 5768 O O . VAL B 1 341 ? 115.985 30.706 59.707 1.00 63.17 367 VAL A O 1
ATOM 5772 N N . LEU B 1 342 ? 116.052 28.468 59.794 1.00 60.20 368 LEU A N 1
ATOM 5773 C CA . LEU B 1 342 ? 115.464 28.354 58.471 1.00 57.67 368 LEU A CA 1
ATOM 5774 C C . LEU B 1 342 ? 114.127 27.627 58.591 1.00 63.21 368 LEU A C 1
ATOM 5775 O O . LEU B 1 342 ? 114.012 26.652 59.333 1.00 61.28 368 LEU A O 1
ATOM 5780 N N . LEU B 1 343 ? 113.108 28.126 57.898 1.00 57.26 369 LEU A N 1
ATOM 5781 C CA . LEU B 1 343 ? 111.799 27.483 57.912 1.00 57.11 369 LEU A CA 1
ATOM 5782 C C . LEU B 1 343 ? 111.179 27.491 56.525 1.00 59.52 369 LEU A C 1
ATOM 5783 O O . LEU B 1 343 ? 110.838 28.546 55.990 1.00 65.18 369 LEU A O 1
ATOM 5788 N N . ASN B 1 344 ? 111.039 26.308 55.945 1.00 53.93 370 ASN A N 1
ATOM 5789 C CA . ASN B 1 344 ? 110.373 26.170 54.659 1.00 52.08 370 ASN A CA 1
ATOM 5790 C C . ASN B 1 344 ? 108.848 26.150 54.826 1.00 59.45 370 ASN A C 1
ATOM 5791 O O . ASN B 1 344 ? 108.203 25.132 54.572 1.00 62.50 370 ASN A O 1
ATOM 5796 N N . SER B 1 345 ? 108.285 27.281 55.247 1.00 50.31 371 SER A N 1
ATOM 5797 C CA . SER B 1 345 ? 106.859 27.370 55.568 1.00 55.63 371 SER A CA 1
ATOM 5798 C C . SER B 1 345 ? 105.962 27.397 54.346 1.00 57.93 371 SER A C 1
ATOM 5799 O O . SER B 1 345 ? 104.755 27.177 54.463 1.00 60.36 371 SER A O 1
ATOM 5802 N N . ALA B 1 346 ? 106.554 27.694 53.189 1.00 57.22 372 ALA A N 1
ATOM 5803 C CA . ALA B 1 346 ? 105.845 27.711 51.912 1.00 70.63 372 ALA A CA 1
ATOM 5804 C C . ALA B 1 346 ? 105.932 26.341 51.270 1.00 75.40 372 ALA A C 1
ATOM 5805 O O . ALA B 1 346 ? 105.388 26.120 50.193 1.00 73.55 372 ALA A O 1
ATOM 5807 N N . ALA B 1 347 ? 106.634 25.431 51.938 1.00 81.68 373 ALA A N 1
ATOM 5808 C CA . ALA B 1 347 ? 106.776 24.057 51.472 1.00 79.94 373 ALA A CA 1
ATOM 5809 C C . ALA B 1 347 ? 107.248 23.987 50.024 1.00 73.39 373 ALA A C 1
ATOM 5810 O O . ALA B 1 347 ? 106.522 23.532 49.141 1.00 76.49 373 ALA A O 1
ATOM 5812 N N . LEU B 1 348 ? 108.463 24.465 49.790 1.00 65.21 374 LEU A N 1
ATOM 5813 C CA . LEU B 1 348 ? 109.098 24.354 48.492 1.00 72.08 374 LEU A CA 1
ATOM 5814 C C . LEU B 1 348 ? 109.756 22.980 48.411 1.00 70.28 374 LEU A C 1
ATOM 5815 O O . LEU B 1 348 ? 110.140 22.418 49.439 1.00 72.81 374 LEU A O 1
ATOM 5820 N N . PRO B 1 349 ? 109.878 22.429 47.194 1.00 58.41 375 PRO A N 1
ATOM 5821 C CA . PRO B 1 349 ? 110.542 21.140 46.966 1.00 61.45 375 PRO A CA 1
ATOM 5822 C C . PRO B 1 349 ? 112.008 21.176 47.355 1.00 62.23 375 PRO A C 1
ATOM 5823 O O . PRO B 1 349 ? 112.821 21.759 46.636 1.00 72.11 375 PRO A O 1
ATOM 5827 N N . ILE B 1 350 ? 112.344 20.559 48.481 1.00 57.69 376 ILE A N 1
ATOM 5828 C CA . ILE B 1 350 ? 113.726 20.510 48.949 1.00 59.76 376 ILE A CA 1
ATOM 5829 C C . ILE B 1 350 ? 114.054 19.094 49.411 1.00 60.70 376 ILE A C 1
ATOM 5830 O O . ILE B 1 350 ? 113.761 18.720 50.550 1.00 65.13 376 ILE A O 1
ATOM 5835 N N . ARG B 1 351 ? 114.648 18.305 48.525 1.00 53.74 377 ARG A N 1
ATOM 5836 C CA . ARG B 1 351 ? 115.041 16.940 48.854 1.00 62.94 377 ARG A CA 1
ATOM 5837 C C . ARG B 1 351 ? 116.297 16.958 49.725 1.00 64.20 377 ARG A C 1
ATOM 5838 O O . ARG B 1 351 ? 117.282 17.625 49.393 1.00 56.98 377 ARG A O 1
ATOM 5846 N N . SER B 1 352 ? 116.257 16.229 50.837 1.00 65.38 378 SER A N 1
ATOM 5847 C CA . SER B 1 352 ? 117.381 16.194 51.771 1.00 56.73 378 SER A CA 1
ATOM 5848 C C . SER B 1 352 ? 118.699 15.896 51.057 1.00 54.05 378 SER A C 1
ATOM 5849 O O . SER B 1 352 ? 119.645 16.687 51.121 1.00 51.15 378 SER A O 1
ATOM 5852 N N . GLY B 1 353 ? 118.746 14.776 50.339 1.00 58.53 379 GLY A N 1
ATOM 5853 C CA . GLY B 1 353 ? 119.956 14.362 49.644 1.00 56.48 379 GLY A CA 1
ATOM 5854 C C . GLY B 1 353 ? 120.528 15.313 48.602 1.00 56.23 379 GLY A C 1
ATOM 5855 O O . GLY B 1 353 ? 121.642 15.104 48.122 1.00 64.32 379 GLY A O 1
ATOM 5856 N N . SER B 1 354 ? 119.785 16.358 48.249 1.00 60.82 380 SER A N 1
ATOM 5857 C CA . SER B 1 354 ? 120.203 17.258 47.169 1.00 62.67 380 SER A CA 1
ATOM 5858 C C . SER B 1 354 ? 120.647 18.646 47.651 1.00 57.95 380 SER A C 1
ATOM 5859 O O . SER B 1 354 ? 121.059 19.487 46.842 1.00 50.27 380 SER A O 1
ATOM 5862 N N . TYR B 1 355 ? 120.562 18.885 48.960 1.00 47.71 381 TYR A N 1
ATOM 5863 C CA . TYR B 1 355 ? 120.816 20.219 49.501 1.00 47.32 381 TYR A CA 1
ATOM 5864 C C . TYR B 1 355 ? 121.945 20.316 50.538 1.00 50.89 381 TYR A C 1
ATOM 5865 O O . TYR B 1 355 ? 122.300 19.342 51.218 1.00 48.73 381 TYR A O 1
ATOM 5874 N N . VAL B 1 356 ? 122.503 21.514 50.645 1.00 41.72 382 VAL A N 1
ATOM 5875 C CA . VAL B 1 356 ? 123.610 21.776 51.540 1.00 43.08 382 VAL A CA 1
ATOM 5876 C C . VAL B 1 356 ? 123.301 23.006 52.378 1.00 50.89 382 VAL A C 1
ATOM 5877 O O . VAL B 1 356 ? 122.683 23.965 51.892 1.00 53.16 382 VAL A O 1
ATOM 5881 N N . ALA B 1 357 ? 123.689 22.943 53.650 1.00 41.83 383 ALA A N 1
ATOM 5882 C CA . ALA B 1 357 ? 123.582 24.060 54.578 1.00 43.66 383 ALA A CA 1
ATOM 5883 C C . ALA B 1 357 ? 124.923 24.779 54.741 1.00 47.52 383 ALA A C 1
ATOM 5884 O O . ALA B 1 357 ? 125.989 24.149 54.817 1.00 48.11 383 ALA A O 1
ATOM 5886 N N . ASP B 1 358 ? 124.848 26.103 54.802 1.00 49.76 384 ASP A N 1
ATOM 5887 C CA . ASP B 1 358 ? 126.015 26.956 54.943 1.00 48.75 384 ASP A CA 1
ATOM 5888 C C . ASP B 1 358 ? 125.694 27.942 56.057 1.00 45.95 384 ASP A C 1
ATOM 5889 O O . ASP B 1 358 ? 124.853 28.823 55.887 1.00 50.01 384 ASP A O 1
ATOM 5894 N N . VAL B 1 359 ? 126.356 27.775 57.200 1.00 43.99 385 VAL A N 1
ATOM 5895 C CA . VAL B 1 359 ? 125.998 28.480 58.433 1.00 44.18 385 VAL A CA 1
ATOM 5896 C C . VAL B 1 359 ? 127.175 29.235 59.056 1.00 52.36 385 VAL A C 1
ATOM 5897 O O . VAL B 1 359 ? 128.267 28.694 59.186 1.00 52.63 385 VAL A O 1
ATOM 5901 N N . THR B 1 360 ? 126.941 30.475 59.474 1.00 50.52 386 THR A N 1
ATOM 5902 C CA . THR B 1 360 ? 128.022 31.329 59.940 1.00 46.93 386 THR A CA 1
ATOM 5903 C C . THR B 1 360 ? 127.627 32.092 61.182 1.00 50.20 386 THR A C 1
ATOM 5904 O O . THR B 1 360 ? 126.708 32.911 61.148 1.00 52.99 386 THR A O 1
ATOM 5908 N N . TYR B 1 361 ? 128.315 31.807 62.284 1.00 51.84 387 TYR A N 1
ATOM 5909 C CA . TYR B 1 361 ? 128.135 32.569 63.508 1.00 52.73 387 TYR A CA 1
ATOM 5910 C C . TYR B 1 361 ? 128.735 33.942 63.287 1.00 60.63 387 TYR A C 1
ATOM 5911 O O . TYR B 1 361 ? 129.649 34.102 62.480 1.00 64.96 387 TYR A O 1
ATOM 5920 N N . SER B 1 362 ? 128.232 34.929 64.018 1.00 61.39 388 SER A N 1
ATOM 5921 C CA . SER B 1 362 ? 128.765 36.281 63.942 1.00 63.40 388 SER A CA 1
ATOM 5922 C C . SER B 1 362 ? 130.006 36.423 64.830 1.00 67.75 388 SER A C 1
ATOM 5923 O O . SER B 1 362 ? 130.697 37.441 64.786 1.00 65.29 388 SER A O 1
ATOM 5926 N N . ASP B 1 363 ? 130.273 35.397 65.636 1.00 65.27 389 ASP A N 1
ATOM 5927 C CA . ASP B 1 363 ? 131.437 35.360 66.517 1.00 67.33 389 ASP A CA 1
ATOM 5928 C C . ASP B 1 363 ? 132.286 34.146 66.162 1.00 67.75 389 ASP A C 1
ATOM 5929 O O . ASP B 1 363 ? 131.855 33.011 66.347 1.00 70.04 389 ASP A O 1
ATOM 5934 N N . PRO B 1 364 ? 133.506 34.386 65.659 1.00 66.90 390 PRO A N 1
ATOM 5935 C CA . PRO B 1 364 ? 134.444 33.341 65.223 1.00 63.41 390 PRO A CA 1
ATOM 5936 C C . PRO B 1 364 ? 134.825 32.343 66.318 1.00 63.08 390 PRO A C 1
ATOM 5937 O O . PRO B 1 364 ? 135.372 31.288 66.003 1.00 68.78 390 PRO A O 1
ATOM 5941 N N . SER B 1 365 ? 134.539 32.664 67.575 1.00 58.33 391 SER A N 1
ATOM 5942 C CA . SER B 1 365 ? 134.995 31.837 68.691 1.00 58.74 391 SER A CA 1
ATOM 5943 C C . SER B 1 365 ? 134.015 30.740 69.142 1.00 51.95 391 SER A C 1
ATOM 5944 O O . SER B 1 365 ? 134.313 29.995 70.072 1.00 55.94 391 SER A O 1
ATOM 5947 N N . VAL B 1 366 ? 132.862 30.623 68.491 1.00 42.94 392 VAL A N 1
ATOM 5948 C CA . VAL B 1 366 ? 131.941 29.538 68.827 1.00 47.42 392 VAL A CA 1
ATOM 5949 C C . VAL B 1 366 ? 132.302 28.264 68.074 1.00 44.48 392 VAL A C 1
ATOM 5950 O O . VAL B 1 366 ? 132.148 28.196 66.866 1.00 50.87 392 VAL A O 1
ATOM 5954 N N . HIS B 1 367 ? 132.779 27.255 68.796 1.00 50.43 393 HIS A N 1
ATOM 5955 C CA . HIS B 1 367 ? 133.356 26.073 68.163 1.00 48.72 393 HIS A CA 1
ATOM 5956 C C . HIS B 1 367 ? 132.466 24.846 68.173 1.00 53.63 393 HIS A C 1
ATOM 5957 O O . HIS B 1 367 ? 132.948 23.723 68.073 1.00 57.78 393 HIS A O 1
ATOM 5964 N N . GLU B 1 368 ? 131.165 25.071 68.276 1.00 54.24 394 GLU A N 1
ATOM 5965 C CA . GLU B 1 368 ? 130.199 23.990 68.285 1.00 51.48 394 GLU A CA 1
ATOM 5966 C C . GLU B 1 368 ? 128.949 24.439 67.537 1.00 47.54 394 GLU A C 1
ATOM 5967 O O . GLU B 1 368 ? 128.472 25.555 67.717 1.00 44.71 394 GLU A O 1
ATOM 5973 N N . LEU B 1 369 ? 128.427 23.577 66.678 1.00 53.07 395 LEU A N 1
ATOM 5974 C CA . LEU B 1 369 ? 127.183 23.874 65.986 1.00 51.41 395 LEU A CA 1
ATOM 5975 C C . LEU B 1 369 ? 126.189 22.759 66.246 1.00 52.99 395 LEU A C 1
ATOM 5976 O O . LEU B 1 369 ? 126.376 21.635 65.786 1.00 50.34 395 LEU A O 1
ATOM 5981 N N . LYS B 1 370 ? 125.140 23.068 67.000 1.00 46.87 396 LYS A N 1
ATOM 5982 C CA . LYS B 1 370 ? 124.144 22.066 67.321 1.00 48.23 396 LYS A CA 1
ATOM 5983 C C . LYS B 1 370 ? 122.903 22.255 66.461 1.00 45.19 396 LYS A C 1
ATOM 5984 O O . LYS B 1 370 ? 122.043 23.089 66.747 1.00 50.76 396 LYS A O 1
ATOM 5990 N N . ASN B 1 371 ? 122.842 21.462 65.396 1.00 44.22 397 ASN A N 1
ATOM 5991 C CA . ASN B 1 371 ? 121.782 21.533 64.416 1.00 45.91 397 ASN A CA 1
ATOM 5992 C C . ASN B 1 371 ? 120.700 20.505 64.695 1.00 50.32 397 ASN A C 1
ATOM 5993 O O . ASN B 1 371 ? 120.995 19.346 64.969 1.00 48.33 397 ASN A O 1
ATOM 5998 N N . THR B 1 372 ? 119.448 20.939 64.629 1.00 47.42 398 THR A N 1
ATOM 5999 C CA . THR B 1 372 ? 118.323 20.024 64.498 1.00 47.92 398 THR A CA 1
ATOM 6000 C C . THR B 1 372 ? 117.655 20.279 63.136 1.00 53.97 398 THR A C 1
ATOM 6001 O O . THR B 1 372 ? 117.191 21.386 62.856 1.00 55.74 398 THR A O 1
ATOM 6005 N N . ILE B 1 373 ? 117.620 19.260 62.287 1.00 45.60 399 ILE A N 1
ATOM 6006 C CA . ILE B 1 373 ? 116.987 19.377 60.987 1.00 48.24 399 ILE A CA 1
ATOM 6007 C C . ILE B 1 373 ? 115.653 18.639 60.960 1.00 48.46 399 ILE A C 1
ATOM 6008 O O . ILE B 1 373 ? 115.609 17.408 61.006 1.00 47.66 399 ILE A O 1
ATOM 6013 N N . TRP B 1 374 ? 114.570 19.406 60.881 1.00 45.69 400 TRP A N 1
ATOM 6014 C CA . TRP B 1 374 ? 113.218 18.859 60.797 1.00 48.99 400 TRP A CA 1
ATOM 6015 C C . TRP B 1 374 ? 112.764 18.618 59.354 1.00 46.00 400 TRP A C 1
ATOM 6016 O O . TRP B 1 374 ? 113.043 19.428 58.453 1.00 50.67 400 TRP A O 1
ATOM 6027 N N . TYR B 1 375 ? 112.027 17.522 59.160 1.00 46.21 401 TYR A N 1
ATOM 6028 C CA . TYR B 1 375 ? 111.471 17.159 57.858 1.00 50.74 401 TYR A CA 1
ATOM 6029 C C . TYR B 1 375 ? 109.940 17.136 57.867 1.00 58.93 401 TYR A C 1
ATOM 6030 O O . TYR B 1 375 ? 109.318 17.012 58.923 1.00 54.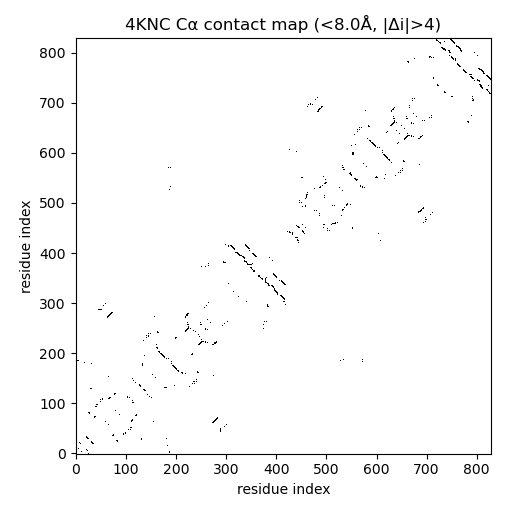59 401 TYR A O 1
ATOM 6039 N N . MET B 1 376 ? 109.346 17.238 56.680 1.00 60.25 402 MET A N 1
ATOM 6040 C CA . MET B 1 376 ? 107.896 17.348 56.530 1.00 61.74 402 MET A CA 1
ATOM 6041 C C . MET B 1 376 ? 107.112 16.223 57.203 1.00 65.89 402 MET A C 1
ATOM 6042 O O . MET B 1 376 ? 105.963 16.414 57.612 1.00 68.96 402 MET A O 1
ATOM 6047 N N . ASN B 1 377 ? 107.737 15.058 57.327 1.00 59.80 403 ASN A N 1
ATOM 6048 C CA . ASN B 1 377 ? 107.057 13.893 57.875 1.00 68.94 403 ASN A CA 1
ATOM 6049 C C . ASN B 1 377 ? 107.182 13.744 59.390 1.00 68.69 403 ASN A C 1
ATOM 6050 O O . ASN B 1 377 ? 106.730 12.747 59.950 1.00 69.43 403 ASN A O 1
ATOM 6055 N N . GLY B 1 378 ? 107.801 14.719 60.050 1.00 64.75 404 GLY A N 1
ATOM 6056 C CA . GLY B 1 378 ? 107.895 14.700 61.500 1.00 65.17 404 GLY A CA 1
ATOM 6057 C C . GLY B 1 378 ? 109.198 14.128 62.032 1.00 66.67 404 GLY A C 1
ATOM 6058 O O . GLY B 1 378 ? 109.432 14.128 63.240 1.00 71.25 404 GLY A O 1
ATOM 6059 N N . ARG B 1 379 ? 110.044 13.635 61.132 1.00 59.37 405 ARG A N 1
ATOM 6060 C CA . ARG B 1 379 ? 111.349 13.112 61.505 1.00 64.03 405 ARG A CA 1
ATOM 6061 C C . ARG B 1 379 ? 112.340 14.251 61.663 1.00 64.74 405 ARG A C 1
ATOM 6062 O O . ARG B 1 379 ? 112.201 15.295 61.025 1.00 61.43 405 ARG A O 1
ATOM 6066 N N . ARG B 1 380 ? 113.343 14.037 62.509 1.00 63.30 406 ARG A N 1
ATOM 6067 C CA . ARG B 1 380 ? 114.376 15.030 62.759 1.00 57.17 406 ARG A CA 1
ATOM 6068 C C . ARG B 1 380 ? 115.756 14.383 62.814 1.00 52.93 406 ARG A C 1
ATOM 6069 O O . ARG B 1 380 ? 115.910 13.269 63.312 1.00 49.41 406 ARG A O 1
ATOM 6077 N N . GLU B 1 381 ? 116.762 15.079 62.296 1.00 40.06 407 GLU A N 1
ATOM 6078 C CA . GLU B 1 381 ? 118.133 14.663 62.529 1.00 43.62 407 GLU A CA 1
ATOM 6079 C C . GLU B 1 381 ? 118.764 15.623 63.509 1.00 53.87 407 GLU A C 1
ATOM 6080 O O . GLU B 1 381 ? 118.636 16.830 63.361 1.00 54.63 407 GLU A O 1
ATOM 6086 N N . GLN B 1 382 ? 119.449 15.089 64.510 1.00 53.92 408 GLN A N 1
ATOM 6087 C CA . GLN B 1 382 ? 120.249 15.927 65.382 1.00 53.44 408 GLN A CA 1
ATOM 6088 C C . GLN B 1 382 ? 121.709 15.756 64.999 1.00 57.45 408 GLN A C 1
ATOM 6089 O O . GLN B 1 382 ? 122.277 14.676 65.158 1.00 61.44 408 GLN A O 1
ATOM 6095 N N . LEU B 1 383 ? 122.296 16.822 64.462 1.00 51.34 409 LEU A N 1
ATOM 6096 C CA . LEU B 1 383 ? 123.689 16.815 64.034 1.00 50.41 409 LEU A CA 1
ATOM 6097 C C . LEU B 1 383 ? 124.490 17.860 64.794 1.00 52.24 409 LEU A C 1
ATOM 6098 O O . LEU B 1 383 ? 124.295 19.065 64.615 1.00 49.20 409 LEU A O 1
ATOM 6103 N N . LYS B 1 384 ? 125.393 17.391 65.645 1.00 51.09 410 LYS A N 1
ATOM 6104 C CA . LYS B 1 384 ? 126.263 18.277 66.395 1.00 42.46 410 LYS A CA 1
ATOM 6105 C C . LYS B 1 384 ? 127.651 18.238 65.781 1.00 39.83 410 LYS A C 1
ATOM 6106 O O . LYS B 1 384 ? 128.236 17.175 65.620 1.00 40.43 410 LYS A O 1
ATOM 6112 N N . ILE B 1 385 ? 128.168 19.402 65.417 1.00 43.76 411 ILE A N 1
ATOM 6113 C CA . ILE B 1 385 ? 129.508 19.499 64.861 1.00 43.49 411 ILE A CA 1
ATOM 6114 C C . ILE B 1 385 ? 130.414 20.170 65.873 1.00 41.73 411 ILE A C 1
ATOM 6115 O O . ILE B 1 385 ? 130.105 21.251 66.377 1.00 39.28 411 ILE A O 1
ATOM 6120 N N . GLU B 1 386 ? 131.525 19.518 66.185 1.00 44.14 412 GLU A N 1
ATOM 6121 C CA . GLU B 1 386 ? 132.460 20.042 67.169 1.00 47.14 412 GLU A CA 1
ATOM 6122 C C . GLU B 1 386 ? 133.716 20.525 66.455 1.00 47.01 412 GLU A C 1
ATOM 6123 O O . GLU B 1 386 ? 134.343 19.780 65.700 1.00 38.32 412 GLU A O 1
ATOM 6129 N N . GLN B 1 387 ? 134.087 21.774 66.693 1.00 42.13 413 GLN A N 1
ATOM 6130 C CA . GLN B 1 387 ? 135.226 22.354 65.999 1.00 45.75 413 GLN A CA 1
ATOM 6131 C C . GLN B 1 387 ? 136.404 22.529 66.946 1.00 49.90 413 GLN A C 1
ATOM 6132 O O . GLN B 1 387 ? 136.220 22.955 68.091 1.00 45.07 413 GLN A O 1
ATOM 6138 N N . SER B 1 388 ? 137.608 22.203 66.473 1.00 41.30 414 SER A N 1
ATOM 6139 C CA . SER B 1 388 ? 138.810 22.438 67.263 1.00 43.30 414 SER A CA 1
ATOM 6140 C C . SER B 1 388 ? 138.859 23.881 67.753 1.00 42.20 414 SER A C 1
ATOM 6141 O O . SER B 1 388 ? 138.537 24.806 67.012 1.00 45.21 414 SER A O 1
ATOM 6144 N N . LYS B 1 389 ? 139.251 24.074 69.004 1.00 50.02 415 LYS A N 1
ATOM 6145 C CA . LYS B 1 389 ? 139.379 25.422 69.543 1.00 47.77 415 LYS A CA 1
ATOM 6146 C C . LYS B 1 389 ? 140.614 26.118 68.979 1.00 49.14 415 LYS A C 1
ATOM 6147 O O . LYS B 1 389 ? 140.812 27.315 69.169 1.00 52.84 415 LYS A O 1
ATOM 6150 N N . ALA B 1 390 ? 141.433 25.361 68.259 1.00 39.82 416 ALA A N 1
ATOM 6151 C CA . ALA B 1 390 ? 142.662 25.900 67.715 1.00 42.62 416 ALA A CA 1
ATOM 6152 C C . ALA B 1 390 ? 142.544 26.272 66.238 1.00 51.29 416 ALA A C 1
ATOM 6153 O O . ALA B 1 390 ? 143.558 26.427 65.563 1.00 49.13 416 ALA A O 1
ATOM 6155 N N . VAL B 1 391 ? 141.320 26.401 65.724 1.00 49.19 417 VAL A N 1
ATOM 6156 C CA . VAL B 1 391 ? 141.146 26.905 64.355 1.00 45.99 417 VAL A CA 1
ATOM 6157 C C . VAL B 1 391 ? 140.281 28.156 64.317 1.00 43.49 417 VAL A C 1
ATOM 6158 O O . VAL B 1 391 ? 139.649 28.513 65.304 1.00 44.18 417 VAL A O 1
ATOM 6162 N N . ASP B 1 392 ? 140.260 28.817 63.164 1.00 45.78 418 ASP A N 1
ATOM 6163 C CA . ASP B 1 392 ? 139.394 29.969 62.961 1.00 52.45 418 ASP A CA 1
ATOM 6164 C C . ASP B 1 392 ? 138.805 29.900 61.565 1.00 52.00 418 ASP A C 1
ATOM 6165 O O . ASP B 1 392 ? 139.507 30.117 60.587 1.00 49.42 418 ASP A O 1
ATOM 6170 N N . THR B 1 393 ? 137.513 29.606 61.472 1.00 45.85 419 THR A N 1
ATOM 6171 C CA . THR B 1 393 ? 136.867 29.496 60.170 1.00 39.62 419 THR A CA 1
ATOM 6172 C C . THR B 1 393 ? 135.883 30.638 59.948 1.00 44.80 419 THR A C 1
ATOM 6173 O O . THR B 1 393 ? 134.916 30.500 59.201 1.00 50.37 419 THR A O 1
ATOM 6177 N N . GLY B 1 394 ? 136.127 31.768 60.602 1.00 43.87 420 GLY A N 1
ATOM 6178 C CA . GLY B 1 394 ? 135.205 32.886 60.529 1.00 49.03 420 GLY A CA 1
ATOM 6179 C C . GLY B 1 394 ? 133.850 32.574 61.154 1.00 59.91 420 GLY A C 1
ATOM 6180 O O . GLY B 1 394 ? 132.883 33.309 60.951 1.00 55.76 420 GLY A O 1
ATOM 6181 N N . GLY B 1 395 ? 133.783 31.485 61.918 1.00 58.80 421 GLY A N 1
ATOM 6182 C CA . GLY B 1 395 ? 132.541 31.040 62.521 1.00 49.73 421 GLY A CA 1
ATOM 6183 C C . GLY B 1 395 ? 131.674 30.281 61.531 1.00 53.38 421 GLY A C 1
ATOM 6184 O O . GLY B 1 395 ? 130.460 30.168 61.719 1.00 56.00 421 GLY A O 1
ATOM 6185 N N . ARG B 1 396 ? 132.299 29.752 60.481 1.00 46.93 422 ARG A N 1
ATOM 6186 C CA . ARG B 1 396 ? 131.572 29.118 59.381 1.00 43.91 422 ARG A CA 1
ATOM 6187 C C . ARG B 1 396 ? 131.658 27.586 59.361 1.00 46.50 422 ARG A C 1
ATOM 6188 O O . ARG B 1 396 ? 132.720 26.998 59.591 1.00 38.68 422 ARG A O 1
ATOM 6196 N N . TYR B 1 397 ? 130.513 26.968 59.072 1.00 39.53 423 TYR A N 1
ATOM 6197 C CA . TYR B 1 397 ? 130.337 25.529 58.999 1.00 38.03 423 TYR A CA 1
ATOM 6198 C C . TYR B 1 397 ? 129.542 25.233 57.723 1.00 40.08 423 TYR A C 1
ATOM 6199 O O . TYR B 1 397 ? 128.654 26.001 57.355 1.00 42.77 423 TYR A O 1
ATOM 6208 N N . VAL B 1 398 ? 129.838 24.120 57.061 1.00 37.35 424 VAL A N 1
ATOM 6209 C CA . VAL B 1 398 ? 129.096 23.721 55.875 1.00 39.11 424 VAL A CA 1
ATOM 6210 C C . VAL B 1 398 ? 128.827 22.232 55.929 1.00 43.36 424 VAL A C 1
ATOM 6211 O O . VAL B 1 398 ? 129.755 21.454 56.150 1.00 39.99 424 VAL A O 1
ATOM 6215 N N . PHE B 1 399 ? 127.578 21.820 55.712 1.00 39.44 425 PHE A N 1
ATOM 6216 C CA . PHE B 1 399 ? 127.287 20.384 55.708 1.00 37.44 425 PHE A CA 1
ATOM 6217 C C . PHE B 1 399 ? 126.180 19.938 54.760 1.00 40.15 425 PHE A C 1
ATOM 6218 O O . PHE B 1 399 ? 125.192 20.643 54.569 1.00 40.56 425 PHE A O 1
ATOM 6226 N N . GLN B 1 400 ? 126.345 18.752 54.179 1.00 40.31 426 GLN A N 1
ATOM 6227 C CA . GLN B 1 400 ? 125.296 18.149 53.372 1.00 38.40 426 GLN A CA 1
ATOM 6228 C C . GLN B 1 400 ? 124.150 17.766 54.288 1.00 41.27 426 GLN A C 1
ATOM 6229 O O . GLN B 1 400 ? 124.375 17.324 55.411 1.00 46.45 426 GLN A O 1
ATOM 6235 N N . LEU B 1 401 ? 122.920 17.943 53.828 1.00 37.61 427 LEU A N 1
ATOM 6236 C CA . LEU B 1 401 ? 121.779 17.391 54.554 1.00 44.91 427 LEU A CA 1
ATOM 6237 C C . LEU B 1 401 ? 121.855 15.876 54.419 1.00 41.75 427 LEU A C 1
ATOM 6238 O O . LEU B 1 401 ? 122.451 15.373 53.480 1.00 38.50 427 LEU A O 1
ATOM 6243 N N . ARG B 1 402 ? 121.267 15.151 55.360 1.00 43.11 428 ARG A N 1
ATOM 6244 C CA . ARG B 1 402 ? 121.410 13.701 55.377 1.00 51.42 428 ARG A CA 1
ATOM 6245 C C . ARG B 1 402 ? 121.014 13.044 54.046 1.00 58.14 428 ARG A C 1
ATOM 6246 O O . ARG B 1 402 ? 119.944 13.316 53.492 1.00 56.49 428 ARG A O 1
ATOM 6254 N N . ASN B 1 403 ? 121.894 12.192 53.531 1.00 53.90 429 ASN A N 1
ATOM 6255 C CA . ASN B 1 403 ? 121.618 11.449 52.307 1.00 59.23 429 ASN A CA 1
ATOM 6256 C C . ASN B 1 403 ? 121.729 9.933 52.518 1.00 69.68 429 ASN A C 1
ATOM 6257 O O . ASN B 1 403 ? 122.207 9.213 51.649 1.00 66.57 429 ASN A O 1
ATOM 6262 N N . ASP B 1 404 ? 121.254 9.463 53.671 1.00 85.03 430 ASP A N 1
ATOM 6263 C CA . ASP B 1 404 ? 121.428 8.076 54.103 1.00 91.82 430 ASP A CA 1
ATOM 6264 C C . ASP B 1 404 ? 120.263 7.150 53.758 1.00 96.84 430 ASP A C 1
ATOM 6265 O O . ASP B 1 404 ? 119.576 6.662 54.652 1.00 102.30 430 ASP A O 1
ATOM 6270 N N . SER B 1 405 ? 120.043 6.912 52.471 1.00 100.60 431 SER A N 1
ATOM 6271 C CA . SER B 1 405 ? 119.128 5.859 52.026 1.00 105.61 431 SER A CA 1
ATOM 6272 C C . SER B 1 405 ? 117.658 6.051 52.431 1.00 104.85 431 SER A C 1
ATOM 6273 O O . SER B 1 405 ? 116.810 6.314 51.578 1.00 108.04 431 SER A O 1
ATOM 6276 N N . ASP B 1 406 ? 117.354 5.894 53.719 1.00 97.56 432 ASP A N 1
ATOM 6277 C CA . ASP B 1 406 ? 115.991 6.106 54.214 1.00 92.41 432 ASP A CA 1
ATOM 6278 C C . ASP B 1 406 ? 115.690 7.596 54.377 1.00 93.04 432 ASP A C 1
ATOM 6279 O O . ASP B 1 406 ? 114.542 7.990 54.591 1.00 95.00 432 ASP A O 1
ATOM 6284 N N . TRP B 1 407 ? 116.730 8.420 54.279 1.00 88.89 433 TRP A N 1
ATOM 6285 C CA . TRP B 1 407 ? 116.616 9.847 54.575 1.00 80.38 433 TRP A CA 1
ATOM 6286 C C . TRP B 1 407 ? 116.736 10.727 53.337 1.00 74.09 433 TRP A C 1
ATOM 6287 O O . TRP B 1 407 ? 116.131 11.795 53.273 1.00 75.78 433 TRP A O 1
ATOM 6298 N N . ALA B 1 408 ? 117.522 10.274 52.365 1.00 57.39 434 ALA A N 1
ATOM 6299 C CA . ALA B 1 408 ? 117.842 11.057 51.175 1.00 59.55 434 ALA A CA 1
ATOM 6300 C C . ALA B 1 408 ? 116.652 11.685 50.441 1.00 59.74 434 ALA A C 1
ATOM 6301 O O . ALA B 1 408 ? 116.823 12.669 49.724 1.00 61.79 434 ALA A O 1
ATOM 6303 N N . ASP B 1 409 ? 115.459 11.120 50.613 1.00 54.19 435 ASP A N 1
ATOM 6304 C CA . ASP B 1 409 ? 114.287 11.594 49.886 1.00 64.41 435 ASP A CA 1
ATOM 6305 C C . ASP B 1 409 ? 113.323 12.407 50.745 1.00 69.39 435 ASP A C 1
ATOM 6306 O O . ASP B 1 409 ? 112.245 12.778 50.283 1.00 73.63 435 ASP A O 1
ATOM 6311 N N . GLN B 1 410 ? 113.700 12.680 51.989 1.00 63.32 436 GLN A N 1
ATOM 6312 C CA . GLN B 1 410 ? 112.827 13.440 52.881 1.00 66.85 436 GLN A CA 1
ATOM 6313 C C . GLN B 1 410 ? 112.782 14.910 52.484 1.00 62.96 436 GLN A C 1
ATOM 6314 O O . GLN B 1 410 ? 113.777 15.469 52.027 1.00 59.91 436 GLN A O 1
ATOM 6320 N N . GLN B 1 411 ? 111.624 15.535 52.670 1.00 64.05 437 GLN A N 1
ATOM 6321 C CA . GLN B 1 411 ? 111.468 16.950 52.355 1.00 63.38 437 GLN A CA 1
ATOM 6322 C C . GLN B 1 411 ? 111.823 17.832 53.552 1.00 56.83 437 GLN A C 1
ATOM 6323 O O . GLN B 1 411 ? 111.203 17.740 54.619 1.00 59.21 437 GLN A O 1
ATOM 6329 N N . PHE B 1 412 ? 112.839 18.670 53.358 1.00 48.91 438 PHE A N 1
ATOM 6330 C CA . PHE B 1 412 ? 113.299 19.620 54.359 1.00 44.25 438 PHE A CA 1
ATOM 6331 C C . PHE B 1 412 ? 112.175 20.528 54.866 1.00 53.26 438 PHE A C 1
ATOM 6332 O O . PHE B 1 412 ? 111.454 21.138 54.071 1.00 51.79 438 PHE A O 1
ATOM 6340 N N . LEU B 1 413 ? 112.046 20.628 56.190 1.00 57.21 439 LEU A N 1
ATOM 6341 C CA . LEU B 1 413 ? 111.072 21.528 56.802 1.00 54.77 439 LEU A CA 1
ATOM 6342 C C . LEU B 1 413 ? 111.736 22.700 57.532 1.00 56.14 439 LEU A C 1
ATOM 6343 O O . LEU B 1 413 ? 111.351 23.860 57.344 1.00 62.48 439 LEU A O 1
ATOM 6348 N N . SER B 1 414 ? 112.713 22.413 58.383 1.00 51.75 440 SER A N 1
ATOM 6349 C CA . SER B 1 414 ? 113.376 23.513 59.085 1.00 56.83 440 SER A CA 1
ATOM 6350 C C . SER B 1 414 ? 114.779 23.193 59.593 1.00 53.62 440 SER A C 1
ATOM 6351 O O . SER B 1 414 ? 115.123 22.029 59.805 1.00 50.01 440 SER A O 1
ATOM 6354 N N . LEU B 1 415 ? 115.580 24.248 59.751 1.00 46.18 441 LEU A N 1
ATOM 6355 C CA . LEU B 1 415 ? 116.855 24.181 60.445 1.00 46.13 441 LEU A CA 1
ATOM 6356 C C . LEU B 1 415 ? 116.753 24.972 61.744 1.00 48.43 441 LEU A C 1
ATOM 6357 O O . LEU B 1 415 ? 116.449 26.183 61.750 1.00 46.73 441 LEU A O 1
ATOM 6362 N N . GLU B 1 416 ? 116.991 24.258 62.838 1.00 47.32 442 GLU A N 1
ATOM 6363 C CA . GLU B 1 416 ? 117.001 24.819 64.175 1.00 51.26 442 GLU A CA 1
ATOM 6364 C C . GLU B 1 416 ? 118.407 24.753 64.705 1.00 45.91 442 GLU A C 1
ATOM 6365 O O . GLU B 1 416 ? 119.137 23.809 64.417 1.00 44.90 442 GLU A O 1
ATOM 6371 N N . ILE B 1 417 ? 118.784 25.750 65.490 1.00 50.03 443 ILE A N 1
ATOM 6372 C CA . ILE B 1 417 ? 120.112 25.778 66.072 1.00 51.87 443 ILE A CA 1
ATOM 6373 C C . ILE B 1 417 ? 120.003 26.002 67.570 1.00 62.36 443 ILE A C 1
ATOM 6374 O O . ILE B 1 417 ? 119.318 26.922 68.015 1.00 61.36 443 ILE A O 1
ATOM 6379 N N . GLU B 1 418 ? 120.665 25.154 68.351 1.00 54.20 444 GLU A N 1
ATOM 6380 C CA . GLU B 1 418 ? 120.644 25.331 69.800 1.00 57.16 444 GLU A CA 1
ATOM 6381 C C . GLU B 1 418 ? 121.778 26.254 70.247 1.00 59.19 444 GLU A C 1
ATOM 6382 O O . GLU B 1 418 ? 122.911 26.152 69.757 1.00 51.87 444 GLU A O 1
ATOM 6388 N N . ALA B 1 419 ? 121.455 27.156 71.170 1.00 62.95 445 ALA A N 1
ATOM 6389 C CA . ALA B 1 419 ? 122.411 28.115 71.710 1.00 67.11 445 ALA A CA 1
ATOM 6390 C C . ALA B 1 419 ? 123.573 27.409 72.393 1.00 67.76 445 ALA A C 1
ATOM 6391 O O . ALA B 1 419 ? 123.392 26.349 72.987 1.00 66.21 445 ALA A O 1
ATOM 6393 N N . PRO B 1 420 ? 124.782 27.980 72.275 1.00 72.13 446 PRO A N 1
ATOM 6394 C CA . PRO B 1 420 ? 125.985 27.460 72.934 1.00 70.97 446 PRO A CA 1
ATOM 6395 C C . PRO B 1 420 ? 126.170 28.039 74.334 1.00 74.91 446 PRO A C 1
ATOM 6396 O O . PRO B 1 420 ? 125.413 27.702 75.242 1.00 79.96 446 PRO A O 1
ATOM 6400 N N . ASP B 1 422 ? 127.711 28.147 77.072 1.00 108.54 448 ASP A N 1
ATOM 6401 C CA . ASP B 1 422 ? 127.887 29.584 77.255 1.00 111.39 448 ASP A CA 1
ATOM 6402 C C . ASP B 1 422 ? 127.941 30.310 75.919 1.00 104.58 448 ASP A C 1
ATOM 6403 O O . ASP B 1 422 ? 128.756 29.989 75.058 1.00 105.67 448 ASP A O 1
ATOM 6408 N N . MET B 1 423 ? 127.068 31.297 75.757 1.00 99.33 449 MET A N 1
ATOM 6409 C CA . MET B 1 423 ? 126.941 32.002 74.490 1.00 89.93 449 MET A CA 1
ATOM 6410 C C . MET B 1 423 ? 127.292 33.477 74.606 1.00 87.87 449 MET A C 1
ATOM 6411 O O . MET B 1 423 ? 126.762 34.175 75.466 1.00 94.43 449 MET A O 1
ATOM 6416 N N . PRO B 1 424 ? 128.190 33.954 73.732 1.00 84.96 450 PRO A N 1
ATOM 6417 C CA . PRO B 1 424 ? 128.526 35.374 73.590 1.00 85.19 450 PRO A CA 1
ATOM 6418 C C . PRO B 1 424 ? 127.279 36.249 73.486 1.00 88.67 450 PRO A C 1
ATOM 6419 O O . PRO B 1 424 ? 126.348 35.902 72.758 1.00 90.82 450 PRO A O 1
ATOM 6423 N N . GLN B 1 425 ? 127.263 37.367 74.204 1.00 89.42 451 GLN A N 1
ATOM 6424 C CA . GLN B 1 425 ? 126.119 38.273 74.161 1.00 90.82 451 GLN A CA 1
ATOM 6425 C C . GLN B 1 425 ? 125.952 38.890 72.773 1.00 86.99 451 GLN A C 1
ATOM 6426 O O . GLN B 1 425 ? 126.889 39.465 72.217 1.00 87.20 451 GLN A O 1
ATOM 6428 N N . GLY B 1 426 ? 124.756 38.751 72.212 1.00 81.95 452 GLY A N 1
ATOM 6429 C CA . GLY B 1 426 ? 124.449 39.336 70.920 1.00 76.77 452 GLY A CA 1
ATOM 6430 C C . GLY B 1 426 ? 124.627 38.377 69.760 1.00 75.80 452 GLY A C 1
ATOM 6431 O O . GLY B 1 426 ? 124.303 38.721 68.623 1.00 77.27 452 GLY A O 1
ATOM 6432 N N . LEU B 1 427 ? 125.129 37.177 70.053 1.00 76.22 453 LEU A N 1
ATOM 6433 C CA . LEU B 1 427 ? 125.463 36.178 69.028 1.00 73.40 453 LEU A CA 1
ATOM 6434 C C . LEU B 1 427 ? 124.398 36.011 67.943 1.00 71.36 453 LEU A C 1
ATOM 6435 O O . LEU B 1 427 ? 123.282 35.572 68.212 1.00 77.13 453 LEU A O 1
ATOM 6440 N N . GLU B 1 428 ? 124.746 36.385 66.717 1.00 61.62 454 GLU A N 1
ATOM 6441 C CA . GLU B 1 428 ? 123.865 36.166 65.583 1.00 65.48 454 GLU A CA 1
ATOM 6442 C C . GLU B 1 428 ? 124.317 34.949 64.781 1.00 70.86 454 GLU A C 1
ATOM 6443 O O . GLU B 1 428 ? 125.460 34.501 64.903 1.00 75.62 454 GLU A O 1
ATOM 6445 N N . VAL B 1 429 ? 123.417 34.412 63.963 1.00 65.82 455 VAL A N 1
ATOM 6446 C CA . VAL B 1 429 ? 123.799 33.424 62.963 1.00 62.25 455 VAL A CA 1
ATOM 6447 C C . VAL B 1 429 ? 123.232 33.820 61.629 1.00 63.59 455 VAL A C 1
ATOM 6448 O O . VAL B 1 429 ? 122.228 34.519 61.547 1.00 69.28 455 VAL A O 1
ATOM 6452 N N . GLN B 1 430 ? 123.886 33.354 60.581 1.00 62.42 456 GLN A N 1
ATOM 6453 C CA . GLN B 1 430 ? 123.442 33.592 59.230 1.00 65.12 456 GLN A CA 1
ATOM 6454 C C . GLN B 1 430 ? 123.461 32.235 58.555 1.00 64.39 456 GLN A C 1
ATOM 6455 O O . GLN B 1 430 ? 124.497 31.576 58.504 1.00 62.97 456 GLN A O 1
ATOM 6461 N N . ALA B 1 431 ? 122.312 31.791 58.062 1.00 60.57 457 ALA A N 1
ATOM 6462 C CA . ALA B 1 431 ? 122.251 30.462 57.465 1.00 55.01 457 ALA A CA 1
ATOM 6463 C C . ALA B 1 431 ? 121.630 30.456 56.084 1.00 54.58 457 ALA A C 1
ATOM 6464 O O . ALA B 1 431 ? 120.762 31.281 55.774 1.00 61.17 457 ALA A O 1
ATOM 6466 N N . SER B 1 432 ? 122.073 29.508 55.261 1.00 48.06 458 SER A N 1
ATOM 6467 C CA . SER B 1 432 ? 121.488 29.320 53.942 1.00 54.99 458 SER A CA 1
ATOM 6468 C C . SER B 1 432 ? 121.421 27.850 53.550 1.00 59.71 458 SER A C 1
ATOM 6469 O O . SER B 1 432 ? 122.186 27.026 54.052 1.00 61.56 458 SER A O 1
ATOM 6472 N N . ILE B 1 433 ? 120.491 27.540 52.651 1.00 61.45 459 ILE A N 1
ATOM 6473 C CA . ILE B 1 433 ? 120.370 26.217 52.049 1.00 60.09 459 ILE A CA 1
ATOM 6474 C C . ILE B 1 433 ? 120.478 26.386 50.541 1.00 54.07 459 ILE A C 1
ATOM 6475 O O . ILE B 1 433 ? 119.830 27.260 49.975 1.00 60.55 459 ILE A O 1
ATOM 6480 N N . CYS B 1 434 ? 121.297 25.568 49.892 1.00 43.92 460 CYS A N 1
ATOM 6481 C CA . CYS B 1 434 ? 121.450 25.638 48.437 1.00 51.29 460 CYS A CA 1
ATOM 6482 C C . CYS B 1 434 ? 121.474 24.243 47.829 1.00 52.48 460 CYS A C 1
ATOM 6483 O O . CYS B 1 434 ? 121.774 23.264 48.505 1.00 53.24 460 CYS A O 1
ATOM 6486 N N . GLN B 1 435 ? 121.156 24.150 46.550 1.00 58.60 461 GLN A N 1
ATOM 6487 C CA . GLN B 1 435 ? 121.211 22.872 45.862 1.00 64.84 461 GLN A CA 1
ATOM 6488 C C . GLN B 1 435 ? 122.670 22.473 45.689 1.00 73.05 461 GLN A C 1
ATOM 6489 O O . GLN B 1 435 ? 123.542 23.333 45.561 1.00 76.91 461 GLN A O 1
ATOM 6495 N N . ALA B 1 436 ? 122.938 21.171 45.698 1.00 75.44 462 ALA A N 1
ATOM 6496 C CA . ALA B 1 436 ? 124.313 20.682 45.747 1.00 72.57 462 ALA A CA 1
ATOM 6497 C C . ALA B 1 436 ? 124.969 20.655 44.375 1.00 85.35 462 ALA A C 1
ATOM 6498 O O . ALA B 1 436 ? 124.299 20.444 43.365 1.00 92.53 462 ALA A O 1
ATOM 6500 N N . ALA B 1 437 ? 126.283 20.869 44.349 1.00 88.70 463 ALA A N 1
ATOM 6501 C CA . ALA B 1 437 ? 127.056 20.798 43.113 1.00 90.31 463 ALA A CA 1
ATOM 6502 C C . ALA B 1 437 ? 127.030 19.384 42.543 1.00 96.28 463 ALA A C 1
ATOM 6503 O O . ALA B 1 437 ? 126.685 18.428 43.242 1.00 97.21 463 ALA A O 1
#